Protein AF-0000000067028088 (afdb_homodimer)

Nearest PDB structures (foldseek):
  8ug4-assembly1_B  TM=7.496E-01  e=1.782E-16  Caenorhabditis elegans
  8ug5-assembly1_B  TM=8.178E-01  e=4.682E-15  Caenorhabditis elegans
  8ug6-assembly1_B  TM=8.332E-01  e=4.851E-10  Mus musculus
  6nf6-assembly1_B  TM=8.277E-01  e=3.300E-09  Gallus gallus
  6nf4-assembly1_B  TM=7.956E-01  e=8.992E-09  Danio rerio

Structure (mmCIF, N/CA/C/O backbone):
data_AF-0000000067028088-model_v1
#
loop_
_entity.id
_entity.type
_entity.pdbx_description
1 polymer '7TM_GPCR_Srx domain-containing protein'
#
loop_
_atom_site.group_PDB
_atom_site.id
_atom_site.type_symbol
_atom_site.label_atom_id
_atom_site.label_alt_id
_atom_site.label_comp_id
_atom_site.label_asym_id
_atom_site.label_entity_id
_atom_site.label_seq_id
_atom_site.pdbx_PDB_ins_code
_atom_site.Cartn_x
_atom_site.Cartn_y
_atom_site.Cartn_z
_atom_site.occupancy
_atom_site.B_iso_or_equiv
_atom_site.auth_seq_id
_atom_site.auth_comp_id
_atom_site.auth_asym_id
_atom_site.auth_atom_id
_atom_site.pdbx_PDB_model_num
ATOM 1 N N . MET A 1 1 ? 44.25 4.625 -1.145 1 33.5 1 MET A N 1
ATOM 2 C CA . MET A 1 1 ? 44.594 4.094 0.173 1 33.5 1 MET A CA 1
ATOM 3 C C . MET A 1 1 ? 44.406 5.156 1.252 1 33.5 1 MET A C 1
ATOM 5 O O . MET A 1 1 ? 44.094 4.836 2.398 1 33.5 1 MET A O 1
ATOM 9 N N . ASP A 1 2 ? 44.562 6.445 0.955 1 44.56 2 ASP A N 1
ATOM 10 C CA . ASP A 1 2 ? 44.469 7.512 1.947 1 44.56 2 ASP A CA 1
ATOM 11 C C . ASP A 1 2 ? 43 7.824 2.283 1 44.56 2 ASP A C 1
ATOM 13 O O . ASP A 1 2 ? 42.688 8.172 3.42 1 44.56 2 ASP A O 1
ATOM 17 N N . GLY A 1 3 ? 42.031 7.773 1.378 1 38.44 3 GLY A N 1
ATOM 18 C CA . GLY A 1 3 ? 40.625 8.055 1.603 1 38.44 3 GLY A CA 1
ATOM 19 C C . GLY A 1 3 ? 39.938 7.07 2.545 1 38.44 3 GLY A C 1
ATOM 20 O O . GLY A 1 3 ? 39.094 7.449 3.359 1 38.44 3 GLY A O 1
ATOM 21 N N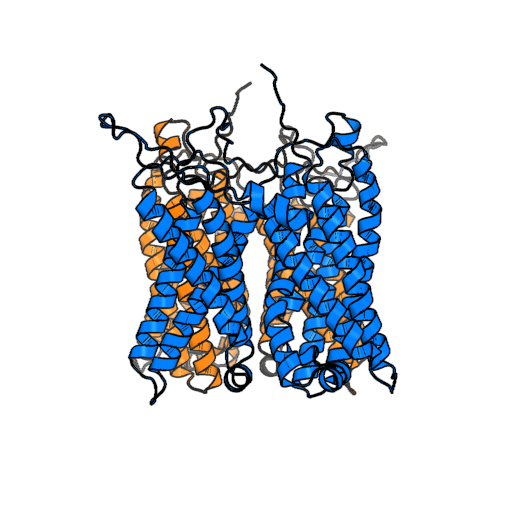 . VAL A 1 4 ? 40.312 5.781 2.477 1 43.78 4 VAL A N 1
ATOM 22 C CA . VAL A 1 4 ? 39.875 4.758 3.416 1 43.78 4 VAL A CA 1
ATOM 23 C C . VAL A 1 4 ? 40.469 5.031 4.797 1 43.78 4 VAL A C 1
ATOM 25 O O . VAL A 1 4 ? 39.781 4.863 5.812 1 43.78 4 VAL A O 1
ATOM 28 N N . ARG A 1 5 ? 41.688 5.574 4.938 1 38.5 5 ARG A N 1
ATOM 29 C CA . ARG A 1 5 ? 42.312 5.852 6.223 1 38.5 5 ARG A CA 1
ATOM 30 C C . ARG A 1 5 ? 41.594 6.988 6.949 1 38.5 5 ARG A C 1
ATOM 32 O O . ARG A 1 5 ? 41.375 6.914 8.164 1 38.5 5 ARG A O 1
ATOM 39 N N . LYS A 1 6 ? 41.188 8.055 6.227 1 44 6 LYS A N 1
ATOM 40 C CA . LYS A 1 6 ? 40.438 9.141 6.875 1 44 6 LYS A CA 1
ATOM 41 C C . LYS A 1 6 ? 39.062 8.68 7.348 1 44 6 LYS A C 1
ATOM 43 O O . LYS A 1 6 ? 38.625 9.062 8.43 1 44 6 LYS A O 1
ATOM 48 N N . LEU A 1 7 ? 38.375 7.82 6.582 1 36.5 7 LEU A N 1
ATOM 49 C CA . LEU A 1 7 ? 37.094 7.246 7.004 1 36.5 7 LEU A CA 1
ATOM 50 C C . LEU A 1 7 ? 37.281 6.367 8.234 1 36.5 7 LEU A C 1
ATOM 52 O O . LEU A 1 7 ? 36.469 6.426 9.172 1 36.5 7 LEU A O 1
ATOM 56 N N . LEU A 1 8 ? 38.438 5.648 8.32 1 38.59 8 LEU A N 1
ATOM 57 C CA . LEU A 1 8 ? 38.719 4.797 9.461 1 38.59 8 LEU A CA 1
ATOM 58 C C . LEU A 1 8 ? 39.25 5.625 10.641 1 38.59 8 LEU A C 1
ATOM 60 O O . LEU A 1 8 ? 39.031 5.258 11.797 1 38.59 8 LEU A O 1
ATOM 64 N N . ARG A 1 9 ? 40.062 6.664 10.43 1 39.31 9 ARG A N 1
ATOM 65 C CA . ARG A 1 9 ? 40.531 7.504 11.531 1 39.31 9 ARG A CA 1
ATOM 66 C C . ARG A 1 9 ? 39.344 8.18 12.227 1 39.31 9 ARG A C 1
ATOM 68 O O . ARG A 1 9 ? 39.375 8.375 13.445 1 39.31 9 ARG A O 1
ATOM 75 N N . ASN A 1 10 ? 38.406 8.711 11.469 1 36.81 10 ASN A N 1
ATOM 76 C CA . ASN A 1 10 ? 37.219 9.289 12.109 1 36.81 10 ASN A CA 1
ATOM 77 C C . ASN A 1 10 ? 36.406 8.227 12.844 1 36.81 10 ASN A C 1
ATOM 79 O O . ASN A 1 10 ? 35.469 8.547 13.555 1 36.81 10 ASN A O 1
ATOM 83 N N . PHE A 1 11 ? 36.625 6.977 12.523 1 33.94 11 PHE A N 1
ATOM 84 C CA . PHE A 1 11 ? 36.188 5.918 13.43 1 33.94 11 PHE A CA 1
ATOM 85 C C . PHE A 1 11 ? 37.062 5.863 14.672 1 33.94 11 PHE A C 1
ATOM 87 O O . PHE A 1 11 ? 37.344 4.781 15.18 1 33.94 11 PHE A O 1
ATOM 94 N N . ARG A 1 12 ? 38.031 6.816 14.883 1 30.52 12 ARG A N 1
ATOM 95 C CA . ARG A 1 12 ? 38.75 6.75 16.156 1 30.52 12 ARG A CA 1
ATOM 96 C C . ARG A 1 12 ? 37.781 6.504 17.312 1 30.52 12 ARG A C 1
ATOM 98 O O . ARG A 1 12 ? 36.781 7.211 17.438 1 30.52 12 ARG A O 1
ATOM 105 N N . LEU A 1 13 ? 37.875 5.324 17.891 1 29.86 13 LEU A N 1
ATOM 106 C CA . LEU A 1 13 ? 37.312 4.961 19.203 1 29.86 13 LEU A CA 1
ATOM 107 C C . LEU A 1 13 ? 37.5 6.094 20.203 1 29.86 13 LEU A C 1
ATOM 109 O O . LEU A 1 13 ? 38.625 6.535 20.438 1 29.86 13 LEU A O 1
ATOM 113 N N . MET A 1 14 ? 36.75 7.102 20.266 1 31 14 MET A N 1
ATOM 114 C CA . MET A 1 14 ? 36.844 8.023 21.391 1 31 14 MET A CA 1
ATOM 115 C C . MET A 1 14 ? 37.375 7.309 22.625 1 31 14 MET A C 1
ATOM 117 O O . MET A 1 14 ? 36.969 6.172 22.906 1 31 14 MET A O 1
ATOM 121 N N . PRO A 1 15 ? 38.562 7.648 23.078 1 29.95 15 PRO A N 1
ATOM 122 C CA . PRO A 1 15 ? 39.062 7.059 24.328 1 29.95 15 PRO A CA 1
ATOM 123 C C . PRO A 1 15 ? 37.938 6.902 25.359 1 29.95 15 PRO A C 1
ATOM 125 O O . PRO A 1 15 ? 37 7.711 25.406 1 29.95 15 PRO A O 1
ATOM 128 N N . LEU A 1 16 ? 37.656 5.711 25.828 1 30.2 16 LEU A N 1
ATOM 129 C CA . LEU A 1 16 ? 36.906 5.43 27.062 1 30.2 16 LEU A CA 1
ATOM 130 C C . LEU A 1 16 ? 37.375 6.344 28.188 1 30.2 16 LEU A C 1
ATOM 132 O O . LEU A 1 16 ? 38.438 6.156 28.75 1 30.2 16 LEU A O 1
ATOM 136 N N . ASN A 1 17 ? 37.406 7.641 28.062 1 30.47 17 ASN A N 1
ATOM 137 C CA . ASN A 1 17 ? 37.688 8.422 29.25 1 30.47 17 ASN A CA 1
ATOM 138 C C . ASN A 1 17 ? 37.125 7.754 30.516 1 30.47 17 ASN A C 1
ATOM 140 O O . ASN A 1 17 ? 36.031 7.195 30.484 1 30.47 17 ASN A O 1
ATOM 144 N N . SER A 1 18 ? 37.938 7.344 31.406 1 31.27 18 SER A N 1
ATOM 145 C CA . SER A 1 18 ? 37.719 6.91 32.781 1 31.27 18 SER A CA 1
ATOM 146 C C . SER A 1 18 ? 36.625 7.762 33.438 1 31.27 18 SER A C 1
ATOM 148 O O . SER A 1 18 ? 36.844 8.938 33.75 1 31.27 18 SER A O 1
ATOM 150 N N . VAL A 1 19 ? 35.406 7.633 33.062 1 31.69 19 VAL A N 1
ATOM 151 C CA . VAL A 1 19 ? 34.344 8.203 33.906 1 31.69 19 VAL A CA 1
ATOM 152 C C . VAL A 1 19 ? 34.625 7.84 35.375 1 31.69 19 VAL A C 1
ATOM 154 O O . VAL A 1 19 ? 34.656 6.66 35.719 1 31.69 19 VAL A O 1
ATOM 157 N N . THR A 1 20 ? 35.406 8.57 36.031 1 30.78 20 THR A N 1
ATOM 158 C CA . THR A 1 20 ? 35.281 8.562 37.469 1 30.78 20 THR A CA 1
ATOM 159 C C . THR A 1 20 ? 33.812 8.453 37.906 1 30.78 20 THR A C 1
ATOM 161 O O . THR A 1 20 ? 32.969 9.211 37.438 1 30.78 20 THR A O 1
ATOM 164 N N . ILE A 1 21 ? 33.406 7.246 38.344 1 34.81 21 ILE A N 1
ATOM 165 C CA . ILE A 1 21 ? 32.188 6.879 39.062 1 34.81 21 ILE A CA 1
ATOM 166 C C . ILE A 1 21 ? 31.844 7.938 40.094 1 34.81 21 ILE A C 1
ATOM 168 O O . ILE A 1 21 ? 32.344 7.879 41.219 1 34.81 21 ILE A O 1
ATOM 172 N N . GLU A 1 22 ? 32.156 9.211 39.875 1 32.31 22 GLU A N 1
ATOM 173 C CA . GLU A 1 22 ? 31.594 10.039 40.938 1 32.31 22 GLU A CA 1
ATOM 174 C C . GLU A 1 22 ? 30.125 9.688 41.188 1 32.31 22 GLU A C 1
ATOM 176 O O . GLU A 1 22 ? 29.453 9.148 40.312 1 32.31 22 GLU A O 1
ATOM 181 N N . ASP A 1 23 ? 29.531 9.938 42.469 1 35.56 23 ASP A N 1
ATOM 182 C CA . ASP A 1 23 ? 28.25 9.734 43.125 1 35.56 23 ASP A CA 1
ATOM 183 C C . ASP A 1 23 ? 27.094 10.133 42.188 1 35.56 23 ASP A C 1
ATOM 185 O O . ASP A 1 23 ? 27 11.281 41.781 1 35.56 23 ASP A O 1
ATOM 189 N N . GLU A 1 24 ? 26.844 9.281 41.25 1 37.84 24 GLU A N 1
ATOM 190 C CA . GLU A 1 24 ? 25.781 9.477 40.281 1 37.84 24 GLU A CA 1
ATOM 191 C C . GLU A 1 24 ? 24.547 10.109 40.938 1 37.84 24 GLU A C 1
ATOM 193 O O . GLU A 1 24 ? 23.984 9.555 41.875 1 37.84 24 GLU A O 1
ATOM 198 N N . PRO A 1 25 ? 24.438 11.414 41 1 38.38 25 PRO A N 1
ATOM 199 C CA . PRO A 1 25 ? 23.141 11.836 41.562 1 38.38 25 PRO A CA 1
ATOM 200 C C . PRO A 1 25 ? 21.969 11.023 41 1 38.38 25 PRO A C 1
ATOM 202 O O . PRO A 1 25 ? 22.047 10.5 39.906 1 38.38 25 PRO A O 1
ATOM 205 N N . LYS A 1 26 ? 20.969 10.547 41.875 1 42.81 26 LYS A N 1
ATOM 206 C CA . LYS A 1 26 ? 19.766 9.711 41.906 1 42.81 26 LYS A CA 1
ATOM 207 C C . LYS A 1 26 ? 18.984 9.867 40.594 1 42.81 26 LYS A C 1
ATOM 209 O O . LYS A 1 26 ? 18.516 8.883 40.031 1 42.81 26 LYS A O 1
ATOM 214 N N . ASN A 1 27 ? 18.234 10.914 40.344 1 37.78 27 ASN A N 1
ATOM 215 C CA . ASN A 1 27 ? 17.031 11.016 39.531 1 37.78 27 ASN A CA 1
ATOM 216 C C . ASN A 1 27 ? 17.359 11.141 38.062 1 37.78 27 ASN A C 1
ATOM 218 O O . ASN A 1 27 ? 16.828 12.016 37.375 1 37.78 27 ASN A O 1
ATOM 222 N N . GLN A 1 28 ? 18.562 10.883 37.531 1 42.91 28 GLN A N 1
ATOM 223 C CA . GLN A 1 28 ? 18.828 11.219 36.156 1 42.91 28 GLN A CA 1
ATOM 224 C C . GLN A 1 28 ? 18.062 10.305 35.188 1 42.91 28 GLN A C 1
ATOM 226 O O . GLN A 1 28 ? 17.984 9.094 35.438 1 42.91 28 GLN A O 1
ATOM 231 N N . SER A 1 29 ? 17.188 10.812 34.375 1 55.69 29 SER A N 1
ATOM 232 C CA . SER A 1 29 ? 16.344 10.164 33.375 1 55.69 29 SER A CA 1
ATOM 233 C C . SER A 1 29 ? 17.141 9.148 32.562 1 55.69 29 SER A C 1
ATOM 235 O O . SER A 1 29 ? 18.281 9.414 32.156 1 55.69 29 SER A O 1
ATOM 237 N N . LYS A 1 30 ? 16.984 7.879 32.781 1 62.47 30 LYS A N 1
ATOM 238 C CA . LYS A 1 30 ? 17.641 6.703 32.219 1 62.47 30 LYS A CA 1
ATOM 239 C C . LYS A 1 30 ? 17.719 6.809 30.703 1 62.47 30 LYS A C 1
ATOM 241 O O . LYS A 1 30 ? 18.656 6.293 30.078 1 62.47 30 LYS A O 1
ATOM 246 N N . ALA A 1 31 ? 16.766 7.359 30.062 1 61.09 31 ALA A N 1
ATOM 247 C CA . ALA A 1 31 ? 16.719 7.527 28.609 1 61.09 31 ALA A CA 1
ATOM 248 C C . ALA A 1 31 ? 16 8.812 28.234 1 61.09 31 ALA A C 1
ATOM 250 O O . ALA A 1 31 ? 15.109 9.266 28.953 1 61.09 31 ALA A O 1
ATOM 251 N N . THR A 1 32 ? 16.656 9.547 27.328 1 58.88 32 THR A N 1
ATOM 252 C CA . THR A 1 32 ? 15.984 10.734 26.828 1 58.88 32 THR A CA 1
ATOM 253 C C . THR A 1 32 ? 15.531 10.516 25.375 1 58.88 32 THR A C 1
ATOM 255 O O . THR A 1 32 ? 16.172 9.781 24.625 1 58.88 32 THR A O 1
ATOM 258 N N . HIS A 1 33 ? 14.328 10.844 25 1 58.19 33 HIS A N 1
ATOM 259 C CA . HIS A 1 33 ? 13.789 10.727 23.641 1 58.19 33 HIS A CA 1
ATOM 260 C C . HIS A 1 33 ? 14 12.016 22.859 1 58.19 33 HIS A C 1
ATOM 262 O O . HIS A 1 33 ? 13.156 12.398 22.047 1 58.19 33 HIS A O 1
ATOM 268 N N . ASP A 1 34 ? 15.023 12.758 23.156 1 54.25 34 ASP A N 1
ATOM 269 C CA . ASP A 1 34 ? 15.297 14.023 22.484 1 54.25 34 ASP A CA 1
ATOM 270 C C . ASP A 1 34 ? 16.547 13.93 21.609 1 54.25 34 ASP A C 1
ATOM 272 O O . ASP A 1 34 ? 17.125 14.953 21.25 1 54.25 34 ASP A O 1
ATOM 276 N N . GLY A 1 35 ? 16.875 12.805 21.359 1 53 35 GLY A N 1
ATOM 277 C CA . GLY A 1 35 ? 18.078 12.648 20.547 1 53 35 GLY A CA 1
ATOM 278 C C . GLY A 1 35 ? 17.828 12.867 19.062 1 53 35 GLY A C 1
ATOM 279 O O . GLY A 1 35 ? 16.688 13.164 18.656 1 53 35 GLY A O 1
ATOM 280 N N . PRO A 1 36 ? 18.891 13 18.312 1 54.41 36 PRO A N 1
ATOM 281 C CA . PRO A 1 36 ? 18.75 13.141 16.859 1 54.41 36 PRO A CA 1
ATOM 282 C C . PRO A 1 36 ? 17.906 12.023 16.25 1 54.41 36 PRO A C 1
ATOM 284 O O . PRO A 1 36 ? 17.906 10.898 16.75 1 54.41 36 PRO A O 1
ATOM 287 N N . SER A 1 37 ? 17.047 12.336 15.352 1 60.34 37 SER A N 1
ATOM 288 C CA . SER A 1 37 ? 16.141 11.391 14.703 1 60.34 37 SER A CA 1
ATOM 289 C C . SER A 1 37 ? 16.922 10.305 13.969 1 60.34 37 SER A C 1
ATOM 291 O O . SER A 1 37 ? 17.906 10.586 13.273 1 60.34 37 SER A O 1
ATOM 293 N N . ALA A 1 38 ? 16.734 9.039 14.289 1 59.25 38 ALA A N 1
ATOM 294 C CA . ALA A 1 38 ? 17.391 7.883 13.688 1 59.25 38 ALA A CA 1
ATOM 295 C C . ALA A 1 38 ? 16.797 7.551 12.328 1 59.25 38 ALA A C 1
ATOM 297 O O . ALA A 1 38 ? 17.281 6.66 11.625 1 59.25 38 ALA A O 1
ATOM 298 N N . GLY A 1 39 ? 15.992 8.438 11.805 1 67.5 39 GLY A N 1
ATOM 299 C CA . GLY A 1 39 ? 15.445 8.102 10.5 1 67.5 39 GLY A CA 1
ATOM 300 C C . GLY A 1 39 ? 14.211 8.906 10.141 1 67.5 39 GLY A C 1
ATOM 301 O O . GLY A 1 39 ? 13.508 9.398 11.031 1 67.5 39 GLY A O 1
ATOM 302 N N . SER A 1 40 ? 14.062 8.953 8.844 1 78.25 40 SER A N 1
ATOM 303 C CA . SER A 1 40 ? 12.906 9.688 8.352 1 78.25 40 SER A CA 1
ATOM 304 C C . SER A 1 40 ? 11.617 8.914 8.586 1 78.25 40 SER A C 1
ATOM 306 O O . SER A 1 40 ? 11.641 7.699 8.805 1 78.25 40 SER A O 1
ATOM 308 N N . LEU A 1 41 ? 10.578 9.539 8.719 1 78.69 41 LEU A N 1
ATOM 309 C CA . LEU A 1 41 ? 9.258 8.938 8.906 1 78.69 41 LEU A CA 1
ATOM 310 C C . LEU A 1 41 ? 8.969 7.918 7.805 1 78.69 41 LEU A C 1
ATOM 312 O O . LEU A 1 41 ? 8.422 6.852 8.07 1 78.69 41 LEU A O 1
ATOM 316 N N . PHE A 1 42 ? 9.398 8.234 6.598 1 83.5 42 PHE A N 1
ATOM 317 C CA . PHE A 1 42 ? 9.117 7.363 5.461 1 83.5 42 PHE A CA 1
ATOM 318 C C . PHE A 1 42 ? 9.953 6.086 5.539 1 83.5 42 PHE A C 1
ATOM 320 O O . PHE A 1 42 ? 9.5 5.02 5.117 1 83.5 42 PHE A O 1
ATOM 327 N N . LEU A 1 43 ? 11.133 6.172 6.074 1 87.06 43 LEU A N 1
ATOM 328 C CA . LEU A 1 43 ? 11.961 4.988 6.277 1 87.06 43 LEU A CA 1
ATOM 329 C C . LEU A 1 43 ? 11.344 4.066 7.324 1 87.06 43 LEU A C 1
ATOM 331 O O . LEU A 1 43 ? 11.336 2.844 7.16 1 87.06 43 LEU A O 1
ATOM 335 N N . ARG A 1 44 ? 10.797 4.617 8.289 1 86.38 44 ARG A N 1
ATOM 336 C CA . ARG A 1 44 ? 10.148 3.848 9.344 1 86.38 44 ARG A CA 1
ATOM 337 C C . ARG A 1 44 ? 8.906 3.127 8.82 1 86.38 44 ARG A C 1
ATOM 339 O O . ARG A 1 44 ? 8.633 1.991 9.203 1 86.38 44 ARG A O 1
ATOM 346 N N . PHE A 1 45 ? 8.234 3.859 7.977 1 87.5 45 PHE A N 1
ATOM 347 C CA . PHE A 1 45 ? 7.074 3.236 7.355 1 87.5 45 PHE A CA 1
ATOM 348 C C . PHE A 1 45 ? 7.488 2.031 6.516 1 87.5 45 PHE A C 1
ATOM 350 O O . PHE A 1 45 ? 6.828 0.992 6.547 1 87.5 45 PHE A O 1
ATOM 357 N N . GLY A 1 46 ? 8.555 2.207 5.789 1 91 46 GLY A N 1
ATOM 358 C CA . GLY A 1 46 ? 9.078 1.075 5.047 1 91 46 GLY A CA 1
ATOM 359 C C . GLY A 1 46 ? 9.492 -0.083 5.934 1 91 46 GLY A C 1
ATOM 360 O O . GLY A 1 46 ? 9.242 -1.244 5.605 1 91 46 GLY A O 1
ATOM 361 N N . CYS A 1 47 ? 10.023 0.265 7.035 1 91.88 47 CYS A N 1
ATOM 362 C CA . CYS A 1 47 ? 10.438 -0.752 7.992 1 91.88 47 CYS A CA 1
ATOM 363 C C . CYS A 1 47 ? 9.242 -1.553 8.492 1 91.88 47 CYS A C 1
ATOM 365 O O . CYS A 1 47 ? 9.305 -2.779 8.586 1 91.88 47 CYS A O 1
ATOM 367 N N . ILE A 1 48 ? 8.195 -0.898 8.711 1 92.56 48 ILE A N 1
ATOM 368 C CA . ILE A 1 48 ? 6.992 -1.542 9.219 1 92.56 48 ILE A CA 1
ATOM 369 C C . ILE A 1 48 ? 6.402 -2.445 8.133 1 92.56 48 ILE A C 1
ATOM 371 O O . ILE A 1 48 ? 6.023 -3.588 8.406 1 92.56 48 ILE A O 1
ATOM 375 N N . VAL A 1 49 ? 6.391 -1.968 6.926 1 93.31 49 VAL A N 1
ATOM 376 C CA . VAL A 1 49 ? 5.793 -2.729 5.836 1 93.31 49 VAL A CA 1
ATOM 377 C C . VAL A 1 49 ? 6.605 -3.998 5.582 1 93.31 49 VAL A C 1
ATOM 379 O O . VAL A 1 49 ? 6.051 -5.102 5.555 1 93.31 49 VAL A O 1
ATOM 382 N N . PHE A 1 50 ? 7.863 -3.898 5.449 1 95.38 50 PHE A N 1
ATOM 383 C CA . PHE A 1 50 ? 8.711 -5.062 5.219 1 95.38 50 PHE A CA 1
ATOM 384 C C . PHE A 1 50 ? 8.719 -5.98 6.434 1 95.38 50 PHE A C 1
ATOM 386 O O . PHE A 1 50 ? 8.734 -7.207 6.293 1 95.38 50 PHE A O 1
ATOM 393 N N . GLY A 1 51 ? 8.742 -5.402 7.602 1 95 51 GLY A N 1
ATOM 394 C CA . GLY A 1 51 ? 8.703 -6.18 8.828 1 95 51 GLY A CA 1
ATOM 395 C C . GLY A 1 51 ? 7.438 -7.008 8.969 1 95 51 GLY A C 1
ATOM 396 O O . GLY A 1 51 ? 7.492 -8.172 9.359 1 95 51 GLY A O 1
ATOM 397 N N . MET A 1 52 ? 6.344 -6.453 8.594 1 94.62 52 MET A N 1
ATOM 398 C CA . MET A 1 52 ? 5.078 -7.176 8.68 1 94.62 52 MET A CA 1
ATOM 399 C C . MET A 1 52 ? 5.062 -8.359 7.719 1 94.62 52 MET A C 1
ATOM 401 O O . MET A 1 52 ? 4.602 -9.445 8.078 1 94.62 52 MET A O 1
ATOM 405 N N . ILE A 1 53 ? 5.531 -8.109 6.535 1 93.69 53 ILE A N 1
ATOM 406 C CA . ILE A 1 53 ? 5.605 -9.203 5.574 1 93.69 53 ILE A CA 1
ATOM 407 C C . ILE A 1 53 ? 6.523 -10.297 6.105 1 93.69 53 ILE A C 1
ATOM 409 O O . ILE A 1 53 ? 6.246 -11.484 5.934 1 93.69 53 ILE A O 1
ATOM 413 N N . GLY A 1 54 ? 7.586 -9.898 6.781 1 93.88 54 GLY A N 1
ATOM 414 C CA . GLY A 1 54 ? 8.477 -10.867 7.395 1 93.88 54 GLY A CA 1
ATOM 415 C C . GLY A 1 54 ? 7.82 -11.672 8.5 1 93.88 54 GLY A C 1
ATOM 416 O O . GLY A 1 54 ? 8.016 -12.883 8.594 1 93.88 54 GLY A O 1
ATOM 417 N N . VAL A 1 55 ? 7.047 -11.016 9.32 1 95.06 55 VAL A N 1
ATOM 418 C CA . VAL A 1 55 ? 6.344 -11.711 10.391 1 95.06 55 VAL A CA 1
ATOM 419 C C . VAL A 1 55 ? 5.363 -12.719 9.797 1 95.06 55 VAL A C 1
ATOM 421 O O . VAL A 1 55 ? 5.277 -13.859 10.258 1 95.06 55 VAL A O 1
ATOM 424 N N . ILE A 1 56 ? 4.695 -12.297 8.766 1 93.06 56 ILE A N 1
ATOM 425 C CA . ILE A 1 56 ? 3.768 -13.195 8.078 1 93.06 56 ILE A CA 1
ATOM 426 C C . ILE A 1 56 ? 4.523 -14.406 7.535 1 93.06 56 ILE A C 1
ATOM 428 O O . ILE A 1 56 ? 4.047 -15.539 7.633 1 93.06 56 ILE A O 1
ATOM 432 N N . TYR A 1 57 ? 5.68 -14.164 7.012 1 91.75 57 TYR A N 1
ATOM 433 C CA . TYR A 1 57 ? 6.512 -15.227 6.469 1 91.75 57 TYR A CA 1
ATOM 434 C C . TYR A 1 57 ? 6.82 -16.281 7.531 1 91.75 57 TYR A C 1
ATOM 436 O O . TYR A 1 57 ? 6.645 -17.469 7.301 1 91.75 57 TYR A O 1
ATOM 444 N N . TYR A 1 58 ? 7.207 -15.875 8.641 1 92.88 58 TYR A N 1
ATOM 445 C CA . TYR A 1 58 ? 7.598 -16.797 9.703 1 92.88 58 TYR A CA 1
ATOM 446 C C . TYR A 1 58 ? 6.383 -17.5 10.281 1 92.88 58 TYR A C 1
ATOM 448 O O . TYR A 1 58 ? 6.422 -18.703 10.539 1 92.88 58 TYR A O 1
ATOM 456 N N . LEU A 1 59 ? 5.324 -16.797 10.453 1 91.25 59 LEU A N 1
ATOM 457 C CA . LEU A 1 59 ? 4.109 -17.406 10.977 1 91.25 59 LEU A CA 1
ATOM 458 C C . LEU A 1 59 ? 3.529 -18.406 9.984 1 91.25 59 LEU A C 1
ATOM 460 O O . LEU A 1 59 ? 3.061 -19.484 10.375 1 91.25 59 LEU A O 1
ATOM 464 N N . PHE A 1 60 ? 3.576 -18.031 8.75 1 88.31 60 PHE A N 1
ATOM 465 C CA . PHE A 1 60 ? 3.105 -18.922 7.688 1 88.31 60 PHE A CA 1
ATOM 466 C C . PHE A 1 60 ? 3.918 -20.203 7.652 1 88.31 60 PHE A C 1
ATOM 468 O O . PHE A 1 60 ? 3.355 -21.297 7.562 1 88.31 60 PHE A O 1
ATOM 475 N N . ASN A 1 61 ? 5.184 -20.094 7.77 1 87.25 61 ASN A N 1
ATOM 476 C CA . ASN A 1 61 ? 6.055 -21.266 7.766 1 87.25 61 ASN A CA 1
ATOM 477 C C . ASN A 1 61 ? 5.832 -22.141 9 1 87.25 61 ASN A C 1
ATOM 479 O O . ASN A 1 61 ? 5.953 -23.359 8.938 1 87.25 61 ASN A O 1
ATOM 483 N N . ALA A 1 62 ? 5.527 -21.562 10.086 1 89 62 ALA A N 1
ATOM 484 C CA . ALA A 1 62 ? 5.234 -22.312 11.305 1 89 62 ALA A CA 1
ATOM 485 C C . ALA A 1 62 ? 3.984 -23.172 11.133 1 89 62 ALA A C 1
ATOM 487 O O . ALA A 1 62 ? 3.979 -24.344 11.5 1 89 62 ALA A O 1
ATOM 488 N N . VAL A 1 63 ? 2.984 -22.625 10.523 1 84.75 63 VAL A N 1
ATOM 489 C CA . VAL A 1 63 ? 1.727 -23.344 10.344 1 84.75 63 VAL A CA 1
ATOM 490 C C . VAL A 1 63 ? 1.897 -24.438 9.281 1 84.75 63 VAL A C 1
ATOM 492 O O . VAL A 1 63 ? 1.354 -25.531 9.422 1 84.75 63 VAL A O 1
ATOM 495 N N . LEU A 1 64 ? 2.631 -24.109 8.219 1 82.5 64 LEU A N 1
ATOM 496 C CA . LEU A 1 64 ? 2.895 -25.109 7.188 1 82.5 64 LEU A CA 1
ATOM 497 C C . LEU A 1 64 ? 3.621 -26.312 7.77 1 82.5 64 LEU A C 1
ATOM 499 O O . LEU A 1 64 ? 3.355 -27.453 7.375 1 82.5 64 LEU A O 1
ATOM 503 N N . CYS A 1 65 ? 4.441 -25.984 8.648 1 83.06 65 CYS A N 1
ATOM 504 C CA . CYS A 1 65 ? 5.191 -27.062 9.289 1 83.06 65 CYS A CA 1
ATOM 505 C C . CYS A 1 65 ? 4.281 -27.922 10.156 1 83.06 65 CYS A C 1
ATOM 507 O O . CYS A 1 65 ? 4.434 -29.141 10.203 1 83.06 65 CYS A O 1
ATOM 509 N N . LEU A 1 66 ? 3.336 -27.375 10.75 1 80.94 66 LEU A N 1
ATOM 510 C CA . LEU A 1 66 ? 2.4 -28.125 11.586 1 80.94 66 LEU A CA 1
ATOM 511 C C . LEU A 1 66 ? 1.551 -29.062 10.742 1 80.94 66 LEU A C 1
ATOM 513 O O . LEU A 1 66 ? 1.117 -30.109 11.219 1 80.94 66 LEU A O 1
ATOM 517 N N . GLY A 1 67 ? 1.38 -28.719 9.453 1 73.94 67 GLY A N 1
ATOM 518 C CA . GLY A 1 67 ? 0.553 -29.531 8.578 1 73.94 67 GLY A CA 1
ATOM 519 C C . GLY A 1 67 ? 1.329 -30.641 7.879 1 73.94 67 GLY A C 1
ATOM 520 O O . GLY A 1 67 ? 0.736 -31.547 7.301 1 73.94 67 GLY A O 1
ATOM 521 N N . ARG A 1 68 ? 2.607 -30.484 7.973 1 74.81 68 ARG A N 1
ATOM 522 C CA . ARG A 1 68 ? 3.43 -31.5 7.309 1 74.81 68 ARG A CA 1
ATOM 523 C C . ARG A 1 68 ? 3.799 -32.625 8.266 1 74.81 68 ARG A C 1
ATOM 525 O O . ARG A 1 68 ? 3.986 -32.406 9.461 1 74.81 68 ARG A O 1
ATOM 532 N N . GLU A 1 69 ? 3.738 -33.812 7.828 1 70.69 69 GLU A N 1
ATOM 533 C CA . GLU A 1 69 ? 4.023 -35 8.625 1 70.69 69 GLU A CA 1
ATOM 534 C C . GLU A 1 69 ? 5.465 -35 9.117 1 70.69 69 GLU A C 1
ATOM 536 O O . GLU A 1 69 ? 5.738 -35.375 10.258 1 70.69 69 GLU A O 1
ATOM 541 N N . LYS A 1 70 ? 6.387 -34.562 8.242 1 73 70 LYS A N 1
ATOM 542 C CA . LYS A 1 70 ? 7.797 -34.656 8.609 1 73 70 LYS A CA 1
ATOM 543 C C . LYS A 1 70 ? 8.312 -33.344 9.195 1 73 70 LYS A C 1
ATOM 545 O O . LYS A 1 70 ? 9.523 -33.094 9.188 1 73 70 LYS A O 1
ATOM 550 N N . CYS A 1 71 ? 7.441 -32.562 9.875 1 75.88 71 CYS A N 1
ATOM 551 C CA . CYS A 1 71 ? 7.941 -31.297 10.391 1 75.88 71 CYS A CA 1
ATOM 552 C C . CYS A 1 71 ? 8.383 -31.438 11.844 1 75.88 71 CYS A C 1
ATOM 554 O O . CYS A 1 71 ? 7.668 -32.031 12.664 1 75.88 71 CYS A O 1
ATOM 556 N N . TYR A 1 72 ? 9.633 -31.078 12.125 1 83.12 72 TYR A N 1
ATOM 557 C CA . TYR A 1 72 ? 10.195 -31.078 13.477 1 83.12 72 TYR A CA 1
ATOM 558 C C . TYR A 1 72 ? 9.594 -29.953 14.312 1 83.12 72 TYR A C 1
ATOM 560 O O . TYR A 1 72 ? 9.406 -28.844 13.82 1 83.12 72 TYR A O 1
ATOM 568 N N . THR A 1 73 ? 9.289 -30.234 15.438 1 87 73 THR A N 1
ATOM 569 C CA . THR A 1 73 ? 8.75 -29.281 16.406 1 87 73 THR A CA 1
ATOM 570 C C . THR A 1 73 ? 9.703 -28.109 16.594 1 87 73 THR A C 1
ATOM 572 O O . THR A 1 73 ? 9.258 -26.969 16.766 1 87 73 THR A O 1
ATOM 575 N N . VAL A 1 74 ? 10.938 -28.391 16.453 1 90 74 VAL A N 1
ATOM 576 C CA . VAL A 1 74 ? 11.945 -27.359 16.656 1 90 74 VAL A CA 1
ATOM 577 C C . VAL A 1 74 ? 11.812 -26.297 15.562 1 90 74 VAL A C 1
ATOM 579 O O . VAL A 1 74 ? 11.969 -25.109 15.82 1 90 74 VAL A O 1
ATOM 582 N N . SER A 1 75 ? 11.453 -26.734 14.406 1 89.75 75 SER A N 1
ATOM 583 C CA . SER A 1 75 ? 11.305 -25.797 13.297 1 89.75 75 SER A CA 1
ATOM 584 C C . SER A 1 75 ? 10.109 -24.875 13.5 1 89.75 75 SER A C 1
ATOM 586 O O . SER A 1 75 ? 10.172 -23.688 13.164 1 89.75 75 SER A O 1
ATOM 588 N N . VAL A 1 76 ? 9.102 -25.422 14.117 1 91.56 76 VAL A N 1
ATOM 589 C CA . VAL A 1 76 ? 7.91 -24.625 14.406 1 91.56 76 VAL A CA 1
ATOM 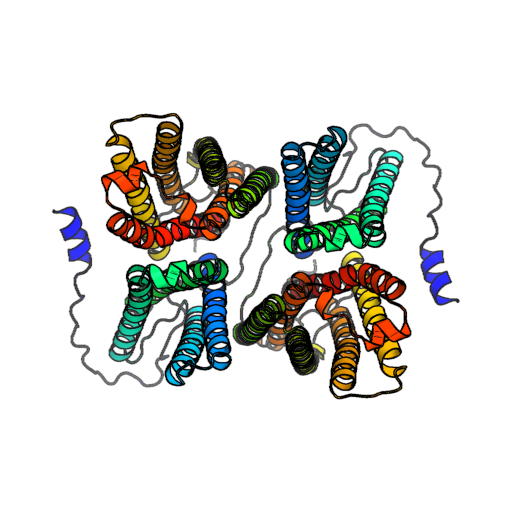590 C C . VAL A 1 76 ? 8.242 -23.562 15.461 1 91.56 76 VAL A C 1
ATOM 592 O O . VAL A 1 76 ? 7.906 -22.391 15.297 1 91.56 76 VAL A O 1
ATOM 595 N N . ILE A 1 77 ? 8.961 -23.953 16.438 1 93.25 77 ILE A N 1
ATOM 596 C CA . ILE A 1 77 ? 9.305 -23.047 17.531 1 93.25 77 ILE A CA 1
ATOM 597 C C . ILE A 1 77 ? 10.25 -21.969 17.031 1 93.25 77 ILE A C 1
ATOM 599 O O . ILE A 1 77 ? 10.109 -20.797 17.391 1 93.25 77 ILE A O 1
ATOM 603 N N . LEU A 1 78 ? 11.117 -22.359 16.203 1 92.81 78 LEU A N 1
ATOM 604 C CA . LEU A 1 78 ? 12.078 -21.391 15.68 1 92.81 78 LEU A CA 1
ATOM 605 C C . LEU A 1 78 ? 11.383 -20.359 14.812 1 92.81 78 LEU A C 1
ATOM 607 O O . LEU A 1 78 ? 11.703 -19.156 14.883 1 92.81 78 LEU A O 1
ATOM 611 N N . ASN A 1 79 ? 10.445 -20.766 14.008 1 92.94 79 ASN A N 1
ATOM 612 C CA . ASN A 1 79 ? 9.695 -19.828 13.172 1 92.94 79 ASN A CA 1
ATOM 613 C C . ASN A 1 79 ? 8.828 -18.891 14.016 1 92.94 79 ASN A C 1
ATOM 615 O O . ASN A 1 79 ? 8.742 -17.703 13.742 1 92.94 79 ASN A O 1
ATOM 619 N N . LEU A 1 80 ? 8.266 -19.438 15.039 1 93.81 80 LEU A N 1
ATOM 620 C CA . LEU A 1 80 ? 7.441 -18.625 15.922 1 93.81 80 LEU A CA 1
ATOM 621 C C . LEU A 1 80 ? 8.289 -17.594 16.672 1 93.81 80 LEU A C 1
ATOM 623 O O . LEU A 1 80 ? 7.918 -16.422 16.766 1 93.81 80 LEU A O 1
ATOM 627 N N . CYS A 1 81 ? 9.398 -18.031 17.078 1 95.12 81 CYS A N 1
ATOM 628 C CA . CYS A 1 81 ? 10.297 -17.141 17.797 1 95.12 81 CYS A CA 1
ATOM 629 C C . CYS A 1 81 ? 10.836 -16.047 16.875 1 95.12 81 CYS A C 1
ATOM 631 O O . CYS A 1 81 ? 10.945 -14.891 17.281 1 95.12 81 CYS A O 1
ATOM 633 N N . ALA A 1 82 ? 11.141 -16.453 15.711 1 94.25 82 ALA A N 1
ATOM 634 C CA . ALA A 1 82 ? 11.625 -15.477 14.742 1 94.25 82 ALA A CA 1
ATOM 635 C C . ALA A 1 82 ? 10.57 -14.422 14.453 1 94.25 82 ALA A C 1
ATOM 637 O O . ALA A 1 82 ? 10.875 -13.234 14.359 1 94.25 82 ALA A O 1
ATOM 638 N N . GLY A 1 83 ? 9.305 -14.836 14.32 1 94.62 83 GLY A N 1
ATOM 639 C CA . GLY A 1 83 ? 8.219 -13.898 14.109 1 94.62 83 GLY A CA 1
ATOM 640 C C . GLY A 1 83 ? 8.016 -12.953 15.281 1 94.62 83 GLY A C 1
ATOM 641 O O . GLY A 1 83 ? 7.859 -11.742 15.086 1 94.62 83 GLY A O 1
ATOM 642 N N . ILE A 1 84 ? 8.062 -13.469 16.469 1 94.88 84 ILE A N 1
ATOM 643 C CA . ILE A 1 84 ? 7.887 -12.672 17.672 1 94.88 84 ILE A CA 1
ATOM 644 C C . ILE A 1 84 ? 9.055 -11.695 17.812 1 94.88 84 ILE A C 1
ATOM 646 O O . ILE A 1 84 ? 8.852 -10.523 18.156 1 94.88 84 ILE A O 1
ATOM 650 N N . PHE A 1 85 ? 10.195 -12.188 17.578 1 95.12 85 PHE A N 1
ATOM 651 C CA . PHE A 1 85 ? 11.383 -11.344 17.656 1 95.12 85 PHE A CA 1
ATOM 652 C C . PHE A 1 85 ? 11.273 -10.172 16.688 1 95.12 85 PHE A C 1
ATOM 654 O O . PHE A 1 85 ? 11.523 -9.023 17.062 1 95.12 85 PHE A O 1
ATOM 661 N N . MET A 1 86 ? 10.938 -10.445 15.461 1 94.94 86 MET A N 1
ATOM 662 C CA . MET A 1 86 ? 10.836 -9.398 14.445 1 94.94 86 MET A CA 1
ATOM 663 C C . MET A 1 86 ? 9.766 -8.383 14.82 1 94.94 86 MET A C 1
ATOM 665 O O . MET A 1 86 ? 9.977 -7.172 14.688 1 94.94 86 MET A O 1
ATOM 669 N N . PHE A 1 87 ? 8.703 -8.82 15.367 1 94.69 87 PHE A N 1
ATOM 670 C CA . PHE A 1 87 ? 7.621 -7.926 15.758 1 94.69 87 PHE A CA 1
ATOM 671 C C . PHE A 1 87 ? 8.039 -7.055 16.938 1 94.69 87 PHE A C 1
ATOM 673 O O . PHE A 1 87 ? 7.77 -5.852 16.953 1 94.69 87 PHE A O 1
ATOM 680 N N . THR A 1 88 ? 8.703 -7.66 17.875 1 93.38 88 THR A N 1
ATOM 681 C CA . THR A 1 88 ? 9.141 -6.922 19.047 1 93.38 88 THR A CA 1
ATOM 682 C C . THR A 1 88 ? 10.211 -5.895 18.672 1 93.38 88 THR A C 1
ATOM 684 O O . THR A 1 88 ? 10.203 -4.773 19.188 1 93.38 88 THR A O 1
ATOM 687 N N . GLN A 1 89 ? 11.094 -6.324 17.844 1 93.25 89 GLN A N 1
ATOM 688 C CA . GLN A 1 89 ? 12.125 -5.398 17.375 1 93.25 89 GLN A CA 1
ATOM 689 C C . GLN A 1 89 ? 11.516 -4.219 16.625 1 93.25 89 GLN A C 1
ATOM 691 O O . GLN A 1 89 ? 11.93 -3.074 16.828 1 93.25 89 GLN A O 1
ATOM 696 N N . MET A 1 90 ? 10.57 -4.496 15.797 1 92.88 90 MET A N 1
ATOM 697 C CA . MET A 1 90 ? 9.875 -3.441 15.07 1 92.88 90 MET A CA 1
ATOM 698 C C . MET A 1 90 ? 9.211 -2.463 16.031 1 92.88 90 MET A C 1
ATOM 700 O O . MET A 1 90 ? 9.289 -1.247 15.836 1 92.88 90 MET A O 1
ATOM 704 N N . HIS A 1 91 ? 8.562 -3.023 17.047 1 89.94 91 HIS A N 1
ATOM 705 C CA . HIS A 1 91 ? 7.918 -2.205 18.078 1 89.94 91 HIS A CA 1
ATOM 706 C C . HIS A 1 91 ? 8.93 -1.329 18.797 1 89.94 91 HIS A C 1
ATOM 708 O O . HIS A 1 91 ? 8.688 -0.14 19.016 1 89.94 91 HIS A O 1
ATOM 714 N N . PHE A 1 92 ? 10 -1.886 19.109 1 88.12 92 PHE A N 1
ATOM 715 C CA . PHE A 1 92 ? 11.047 -1.183 19.828 1 88.12 92 PHE A CA 1
ATOM 716 C C . PHE A 1 92 ? 11.594 -0.025 19 1 88.12 92 PHE A C 1
ATOM 718 O O . PHE A 1 92 ? 11.742 1.09 19.5 1 88.12 92 PHE A O 1
ATOM 725 N N . ILE A 1 93 ? 11.875 -0.251 17.781 1 87.19 93 ILE A N 1
ATOM 726 C CA . ILE A 1 93 ? 12.469 0.762 16.922 1 87.19 93 ILE A CA 1
ATOM 727 C C . ILE A 1 93 ? 11.453 1.876 16.656 1 87.19 93 ILE A C 1
ATOM 729 O O . ILE A 1 93 ? 11.82 3.053 16.609 1 87.19 93 ILE A O 1
ATOM 733 N N . PHE A 1 94 ? 10.25 1.517 16.516 1 84.56 94 PHE A N 1
ATOM 734 C CA . PHE A 1 94 ? 9.211 2.5 16.234 1 84.56 94 PHE A CA 1
ATOM 735 C C . PHE A 1 94 ? 9 3.426 17.422 1 84.56 94 PHE A C 1
ATOM 737 O O . PHE A 1 94 ? 8.812 4.633 17.25 1 84.56 94 PHE A O 1
ATOM 744 N N . CYS A 1 95 ? 9.078 2.928 18.594 1 81.56 95 CYS A N 1
ATOM 745 C CA . CYS A 1 95 ? 8.805 3.707 19.781 1 81.56 95 CYS A CA 1
ATOM 746 C C . CYS A 1 95 ? 10.047 4.461 20.25 1 81.56 95 CYS A C 1
ATOM 748 O O . CYS A 1 95 ? 9.945 5.492 20.906 1 81.56 95 CYS A O 1
ATOM 750 N N . ASN A 1 96 ? 11.211 3.945 19.922 1 76.62 96 ASN A N 1
ATOM 751 C CA . ASN A 1 96 ? 12.438 4.508 20.469 1 76.62 96 ASN A CA 1
ATOM 752 C C . ASN A 1 96 ? 13.344 5.07 19.375 1 76.62 96 ASN A C 1
ATOM 754 O O . ASN A 1 96 ? 14.562 4.898 19.422 1 76.62 96 ASN A O 1
ATOM 758 N N . TRP A 1 97 ? 12.758 5.734 18.469 1 71.56 97 TRP A N 1
ATOM 759 C CA . TRP A 1 97 ? 13.562 6.199 17.344 1 71.56 97 TRP A CA 1
ATOM 760 C C . TRP A 1 97 ? 14.414 7.402 17.734 1 71.56 97 TRP A C 1
ATOM 762 O O . TRP A 1 97 ? 15.406 7.707 17.078 1 71.56 97 TRP A O 1
ATOM 772 N N . LYS A 1 98 ? 14.094 8.109 18.875 1 67.38 98 LYS A N 1
ATOM 773 C CA . LYS A 1 98 ? 14.875 9.242 19.359 1 67.38 98 LYS A CA 1
ATOM 774 C C . LYS A 1 98 ? 15.5 8.953 20.719 1 67.38 98 LYS A C 1
ATOM 776 O O . LYS A 1 98 ? 15.883 9.875 21.438 1 67.38 98 LYS A O 1
ATOM 781 N N . ILE A 1 99 ? 15.625 7.668 21.031 1 69.81 99 ILE A N 1
ATOM 782 C CA . ILE A 1 99 ? 16.062 7.344 22.391 1 69.81 99 ILE A CA 1
ATOM 783 C C . ILE A 1 99 ? 17.562 7.527 22.5 1 69.81 99 ILE A C 1
ATOM 785 O O . ILE A 1 99 ? 18.312 7.223 21.578 1 69.81 99 ILE A O 1
ATOM 789 N N . THR A 1 100 ? 17.906 8.305 23.406 1 69.69 100 THR A N 1
ATOM 790 C CA . THR A 1 100 ? 19.297 8.328 23.859 1 69.69 100 THR A CA 1
ATOM 791 C C . THR A 1 100 ? 19.438 7.621 25.203 1 69.69 100 THR A C 1
ATOM 793 O O . THR A 1 100 ? 18.859 8.047 26.203 1 69.69 100 THR A O 1
ATOM 796 N N . ILE A 1 101 ? 20.156 6.543 25.156 1 71.56 101 ILE A N 1
ATOM 797 C CA . ILE A 1 101 ? 20.297 5.734 26.359 1 71.56 101 ILE A CA 1
ATOM 798 C C . ILE A 1 101 ? 21.484 6.227 27.188 1 71.56 101 ILE A C 1
ATOM 800 O O . ILE A 1 101 ? 22.609 6.289 26.672 1 71.56 101 ILE A O 1
ATOM 804 N N . LEU A 1 102 ? 21.141 6.633 28.312 1 70.31 102 LEU A N 1
ATOM 805 C CA . LEU A 1 102 ? 22.188 7.156 29.203 1 70.31 102 LEU A CA 1
ATOM 806 C C . LEU A 1 102 ? 22.547 6.137 30.281 1 70.31 102 LEU A C 1
ATOM 808 O O . LEU A 1 102 ? 23.672 6.125 30.766 1 70.31 102 LEU A O 1
ATOM 812 N N . GLN A 1 103 ? 21.578 5.215 30.484 1 71.88 103 GLN A N 1
ATOM 813 C CA . GLN A 1 103 ? 21.828 4.238 31.547 1 71.88 103 GLN A CA 1
ATOM 814 C C . GLN A 1 103 ? 22.484 2.979 30.984 1 71.88 103 GLN A C 1
ATOM 816 O O . GLN A 1 103 ? 22.094 2.48 29.938 1 71.88 103 GLN A O 1
ATOM 821 N N . SER A 1 104 ? 23.422 2.445 31.688 1 80.06 104 SER A N 1
ATOM 822 C CA . SER A 1 104 ? 24.141 1.213 31.375 1 80.06 104 SER A CA 1
ATOM 823 C C . SER A 1 104 ? 24.578 1.195 29.922 1 80.06 104 SER A C 1
ATOM 825 O O . SER A 1 104 ? 24.141 0.357 29.141 1 80.06 104 SER A O 1
ATOM 827 N N . PRO A 1 105 ? 25.344 2.066 29.578 1 81.31 105 PRO A N 1
ATOM 828 C CA . PRO A 1 105 ? 25.75 2.195 28.172 1 81.31 105 PRO A CA 1
ATOM 829 C C . PRO A 1 105 ? 26.453 0.946 27.641 1 81.31 105 PRO A C 1
ATOM 831 O O . PRO A 1 105 ? 26.312 0.599 26.469 1 81.31 105 PRO A O 1
ATOM 834 N N . ILE A 1 106 ? 27.078 0.228 28.547 1 84.94 106 ILE A N 1
ATOM 835 C CA . ILE A 1 106 ? 27.844 -0.935 28.094 1 84.94 106 ILE A CA 1
ATOM 836 C C . ILE A 1 106 ? 26.875 -2.043 27.672 1 84.94 106 ILE A C 1
ATOM 838 O O . ILE A 1 106 ? 27.016 -2.619 26.594 1 84.94 106 ILE A O 1
ATOM 842 N N . ILE A 1 107 ? 25.938 -2.279 28.516 1 86.5 107 ILE A N 1
ATOM 843 C CA . ILE A 1 107 ? 24.969 -3.326 28.203 1 86.5 107 ILE A CA 1
ATOM 844 C C . ILE A 1 107 ? 24.141 -2.93 26.984 1 86.5 107 ILE A C 1
ATOM 846 O O . ILE A 1 107 ? 23.844 -3.768 26.125 1 86.5 107 ILE A O 1
ATOM 850 N N . SER A 1 108 ? 23.844 -1.727 26.953 1 88.19 108 SER A N 1
ATOM 851 C CA . SER A 1 108 ? 23.062 -1.237 25.812 1 88.19 108 SER A CA 1
ATOM 852 C C . SER A 1 108 ? 23.875 -1.31 24.516 1 88.19 108 SER A C 1
ATOM 854 O O . SER A 1 108 ? 23.344 -1.685 23.469 1 88.19 108 SER A O 1
ATOM 856 N N . ARG A 1 109 ? 25.094 -1.036 24.641 1 90.19 109 ARG A N 1
ATOM 857 C CA . ARG A 1 109 ? 25.953 -1.12 23.469 1 90.19 109 ARG A CA 1
ATOM 858 C C . ARG A 1 109 ? 26.109 -2.564 23 1 90.19 109 ARG A C 1
ATOM 860 O O . ARG A 1 109 ? 26.062 -2.844 21.797 1 90.19 109 ARG A O 1
ATOM 867 N N . PHE A 1 110 ? 26.266 -3.381 23.953 1 91.38 110 PHE A N 1
ATOM 868 C CA . PHE A 1 110 ? 26.406 -4.797 23.625 1 91.38 110 PHE A CA 1
ATOM 869 C C . PHE A 1 110 ? 25.109 -5.332 23.016 1 91.38 110 PHE A C 1
ATOM 871 O O . PHE A 1 110 ? 25.141 -6.082 22.047 1 91.38 110 PHE A O 1
ATOM 878 N N . GLY A 1 111 ? 24.109 -4.988 23.625 1 91.12 111 GLY A N 1
ATOM 879 C CA . GLY A 1 111 ? 22.828 -5.402 23.078 1 91.12 111 GLY A CA 1
ATOM 880 C C . GLY A 1 111 ? 22.578 -4.906 21.656 1 91.12 111 GLY A C 1
ATOM 881 O O . GLY A 1 111 ? 22.125 -5.66 20.797 1 91.12 111 GLY A O 1
ATOM 882 N N . MET A 1 112 ? 22.859 -3.756 21.438 1 91.56 112 MET A N 1
ATOM 883 C CA . MET A 1 112 ? 22.656 -3.176 20.109 1 91.56 112 MET A CA 1
ATOM 884 C C . MET A 1 112 ? 23.609 -3.793 19.094 1 91.56 112 MET A C 1
ATOM 886 O O . MET A 1 112 ? 23.25 -3.992 17.938 1 91.56 112 MET A O 1
ATOM 890 N N . MET A 1 113 ? 24.797 -4.094 19.5 1 93.5 113 MET A N 1
ATOM 891 C CA . MET A 1 113 ? 25.734 -4.773 18.609 1 93.5 113 MET A CA 1
ATOM 892 C C . MET A 1 113 ? 25.219 -6.156 18.219 1 93.5 113 MET A C 1
ATOM 894 O O . MET A 1 113 ? 25.344 -6.574 17.078 1 93.5 113 MET A O 1
ATOM 898 N N . HIS A 1 114 ? 24.672 -6.758 19.234 1 93.75 114 HIS A N 1
ATOM 899 C CA . HIS A 1 114 ? 24.078 -8.07 18.953 1 93.75 114 HIS A CA 1
ATOM 900 C C . HIS A 1 114 ? 22.938 -7.961 17.969 1 93.75 114 HIS A C 1
ATOM 902 O O . HIS A 1 114 ? 22.797 -8.797 17.078 1 93.75 114 HIS A O 1
ATOM 908 N N . LEU A 1 115 ? 22.141 -6.945 18.109 1 94.62 115 LEU A N 1
ATOM 909 C CA . LEU A 1 115 ? 21.016 -6.742 17.203 1 94.62 115 LEU A CA 1
ATOM 910 C C . LEU A 1 115 ? 21.5 -6.426 15.797 1 94.62 115 LEU A C 1
ATOM 912 O O . LEU A 1 115 ? 20.922 -6.906 14.82 1 94.62 115 LEU A O 1
ATOM 916 N N . ILE A 1 116 ? 22.516 -5.668 15.664 1 94.31 116 ILE A N 1
ATOM 917 C CA . ILE A 1 116 ? 23.094 -5.363 14.367 1 94.31 116 ILE A CA 1
ATOM 918 C C . ILE A 1 116 ? 23.609 -6.645 13.719 1 94.31 116 ILE A C 1
ATOM 920 O O . ILE A 1 116 ? 23.359 -6.898 12.539 1 94.31 116 ILE A O 1
ATOM 924 N N . SER A 1 117 ? 24.266 -7.426 14.531 1 94.44 117 SER A N 1
ATOM 925 C CA . SER A 1 117 ? 24.828 -8.672 14.031 1 94.44 117 SER A CA 1
ATOM 926 C C . SER A 1 117 ? 23.734 -9.648 13.602 1 94.44 117 SER A C 1
ATOM 928 O O . SER A 1 117 ? 23.859 -10.32 12.57 1 94.44 117 SER A O 1
ATOM 930 N N . THR A 1 118 ? 22.719 -9.711 14.352 1 93.75 118 THR A N 1
ATOM 931 C CA . THR A 1 118 ? 21.609 -10.602 14.023 1 93.75 118 THR A CA 1
ATOM 932 C C . THR A 1 118 ? 20.969 -10.203 12.703 1 93.75 118 THR A C 1
ATOM 934 O O . THR A 1 118 ? 20.656 -11.055 11.867 1 93.75 118 THR A O 1
ATOM 937 N N . ASN A 1 119 ? 20.734 -8.945 12.492 1 94.44 119 ASN A N 1
ATOM 938 C CA . ASN A 1 119 ? 20.156 -8.477 11.242 1 94.44 119 ASN A CA 1
ATOM 939 C C . ASN A 1 119 ? 21.094 -8.703 10.062 1 94.44 119 ASN A C 1
ATOM 941 O O . ASN A 1 119 ? 20.672 -9.094 8.977 1 94.44 119 ASN A O 1
ATOM 945 N N . PHE A 1 120 ? 22.375 -8.508 10.328 1 91.69 120 PHE A N 1
ATOM 946 C CA . PHE A 1 120 ? 23.359 -8.758 9.289 1 91.69 120 PHE A CA 1
ATOM 947 C C . PHE A 1 120 ? 23.406 -10.242 8.93 1 91.69 120 PHE A C 1
ATOM 949 O O . PHE A 1 120 ? 23.5 -10.594 7.75 1 91.69 120 PHE A O 1
ATOM 956 N N . TRP A 1 121 ? 23.281 -11.031 9.922 1 91.81 121 TRP A N 1
ATOM 957 C CA . TRP A 1 121 ? 23.297 -12.477 9.703 1 91.81 121 TRP A CA 1
ATOM 958 C C . TRP A 1 121 ? 22.078 -12.922 8.914 1 91.81 121 TRP A C 1
ATOM 960 O O . TRP A 1 121 ? 22.156 -13.859 8.117 1 91.81 121 TRP A O 1
ATOM 970 N N . THR A 1 122 ? 20.984 -12.328 9.141 1 90.12 122 THR A N 1
ATOM 971 C CA . THR A 1 122 ? 19.781 -12.656 8.398 1 90.12 122 THR A CA 1
ATOM 972 C C . THR A 1 122 ? 19.984 -12.414 6.906 1 90.12 122 THR A C 1
ATOM 974 O O . THR A 1 122 ? 19.562 -13.219 6.078 1 90.12 122 THR A O 1
ATOM 977 N N . TRP A 1 123 ? 20.641 -11.406 6.555 1 86.81 123 TRP A N 1
ATOM 978 C CA . TRP A 1 123 ? 20.969 -11.109 5.164 1 86.81 123 TRP A CA 1
ATOM 979 C C . TRP A 1 123 ? 21.938 -12.133 4.598 1 86.81 123 TRP A C 1
ATOM 981 O O . TRP A 1 123 ? 21.734 -12.656 3.502 1 86.81 123 TRP A O 1
ATOM 991 N N . MET A 1 124 ? 22.922 -12.57 5.371 1 87.88 124 MET A N 1
ATOM 992 C CA . MET A 1 124 ? 23.938 -13.516 4.93 1 87.88 124 MET A CA 1
ATOM 993 C C . MET A 1 124 ? 23.328 -14.906 4.734 1 87.88 124 MET A C 1
ATOM 995 O O . MET A 1 124 ? 23.703 -15.625 3.803 1 87.88 124 MET A O 1
ATOM 999 N N . ARG A 1 125 ? 22.484 -15.133 5.551 1 86.81 125 ARG A N 1
ATOM 1000 C CA . ARG A 1 125 ? 21.812 -16.422 5.438 1 86.81 125 ARG A CA 1
ATOM 1001 C C . ARG A 1 125 ? 21.062 -16.531 4.117 1 86.81 125 ARG A C 1
ATOM 1003 O O . ARG A 1 125 ? 21.016 -17.609 3.508 1 86.81 125 ARG A O 1
ATOM 1010 N N . TYR A 1 126 ? 20.469 -15.523 3.682 1 82.12 126 TYR A N 1
ATOM 1011 C CA . TYR A 1 126 ? 19.75 -15.508 2.412 1 82.12 126 TYR A CA 1
ATOM 1012 C C . TYR A 1 126 ? 20.703 -15.773 1.247 1 82.12 126 TYR A C 1
ATOM 1014 O O . TYR A 1 126 ? 20.359 -16.484 0.306 1 82.12 126 TYR A O 1
ATOM 1022 N N . ILE A 1 127 ? 21.875 -15.25 1.333 1 80.88 127 ILE A N 1
ATOM 1023 C CA . ILE A 1 127 ? 22.875 -15.414 0.277 1 80.88 127 ILE A CA 1
ATOM 1024 C C . ILE A 1 127 ? 23.328 -16.875 0.212 1 80.88 127 ILE A C 1
ATOM 1026 O O . ILE A 1 127 ? 23.516 -17.422 -0.875 1 80.88 127 ILE A O 1
ATOM 1030 N N . LEU A 1 128 ? 23.25 -17.516 1.372 1 82.12 128 LEU A N 1
ATOM 1031 C CA . LEU A 1 128 ? 23.891 -18.812 1.457 1 82.12 128 LEU A CA 1
ATOM 1032 C C . LEU A 1 128 ? 22.859 -19.938 1.299 1 82.12 128 LEU A C 1
ATOM 1034 O O . LEU A 1 128 ? 23.219 -21.109 1.205 1 82.12 128 LEU A O 1
ATOM 1038 N N . ILE A 1 129 ? 21.578 -19.531 1.304 1 76.88 129 ILE A N 1
ATOM 1039 C CA . ILE A 1 129 ? 20.562 -20.562 1.155 1 76.88 129 ILE A CA 1
ATOM 1040 C C . ILE A 1 129 ? 20.781 -21.328 -0.152 1 76.88 129 ILE A C 1
ATOM 1042 O O . ILE A 1 129 ? 21.094 -20.719 -1.182 1 76.88 129 ILE A O 1
ATOM 1046 N N . GLU A 1 130 ? 20.656 -22.625 -0.038 1 63.41 130 GLU A N 1
ATOM 1047 C CA . GLU A 1 130 ? 20.859 -23.484 -1.2 1 63.41 130 GLU A CA 1
ATOM 1048 C C . GLU A 1 130 ? 19.812 -23.219 -2.271 1 63.41 130 GLU A C 1
ATOM 1050 O O . GLU A 1 130 ? 18.625 -23.016 -1.959 1 63.41 130 GLU A O 1
ATOM 1055 N N . GLU A 1 131 ? 20.25 -23.141 -3.391 1 63.84 131 GLU A N 1
ATOM 1056 C CA . GLU A 1 131 ? 19.422 -22.875 -4.562 1 63.84 131 GLU A CA 1
ATOM 1057 C C . GLU A 1 131 ? 18.25 -23.844 -4.648 1 63.84 131 GLU A C 1
ATOM 1059 O O . GLU A 1 131 ? 17.156 -23.453 -5.043 1 63.84 131 GLU A O 1
ATOM 1064 N N . ALA A 1 132 ? 18.562 -25 -4.305 1 58.31 132 ALA A N 1
ATOM 1065 C CA . ALA A 1 132 ? 17.547 -26.031 -4.395 1 58.31 132 ALA A CA 1
ATOM 1066 C C . ALA A 1 132 ? 16.344 -25.703 -3.498 1 58.31 132 ALA A C 1
ATOM 1068 O O . ALA A 1 132 ? 15.203 -25.953 -3.873 1 58.31 132 ALA A O 1
ATOM 1069 N N . VAL A 1 133 ? 16.609 -25.141 -2.518 1 59.38 133 VAL A N 1
ATOM 1070 C CA . VAL A 1 133 ? 15.562 -24.797 -1.562 1 59.38 133 VAL A CA 1
ATOM 1071 C C . VAL A 1 133 ? 14.766 -23.594 -2.076 1 59.38 133 VAL A C 1
ATOM 1073 O O . VAL A 1 133 ? 13.539 -23.594 -2.02 1 59.38 133 VAL A O 1
ATOM 1076 N N . LEU A 1 134 ? 15.422 -22.766 -2.727 1 60.97 134 LEU A N 1
ATOM 1077 C CA . LEU A 1 134 ? 14.789 -21.547 -3.205 1 60.97 134 LEU A CA 1
ATOM 1078 C C . LEU A 1 134 ? 13.953 -21.812 -4.449 1 60.97 134 LEU A C 1
ATOM 1080 O O . LEU A 1 134 ? 12.891 -21.219 -4.633 1 60.97 134 LEU A O 1
ATOM 1084 N N . SER A 1 135 ? 14.508 -22.688 -5.18 1 60.62 135 SER A N 1
ATOM 1085 C CA . SER A 1 135 ? 13.82 -23.016 -6.426 1 60.62 135 SER A CA 1
ATOM 1086 C C . SER A 1 135 ? 12.5 -23.719 -6.16 1 60.62 135 SER A C 1
ATOM 1088 O O . SER A 1 135 ? 11.578 -23.641 -6.973 1 60.62 135 SER A O 1
ATOM 1090 N N . GLU A 1 136 ? 12.469 -24.375 -5.078 1 56.22 136 GLU A N 1
ATOM 1091 C CA . GLU A 1 136 ? 11.258 -25.109 -4.727 1 56.22 136 GLU A CA 1
ATOM 1092 C C . GLU A 1 136 ? 10.211 -24.172 -4.125 1 56.22 136 GLU A C 1
ATOM 1094 O O . GLU A 1 136 ? 9.023 -24.5 -4.102 1 56.22 136 GLU A O 1
ATOM 1099 N N . GLU A 1 137 ? 10.766 -23.109 -3.84 1 58.31 137 GLU A N 1
ATOM 1100 C CA . GLU A 1 137 ? 9.852 -22.203 -3.152 1 58.31 137 GLU A CA 1
ATOM 1101 C C . GLU A 1 137 ? 8.914 -21.516 -4.137 1 58.31 137 GLU A C 1
ATOM 1103 O O . GLU A 1 137 ? 9.312 -21.172 -5.254 1 58.31 137 GLU A O 1
ATOM 1108 N N . VAL A 1 138 ? 7.738 -21.422 -3.66 1 61.72 138 VAL A N 1
ATOM 1109 C CA . VAL A 1 138 ? 6.691 -20.703 -4.371 1 61.72 138 VAL A CA 1
ATOM 1110 C C . VAL A 1 138 ? 7.059 -19.219 -4.473 1 61.72 138 VAL A C 1
ATOM 1112 O O . VAL A 1 138 ? 7.801 -18.703 -3.633 1 61.72 138 VAL A O 1
ATOM 1115 N N . SER A 1 139 ? 6.75 -18.625 -5.559 1 67.56 139 SER A N 1
ATOM 1116 C CA . SER A 1 139 ? 7.016 -17.234 -5.875 1 67.56 139 SER A CA 1
ATOM 1117 C C . SER A 1 139 ? 6.711 -16.328 -4.688 1 67.56 139 SER A C 1
ATOM 1119 O O . SER A 1 139 ? 7.484 -15.414 -4.375 1 67.56 139 SER A O 1
ATOM 1121 N N . ILE A 1 140 ? 5.75 -16.703 -3.924 1 73.44 140 ILE A N 1
ATOM 1122 C CA . ILE A 1 140 ? 5.34 -15.852 -2.809 1 73.44 140 ILE A CA 1
ATOM 1123 C C . ILE A 1 140 ? 6.359 -15.961 -1.679 1 73.44 140 ILE A C 1
ATOM 1125 O O . ILE A 1 140 ? 6.645 -14.969 -0.996 1 73.44 140 ILE A O 1
ATOM 1129 N N . SER A 1 141 ? 6.945 -17.094 -1.541 1 76.56 141 SER A N 1
ATOM 1130 C CA . SER A 1 141 ? 7.953 -17.297 -0.501 1 76.56 141 SER A CA 1
ATOM 1131 C C . SER A 1 141 ? 9.211 -16.484 -0.795 1 76.56 141 SER A C 1
ATOM 1133 O O . SER A 1 141 ? 9.82 -15.914 0.116 1 76.56 141 SER A O 1
ATOM 1135 N N . LYS A 1 142 ? 9.539 -16.391 -2.033 1 79.56 142 LYS A N 1
ATOM 1136 C CA . LYS A 1 142 ? 10.695 -15.594 -2.424 1 79.56 142 LYS A CA 1
ATOM 1137 C C . LYS A 1 142 ? 10.477 -14.109 -2.131 1 79.56 142 LYS A C 1
ATOM 1139 O O . LYS A 1 142 ? 11.375 -13.43 -1.646 1 79.56 142 LYS A O 1
ATOM 1144 N N . LEU A 1 143 ? 9.336 -13.695 -2.404 1 84.19 143 LEU A N 1
ATOM 1145 C CA . LEU A 1 143 ? 8.977 -12.312 -2.145 1 84.19 143 LEU A CA 1
ATOM 1146 C C . LEU A 1 143 ? 9.016 -12.008 -0.65 1 84.19 143 LEU A C 1
ATOM 1148 O O . LEU A 1 143 ? 9.516 -10.953 -0.24 1 84.19 143 LEU A O 1
ATOM 1152 N N . MET A 1 144 ? 8.516 -12.914 0.113 1 87.12 144 MET A N 1
ATOM 1153 C CA . MET A 1 144 ? 8.492 -12.727 1.562 1 87.12 144 MET A CA 1
ATOM 1154 C C . MET A 1 144 ? 9.906 -12.766 2.133 1 87.12 144 MET A C 1
ATOM 1156 O O . MET A 1 144 ? 10.242 -12 3.035 1 87.12 144 MET A O 1
ATOM 1160 N N . HIS A 1 145 ? 10.664 -13.617 1.57 1 84.75 145 HIS A N 1
ATOM 1161 C CA . HIS A 1 145 ? 12.055 -13.695 2.002 1 84.75 145 HIS A CA 1
ATOM 1162 C C . HIS A 1 145 ? 12.805 -12.406 1.682 1 84.75 145 HIS A C 1
ATOM 1164 O O . HIS A 1 145 ? 13.586 -11.922 2.5 1 84.75 145 HIS A O 1
ATOM 1170 N N . THR A 1 146 ? 12.625 -11.891 0.544 1 88.19 146 THR A N 1
ATOM 1171 C CA . THR A 1 146 ? 13.211 -10.609 0.156 1 88.19 146 THR A CA 1
ATOM 1172 C C . THR A 1 146 ? 12.789 -9.508 1.116 1 88.19 146 THR A C 1
ATOM 1174 O O . THR A 1 146 ? 13.594 -8.641 1.476 1 88.19 146 THR A O 1
ATOM 1177 N N . SER A 1 147 ? 11.594 -9.555 1.554 1 92.44 147 SER A N 1
ATOM 1178 C CA . SER A 1 147 ? 11.094 -8.555 2.492 1 92.44 147 SER A CA 1
ATOM 1179 C C . SER A 1 147 ? 11.789 -8.664 3.842 1 92.44 147 SER A C 1
ATOM 1181 O O . SER A 1 147 ? 12.047 -7.652 4.5 1 92.44 147 SER A O 1
ATOM 1183 N N . VAL A 1 148 ? 12.07 -9.883 4.207 1 93.81 148 VAL A N 1
ATOM 1184 C CA . VAL A 1 148 ? 12.789 -10.094 5.461 1 93.81 148 VAL A CA 1
ATOM 1185 C C . VAL A 1 148 ? 14.18 -9.477 5.371 1 93.81 148 VAL A C 1
ATOM 1187 O O . VAL A 1 148 ? 14.641 -8.82 6.305 1 93.81 148 VAL A O 1
ATOM 1190 N N . VAL A 1 149 ? 14.805 -9.648 4.27 1 93.25 149 VAL A N 1
ATOM 1191 C CA . VAL A 1 149 ? 16.141 -9.109 4.07 1 93.25 149 VAL A CA 1
ATOM 1192 C C . VAL A 1 149 ? 16.094 -7.582 4.055 1 93.25 149 VAL A C 1
ATOM 1194 O O . VAL A 1 149 ? 16.906 -6.918 4.684 1 93.25 149 VAL A O 1
ATOM 1197 N N . GLU A 1 150 ? 15.148 -7.004 3.346 1 93.94 150 GLU A N 1
ATOM 1198 C CA . GLU A 1 150 ? 14.984 -5.555 3.312 1 93.94 150 GLU A CA 1
ATOM 1199 C C . GLU A 1 150 ? 14.75 -4.992 4.711 1 93.94 150 GLU A C 1
ATOM 1201 O O . GLU A 1 150 ? 15.32 -3.965 5.078 1 93.94 150 GLU A O 1
ATOM 1206 N N . TYR A 1 151 ? 13.898 -5.68 5.453 1 95.31 151 TYR A N 1
ATOM 1207 C CA . TYR A 1 151 ? 13.664 -5.289 6.836 1 95.31 151 TYR A CA 1
ATOM 1208 C C . TYR A 1 151 ? 14.961 -5.289 7.633 1 95.31 151 TYR A C 1
ATOM 1210 O O . TYR A 1 151 ? 15.25 -4.348 8.375 1 95.31 151 TYR A O 1
ATOM 1218 N N . SER A 1 152 ? 15.727 -6.328 7.465 1 94.19 152 SER A N 1
ATOM 1219 C CA . SER A 1 152 ? 16.969 -6.477 8.227 1 94.19 152 SER A CA 1
ATOM 1220 C C . SER A 1 152 ? 17.969 -5.387 7.867 1 94.19 152 SER A C 1
ATOM 1222 O O . SER A 1 152 ? 18.719 -4.914 8.727 1 94.19 152 SER A O 1
ATOM 1224 N N . ILE A 1 153 ? 17.984 -4.988 6.648 1 91.94 153 ILE A N 1
ATOM 1225 C CA . ILE A 1 153 ? 18.891 -3.928 6.215 1 91.94 153 ILE A CA 1
ATOM 1226 C C . ILE A 1 153 ? 18.484 -2.607 6.863 1 91.94 153 ILE A C 1
ATOM 1228 O O . ILE A 1 153 ? 19.312 -1.913 7.453 1 91.94 153 ILE A O 1
ATOM 1232 N N . ILE A 1 154 ? 17.219 -2.281 6.809 1 92 154 ILE A N 1
ATOM 1233 C CA . ILE A 1 154 ? 16.703 -1.029 7.359 1 92 154 ILE A CA 1
ATOM 1234 C C . ILE A 1 154 ? 16.891 -1.021 8.875 1 92 154 ILE A C 1
ATOM 1236 O O . ILE A 1 154 ? 17.422 -0.056 9.438 1 92 154 ILE A O 1
ATOM 1240 N N . CYS A 1 155 ? 16.516 -2.121 9.461 1 91.69 155 CYS A N 1
ATOM 1241 C CA . CYS A 1 155 ? 16.594 -2.211 10.914 1 91.69 155 CYS A CA 1
ATOM 1242 C C . CYS A 1 155 ? 18.031 -2.16 11.398 1 91.69 155 CYS A C 1
ATOM 1244 O O . CYS A 1 155 ? 18.344 -1.479 12.375 1 91.69 155 CYS A O 1
ATOM 1246 N N . GLY A 1 156 ? 18.906 -2.875 10.75 1 91.38 156 GLY A N 1
ATOM 1247 C CA . GLY A 1 156 ? 20.312 -2.83 11.102 1 91.38 156 GLY A CA 1
ATOM 1248 C C . GLY A 1 156 ? 20.906 -1.431 11.047 1 91.38 156 GLY A C 1
ATOM 1249 O O . GLY A 1 156 ? 21.672 -1.035 11.922 1 91.38 156 GLY A O 1
ATOM 1250 N N . ALA A 1 157 ? 20.484 -0.69 10.078 1 88.94 157 ALA A N 1
ATOM 1251 C CA . ALA A 1 157 ? 21 0.669 9.922 1 88.94 157 ALA A CA 1
ATOM 1252 C C . ALA A 1 157 ? 20.469 1.583 11.023 1 88.94 157 ALA A C 1
ATOM 1254 O O . ALA A 1 157 ? 21.203 2.406 11.57 1 88.94 157 ALA A O 1
ATOM 1255 N N . ILE A 1 158 ? 19.203 1.473 11.312 1 88.44 158 ILE A N 1
ATOM 1256 C CA . ILE A 1 158 ? 18.609 2.297 12.359 1 88.44 158 ILE A CA 1
ATOM 1257 C C . ILE A 1 158 ? 19.281 1.995 13.695 1 88.44 158 ILE A C 1
ATOM 1259 O O . ILE A 1 158 ? 19.625 2.912 14.445 1 88.44 158 ILE A O 1
ATOM 1263 N N . ILE A 1 159 ? 19.453 0.723 14.016 1 89.75 159 ILE A N 1
ATOM 1264 C CA . ILE A 1 159 ? 20.062 0.323 15.281 1 89.75 159 ILE A CA 1
ATOM 1265 C C . ILE A 1 159 ? 21.516 0.783 15.328 1 89.75 159 ILE A C 1
ATOM 1267 O O . ILE A 1 159 ? 22.016 1.166 16.391 1 89.75 159 ILE A O 1
ATOM 1271 N N . PHE A 1 160 ? 22.141 0.784 14.227 1 88.31 160 PHE A N 1
ATOM 1272 C CA . PHE A 1 160 ? 23.516 1.277 14.164 1 88.31 160 PHE A CA 1
ATOM 1273 C C . PHE A 1 160 ? 23.578 2.74 14.594 1 88.31 160 PHE A C 1
ATOM 1275 O O . PHE A 1 160 ? 24.484 3.133 15.336 1 88.31 160 PHE A O 1
ATOM 1282 N N . VAL A 1 161 ? 22.641 3.525 14.156 1 84.88 161 VAL A N 1
ATOM 1283 C CA . VAL A 1 161 ? 22.609 4.934 14.531 1 84.88 161 VAL A CA 1
ATOM 1284 C C . VAL A 1 161 ? 22.297 5.066 16.016 1 84.88 161 VAL A C 1
ATOM 1286 O O . VAL A 1 161 ? 22.891 5.895 16.719 1 84.88 161 VAL A O 1
ATOM 1289 N N . LEU A 1 162 ? 21.375 4.262 16.453 1 84.81 162 LEU A N 1
ATOM 1290 C CA . LEU A 1 162 ? 21.062 4.266 17.875 1 84.81 162 LEU A CA 1
ATOM 1291 C C . LEU A 1 162 ? 22.281 3.883 18.703 1 84.81 162 LEU A C 1
ATOM 1293 O O . LEU A 1 162 ? 22.516 4.449 19.781 1 84.81 162 LEU A O 1
ATOM 1297 N N . TRP A 1 163 ? 23 2.914 18.203 1 86.69 163 TRP A N 1
ATOM 1298 C CA . TRP A 1 163 ? 24.219 2.477 18.859 1 86.69 163 TRP A CA 1
ATOM 1299 C C . TRP A 1 163 ? 25.234 3.609 18.922 1 86.69 163 TRP A C 1
ATOM 1301 O O . TRP A 1 163 ? 25.891 3.814 19.969 1 86.69 163 TRP A O 1
ATOM 1311 N N . ARG A 1 164 ? 25.297 4.422 17.938 1 83.44 164 ARG A N 1
ATOM 1312 C CA . ARG A 1 164 ? 26.25 5.531 17.875 1 83.44 164 ARG A CA 1
ATOM 1313 C C . ARG A 1 164 ? 25.844 6.652 18.828 1 83.44 164 ARG A C 1
ATOM 1315 O O . ARG A 1 164 ? 26.688 7.379 19.328 1 83.44 164 ARG A O 1
ATOM 1322 N N . ASN A 1 165 ? 24.578 6.734 19.031 1 80.81 165 ASN A N 1
ATOM 1323 C CA . ASN A 1 165 ? 24.062 7.824 19.859 1 80.81 165 ASN A CA 1
ATOM 1324 C C . ASN A 1 165 ? 24.125 7.492 21.344 1 80.81 165 ASN A C 1
ATOM 1326 O O . ASN A 1 165 ? 23.859 8.344 22.188 1 80.81 165 ASN A O 1
ATOM 1330 N N . ILE A 1 166 ? 24.469 6.309 21.625 1 82.56 166 ILE A N 1
ATOM 1331 C CA . ILE A 1 166 ? 24.531 5.922 23.031 1 82.56 166 ILE A CA 1
ATOM 1332 C C . ILE A 1 166 ? 25.609 6.746 23.75 1 82.56 166 ILE A C 1
ATOM 1334 O O . ILE A 1 166 ? 26.734 6.855 23.266 1 82.56 166 ILE A O 1
ATOM 1338 N N . GLY A 1 167 ? 25.266 7.34 24.891 1 72.94 167 GLY A N 1
ATOM 1339 C CA . GLY A 1 167 ? 26.203 8.078 25.734 1 72.94 167 GLY A CA 1
ATOM 1340 C C . GLY A 1 167 ? 26.391 9.523 25.281 1 72.94 167 GLY A C 1
ATOM 1341 O O . GLY A 1 167 ? 27.141 10.273 25.906 1 72.94 167 GLY A O 1
ATOM 1342 N N . GLN A 1 168 ? 25.922 9.828 24.047 1 67.88 168 GLN A N 1
ATOM 1343 C CA . GLN A 1 168 ? 26.078 11.203 23.578 1 67.88 168 GLN A CA 1
ATOM 1344 C C . GLN A 1 168 ? 25.125 12.148 24.328 1 67.88 168 GLN A C 1
ATOM 1346 O O . GLN A 1 168 ? 23.938 11.844 24.484 1 67.88 168 GLN A O 1
ATOM 1351 N N . THR A 1 169 ? 25.609 12.727 25.375 1 55.81 169 THR A N 1
ATOM 1352 C CA . THR A 1 169 ? 24.875 13.734 26.141 1 55.81 169 THR A CA 1
ATOM 1353 C C . THR A 1 169 ? 24.25 14.766 25.203 1 55.81 169 THR A C 1
ATOM 1355 O O . THR A 1 169 ? 24.703 14.945 24.078 1 55.81 169 THR A O 1
ATOM 1358 N N . LYS A 1 170 ? 23.188 15.578 25.734 1 51.78 170 LYS A N 1
ATOM 1359 C CA . LYS A 1 170 ? 22.234 16.547 25.203 1 51.78 170 LYS A CA 1
ATOM 1360 C C . LYS A 1 170 ? 22.922 17.578 24.328 1 51.78 170 LYS A C 1
ATOM 1362 O O . LYS A 1 170 ? 23.734 18.375 24.812 1 51.78 170 LYS A O 1
ATOM 1367 N N . GLN A 1 171 ? 23.484 17.453 23.312 1 46.72 171 GLN A N 1
ATOM 1368 C CA . GLN A 1 171 ? 23.641 18.812 22.812 1 46.72 171 GLN A CA 1
ATOM 1369 C C . GLN A 1 171 ? 22.344 19.594 22.953 1 46.72 171 GLN A C 1
ATOM 1371 O O . GLN A 1 171 ? 21.25 19.031 22.844 1 46.72 171 GLN A O 1
ATOM 1376 N N . GLU A 1 172 ? 22.328 20.906 23.516 1 42.97 172 GLU A N 1
ATOM 1377 C CA . GLU A 1 172 ? 21.328 21.906 23.844 1 42.97 172 GLU A CA 1
ATOM 1378 C C . GLU A 1 172 ? 20.125 21.812 22.922 1 42.97 172 GLU A C 1
ATOM 1380 O O . GLU A 1 172 ? 18.984 21.984 23.359 1 42.97 172 GLU A O 1
ATOM 1385 N N . ARG A 1 173 ? 20.281 22.25 21.609 1 38.94 173 ARG A N 1
ATOM 1386 C CA . ARG A 1 173 ? 19.234 22.891 20.828 1 38.94 173 ARG A CA 1
ATOM 1387 C C . ARG A 1 173 ? 18.266 21.859 20.266 1 38.94 173 ARG A C 1
ATOM 1389 O O . ARG A 1 173 ? 18.328 21.531 19.078 1 38.94 173 ARG A O 1
ATOM 1396 N N . SER A 1 174 ? 18.156 20.797 20.906 1 44.5 174 SER A N 1
ATOM 1397 C CA . SER A 1 174 ? 17.266 19.906 20.188 1 44.5 174 SER A CA 1
ATOM 1398 C C . SER A 1 174 ? 15.867 20.5 20.062 1 44.5 174 SER A C 1
ATOM 1400 O O . SER A 1 174 ? 15.172 20.672 21.062 1 44.5 174 SER A O 1
ATOM 1402 N N . LEU A 1 175 ? 15.641 21.5 19.344 1 37 175 LEU A N 1
ATOM 1403 C CA . LEU A 1 175 ? 14.328 22.047 19 1 37 175 LEU A CA 1
ATOM 1404 C C . LEU A 1 175 ? 13.273 20.938 19.016 1 37 175 LEU A C 1
ATOM 1406 O O . LEU A 1 175 ? 13.461 19.891 18.391 1 37 175 LEU A O 1
ATOM 1410 N N . LYS A 1 176 ? 12.617 20.859 20.047 1 42.41 176 LYS A N 1
ATOM 1411 C CA . LYS A 1 176 ? 11.375 20.094 20.109 1 42.41 176 LYS A CA 1
ATOM 1412 C C . LYS A 1 176 ? 10.672 20.094 18.75 1 42.41 176 LYS A C 1
ATOM 1414 O O . LYS A 1 176 ? 10.039 21.094 18.375 1 42.41 176 LYS A O 1
ATOM 1419 N N . ARG A 1 177 ? 11.289 19.547 17.766 1 42.69 177 ARG A N 1
ATOM 1420 C CA . ARG A 1 177 ? 10.609 19.516 16.484 1 42.69 177 ARG A CA 1
ATOM 1421 C C . ARG A 1 177 ? 9.203 18.938 16.609 1 42.69 177 ARG A C 1
ATOM 1423 O O . ARG A 1 177 ? 9.031 17.828 17.109 1 42.69 177 ARG A O 1
ATOM 1430 N N . LYS A 1 178 ? 8.273 19.75 16.766 1 46.22 178 LYS A N 1
ATOM 1431 C CA . LYS A 1 178 ? 6.832 19.531 16.734 1 46.22 178 LYS A CA 1
ATOM 1432 C C . LYS A 1 178 ? 6.449 18.594 15.594 1 46.22 178 LYS A C 1
ATOM 1434 O O . LYS A 1 178 ? 6.988 18.688 14.492 1 46.22 178 LYS A O 1
ATOM 1439 N N . PHE A 1 179 ? 5.949 17.344 15.953 1 48.28 179 PHE A N 1
ATOM 1440 C CA . PHE A 1 179 ? 5.359 16.234 15.203 1 48.28 179 PHE A CA 1
ATOM 1441 C C . PHE A 1 179 ? 4.281 16.734 14.25 1 48.28 179 PHE A C 1
ATOM 1443 O O . PHE A 1 179 ? 3.24 16.094 14.094 1 48.28 179 PHE A O 1
ATOM 1450 N N . GLN A 1 180 ? 4.352 17.984 13.773 1 50.97 180 GLN A N 1
ATOM 1451 C CA . GLN A 1 180 ? 3.369 18.422 12.789 1 50.97 180 GLN A CA 1
ATOM 1452 C C . GLN A 1 180 ? 3.941 18.328 11.375 1 50.97 180 GLN A C 1
ATOM 1454 O O . GLN A 1 180 ? 5.027 18.859 11.109 1 50.97 180 GLN A O 1
ATOM 1459 N N . ILE A 1 181 ? 3.502 17.375 10.68 1 55.44 181 ILE A N 1
ATOM 1460 C CA . ILE A 1 181 ? 3.877 17.266 9.273 1 55.44 181 ILE A CA 1
ATOM 1461 C C . ILE A 1 181 ? 2.967 18.156 8.43 1 55.44 181 ILE A C 1
ATOM 1463 O O . ILE A 1 181 ? 1.741 18.031 8.492 1 55.44 181 ILE A O 1
ATOM 1467 N N . ARG A 1 182 ? 3.529 19.297 7.883 1 56.94 182 ARG A N 1
ATOM 1468 C CA . ARG A 1 182 ? 2.795 20.125 6.938 1 56.94 182 ARG A CA 1
ATOM 1469 C C . ARG A 1 182 ? 3.125 19.734 5.5 1 56.94 182 ARG A C 1
ATOM 1471 O O . ARG A 1 182 ? 4.293 19.719 5.109 1 56.94 182 ARG A O 1
ATOM 1478 N N . ILE A 1 183 ? 2.242 19.125 4.816 1 60.03 183 ILE A N 1
ATOM 1479 C CA . ILE A 1 183 ? 2.455 18.75 3.422 1 60.03 183 ILE A CA 1
ATOM 1480 C C . ILE A 1 183 ? 1.665 19.688 2.512 1 60.03 183 ILE A C 1
ATOM 1482 O O . ILE A 1 183 ? 0.473 19.922 2.729 1 60.03 183 ILE A O 1
ATOM 1486 N N . ASP A 1 184 ? 2.41 20.484 1.66 1 61.31 184 ASP A N 1
ATOM 1487 C CA . ASP A 1 184 ? 1.785 21.297 0.622 1 61.31 184 ASP A CA 1
ATOM 1488 C C . ASP A 1 184 ? 1.666 20.516 -0.687 1 61.31 184 ASP A C 1
ATOM 1490 O O . ASP A 1 184 ? 2.676 20.203 -1.318 1 61.31 184 ASP A O 1
ATOM 1494 N N . CYS A 1 185 ? 0.526 20.156 -0.981 1 64.31 185 CYS A N 1
ATOM 1495 C CA . CYS A 1 185 ? 0.307 19.375 -2.189 1 64.31 185 CYS A CA 1
ATOM 1496 C C . CYS A 1 185 ? -0.055 20.266 -3.367 1 64.31 185 CYS A C 1
ATOM 1498 O O . CYS A 1 185 ? -0.597 19.797 -4.367 1 64.31 185 CYS A O 1
ATOM 1500 N N . SER A 1 186 ? 0.391 21.578 -3.246 1 68.44 186 SER A N 1
ATOM 1501 C CA . SER A 1 186 ? 0.051 22.469 -4.344 1 68.44 186 SER A CA 1
ATOM 1502 C C . SER A 1 186 ? 0.984 22.266 -5.531 1 68.44 186 SER A C 1
ATOM 1504 O O . SER A 1 186 ? 2.162 21.953 -5.355 1 68.44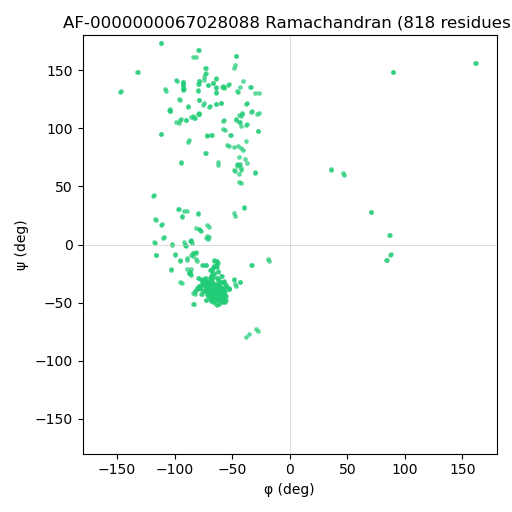 186 SER A O 1
ATOM 1506 N N . LYS A 1 187 ? 0.547 22.234 -6.836 1 76.38 187 LYS A N 1
ATOM 1507 C CA . LYS A 1 187 ? 1.287 22.234 -8.094 1 76.38 187 LYS A CA 1
ATOM 1508 C C . LYS A 1 187 ? 2.006 20.906 -8.312 1 76.38 187 LYS A C 1
ATOM 1510 O O . LYS A 1 187 ? 3.176 20.891 -8.695 1 76.38 187 LYS A O 1
ATOM 1515 N N . THR A 1 188 ? 1.53 19.922 -7.816 1 85.06 188 THR A N 1
ATOM 1516 C CA . THR A 1 188 ? 2.139 18.609 -7.965 1 85.06 188 THR A CA 1
ATOM 1517 C C . THR A 1 188 ? 1.291 17.719 -8.867 1 85.06 188 THR A C 1
ATOM 1519 O O . THR A 1 188 ? 1.659 16.578 -9.141 1 85.06 188 THR A O 1
ATOM 1522 N N . SER A 1 189 ? 0.257 18.25 -9.477 1 84.62 189 SER A N 1
ATOM 1523 C CA . SER A 1 189 ? -0.72 17.406 -10.172 1 84.62 189 SER A CA 1
ATOM 1524 C C . SER A 1 189 ? -0.129 16.797 -11.438 1 84.62 189 SER A C 1
ATOM 1526 O O . SER A 1 189 ? -0.29 15.609 -11.695 1 84.62 189 SER A O 1
ATOM 1528 N N . THR A 1 190 ? 0.636 17.578 -12.203 1 88.19 190 THR A N 1
ATOM 1529 C CA . THR A 1 190 ? 1.203 17.062 -13.453 1 88.19 190 THR A CA 1
ATOM 1530 C C . THR A 1 190 ? 2.262 16 -13.164 1 88.19 190 THR A C 1
ATOM 1532 O O . THR A 1 190 ? 2.27 14.945 -13.797 1 88.19 190 THR A O 1
ATOM 1535 N N . GLY A 1 191 ? 3.152 16.328 -12.242 1 91.44 191 GLY A N 1
ATOM 1536 C CA . GLY A 1 191 ? 4.156 15.352 -11.859 1 91.44 191 GLY A CA 1
ATOM 1537 C C . GLY A 1 191 ? 3.562 14.078 -11.305 1 91.44 191 GLY A C 1
ATOM 1538 O O . GLY A 1 191 ? 4.039 12.977 -11.609 1 91.44 191 GLY A O 1
ATOM 1539 N N . LEU A 1 192 ? 2.551 14.242 -10.57 1 91.56 192 LEU A N 1
ATOM 1540 C CA . LEU A 1 192 ? 1.902 13.086 -9.953 1 91.56 192 LEU A CA 1
ATOM 1541 C C . LEU A 1 192 ? 1.253 12.203 -11.016 1 91.56 192 LEU A C 1
ATOM 1543 O O . LEU A 1 192 ? 1.471 10.984 -11.031 1 91.56 192 LEU A O 1
ATOM 1547 N N . PHE A 1 193 ? 0.513 12.734 -11.953 1 91.94 193 PHE A N 1
ATOM 1548 C CA . PHE A 1 193 ? -0.243 11.93 -12.906 1 91.94 193 PHE A CA 1
ATOM 1549 C C . PHE A 1 193 ? 0.674 11.359 -13.984 1 91.94 193 PHE A C 1
ATOM 1551 O O . PHE A 1 193 ? 0.428 10.266 -14.5 1 91.94 193 PHE A O 1
ATOM 1558 N N . LEU A 1 194 ? 1.733 12.086 -14.297 1 93.25 194 LEU A N 1
ATOM 1559 C CA . LEU A 1 194 ? 2.736 11.477 -15.164 1 93.25 194 LEU A CA 1
ATOM 1560 C C . LEU A 1 194 ? 3.406 10.297 -14.477 1 93.25 194 LEU A C 1
ATOM 1562 O O . LEU A 1 194 ? 3.703 9.281 -15.117 1 93.25 194 LEU A O 1
ATOM 1566 N N . GLY A 1 195 ? 3.678 10.516 -13.242 1 95.44 195 GLY A N 1
ATOM 1567 C CA . GLY A 1 195 ? 4.211 9.414 -12.453 1 95.44 195 GLY A CA 1
ATOM 1568 C C . GLY A 1 195 ? 3.266 8.227 -12.375 1 95.44 195 GLY A C 1
ATOM 1569 O O . GLY A 1 195 ? 3.691 7.078 -12.5 1 95.44 195 GLY A O 1
ATOM 1570 N N . LEU A 1 196 ? 2.018 8.508 -12.188 1 94.88 196 LEU A N 1
ATOM 1571 C CA . LEU A 1 196 ? 1.02 7.445 -12.125 1 94.88 196 LEU A CA 1
ATOM 1572 C C . LEU A 1 196 ? 0.908 6.723 -13.461 1 94.88 196 LEU A C 1
ATOM 1574 O O . LEU A 1 196 ? 0.703 5.508 -13.5 1 94.88 196 LEU A O 1
ATOM 1578 N N . LEU A 1 197 ? 0.976 7.461 -14.484 1 93.44 197 LEU A N 1
ATOM 1579 C CA . LEU A 1 197 ? 0.997 6.844 -15.805 1 93.44 197 LEU A CA 1
ATOM 1580 C C . LEU A 1 197 ? 2.195 5.91 -15.945 1 93.44 197 LEU A C 1
ATOM 1582 O O . LEU A 1 197 ? 2.059 4.785 -16.438 1 93.44 197 LEU A O 1
ATOM 1586 N N . HIS A 1 198 ? 3.324 6.422 -15.531 1 95.5 198 HIS A N 1
ATOM 1587 C CA . HIS A 1 198 ? 4.543 5.621 -15.523 1 95.5 198 HIS A CA 1
ATOM 1588 C C . HIS A 1 198 ? 4.371 4.355 -14.688 1 95.5 198 HIS A C 1
ATOM 1590 O O . HIS A 1 198 ? 4.77 3.268 -15.109 1 95.5 198 HIS A O 1
ATOM 1596 N N . LEU A 1 199 ? 3.777 4.465 -13.594 1 95.81 199 LEU A N 1
ATOM 1597 C CA . LEU A 1 199 ? 3.547 3.348 -12.68 1 95.81 199 LEU A CA 1
ATOM 1598 C C . LEU A 1 199 ? 2.6 2.328 -13.305 1 95.81 199 LEU A C 1
ATOM 1600 O O . LEU A 1 199 ? 2.857 1.123 -13.25 1 95.81 199 LEU A O 1
ATOM 1604 N N . THR A 1 200 ? 1.6 2.771 -13.93 1 93.12 200 THR A N 1
ATOM 1605 C CA . THR A 1 200 ? 0.615 1.889 -14.547 1 93.12 200 THR A CA 1
ATOM 1606 C C . THR A 1 200 ? 1.233 1.113 -15.711 1 93.12 200 THR A C 1
ATOM 1608 O O . THR A 1 200 ? 1.006 -0.09 -15.852 1 93.12 200 THR A O 1
ATOM 1611 N N . MET A 1 201 ? 1.962 1.791 -16.422 1 92.56 201 MET A N 1
ATOM 1612 C CA . MET A 1 201 ? 2.625 1.131 -17.547 1 92.56 201 MET A CA 1
ATOM 1613 C C . MET A 1 201 ? 3.605 0.072 -17.047 1 92.56 201 MET A C 1
ATOM 1615 O O . MET A 1 201 ? 3.709 -1.006 -17.641 1 92.56 201 MET A O 1
ATOM 1619 N N . THR A 1 202 ? 4.246 0.408 -16.016 1 94.5 202 THR A N 1
ATOM 1620 C CA . THR A 1 202 ? 5.203 -0.521 -15.422 1 94.5 202 THR A CA 1
ATOM 1621 C C . THR A 1 202 ? 4.496 -1.765 -14.898 1 94.5 202 THR A C 1
ATOM 1623 O O . THR A 1 202 ? 4.902 -2.891 -15.188 1 94.5 202 THR A O 1
ATOM 1626 N N . LEU A 1 203 ? 3.449 -1.582 -14.203 1 92.69 203 LEU A N 1
ATOM 1627 C CA . LEU A 1 203 ? 2.732 -2.703 -13.609 1 92.69 203 LEU A CA 1
ATOM 1628 C C . LEU A 1 203 ? 2.027 -3.529 -14.68 1 92.69 203 LEU A C 1
ATOM 1630 O O . LEU A 1 203 ? 1.915 -4.75 -14.555 1 92.69 203 LEU A O 1
ATOM 1634 N N . THR A 1 204 ? 1.584 -2.877 -15.711 1 91.31 204 THR A N 1
ATOM 1635 C CA . THR A 1 204 ? 0.993 -3.607 -16.828 1 91.31 204 THR A CA 1
ATOM 1636 C C . THR A 1 204 ? 2.037 -4.48 -17.516 1 91.31 204 THR A C 1
ATOM 1638 O O . THR A 1 204 ? 1.775 -5.645 -17.828 1 91.31 204 THR A O 1
ATOM 1641 N N . SER A 1 205 ? 3.18 -3.953 -17.688 1 92.19 205 SER A N 1
ATOM 1642 C CA . SER A 1 205 ? 4.262 -4.719 -18.297 1 92.19 205 SER A CA 1
ATOM 1643 C C . SER A 1 205 ? 4.66 -5.902 -17.422 1 92.19 205 SER A C 1
ATOM 1645 O O . SER A 1 205 ? 4.953 -6.988 -17.938 1 92.19 205 SER A O 1
ATOM 1647 N N . LEU A 1 206 ? 4.66 -5.684 -16.188 1 90.62 206 LEU A N 1
ATOM 1648 C CA . LEU A 1 206 ? 4.961 -6.766 -15.25 1 90.62 206 LEU A CA 1
ATOM 1649 C C . LEU A 1 206 ? 3.92 -7.875 -15.352 1 90.62 206 LEU A C 1
ATOM 1651 O O . LEU A 1 206 ? 4.266 -9.055 -15.367 1 90.62 206 LEU A O 1
ATOM 1655 N N . ALA A 1 207 ? 2.705 -7.492 -15.445 1 86.56 207 ALA A N 1
ATOM 1656 C CA . ALA A 1 207 ? 1.62 -8.469 -15.547 1 86.56 207 ALA A CA 1
ATOM 1657 C C . ALA A 1 207 ? 1.729 -9.266 -16.844 1 86.56 207 ALA A C 1
ATOM 1659 O O . ALA A 1 207 ? 1.567 -10.484 -16.844 1 86.56 207 ALA A O 1
ATOM 1660 N N . ILE A 1 208 ? 2.023 -8.586 -17.891 1 87.12 208 ILE A N 1
ATOM 1661 C CA . ILE A 1 208 ? 2.152 -9.234 -19.188 1 87.12 208 ILE A CA 1
ATOM 1662 C C . ILE A 1 208 ? 3.352 -10.18 -19.188 1 87.12 208 ILE A C 1
ATOM 1664 O O . ILE A 1 208 ? 3.264 -11.312 -19.672 1 87.12 208 ILE A O 1
ATOM 1668 N N . SER A 1 209 ? 4.438 -9.711 -18.656 1 87.62 209 SER A N 1
ATOM 1669 C CA . SER A 1 209 ? 5.633 -10.539 -18.578 1 87.62 209 SER A CA 1
ATOM 1670 C C . SER A 1 209 ? 5.391 -11.781 -17.734 1 87.62 209 SER A C 1
ATOM 1672 O O . SER A 1 209 ? 5.855 -12.875 -18.078 1 87.62 209 SER A O 1
ATOM 1674 N N . SER A 1 210 ? 4.707 -11.641 -16.656 1 84 210 SER A N 1
ATOM 1675 C CA . SER A 1 210 ? 4.387 -12.773 -15.797 1 84 210 SER A CA 1
ATOM 1676 C C . SER A 1 210 ? 3.5 -13.789 -16.516 1 84 210 SER A C 1
ATOM 1678 O O . SER A 1 210 ? 3.639 -14.992 -16.312 1 84 210 SER A O 1
ATOM 1680 N N . LEU A 1 211 ? 2.617 -13.32 -17.297 1 81.88 211 LEU A N 1
ATOM 1681 C CA . LEU A 1 211 ? 1.757 -14.203 -18.078 1 81.88 211 LEU A CA 1
ATOM 1682 C C . LEU A 1 211 ? 2.572 -15 -19.094 1 81.88 211 LEU A C 1
ATOM 1684 O O . LEU A 1 211 ? 2.367 -16.203 -19.234 1 81.88 211 LEU A O 1
ATOM 1688 N N . TYR A 1 212 ? 3.504 -14.359 -19.703 1 84.31 212 TYR A N 1
ATOM 1689 C CA . TYR A 1 212 ? 4.355 -15.047 -20.656 1 84.31 212 TYR A CA 1
ATOM 1690 C C . TYR A 1 212 ? 5.246 -16.078 -19.969 1 84.31 212 TYR A C 1
ATOM 1692 O O . TYR A 1 212 ? 5.5 -17.156 -20.516 1 84.31 212 TYR A O 1
ATOM 1700 N N . THR A 1 213 ? 5.691 -15.797 -18.828 1 83.38 213 THR A N 1
ATOM 1701 C CA . THR A 1 213 ? 6.508 -16.75 -18.078 1 83.38 213 THR A CA 1
ATOM 1702 C C . THR A 1 213 ? 5.691 -17.969 -17.688 1 83.38 213 THR A C 1
ATOM 1704 O O . THR A 1 213 ? 6.184 -19.094 -17.781 1 83.38 213 THR A O 1
ATOM 1707 N N . THR A 1 214 ? 4.48 -17.781 -17.266 1 78.31 214 THR A N 1
ATOM 1708 C CA . THR A 1 214 ? 3.621 -18.891 -16.891 1 78.31 214 THR A CA 1
ATOM 1709 C C . THR A 1 214 ? 3.293 -19.766 -18.094 1 78.31 214 THR A C 1
ATOM 1711 O O . THR A 1 214 ? 3.078 -20.969 -17.969 1 78.31 214 THR A O 1
ATOM 1714 N N . ARG A 1 215 ? 3.355 -19.188 -19.328 1 83.12 215 ARG A N 1
ATOM 1715 C CA . ARG A 1 215 ? 3.07 -19.922 -20.547 1 83.12 215 ARG A CA 1
ATOM 1716 C C . ARG A 1 215 ? 4.336 -20.547 -21.125 1 83.12 215 ARG A C 1
ATOM 1718 O O . ARG A 1 215 ? 4.312 -21.141 -22.203 1 83.12 215 ARG A O 1
ATOM 1725 N N . GLY A 1 216 ? 5.477 -20.328 -20.469 1 83.19 216 GLY A N 1
ATOM 1726 C CA . GLY A 1 216 ? 6.73 -20.938 -20.891 1 83.19 216 GLY A CA 1
ATOM 1727 C C . GLY A 1 216 ? 7.465 -20.125 -21.938 1 83.19 216 GLY A C 1
ATOM 1728 O O . GLY A 1 216 ? 8.383 -20.625 -22.594 1 83.19 216 GLY A O 1
ATOM 1729 N N . LEU A 1 217 ? 6.988 -18.922 -22.219 1 86.94 217 LEU A N 1
ATOM 1730 C CA . LEU A 1 217 ? 7.629 -18.047 -23.203 1 86.94 217 LEU A CA 1
ATOM 1731 C C . LEU A 1 217 ? 8.594 -17.078 -22.516 1 86.94 217 LEU A C 1
ATOM 1733 O O . LEU A 1 217 ? 8.391 -15.859 -22.547 1 86.94 217 LEU A O 1
ATOM 1737 N N . ASP A 1 218 ? 9.672 -17.562 -22.016 1 82.56 218 ASP A N 1
ATOM 1738 C CA . ASP A 1 218 ? 10.609 -16.828 -21.172 1 82.56 218 ASP A CA 1
ATOM 1739 C C . ASP A 1 218 ? 11.359 -15.766 -21.984 1 82.56 218 ASP A C 1
ATOM 1741 O O . ASP A 1 218 ? 11.68 -14.695 -21.469 1 82.56 218 ASP A O 1
ATOM 1745 N N . GLU A 1 219 ? 11.664 -16.078 -23.188 1 82.94 219 GLU A N 1
ATOM 1746 C CA . GLU A 1 219 ? 12.398 -15.117 -24 1 82.94 219 GLU A CA 1
ATOM 1747 C C . GLU A 1 219 ? 11.578 -13.859 -24.25 1 82.94 219 GLU A C 1
ATOM 1749 O O . GLU A 1 219 ? 12.094 -12.742 -24.156 1 82.94 219 GLU A O 1
ATOM 1754 N N . ARG A 1 220 ? 10.312 -14.125 -24.531 1 84.69 220 ARG A N 1
ATOM 1755 C CA . ARG A 1 220 ? 9.438 -12.977 -24.75 1 84.69 220 ARG A CA 1
ATOM 1756 C C . ARG A 1 220 ? 9.25 -12.172 -23.469 1 84.69 220 ARG A C 1
ATOM 1758 O O . ARG A 1 220 ? 9.219 -10.945 -23.5 1 84.69 220 ARG A O 1
ATOM 1765 N N . ALA A 1 221 ? 9.109 -12.867 -22.344 1 87 221 ALA A N 1
ATOM 1766 C CA . ALA A 1 221 ? 8.969 -12.203 -21.062 1 87 221 ALA A CA 1
ATOM 1767 C C . ALA A 1 221 ? 10.195 -11.352 -20.734 1 87 221 ALA A C 1
ATOM 1769 O O . ALA A 1 221 ? 10.07 -10.211 -20.297 1 87 221 ALA A O 1
ATOM 1770 N N . SER A 1 222 ? 11.375 -11.922 -21.078 1 83.75 222 SER A N 1
ATOM 1771 C CA . SER A 1 222 ? 12.625 -11.211 -20.812 1 83.75 222 SER A CA 1
ATOM 1772 C C . SER A 1 222 ? 12.766 -9.977 -21.703 1 83.75 222 SER A C 1
ATOM 1774 O O . SER A 1 222 ? 13.273 -8.945 -21.25 1 83.75 222 SER A O 1
ATOM 1776 N N . ASN A 1 223 ? 12.305 -10.102 -22.906 1 87.5 223 ASN A N 1
ATOM 1777 C CA . ASN A 1 223 ? 12.359 -8.969 -23.812 1 87.5 223 ASN A CA 1
ATOM 1778 C C . ASN A 1 223 ? 11.445 -7.832 -23.359 1 87.5 223 ASN A C 1
ATOM 1780 O O . ASN A 1 223 ? 11.836 -6.664 -23.391 1 87.5 223 ASN A O 1
ATOM 1784 N N . ILE A 1 224 ? 10.281 -8.172 -22.922 1 88 224 ILE A N 1
ATOM 1785 C CA . ILE A 1 224 ? 9.336 -7.164 -22.438 1 88 224 ILE A CA 1
ATOM 1786 C C . ILE A 1 224 ? 9.914 -6.473 -21.203 1 88 224 ILE A C 1
ATOM 1788 O O . ILE A 1 224 ? 9.844 -5.25 -21.078 1 88 224 ILE A O 1
ATOM 1792 N N . PHE A 1 225 ? 10.5 -7.234 -20.406 1 87.12 225 PHE A N 1
ATOM 1793 C CA . PHE A 1 225 ? 11.094 -6.695 -19.188 1 87.12 225 PHE A CA 1
ATOM 1794 C C . PHE A 1 225 ? 12.25 -5.762 -19.516 1 87.12 225 PHE A C 1
ATOM 1796 O O . PHE A 1 225 ? 12.375 -4.688 -18.922 1 87.12 225 PHE A O 1
ATOM 1803 N N . ALA A 1 226 ? 13.07 -6.164 -20.438 1 88.69 226 ALA A N 1
ATOM 1804 C CA . ALA A 1 226 ? 14.227 -5.359 -20.812 1 88.69 226 ALA A CA 1
ATOM 1805 C C . ALA A 1 226 ? 13.789 -4.039 -21.438 1 88.69 226 ALA A C 1
ATOM 1807 O O . ALA A 1 226 ? 14.32 -2.98 -21.109 1 88.69 226 ALA A O 1
ATOM 1808 N N . VAL A 1 227 ? 12.836 -4.137 -22.297 1 91.5 227 VAL A N 1
ATOM 1809 C CA . VAL A 1 227 ? 12.352 -2.936 -22.953 1 91.5 227 VAL A CA 1
ATOM 1810 C C . VAL A 1 227 ? 11.703 -2 -21.938 1 91.5 227 VAL A C 1
ATOM 1812 O O . VAL A 1 227 ? 11.914 -0.786 -21.984 1 91.5 227 VAL A O 1
ATOM 1815 N N . THR A 1 228 ? 10.93 -2.564 -21.031 1 92.56 228 THR A N 1
ATOM 1816 C CA . THR A 1 228 ? 10.297 -1.761 -20 1 92.56 228 THR A CA 1
ATOM 1817 C C . THR A 1 228 ? 11.344 -1.048 -19.156 1 92.56 228 THR A C 1
ATOM 1819 O O . THR A 1 228 ? 11.203 0.141 -18.844 1 92.56 228 THR A O 1
ATOM 1822 N N . ASN A 1 229 ? 12.398 -1.726 -18.828 1 92 229 ASN A N 1
ATOM 1823 C CA . ASN A 1 229 ? 13.469 -1.135 -18.031 1 92 229 ASN A CA 1
ATOM 1824 C C . ASN A 1 229 ? 14.125 0.039 -18.766 1 92 229 ASN A C 1
ATOM 1826 O O . ASN A 1 229 ? 14.375 1.083 -18.156 1 92 229 ASN A O 1
ATOM 1830 N N . ILE A 1 230 ? 14.336 -0.119 -19.969 1 93.19 230 ILE A N 1
ATOM 1831 C CA . ILE A 1 230 ? 15 0.912 -20.766 1 93.19 230 ILE A CA 1
ATOM 1832 C C . ILE A 1 230 ? 14.102 2.146 -20.859 1 93.19 230 ILE A C 1
ATOM 1834 O O . ILE A 1 230 ? 14.57 3.273 -20.672 1 93.19 230 ILE A O 1
ATOM 1838 N N . VAL A 1 231 ? 12.859 1.905 -21.078 1 93.25 231 VAL A N 1
ATOM 1839 C CA . VAL A 1 231 ? 11.914 3.01 -21.203 1 93.25 231 VAL A CA 1
ATOM 1840 C C . VAL A 1 231 ? 11.789 3.732 -19.859 1 93.25 231 VAL A C 1
ATOM 1842 O O . VAL A 1 231 ? 11.758 4.965 -19.812 1 93.25 231 VAL A O 1
ATOM 1845 N N . GLN A 1 232 ? 11.688 2.982 -18.828 1 93.88 232 GLN A N 1
ATOM 1846 C CA . GLN A 1 232 ? 11.57 3.559 -17.484 1 93.88 232 GLN A CA 1
ATOM 1847 C C . GLN A 1 232 ? 12.789 4.414 -17.141 1 93.88 232 GLN A C 1
ATOM 1849 O O . GLN A 1 232 ? 12.648 5.535 -16.656 1 93.88 232 GLN A O 1
ATOM 1854 N N . ARG A 1 233 ? 13.922 3.908 -17.422 1 92.25 233 ARG A N 1
ATOM 1855 C CA . ARG A 1 233 ? 15.156 4.621 -17.109 1 92.25 233 ARG A CA 1
ATOM 1856 C C . ARG A 1 233 ? 15.352 5.824 -18.016 1 92.25 233 ARG A C 1
ATOM 1858 O O . ARG A 1 233 ? 15.812 6.879 -17.578 1 92.25 233 ARG A O 1
ATOM 1865 N N . GLY A 1 234 ? 14.945 5.621 -19.234 1 91.19 234 GLY A N 1
ATOM 1866 C CA . GLY A 1 234 ? 14.992 6.754 -20.156 1 91.19 234 GLY A CA 1
ATOM 1867 C C . GLY A 1 234 ? 14.086 7.895 -19.734 1 91.19 234 GLY A C 1
ATOM 1868 O O . GLY A 1 234 ? 14.492 9.062 -19.766 1 91.19 234 GLY A O 1
ATOM 1869 N N . SER A 1 235 ? 12.906 7.562 -19.312 1 91.81 235 SER A N 1
ATOM 1870 C CA . SER A 1 235 ? 11.961 8.586 -18.875 1 91.81 235 SER A CA 1
ATOM 1871 C C . SER A 1 235 ? 12.445 9.273 -17.594 1 91.81 235 SER A C 1
ATOM 1873 O O . SER A 1 235 ? 12.312 10.484 -17.453 1 91.81 235 SER A O 1
ATOM 1875 N N . SER A 1 236 ? 13.016 8.492 -16.703 1 91.19 236 SER A N 1
ATOM 1876 C CA . SER A 1 236 ? 13.555 9.07 -15.477 1 91.19 236 SER A CA 1
ATOM 1877 C C . SER A 1 236 ? 14.727 10 -15.766 1 91.19 236 SER A C 1
ATOM 1879 O O . SER A 1 236 ? 14.812 11.094 -15.195 1 91.19 236 SER A O 1
ATOM 1881 N N . CYS A 1 237 ? 15.547 9.656 -16.703 1 89.38 237 CYS A N 1
ATOM 1882 C CA . CYS A 1 237 ? 16.703 10.484 -17.062 1 89.38 237 CYS A CA 1
ATOM 1883 C C . CYS A 1 237 ? 16.25 11.789 -17.703 1 89.38 237 CYS A C 1
ATOM 1885 O O . CYS A 1 237 ? 16.812 12.852 -17.422 1 89.38 237 CYS A O 1
ATOM 1887 N N . SER A 1 238 ? 15.289 11.688 -18.516 1 86.44 238 SER A N 1
ATOM 1888 C CA . SER A 1 238 ? 14.781 12.883 -19.188 1 86.44 238 SER A CA 1
ATOM 1889 C C . SER A 1 238 ? 14.211 13.875 -18.188 1 86.44 238 SER A C 1
ATOM 1891 O O . SER A 1 238 ? 14.391 15.086 -18.328 1 86.44 238 SER A O 1
ATOM 1893 N N . THR A 1 239 ? 13.602 13.43 -17.172 1 86.44 239 THR A N 1
ATOM 1894 C CA . THR A 1 239 ? 12.984 14.297 -16.172 1 86.44 239 THR A CA 1
ATOM 1895 C C . THR A 1 239 ? 14.031 14.852 -15.211 1 86.44 239 THR A C 1
ATOM 1897 O O . THR A 1 239 ? 13.891 15.969 -14.711 1 86.44 239 THR A O 1
ATOM 1900 N N . GLU A 1 240 ? 15.086 14.102 -15.008 1 87 240 GLU A N 1
ATOM 1901 C CA . GLU A 1 240 ? 16.172 14.555 -14.141 1 87 240 GLU A CA 1
ATOM 1902 C C . GLU A 1 240 ? 16.828 15.82 -14.695 1 87 240 GLU A C 1
ATOM 1904 O O . GLU A 1 240 ? 17.328 16.641 -13.93 1 87 240 GLU A O 1
ATOM 1909 N N . ASN A 1 241 ? 16.719 16.062 -15.922 1 81.06 241 ASN A N 1
ATOM 1910 C CA . ASN A 1 241 ? 17.281 17.25 -16.547 1 81.06 241 ASN A CA 1
ATOM 1911 C C . ASN A 1 241 ? 16.531 18.516 -16.094 1 81.06 241 ASN A C 1
ATOM 1913 O O . ASN A 1 241 ? 17.125 19.594 -16.062 1 81.06 241 ASN A O 1
ATOM 1917 N N . GLN A 1 242 ? 15.32 18.344 -15.633 1 77.5 242 GLN A N 1
ATOM 1918 C CA . GLN A 1 242 ? 14.531 19.484 -15.188 1 77.5 242 GLN A CA 1
ATOM 1919 C C . GLN A 1 242 ? 14.898 19.891 -13.766 1 77.5 242 GLN A C 1
ATOM 1921 O O . GLN A 1 242 ? 14.508 20.953 -13.297 1 77.5 242 GLN A O 1
ATOM 1926 N N . PHE A 1 243 ? 15.75 19.078 -13.148 1 79.62 243 PHE A N 1
ATOM 1927 C CA . PHE A 1 243 ? 16.25 19.406 -11.82 1 79.62 243 PHE A CA 1
ATOM 1928 C C . PHE A 1 243 ? 17.125 20.656 -11.867 1 79.62 243 PHE A C 1
ATOM 1930 O O . PHE A 1 243 ? 17.375 21.281 -10.836 1 79.62 243 PHE A O 1
ATOM 1937 N N . SER A 1 244 ? 17.5 21.016 -13.031 1 77.56 244 SER A N 1
ATOM 1938 C CA . SER A 1 244 ? 18.328 22.203 -13.188 1 77.56 244 SER A CA 1
ATOM 1939 C C . SER A 1 244 ? 17.578 23.453 -12.695 1 77.56 244 SER A C 1
ATOM 1941 O O . SER A 1 244 ? 18.203 24.453 -12.344 1 77.56 244 SER A O 1
ATOM 1943 N N . ASP A 1 245 ? 16.266 23.297 -12.547 1 76.38 245 ASP A N 1
ATOM 1944 C CA . ASP A 1 245 ? 15.461 24.422 -12.055 1 76.38 245 ASP A CA 1
ATOM 1945 C C . ASP A 1 245 ? 15.711 24.656 -10.57 1 76.38 245 ASP A C 1
ATOM 1947 O O . ASP A 1 245 ? 15.422 25.734 -10.047 1 76.38 245 ASP A O 1
ATOM 1951 N N . MET A 1 246 ? 16.266 23.672 -9.891 1 77.19 246 MET A N 1
ATOM 1952 C CA . MET A 1 246 ? 16.5 23.797 -8.453 1 77.19 246 MET A CA 1
ATOM 1953 C C . MET A 1 246 ? 17.828 24.484 -8.172 1 77.19 246 MET A C 1
ATOM 1955 O O . MET A 1 246 ? 18.203 24.672 -7.012 1 77.19 246 MET A O 1
ATOM 1959 N N . LYS A 1 247 ? 18.531 24.922 -9.164 1 76.31 247 LYS A N 1
ATOM 1960 C CA . LYS A 1 247 ? 19.844 25.562 -9.008 1 76.31 247 LYS A CA 1
ATOM 1961 C C . LYS A 1 247 ? 19.719 26.875 -8.242 1 76.31 247 LYS A C 1
ATOM 1963 O O . LYS A 1 247 ? 20.703 27.344 -7.648 1 76.31 247 LYS A O 1
ATOM 1968 N N . TRP A 1 248 ? 18.547 27.375 -8.195 1 74.62 248 TRP A N 1
ATOM 1969 C CA . TRP A 1 248 ? 18.359 28.672 -7.562 1 74.62 248 TRP A CA 1
ATOM 1970 C C . TRP A 1 248 ? 18.031 28.516 -6.082 1 74.62 248 TRP A C 1
ATOM 1972 O O . TRP A 1 248 ? 17.906 29.516 -5.363 1 74.62 248 TRP A O 1
ATOM 1982 N N . MET A 1 249 ? 17.969 27.344 -5.656 1 80 249 MET A N 1
ATOM 1983 C CA . MET A 1 249 ? 17.656 27.109 -4.25 1 80 249 MET A CA 1
ATOM 1984 C C . MET A 1 249 ? 18.906 27.266 -3.383 1 80 249 MET A C 1
ATOM 1986 O O . MET A 1 249 ? 20.016 27.281 -3.896 1 80 249 MET A O 1
ATOM 1990 N N . ILE A 1 250 ? 18.641 27.453 -2.102 1 78.19 250 ILE A N 1
ATOM 1991 C CA . ILE A 1 250 ? 19.719 27.703 -1.156 1 78.19 250 ILE A CA 1
ATOM 1992 C C . ILE A 1 250 ? 20.172 26.375 -0.54 1 78.19 250 ILE A C 1
ATOM 1994 O O . ILE A 1 250 ? 19.359 25.516 -0.213 1 78.19 250 ILE A O 1
ATOM 1998 N N . SER A 1 251 ? 21.469 26.234 -0.537 1 77.44 251 SER A N 1
ATOM 1999 C CA . SER A 1 251 ? 22.031 25.047 0.099 1 77.44 251 SER A CA 1
ATOM 2000 C C . SER A 1 251 ? 22.188 25.25 1.604 1 77.44 251 SER A C 1
ATOM 2002 O O . SER A 1 251 ? 22.719 26.266 2.051 1 77.44 251 SER A O 1
ATOM 2004 N N . THR A 1 252 ? 21.359 24.531 2.35 1 72.25 252 THR A N 1
ATOM 2005 C CA . THR A 1 252 ? 21.516 24.594 3.799 1 72.25 252 THR A CA 1
ATOM 2006 C C . THR A 1 252 ? 22.438 23.469 4.285 1 72.25 252 THR A C 1
ATOM 2008 O O . THR A 1 252 ? 22.5 22.406 3.68 1 72.25 252 THR A O 1
ATOM 2011 N N . LYS A 1 253 ? 23.312 23.844 5.156 1 59.97 253 LYS A N 1
ATOM 2012 C CA . LYS A 1 253 ? 24.203 22.875 5.77 1 59.97 253 LYS A CA 1
ATOM 2013 C C . LYS A 1 253 ? 23.469 21.984 6.758 1 59.97 253 LYS A C 1
ATOM 2015 O O . LYS A 1 253 ? 24.078 21.219 7.492 1 59.97 253 LYS A O 1
ATOM 2020 N N . ILE A 1 254 ? 22.109 22.188 6.723 1 53.91 254 ILE A N 1
ATOM 2021 C CA . ILE A 1 254 ? 21.422 21.375 7.715 1 53.91 254 ILE A CA 1
ATOM 2022 C C . ILE A 1 254 ? 21.75 19.891 7.48 1 53.91 254 ILE A C 1
ATOM 2024 O O . ILE A 1 254 ? 21.641 19.406 6.355 1 53.91 254 ILE A O 1
ATOM 2028 N N . PHE A 1 255 ? 22.562 19.406 8.375 1 47.81 255 PHE A N 1
ATOM 2029 C CA . PHE A 1 255 ? 23.047 18.031 8.484 1 47.81 255 PHE A CA 1
ATOM 2030 C C . PHE A 1 255 ? 21.922 17.047 8.227 1 47.81 255 PHE A C 1
ATOM 2032 O O . PHE A 1 255 ? 21.031 16.875 9.062 1 47.81 255 PHE A O 1
ATOM 2039 N N . GLN A 1 256 ? 21.328 16.922 7.074 1 52.25 256 GLN A N 1
ATOM 2040 C CA . GLN A 1 256 ? 20.5 15.742 6.816 1 52.25 256 GLN A CA 1
ATOM 2041 C C . GLN A 1 256 ? 21.078 14.508 7.523 1 52.25 256 GLN A C 1
ATOM 2043 O O . GLN A 1 256 ? 22.297 14.367 7.648 1 52.25 256 GLN A O 1
ATOM 2048 N N . GLU A 1 257 ? 20.203 13.742 8.156 1 60.53 257 GLU A N 1
ATOM 2049 C CA . GLU A 1 257 ? 20.516 12.555 8.953 1 60.53 257 GLU A CA 1
ATOM 2050 C C . GLU A 1 257 ? 21.484 11.641 8.211 1 60.53 257 GLU A C 1
ATOM 2052 O O . GLU A 1 257 ? 21.234 11.258 7.062 1 60.53 257 GLU A O 1
ATOM 2057 N N . SER A 1 258 ? 22.688 11.523 8.555 1 73.94 258 SER A N 1
ATOM 2058 C CA . SER A 1 258 ? 23.797 10.664 8.172 1 73.94 258 SER A CA 1
ATOM 2059 C C . SER A 1 258 ? 23.312 9.266 7.793 1 73.94 258 SER A C 1
ATOM 2061 O O . SER A 1 258 ? 23.812 8.664 6.84 1 73.94 258 SER A O 1
ATOM 2063 N N . LEU A 1 259 ? 22.125 9 8.219 1 82.44 259 LEU A N 1
ATOM 2064 C CA . LEU A 1 259 ? 21.672 7.637 7.992 1 82.44 259 LEU A CA 1
ATOM 2065 C C . LEU A 1 259 ? 21.125 7.477 6.574 1 82.44 259 LEU A C 1
ATOM 2067 O O . LEU A 1 259 ? 21.453 6.504 5.891 1 82.44 259 LEU A O 1
ATOM 2071 N N . ASP A 1 260 ? 20.391 8.484 6.09 1 86.31 260 ASP A N 1
ATOM 2072 C CA . ASP A 1 260 ? 19.797 8.406 4.762 1 86.31 260 ASP A CA 1
ATOM 2073 C C . ASP A 1 260 ? 20.859 8.414 3.672 1 86.31 260 ASP A C 1
ATOM 2075 O O . ASP A 1 260 ? 20.75 7.703 2.672 1 86.31 260 ASP A O 1
ATOM 2079 N N . SER A 1 261 ? 21.906 9.18 3.92 1 86.12 261 SER A N 1
ATOM 2080 C CA . SER A 1 261 ? 22.984 9.234 2.943 1 86.12 261 SER A CA 1
ATOM 2081 C C . SER A 1 261 ? 23.766 7.918 2.902 1 86.12 261 SER A C 1
ATOM 2083 O O . SER A 1 261 ? 24.156 7.453 1.83 1 86.12 261 SER A O 1
ATOM 2085 N N . ILE A 1 262 ? 23.922 7.336 3.98 1 85.81 262 ILE A N 1
ATOM 2086 C CA . ILE A 1 262 ? 24.625 6.066 4.07 1 85.81 262 ILE A CA 1
ATOM 2087 C C . ILE A 1 262 ? 23.812 4.973 3.385 1 85.81 262 ILE A C 1
ATOM 2089 O O . ILE A 1 262 ? 24.359 4.195 2.592 1 85.81 262 ILE A O 1
ATOM 2093 N N . LEU A 1 263 ? 22.578 4.969 3.721 1 90.69 263 LEU A N 1
ATOM 2094 C CA . LEU A 1 263 ? 21.719 3.943 3.148 1 90.69 263 LEU A CA 1
ATOM 2095 C C . LEU A 1 263 ? 21.609 4.109 1.637 1 90.69 263 LEU A C 1
ATOM 2097 O O . LEU A 1 263 ? 21.594 3.123 0.898 1 90.69 263 LEU A O 1
ATOM 2101 N N . LEU A 1 264 ? 21.531 5.355 1.213 1 92.31 264 LEU A N 1
ATOM 2102 C CA . LEU A 1 264 ? 21.484 5.621 -0.221 1 92.31 264 LEU A CA 1
ATOM 2103 C C . LEU A 1 264 ? 22.766 5.164 -0.902 1 92.31 264 LEU A C 1
ATOM 2105 O O . LEU A 1 264 ? 22.734 4.555 -1.974 1 92.31 264 LEU A O 1
ATOM 2109 N N . SER A 1 265 ? 23.906 5.422 -0.277 1 92.81 265 SER A N 1
ATOM 2110 C CA . SER A 1 265 ? 25.188 5.031 -0.832 1 92.81 265 SER A CA 1
ATOM 2111 C C . SER A 1 265 ? 25.328 3.512 -0.902 1 92.81 265 SER A C 1
ATOM 2113 O O . SER A 1 265 ? 25.828 2.973 -1.885 1 92.81 265 SER A O 1
ATOM 2115 N N . LEU A 1 266 ? 24.859 2.871 0.12 1 90.88 266 LEU A N 1
ATOM 2116 C CA . LEU A 1 266 ? 24.906 1.413 0.14 1 90.88 266 LEU A CA 1
ATOM 2117 C C . LEU A 1 266 ? 24.094 0.83 -1.016 1 90.88 266 LEU A C 1
ATOM 2119 O O . LEU A 1 266 ? 24.562 -0.071 -1.714 1 90.88 266 LEU A O 1
ATOM 2123 N N . GLY A 1 267 ? 22.906 1.328 -1.208 1 94.38 267 GLY A N 1
ATOM 2124 C CA . GLY A 1 267 ? 22.094 0.895 -2.332 1 94.38 267 GLY A CA 1
ATOM 2125 C C . GLY A 1 267 ? 22.719 1.219 -3.678 1 94.38 267 GLY A C 1
ATOM 2126 O O . GLY A 1 267 ? 22.656 0.407 -4.605 1 94.38 267 GLY A O 1
ATOM 2127 N N . LEU A 1 268 ? 23.281 2.373 -3.76 1 95.62 268 LEU A N 1
ATOM 2128 C CA . LEU A 1 268 ? 23.906 2.824 -4.996 1 95.62 268 LEU A CA 1
ATOM 2129 C C . LEU A 1 268 ? 25.078 1.921 -5.375 1 95.62 268 LEU A C 1
ATOM 2131 O O . LEU A 1 268 ? 25.203 1.511 -6.531 1 95.62 268 LEU A O 1
ATOM 2135 N N . ILE A 1 269 ? 25.844 1.563 -4.441 1 94 269 ILE A N 1
ATOM 2136 C CA . ILE A 1 269 ? 27.016 0.709 -4.676 1 94 269 ILE A CA 1
ATOM 2137 C C . ILE A 1 269 ? 26.547 -0.666 -5.152 1 94 269 ILE A C 1
ATOM 2139 O O . ILE A 1 269 ? 27.094 -1.207 -6.121 1 94 269 ILE A O 1
ATOM 2143 N N . GLY A 1 270 ? 25.562 -1.18 -4.5 1 93.31 270 GLY A N 1
ATOM 2144 C CA . GLY A 1 270 ? 25.031 -2.471 -4.914 1 93.31 270 GLY A CA 1
ATOM 2145 C C . GLY A 1 270 ? 24.516 -2.473 -6.34 1 93.31 270 GLY A C 1
ATOM 2146 O O . GLY A 1 270 ? 24.812 -3.387 -7.113 1 93.31 270 GLY A O 1
ATOM 2147 N N . GLN A 1 271 ? 23.797 -1.468 -6.672 1 94.56 271 GLN A N 1
ATOM 2148 C CA . GLN A 1 271 ? 23.25 -1.356 -8.016 1 94.56 271 GLN A CA 1
ATOM 2149 C C . GLN A 1 271 ? 24.359 -1.197 -9.055 1 94.56 271 GLN A C 1
ATOM 2151 O O . GLN A 1 271 ? 24.297 -1.811 -10.125 1 94.56 271 GLN A O 1
ATOM 2156 N N . MET A 1 272 ? 25.328 -0.446 -8.727 1 95.25 272 MET A N 1
ATOM 2157 C CA . MET A 1 272 ? 26.406 -0.198 -9.672 1 95.25 272 MET A CA 1
ATOM 2158 C C . MET A 1 272 ? 27.219 -1.469 -9.922 1 95.25 272 MET A C 1
ATOM 2160 O O . MET A 1 272 ? 27.562 -1.769 -11.07 1 95.25 272 MET A O 1
ATOM 2164 N N . ILE A 1 273 ? 27.422 -2.205 -8.906 1 94.56 273 ILE A N 1
ATOM 2165 C CA . ILE A 1 273 ? 28.156 -3.461 -9.047 1 94.56 273 ILE A CA 1
ATOM 2166 C C . ILE A 1 273 ? 27.359 -4.43 -9.914 1 94.56 273 ILE A C 1
ATOM 2168 O O . ILE A 1 273 ? 27.922 -5.078 -10.805 1 94.56 273 ILE A O 1
ATOM 2172 N N . PHE A 1 274 ? 26.109 -4.477 -9.711 1 93.38 274 PHE A N 1
ATOM 2173 C CA . PHE A 1 274 ? 25.266 -5.395 -10.461 1 93.38 274 PHE A CA 1
ATOM 2174 C C . PHE A 1 274 ? 25.25 -5.035 -11.938 1 93.38 274 PHE A C 1
ATOM 2176 O O . PHE A 1 274 ? 25.406 -5.906 -12.797 1 93.38 274 PHE A O 1
ATOM 2183 N N . PHE A 1 275 ? 25.109 -3.793 -12.242 1 94 275 PHE A N 1
ATOM 2184 C CA . PHE A 1 275 ? 25.062 -3.371 -13.641 1 94 275 PHE A CA 1
ATOM 2185 C C . PHE A 1 275 ? 26.422 -3.561 -14.305 1 94 275 PHE A C 1
ATOM 2187 O O . PHE A 1 275 ? 26.5 -3.975 -15.461 1 94 275 PHE A O 1
ATOM 2194 N N . MET A 1 276 ? 27.469 -3.34 -13.57 1 94.81 276 MET A N 1
ATOM 2195 C CA . MET A 1 276 ? 28.812 -3.527 -14.117 1 94.81 276 MET A CA 1
ATOM 2196 C C . MET A 1 276 ? 29.078 -5.004 -14.383 1 94.81 276 MET A C 1
ATOM 2198 O O . MET A 1 276 ? 29.641 -5.355 -15.43 1 94.81 276 MET A O 1
ATOM 2202 N N . ALA A 1 277 ? 28.703 -5.805 -13.461 1 93.44 277 ALA A N 1
ATOM 2203 C CA . ALA A 1 277 ? 28.875 -7.242 -13.656 1 93.44 277 ALA A CA 1
ATOM 2204 C C . ALA A 1 277 ? 28.094 -7.734 -14.867 1 93.44 277 ALA A C 1
ATOM 2206 O O . ALA A 1 277 ? 28.562 -8.602 -15.602 1 93.44 277 ALA A O 1
ATOM 2207 N N . GLY A 1 278 ? 26.922 -7.215 -15.039 1 91.44 278 GLY A N 1
ATOM 2208 C CA . GLY A 1 278 ? 26.125 -7.57 -16.203 1 91.44 278 GLY A CA 1
ATOM 2209 C C . GLY A 1 278 ? 26.766 -7.133 -17.516 1 91.44 278 GLY A C 1
ATOM 2210 O O . GLY A 1 278 ? 26.812 -7.898 -18.484 1 91.44 278 GLY A O 1
ATOM 2211 N N . ILE A 1 279 ? 27.312 -5.961 -17.5 1 93.5 279 ILE A N 1
ATOM 2212 C CA . ILE A 1 279 ? 27.953 -5.418 -18.703 1 93.5 279 ILE A CA 1
ATOM 2213 C C . ILE A 1 279 ? 29.188 -6.254 -19.047 1 93.5 279 ILE A C 1
ATOM 2215 O O . ILE A 1 279 ? 29.359 -6.656 -20.188 1 93.5 279 ILE A O 1
ATOM 2219 N N . VAL A 1 280 ? 29.969 -6.598 -18.047 1 93.38 280 VAL A N 1
ATOM 2220 C CA . VAL A 1 280 ? 31.188 -7.371 -18.25 1 93.38 280 VAL A CA 1
ATOM 2221 C C . VAL A 1 280 ? 30.828 -8.773 -18.75 1 93.38 280 VAL A C 1
ATOM 2223 O O . VAL A 1 280 ? 31.453 -9.281 -19.688 1 93.38 280 VAL A O 1
ATOM 2226 N N . GLY A 1 281 ? 29.828 -9.359 -18.188 1 91.38 281 GLY A N 1
ATOM 2227 C CA . GLY A 1 281 ? 29.422 -10.695 -18.594 1 91.38 281 GLY A CA 1
ATOM 2228 C C . GLY A 1 281 ? 28.922 -10.75 -20.016 1 91.38 281 GLY A C 1
ATOM 2229 O O . GLY A 1 281 ? 29.25 -11.688 -20.75 1 91.38 281 GLY A O 1
ATOM 2230 N N . ILE A 1 282 ? 28.188 -9.766 -20.453 1 90.25 282 ILE A N 1
ATOM 2231 C CA . ILE A 1 282 ? 27.625 -9.742 -21.797 1 90.25 282 ILE A CA 1
ATOM 2232 C C . ILE A 1 282 ? 28.703 -9.344 -22.797 1 90.25 282 ILE A C 1
ATOM 2234 O O . ILE A 1 282 ? 28.75 -9.875 -23.922 1 90.25 282 ILE A O 1
ATOM 2238 N N . ALA A 1 283 ? 29.578 -8.422 -22.422 1 90.25 283 ALA A N 1
ATOM 2239 C CA . ALA A 1 283 ? 30.625 -7.938 -23.312 1 90.25 283 ALA A CA 1
ATOM 2240 C C . ALA A 1 283 ? 31.641 -9.039 -23.609 1 90.25 283 ALA A C 1
ATOM 2242 O O . ALA A 1 283 ? 32.312 -9.008 -24.641 1 90.25 283 ALA A O 1
ATOM 2243 N N . ALA A 1 284 ? 31.672 -10.023 -22.766 1 89.44 284 ALA A N 1
ATOM 2244 C CA . ALA A 1 284 ? 32.656 -11.094 -22.922 1 89.44 284 ALA A CA 1
ATOM 2245 C C . ALA A 1 284 ? 32.156 -12.148 -23.906 1 89.44 284 ALA A C 1
ATOM 2247 O O . ALA A 1 284 ? 32.906 -13.031 -24.328 1 89.44 284 ALA A O 1
ATOM 2248 N N . THR A 1 285 ? 30.922 -12.023 -24.25 1 83.62 285 THR A N 1
ATOM 2249 C CA . THR A 1 285 ? 30.391 -13.023 -25.156 1 83.62 285 THR A CA 1
ATOM 2250 C C . THR A 1 285 ? 30.906 -12.789 -26.578 1 83.62 285 THR A C 1
ATOM 2252 O O . THR A 1 285 ? 31.078 -11.641 -27 1 83.62 285 THR A O 1
ATOM 2255 N N . ASN A 1 286 ? 31.188 -13.828 -27.25 1 78.12 286 ASN A N 1
ATOM 2256 C CA . ASN A 1 286 ? 31.703 -13.773 -28.609 1 78.12 286 ASN A CA 1
ATOM 2257 C C . ASN A 1 286 ? 30.594 -13.688 -29.656 1 78.12 286 ASN A C 1
ATOM 2259 O O . ASN A 1 286 ? 30.812 -13.227 -30.766 1 78.12 286 ASN A O 1
ATOM 2263 N N . LYS A 1 287 ? 29.359 -14.094 -29.328 1 81.38 287 LYS A N 1
ATOM 2264 C CA . LYS A 1 287 ? 28.25 -14.102 -30.297 1 81.38 287 LYS A CA 1
ATOM 2265 C C . LYS A 1 287 ? 27.203 -13.062 -29.922 1 81.38 287 LYS A C 1
ATOM 2267 O O . LYS A 1 287 ? 26.328 -13.312 -29.078 1 81.38 287 LYS A O 1
ATOM 2272 N N . TRP A 1 288 ? 27.328 -11.859 -30.547 1 83.31 288 TRP A N 1
ATOM 2273 C CA . TRP A 1 288 ? 26.375 -10.781 -30.297 1 83.31 288 TRP A CA 1
ATOM 2274 C C . TRP A 1 288 ? 25.094 -11.016 -31.078 1 83.31 288 TRP A C 1
ATOM 2276 O O . TRP A 1 288 ? 25.109 -11.234 -32.281 1 83.31 288 TRP A O 1
ATOM 2286 N N . ASN A 1 289 ? 24.047 -11.258 -30.359 1 84.38 289 ASN A N 1
ATOM 2287 C CA . ASN A 1 289 ? 22.719 -11.352 -30.953 1 84.38 289 ASN A CA 1
ATOM 2288 C C . ASN A 1 289 ? 21.828 -10.188 -30.516 1 84.38 289 ASN A C 1
ATOM 2290 O O . ASN A 1 289 ? 22.297 -9.289 -29.812 1 84.38 289 ASN A O 1
ATOM 2294 N N . SER A 1 290 ? 20.703 -10.062 -31.031 1 85.25 290 SER A N 1
ATOM 2295 C CA . SER A 1 290 ? 19.781 -8.969 -30.719 1 85.25 290 SER A CA 1
ATOM 2296 C C . SER A 1 290 ? 19.453 -8.922 -29.234 1 85.25 290 SER A C 1
ATOM 2298 O O . SER A 1 290 ? 19.328 -7.84 -28.656 1 85.25 290 SER A O 1
ATOM 2300 N N . ILE A 1 291 ? 19.422 -10.031 -28.625 1 84.12 291 ILE A N 1
ATOM 2301 C CA . ILE A 1 291 ? 19.078 -10.102 -27.219 1 84.12 291 ILE A CA 1
ATOM 2302 C C . ILE A 1 291 ? 20.266 -9.617 -26.375 1 84.12 291 ILE A C 1
ATOM 2304 O O . ILE A 1 291 ? 20.078 -8.898 -25.391 1 84.12 291 ILE A O 1
ATOM 2308 N N . SER A 1 292 ? 21.453 -10 -26.781 1 86.94 292 SER A N 1
ATOM 2309 C CA . SER A 1 292 ? 22.641 -9.555 -26.062 1 86.94 292 SER A CA 1
ATOM 2310 C C . SER A 1 292 ? 22.781 -8.039 -26.109 1 86.94 292 SER A C 1
ATOM 2312 O O . SER A 1 292 ? 23.156 -7.418 -25.109 1 86.94 292 SER A O 1
ATOM 2314 N N . LEU A 1 293 ? 22.422 -7.5 -27.234 1 89.44 293 LEU A N 1
ATOM 2315 C CA . LEU A 1 293 ? 22.5 -6.051 -27.375 1 89.44 293 LEU A CA 1
ATOM 2316 C C . LEU A 1 293 ? 21.453 -5.363 -26.5 1 89.44 293 LEU A C 1
ATOM 2318 O O . LEU A 1 293 ? 21.734 -4.332 -25.891 1 89.44 293 LEU A O 1
ATOM 2322 N N . LEU A 1 294 ? 20.312 -5.902 -26.5 1 90.5 294 LEU A N 1
ATOM 2323 C CA . LEU A 1 294 ? 19.234 -5.359 -25.688 1 90.5 294 LEU A CA 1
ATOM 2324 C C . LEU A 1 294 ? 19.609 -5.387 -24.203 1 90.5 294 LEU A C 1
ATOM 2326 O O . LEU A 1 294 ? 19.391 -4.406 -23.484 1 90.5 294 LEU A O 1
ATOM 2330 N N . LEU A 1 295 ? 20.203 -6.445 -23.828 1 89.06 295 LEU A N 1
ATOM 2331 C CA . LEU A 1 295 ? 20.594 -6.594 -22.438 1 89.06 295 LEU A CA 1
ATOM 2332 C C . LEU A 1 295 ? 21.734 -5.652 -22.094 1 89.06 295 LEU A C 1
ATOM 2334 O O . LEU A 1 295 ? 21.797 -5.121 -20.984 1 89.06 295 LEU A O 1
ATOM 2338 N N . LEU A 1 296 ? 22.609 -5.512 -23.047 1 91 296 LEU A N 1
ATOM 2339 C CA . LEU A 1 296 ? 23.703 -4.566 -22.844 1 91 296 LEU A CA 1
ATOM 2340 C C . LEU A 1 296 ? 23.156 -3.15 -22.656 1 91 296 LEU A C 1
ATOM 2342 O O . LEU A 1 296 ? 23.625 -2.42 -21.781 1 91 296 LEU A O 1
ATOM 2346 N N . PHE A 1 297 ? 22.234 -2.781 -23.438 1 92.25 297 PHE A N 1
ATOM 2347 C CA . PHE A 1 297 ? 21.609 -1.467 -23.312 1 92.25 297 PHE A CA 1
ATOM 2348 C C . PHE A 1 297 ? 20.891 -1.334 -21.969 1 92.25 297 PHE A C 1
ATOM 2350 O O . PHE A 1 297 ? 20.922 -0.273 -21.344 1 92.25 297 PHE A O 1
ATOM 2357 N N . LYS A 1 298 ? 20.234 -2.377 -21.578 1 91.94 298 LYS A N 1
ATOM 2358 C CA . LYS A 1 298 ? 19.531 -2.387 -20.297 1 91.94 298 LYS A CA 1
ATOM 2359 C C . LYS A 1 298 ? 20.484 -2.121 -19.141 1 91.94 298 LYS A C 1
ATOM 2361 O O . LYS A 1 298 ? 20.219 -1.265 -18.297 1 91.94 298 LYS A O 1
ATOM 2366 N N . HIS A 1 299 ? 21.609 -2.803 -19.109 1 93.06 299 HIS A N 1
ATOM 2367 C CA . HIS A 1 299 ? 22.562 -2.635 -18.031 1 93.06 299 HIS A CA 1
ATOM 2368 C C . HIS A 1 299 ? 23.266 -1.279 -18.109 1 93.06 299 HIS A C 1
ATOM 2370 O O . HIS A 1 299 ? 23.5 -0.638 -17.078 1 93.06 299 HIS A O 1
ATOM 2376 N N . SER A 1 300 ? 23.578 -0.8 -19.328 1 94 300 SER A N 1
ATOM 2377 C CA . SER A 1 300 ? 24.25 0.476 -19.5 1 94 300 SER A CA 1
ATOM 2378 C C . SER A 1 300 ? 23.359 1.645 -19.094 1 94 300 SER A C 1
ATOM 2380 O O . SER A 1 300 ? 23.797 2.557 -18.391 1 94 300 SER A O 1
ATOM 2382 N N . THR A 1 301 ? 22.156 1.62 -19.531 1 93.62 301 THR A N 1
ATOM 2383 C CA . THR A 1 301 ? 21.219 2.684 -19.156 1 93.62 301 THR A CA 1
ATOM 2384 C C . THR A 1 301 ? 20.953 2.67 -17.656 1 93.62 301 THR A C 1
ATOM 2386 O O . THR A 1 301 ? 20.766 3.723 -17.047 1 93.62 301 THR A O 1
ATOM 2389 N N . GLY A 1 302 ? 20.938 1.474 -17.109 1 94.12 302 GLY A N 1
ATOM 2390 C CA . GLY A 1 302 ? 20.766 1.364 -15.664 1 94.12 302 GLY A CA 1
ATOM 2391 C C . GLY A 1 302 ? 21.906 2 -14.883 1 94.12 302 GLY A C 1
ATOM 2392 O O . GLY A 1 302 ? 21.672 2.729 -13.922 1 94.12 302 GLY A O 1
ATOM 2393 N N . LEU A 1 303 ? 23.047 1.778 -15.352 1 94.69 303 LEU A N 1
ATOM 2394 C CA . LEU A 1 303 ? 24.234 2.316 -14.711 1 94.69 303 LEU A CA 1
ATOM 2395 C C . LEU A 1 303 ? 24.234 3.842 -14.742 1 94.69 303 LEU A C 1
ATOM 2397 O O . LEU A 1 303 ? 24.484 4.492 -13.727 1 94.69 303 LEU A O 1
ATOM 2401 N N . VAL A 1 304 ? 23.875 4.379 -15.812 1 93.94 304 VAL A N 1
ATOM 2402 C CA . VAL A 1 304 ? 23.875 5.828 -15.984 1 93.94 304 VAL A CA 1
ATOM 2403 C C . VAL A 1 304 ? 22.75 6.438 -15.148 1 93.94 304 VAL A C 1
ATOM 2405 O O . VAL A 1 304 ? 22.953 7.426 -14.445 1 93.94 304 VAL A O 1
ATOM 2408 N N . GLN A 1 305 ? 21.609 5.824 -15.195 1 94.75 305 GLN A N 1
ATOM 2409 C CA . GLN A 1 305 ? 20.438 6.363 -14.508 1 94.75 305 GLN A CA 1
ATOM 2410 C C . GLN A 1 305 ? 20.625 6.336 -12.992 1 94.75 305 GLN A C 1
ATOM 2412 O O . GLN A 1 305 ? 20.266 7.289 -12.297 1 94.75 305 GLN A O 1
ATOM 2417 N N . VAL A 1 306 ? 21.141 5.273 -12.469 1 94.5 306 VAL A N 1
ATOM 2418 C CA . VAL A 1 306 ? 21.344 5.156 -11.031 1 94.5 306 VAL A CA 1
ATOM 2419 C C . VAL A 1 306 ? 22.391 6.164 -10.562 1 94.5 306 VAL A C 1
ATOM 2421 O O . VAL A 1 306 ? 22.25 6.781 -9.508 1 94.5 306 VAL A O 1
ATOM 2424 N N . GLY A 1 307 ? 23.422 6.359 -11.367 1 92.81 307 GLY A N 1
ATOM 2425 C CA . GLY A 1 307 ? 24.453 7.34 -11.039 1 92.81 307 GLY A CA 1
ATOM 2426 C C . GLY A 1 307 ? 23.938 8.766 -11.039 1 92.81 307 GLY A C 1
ATOM 2427 O O . GLY A 1 307 ? 24.172 9.523 -10.102 1 92.81 307 GLY A O 1
ATOM 2428 N N . THR A 1 308 ? 23.219 9.094 -12.031 1 92.5 308 THR A N 1
ATOM 2429 C CA . THR A 1 308 ? 22.719 10.453 -12.156 1 92.5 308 THR A CA 1
ATOM 2430 C C . THR A 1 308 ? 21.656 10.734 -11.094 1 92.5 308 THR A C 1
ATOM 2432 O O . THR A 1 308 ? 21.703 11.766 -10.422 1 92.5 308 THR A O 1
ATOM 2435 N N . GLN A 1 309 ? 20.766 9.805 -10.906 1 93.81 309 GLN A N 1
ATOM 2436 C CA . GLN A 1 309 ? 19.719 10.008 -9.914 1 93.81 309 GLN A CA 1
ATOM 2437 C C . GLN A 1 309 ? 20.297 10.039 -8.508 1 93.81 309 GLN A C 1
ATOM 2439 O O . GLN A 1 309 ? 19.875 10.844 -7.672 1 93.81 309 GLN A O 1
ATOM 2444 N N . GLY A 1 310 ? 21.219 9.117 -8.266 1 93.12 310 GLY A N 1
ATOM 2445 C CA . GLY A 1 310 ? 21.875 9.141 -6.965 1 93.12 310 GLY A CA 1
ATOM 2446 C C . GLY A 1 310 ? 22.516 10.469 -6.645 1 93.12 310 GLY A C 1
ATOM 2447 O O . GLY A 1 310 ? 22.359 11 -5.543 1 93.12 310 GLY A O 1
ATOM 2448 N N . SER A 1 311 ? 23.188 11.039 -7.555 1 90.56 311 SER A N 1
ATOM 2449 C CA . SER A 1 311 ? 23.844 12.328 -7.367 1 90.56 311 SER A CA 1
ATOM 2450 C C . SER A 1 311 ? 22.828 13.445 -7.172 1 90.56 311 SER A C 1
ATOM 2452 O O . SER A 1 311 ? 23.016 14.32 -6.324 1 90.56 311 SER A O 1
ATOM 2454 N N . LEU A 1 312 ? 21.812 13.398 -7.891 1 90.62 312 LEU A N 1
ATOM 2455 C CA . LEU A 1 312 ? 20.766 14.414 -7.785 1 90.62 312 LEU A CA 1
ATOM 2456 C C . LEU A 1 312 ? 20.094 14.367 -6.414 1 90.62 312 LEU A C 1
ATOM 2458 O O . LEU A 1 312 ? 19.828 15.406 -5.812 1 90.62 312 LEU A O 1
ATOM 2462 N N . ILE A 1 313 ? 19.812 13.172 -5.965 1 92 313 ILE A N 1
ATOM 2463 C CA . ILE A 1 313 ? 19.188 13.023 -4.656 1 92 313 ILE A CA 1
ATOM 2464 C C . ILE A 1 313 ? 20.125 13.547 -3.572 1 92 313 ILE A C 1
ATOM 2466 O O . ILE A 1 313 ? 19.703 14.242 -2.652 1 92 313 ILE A O 1
ATOM 2470 N N . PHE A 1 314 ? 21.406 13.289 -3.742 1 89.12 314 PHE A N 1
ATOM 2471 C CA . PHE A 1 314 ? 22.406 13.758 -2.777 1 89.12 314 PHE A CA 1
ATOM 2472 C C . PHE A 1 314 ? 22.438 15.281 -2.732 1 89.12 314 PHE A C 1
ATOM 2474 O O . PHE A 1 314 ? 22.516 15.875 -1.653 1 89.12 314 PHE A O 1
ATOM 2481 N N . ILE A 1 315 ? 22.312 15.875 -3.832 1 86.81 315 ILE A N 1
ATOM 2482 C CA . ILE A 1 315 ? 22.375 17.328 -3.926 1 86.81 315 ILE A CA 1
ATOM 2483 C C . ILE A 1 315 ? 21.047 17.938 -3.443 1 86.81 315 ILE A C 1
ATOM 2485 O O . ILE A 1 315 ? 21.047 18.891 -2.668 1 86.81 315 ILE A O 1
ATOM 2489 N N . ALA A 1 316 ? 20 17.344 -3.838 1 87.94 316 ALA A N 1
ATOM 2490 C CA . ALA A 1 316 ? 18.672 17.891 -3.553 1 87.94 316 ALA A CA 1
ATOM 2491 C C . ALA A 1 316 ? 18.359 17.828 -2.061 1 87.94 316 ALA A C 1
ATOM 2493 O O . ALA A 1 316 ? 17.594 18.641 -1.542 1 87.94 316 ALA A O 1
ATOM 2494 N N . CYS A 1 317 ? 18.922 16.906 -1.388 1 85.44 317 CYS A N 1
ATOM 2495 C CA . CYS A 1 317 ? 18.703 16.766 0.045 1 85.44 317 CYS A CA 1
ATOM 2496 C C . CYS A 1 317 ? 19.234 17.969 0.812 1 85.44 317 CYS A C 1
ATOM 2498 O O . CYS A 1 317 ? 18.781 18.25 1.921 1 85.44 317 CYS A O 1
ATOM 2500 N N . LYS A 1 318 ? 20.094 18.734 0.217 1 84.44 318 LYS A N 1
ATOM 2501 C CA . LYS A 1 318 ? 20.719 19.875 0.885 1 84.44 318 LYS A CA 1
ATOM 2502 C C . LYS A 1 318 ? 20.078 21.188 0.446 1 84.44 318 LYS A C 1
ATOM 2504 O O . LYS A 1 318 ? 20.453 22.266 0.929 1 84.44 318 LYS A O 1
ATOM 2509 N N . LEU A 1 319 ? 19.109 21.062 -0.415 1 85.19 319 LEU A N 1
ATOM 2510 C CA . LEU A 1 319 ? 18.547 22.281 -0.987 1 85.19 319 LEU A CA 1
ATOM 2511 C C . LEU A 1 319 ? 17.25 22.672 -0.268 1 85.19 319 LEU A C 1
ATOM 2513 O O . LEU A 1 319 ? 16.484 21.797 0.148 1 85.19 319 LEU A O 1
ATOM 2517 N N . ARG A 1 320 ? 17.078 23.938 -0.077 1 86.44 320 ARG A N 1
ATOM 2518 C CA . ARG A 1 320 ? 15.859 24.516 0.469 1 86.44 320 ARG A CA 1
ATOM 2519 C C . ARG A 1 320 ? 15.398 25.719 -0.361 1 86.44 320 ARG A C 1
ATOM 2521 O O . ARG A 1 320 ? 16.219 26.391 -0.987 1 86.44 320 ARG A O 1
ATOM 2528 N N . ILE A 1 321 ? 14.086 25.859 -0.363 1 84.88 321 ILE A N 1
ATOM 2529 C CA . ILE A 1 321 ? 13.523 26.953 -1.143 1 84.88 321 ILE A CA 1
ATOM 2530 C C . ILE A 1 321 ? 13.922 28.281 -0.522 1 84.88 321 ILE A C 1
ATOM 2532 O O . ILE A 1 321 ? 13.992 28.406 0.702 1 84.88 321 ILE A O 1
ATOM 2536 N N . ASN A 1 322 ? 14.25 29.203 -1.422 1 77.56 322 ASN A N 1
ATOM 2537 C CA . ASN A 1 322 ? 14.586 30.562 -0.991 1 77.56 322 ASN A CA 1
ATOM 2538 C C . ASN A 1 322 ? 13.344 31.328 -0.544 1 77.56 322 ASN A C 1
ATOM 2540 O O . ASN A 1 322 ? 12.234 31.047 -1.002 1 77.56 322 ASN A O 1
ATOM 2544 N N . ASP A 1 323 ? 13.516 32.156 0.355 1 76.25 323 ASP A N 1
ATOM 2545 C CA . ASP A 1 323 ? 12.406 32.906 0.904 1 76.25 323 ASP A CA 1
ATOM 2546 C C . ASP A 1 323 ? 11.906 33.969 -0.106 1 76.25 323 ASP A C 1
ATOM 2548 O O . ASP A 1 323 ? 11.086 34.812 0.228 1 76.25 323 ASP A O 1
ATOM 2552 N N . GLU A 1 324 ? 12.242 33.844 -1.271 1 79.12 324 GLU A N 1
ATOM 2553 C CA . GLU A 1 324 ? 11.742 34.75 -2.293 1 79.12 324 GLU A CA 1
ATOM 2554 C C . GLU A 1 324 ? 10.336 34.375 -2.736 1 79.12 324 GLU A C 1
ATOM 2556 O O . GLU A 1 324 ? 10.055 33.188 -2.979 1 79.12 324 GLU A O 1
ATOM 2561 N N . PRO A 1 325 ? 9.484 35.312 -2.789 1 78.31 325 PRO A N 1
ATOM 2562 C CA . PRO A 1 325 ? 8.094 35.062 -3.143 1 78.31 325 PRO A CA 1
ATOM 2563 C C . PRO A 1 325 ? 7.945 34.344 -4.477 1 78.31 325 PRO A C 1
ATOM 2565 O O . PRO A 1 325 ? 7.055 33.5 -4.633 1 78.31 325 PRO A O 1
ATOM 2568 N N . GLN A 1 326 ? 8.859 34.719 -5.406 1 76.94 326 GLN A N 1
ATOM 2569 C CA . GLN A 1 326 ? 8.766 34.062 -6.703 1 76.94 326 GLN A CA 1
ATOM 2570 C C . GLN A 1 326 ? 9.086 32.562 -6.59 1 76.94 326 GLN A C 1
ATOM 2572 O O . GLN A 1 326 ? 8.414 31.734 -7.199 1 76.94 326 GLN A O 1
ATOM 2577 N N . SER A 1 327 ? 10.055 32.312 -5.82 1 77 327 SER A N 1
ATOM 2578 C CA . SER A 1 327 ? 10.461 30.906 -5.625 1 77 327 SER A CA 1
ATOM 2579 C C . SER A 1 327 ? 9.391 30.125 -4.871 1 77 327 SER A C 1
ATOM 2581 O O . SER A 1 327 ? 9.148 28.953 -5.168 1 77 327 SER A O 1
ATOM 2583 N N . LYS A 1 328 ? 8.719 30.797 -4.047 1 76.94 328 LYS A N 1
ATOM 2584 C CA . LYS A 1 328 ? 7.66 30.156 -3.268 1 76.94 328 LYS A CA 1
ATOM 2585 C C . LYS A 1 328 ? 6.441 29.859 -4.137 1 76.94 328 LYS A C 1
ATOM 2587 O O . LYS A 1 328 ? 5.773 28.844 -3.939 1 76.94 328 LYS A O 1
ATOM 2592 N N . ARG A 1 329 ? 6.309 30.703 -5.062 1 77.94 329 ARG A N 1
ATOM 2593 C CA . ARG A 1 329 ? 5.16 30.531 -5.941 1 77.94 329 ARG A CA 1
ATOM 2594 C C . ARG A 1 329 ? 5.438 29.453 -6.996 1 77.94 329 ARG A C 1
ATOM 2596 O O . ARG A 1 329 ? 4.574 28.625 -7.289 1 77.94 329 ARG A O 1
ATOM 2603 N N . GLU A 1 330 ? 6.629 29.422 -7.484 1 79.12 330 GLU A N 1
ATOM 2604 C CA . GLU A 1 330 ? 6.938 28.516 -8.586 1 79.12 330 GLU A CA 1
ATOM 2605 C C . GLU A 1 330 ? 7.324 27.141 -8.078 1 79.12 330 GLU A C 1
ATOM 2607 O O . GLU A 1 330 ? 7.078 26.125 -8.742 1 79.12 330 GLU A O 1
ATOM 2612 N N . GLN A 1 331 ? 7.797 27.062 -6.844 1 85 331 GLN A N 1
ATOM 2613 C CA . GLN A 1 331 ? 8.289 25.812 -6.27 1 85 331 GLN A CA 1
ATOM 2614 C C . GLN A 1 331 ? 9 24.969 -7.328 1 85 331 GLN A C 1
ATOM 2616 O O . GLN A 1 331 ? 8.523 23.875 -7.684 1 85 331 GLN A O 1
ATOM 2621 N N . PRO A 1 332 ? 10.086 25.453 -7.836 1 82.81 332 PRO A N 1
ATOM 2622 C CA . PRO A 1 332 ? 10.789 24.781 -8.93 1 82.81 332 PRO A CA 1
ATOM 2623 C C . PRO A 1 332 ? 11.188 23.344 -8.586 1 82.81 332 PRO A C 1
ATOM 2625 O O . PRO A 1 332 ? 11.68 23.094 -7.48 1 82.81 332 PRO A O 1
ATOM 2628 N N . GLY A 1 333 ? 10.977 22.422 -9.469 1 88.06 333 GLY A N 1
ATOM 2629 C CA . GLY A 1 333 ? 11.445 21.047 -9.344 1 88.06 333 GLY A CA 1
ATOM 2630 C C . GLY A 1 333 ? 10.469 20.156 -8.594 1 88.06 333 GLY A C 1
ATOM 2631 O O . GLY A 1 333 ? 10.664 18.953 -8.508 1 88.06 333 GLY A O 1
ATOM 2632 N N . LYS A 1 334 ? 9.484 20.781 -8.055 1 88.69 334 LYS A N 1
ATOM 2633 C CA . LYS A 1 334 ? 8.539 20 -7.254 1 88.69 334 LYS A CA 1
ATOM 2634 C C . LYS A 1 334 ? 7.82 18.969 -8.109 1 88.69 334 LYS A C 1
ATOM 2636 O O . LYS A 1 334 ? 7.617 17.828 -7.676 1 88.69 334 LYS A O 1
ATOM 2641 N N . GLN A 1 335 ? 7.445 19.297 -9.352 1 89.94 335 GLN A N 1
ATOM 2642 C CA . GLN A 1 335 ? 6.812 18.375 -10.281 1 89.94 335 GLN A CA 1
ATOM 2643 C C . GLN A 1 335 ? 7.762 17.234 -10.664 1 89.94 335 GLN A C 1
ATOM 2645 O O . GLN A 1 335 ? 7.348 16.078 -10.766 1 89.94 335 GLN A O 1
ATOM 2650 N N . THR A 1 336 ? 8.992 17.625 -10.82 1 90.88 336 THR A N 1
ATOM 2651 C CA . THR A 1 336 ? 10 16.641 -11.195 1 90.88 336 THR A CA 1
ATOM 2652 C C . THR A 1 336 ? 10.234 15.641 -10.055 1 90.88 336 THR A C 1
ATOM 2654 O O . THR A 1 336 ? 10.297 14.43 -10.281 1 90.88 336 THR A O 1
ATOM 2657 N N . ILE A 1 337 ? 10.273 16.141 -8.883 1 92.56 337 ILE A N 1
ATOM 2658 C CA . ILE A 1 337 ? 10.484 15.305 -7.707 1 92.56 337 ILE A CA 1
ATOM 2659 C C . ILE A 1 337 ? 9.289 14.383 -7.512 1 92.56 337 ILE A C 1
ATOM 2661 O O . ILE A 1 337 ? 9.445 13.203 -7.191 1 92.56 337 ILE A O 1
ATOM 2665 N N . THR A 1 338 ? 8.141 14.93 -7.75 1 92.81 338 THR A N 1
ATOM 2666 C CA . THR A 1 338 ? 6.93 14.133 -7.605 1 92.81 338 THR A CA 1
ATOM 2667 C C . THR A 1 338 ? 6.902 13 -8.633 1 92.81 338 THR A C 1
ATOM 2669 O O . THR A 1 338 ? 6.578 11.859 -8.297 1 92.81 338 THR A O 1
ATOM 2672 N N . PHE A 1 339 ? 7.238 13.32 -9.797 1 94.62 339 PHE A N 1
ATOM 2673 C CA . PHE A 1 339 ? 7.289 12.297 -10.836 1 94.62 339 PHE A CA 1
ATOM 2674 C C . PHE A 1 339 ? 8.305 11.219 -10.484 1 94.62 339 PHE A C 1
ATOM 2676 O O . PHE A 1 339 ? 7.996 10.023 -10.562 1 94.62 339 PHE A O 1
ATOM 2683 N N . LEU A 1 340 ? 9.5 11.641 -10.156 1 95.19 340 LEU A N 1
ATOM 2684 C CA . LEU A 1 340 ? 10.57 10.695 -9.859 1 95.19 340 LEU A CA 1
ATOM 2685 C C . LEU A 1 340 ? 10.203 9.828 -8.656 1 95.19 340 LEU A C 1
ATOM 2687 O O . LEU A 1 340 ? 10.578 8.656 -8.594 1 95.19 340 LEU A O 1
ATOM 2691 N N . LEU A 1 341 ? 9.531 10.406 -7.711 1 95.56 341 LEU A N 1
ATOM 2692 C CA . LEU A 1 341 ? 9.078 9.656 -6.543 1 95.56 341 LEU A CA 1
ATOM 2693 C C . LEU A 1 341 ? 8.172 8.5 -6.957 1 95.56 341 LEU A C 1
ATOM 2695 O O . LEU A 1 341 ? 8.438 7.348 -6.598 1 95.56 341 LEU A O 1
ATOM 2699 N N . VAL A 1 342 ? 7.195 8.742 -7.797 1 95.88 342 VAL A N 1
ATOM 2700 C CA . VAL A 1 342 ? 6.246 7.719 -8.219 1 95.88 342 VAL A CA 1
ATOM 2701 C C . VAL A 1 342 ? 6.93 6.746 -9.18 1 95.88 342 VAL A C 1
ATOM 2703 O O . VAL A 1 342 ? 6.688 5.539 -9.125 1 95.88 342 VAL A O 1
ATOM 2706 N N . ALA A 1 343 ? 7.77 7.309 -9.969 1 96 343 ALA A N 1
ATOM 2707 C CA . ALA A 1 343 ? 8.5 6.461 -10.906 1 96 343 ALA A CA 1
ATOM 2708 C C . ALA A 1 343 ? 9.391 5.465 -10.172 1 96 343 ALA A C 1
ATOM 2710 O O . ALA A 1 343 ? 9.438 4.285 -10.531 1 96 343 ALA A O 1
ATOM 2711 N N . ASN A 1 344 ? 10.07 5.926 -9.141 1 96.44 344 ASN A N 1
ATOM 2712 C CA . ASN A 1 344 ? 10.914 5.027 -8.359 1 96.44 344 ASN A CA 1
ATOM 2713 C C . ASN A 1 344 ? 10.094 3.975 -7.625 1 96.44 344 ASN A C 1
ATOM 2715 O O . ASN A 1 344 ? 10.523 2.828 -7.488 1 96.44 344 ASN A O 1
ATOM 2719 N N . ILE A 1 345 ? 8.961 4.301 -7.188 1 95.81 345 ILE A N 1
ATOM 2720 C CA 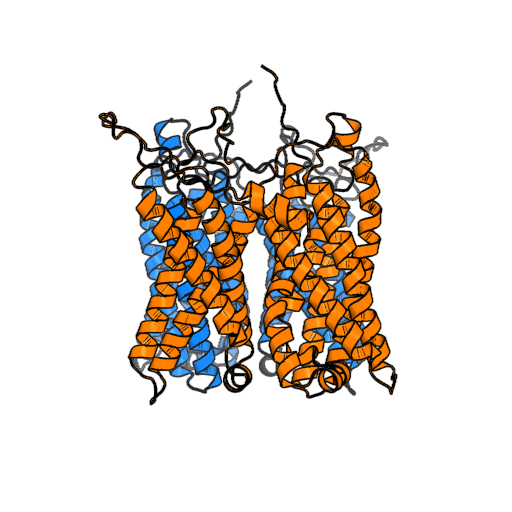. ILE A 1 345 ? 8.062 3.322 -6.582 1 95.81 345 ILE A CA 1
ATOM 2721 C C . ILE A 1 345 ? 7.691 2.256 -7.609 1 95.81 345 ILE A C 1
ATOM 2723 O O . ILE A 1 345 ? 7.645 1.065 -7.289 1 95.81 345 ILE A O 1
ATOM 2727 N N . GLY A 1 346 ? 7.426 2.719 -8.836 1 95.25 346 GLY A N 1
ATOM 2728 C CA . GLY A 1 346 ? 7.129 1.775 -9.898 1 95.25 346 GLY A CA 1
ATOM 2729 C C . GLY A 1 346 ? 8.266 0.814 -10.18 1 95.25 346 GLY A C 1
ATOM 2730 O O . GLY A 1 346 ? 8.055 -0.394 -10.297 1 95.25 346 GLY A O 1
ATOM 2731 N N . ILE A 1 347 ? 9.445 1.312 -10.281 1 94.81 347 ILE A N 1
ATOM 2732 C CA . ILE A 1 347 ? 10.609 0.478 -10.547 1 94.81 347 ILE A CA 1
ATOM 2733 C C . ILE A 1 347 ? 10.859 -0.452 -9.359 1 94.81 347 ILE A C 1
ATOM 2735 O O . ILE A 1 347 ? 11.219 -1.619 -9.539 1 94.81 347 ILE A O 1
ATOM 2739 N N . PHE A 1 348 ? 10.688 0.08 -8.18 1 94.75 348 PHE A N 1
ATOM 2740 C CA . PHE A 1 348 ? 10.812 -0.718 -6.969 1 94.75 348 PHE A CA 1
ATOM 2741 C C . PHE A 1 348 ? 9.859 -1.902 -7 1 94.75 348 PHE A C 1
ATOM 2743 O O . PHE A 1 348 ? 10.258 -3.041 -6.75 1 94.75 348 PHE A O 1
ATOM 2750 N N . LEU A 1 349 ? 8.602 -1.672 -7.312 1 93 349 LEU A N 1
ATOM 2751 C CA . LEU A 1 349 ? 7.602 -2.732 -7.352 1 93 349 LEU A CA 1
ATOM 2752 C C . LEU A 1 349 ? 7.934 -3.756 -8.438 1 93 349 LEU A C 1
ATOM 2754 O O . LEU A 1 349 ? 7.75 -4.957 -8.234 1 93 349 LEU A O 1
ATOM 2758 N N . MET A 1 350 ? 8.367 -3.281 -9.5 1 91.75 350 MET A N 1
ATOM 2759 C CA . MET A 1 350 ? 8.75 -4.184 -10.578 1 91.75 350 MET A CA 1
ATOM 2760 C C . MET A 1 350 ? 9.891 -5.098 -10.148 1 91.75 350 MET A C 1
ATOM 2762 O O . MET A 1 350 ? 9.844 -6.309 -10.383 1 91.75 350 MET A O 1
ATOM 2766 N N . ASN A 1 351 ? 10.898 -4.5 -9.477 1 89.94 351 ASN A N 1
ATOM 2767 C CA . ASN A 1 351 ? 12.023 -5.297 -8.992 1 89.94 351 ASN A CA 1
ATOM 2768 C C . ASN A 1 351 ? 11.609 -6.23 -7.859 1 89.94 351 ASN A C 1
ATOM 2770 O O . ASN A 1 351 ? 12.141 -7.332 -7.734 1 89.94 351 ASN A O 1
ATOM 2774 N N . PHE A 1 352 ? 10.672 -5.801 -7.113 1 90.31 352 PHE A N 1
ATOM 2775 C CA . PHE A 1 352 ? 10.219 -6.551 -5.949 1 90.31 352 PHE A CA 1
ATOM 2776 C C . PHE A 1 352 ? 9.414 -7.777 -6.375 1 90.31 352 PHE A C 1
ATOM 2778 O O . PHE A 1 352 ? 9.547 -8.852 -5.781 1 90.31 352 PHE A O 1
ATOM 2785 N N . PHE A 1 353 ? 8.617 -7.699 -7.461 1 86.5 353 PHE A N 1
ATOM 2786 C CA . PHE A 1 353 ? 7.738 -8.781 -7.887 1 86.5 353 PHE A CA 1
ATOM 2787 C C . PHE A 1 353 ? 8.406 -9.633 -8.953 1 86.5 353 PHE A C 1
ATOM 2789 O O . PHE A 1 353 ? 7.914 -10.711 -9.297 1 86.5 353 PHE A O 1
ATOM 2796 N N . GLU A 1 354 ? 9.453 -9.039 -9.406 1 76.69 354 GLU A N 1
ATOM 2797 C CA . GLU A 1 354 ? 10.117 -9.766 -10.484 1 76.69 354 GLU A CA 1
ATOM 2798 C C . GLU A 1 354 ? 10.664 -11.102 -9.992 1 76.69 354 GLU A C 1
ATOM 2800 O O . GLU A 1 354 ? 11.227 -11.18 -8.898 1 76.69 354 GLU A O 1
ATOM 2805 N N . ASP A 1 355 ? 10.156 -12.125 -10.656 1 59.38 355 ASP A N 1
ATOM 2806 C CA . ASP A 1 355 ? 10.703 -13.453 -10.367 1 59.38 355 ASP A CA 1
ATOM 2807 C C . ASP A 1 355 ? 12.141 -13.57 -10.867 1 59.38 355 ASP A C 1
ATOM 2809 O O . ASP A 1 355 ? 12.461 -13.102 -11.961 1 59.38 355 ASP A O 1
ATOM 2813 N N . GLY A 1 356 ? 13.188 -13.336 -10.062 1 54.41 356 GLY A N 1
ATOM 2814 C CA . GLY A 1 356 ? 14.625 -13.391 -10.297 1 54.41 356 GLY A CA 1
ATOM 2815 C C . GLY A 1 356 ? 14.992 -14.18 -11.539 1 54.41 356 GLY A C 1
ATOM 2816 O O . GLY A 1 356 ? 16.156 -14.18 -11.961 1 54.41 356 GLY A O 1
ATOM 2817 N N . SER A 1 357 ? 14.102 -14.914 -12.078 1 52.16 357 SER A N 1
ATOM 2818 C CA . SER A 1 357 ? 14.539 -15.773 -13.172 1 52.16 357 SER A CA 1
ATOM 2819 C C . SER A 1 357 ? 14.75 -14.977 -14.453 1 52.16 357 SER A C 1
ATOM 2821 O O . SER A 1 357 ? 15.539 -15.383 -15.32 1 52.16 357 SER A O 1
ATOM 2823 N N . ALA A 1 358 ? 14.008 -13.961 -14.602 1 48.44 358 ALA A N 1
ATOM 2824 C CA . ALA A 1 358 ? 14.047 -13.242 -15.875 1 48.44 358 ALA A CA 1
ATOM 2825 C C . ALA A 1 358 ? 15.422 -12.625 -16.109 1 48.44 358 ALA A C 1
ATOM 2827 O O . ALA A 1 358 ? 15.734 -12.211 -17.234 1 48.44 358 ALA A O 1
ATOM 2828 N N . GLY A 1 359 ? 16.25 -12.555 -15.078 1 52.31 359 GLY A N 1
ATOM 2829 C CA . GLY A 1 359 ? 17.531 -11.898 -15.281 1 52.31 359 GLY A CA 1
ATOM 2830 C C . GLY A 1 359 ? 18.594 -12.828 -15.82 1 52.31 359 GLY A C 1
ATOM 2831 O O . GLY A 1 359 ? 19.766 -12.445 -15.93 1 52.31 359 GLY A O 1
ATOM 2832 N N . PHE A 1 360 ? 18.156 -14 -16.047 1 58.44 360 PHE A N 1
ATOM 2833 C CA . PHE A 1 360 ? 19.234 -14.922 -16.375 1 58.44 360 PHE A CA 1
ATOM 2834 C C . PHE A 1 360 ? 19.531 -14.891 -17.875 1 58.44 360 PHE A C 1
ATOM 2836 O O . PHE A 1 360 ? 18.719 -15.352 -18.672 1 58.44 360 PHE A O 1
ATOM 2843 N N . SER A 1 361 ? 20.453 -13.961 -18.078 1 70.88 361 SER A N 1
ATOM 2844 C CA . SER A 1 361 ? 20.969 -13.977 -19.438 1 70.88 361 SER A CA 1
ATOM 2845 C C . SER A 1 361 ? 21.938 -15.141 -19.656 1 70.88 361 SER A C 1
ATOM 2847 O O . SER A 1 361 ? 22.844 -15.359 -18.844 1 70.88 361 SER A O 1
ATOM 2849 N N . LYS A 1 362 ? 21.578 -15.945 -20.562 1 76.88 362 LYS A N 1
ATOM 2850 C CA . LYS A 1 362 ? 22.422 -17.078 -20.906 1 76.88 362 LYS A CA 1
ATOM 2851 C C . LYS A 1 362 ? 23.875 -16.641 -21.109 1 76.88 362 LYS A C 1
ATOM 2853 O O . LYS A 1 362 ? 24.812 -17.344 -20.719 1 76.88 362 LYS A O 1
ATOM 2858 N N . ASP A 1 363 ? 24.047 -15.453 -21.531 1 81.19 363 ASP A N 1
ATOM 2859 C CA . ASP A 1 363 ? 25.391 -14.945 -21.812 1 81.19 363 ASP A CA 1
ATOM 2860 C C . ASP A 1 363 ? 26.156 -14.68 -20.531 1 81.19 363 ASP A C 1
ATOM 2862 O O . ASP A 1 363 ? 27.344 -15.016 -20.422 1 81.19 363 ASP A O 1
ATOM 2866 N N . VAL A 1 364 ? 25.469 -14.172 -19.562 1 85.25 364 VAL A N 1
ATOM 2867 C CA . VAL A 1 364 ? 26.109 -13.836 -18.312 1 85.25 364 VAL A CA 1
ATOM 2868 C C . VAL A 1 364 ? 26.453 -15.117 -17.531 1 85.25 364 VAL A C 1
ATOM 2870 O O . VAL A 1 364 ? 27.531 -15.234 -16.953 1 85.25 364 VAL A O 1
ATOM 2873 N N . ILE A 1 365 ? 25.625 -16.016 -17.656 1 85.75 365 ILE A N 1
ATOM 2874 C CA . ILE A 1 365 ? 25.828 -17.297 -16.969 1 85.75 365 ILE A CA 1
ATOM 2875 C C . ILE A 1 365 ? 27 -18.031 -17.609 1 85.75 365 ILE A C 1
ATOM 2877 O O . ILE A 1 365 ? 27.766 -18.703 -16.922 1 85.75 365 ILE A O 1
ATOM 2881 N N . SER A 1 366 ? 27.031 -17.938 -18.938 1 85.81 366 SER A N 1
ATOM 2882 C CA . SER A 1 366 ? 28.125 -18.609 -19.641 1 85.81 366 SER A CA 1
ATOM 2883 C C . SER A 1 366 ? 29.469 -18.016 -19.266 1 85.81 366 SER A C 1
ATOM 2885 O O . SER A 1 366 ? 30.484 -18.734 -19.219 1 85.81 366 SER A O 1
ATOM 2887 N N . PHE A 1 367 ? 29.5 -16.797 -18.922 1 87.69 367 PHE A N 1
ATOM 2888 C CA . PHE A 1 367 ? 30.75 -16.125 -18.578 1 87.69 367 PHE A CA 1
ATOM 2889 C C . PHE A 1 367 ? 31.125 -16.391 -17.125 1 87.69 367 PHE A C 1
ATOM 2891 O O . PHE A 1 367 ? 32.25 -16.828 -16.828 1 87.69 367 PHE A O 1
ATOM 2898 N N . TYR A 1 368 ? 30.266 -16.188 -16.188 1 89.88 368 TYR A N 1
ATOM 2899 C CA . TYR A 1 368 ? 30.547 -16.266 -14.758 1 89.88 368 TYR A CA 1
ATOM 2900 C C . TYR A 1 368 ? 30.375 -17.703 -14.25 1 89.88 368 TYR A C 1
ATOM 2902 O O . TYR A 1 368 ? 30.938 -18.078 -13.227 1 89.88 368 TYR A O 1
ATOM 2910 N N . GLY A 1 369 ? 29.625 -18.5 -14.867 1 88.94 369 GLY A N 1
ATOM 2911 C CA . GLY A 1 369 ? 29.141 -19.766 -14.32 1 88.94 369 GLY A CA 1
ATOM 2912 C C . GLY A 1 369 ? 27.828 -19.625 -13.57 1 88.94 369 GLY A C 1
ATOM 2913 O O . GLY A 1 369 ? 27.562 -18.594 -12.961 1 88.94 369 GLY A O 1
ATOM 2914 N N . LYS A 1 370 ? 27.062 -20.594 -13.594 1 84.5 370 LYS A N 1
ATOM 2915 C CA . LYS A 1 370 ? 25.734 -20.562 -13.008 1 84.5 370 LYS A CA 1
ATOM 2916 C C . LYS A 1 370 ? 25.797 -20.312 -11.508 1 84.5 370 LYS A C 1
ATOM 2918 O O . LYS A 1 370 ? 25.094 -19.438 -10.984 1 84.5 370 LYS A O 1
ATOM 2923 N N . THR A 1 371 ? 26.641 -21.016 -10.828 1 84.44 371 THR A N 1
ATOM 2924 C CA . THR A 1 371 ? 26.719 -20.922 -9.375 1 84.44 371 THR A CA 1
ATOM 2925 C C . THR A 1 371 ? 27.203 -19.547 -8.945 1 84.44 371 THR A C 1
ATOM 2927 O O . THR A 1 371 ? 26.609 -18.922 -8.062 1 84.44 371 THR A O 1
ATOM 2930 N N . ASN A 1 372 ? 28.234 -19.062 -9.625 1 87.5 372 ASN A N 1
ATOM 2931 C CA . ASN A 1 372 ? 28.781 -17.766 -9.281 1 87.5 372 ASN A CA 1
ATOM 2932 C C . ASN A 1 372 ? 27.797 -16.641 -9.57 1 87.5 372 ASN A C 1
ATOM 2934 O O . ASN A 1 372 ? 27.688 -15.68 -8.805 1 87.5 372 ASN A O 1
ATOM 2938 N N . TRP A 1 373 ? 27.125 -16.766 -10.586 1 86.94 373 TRP A N 1
ATOM 2939 C CA . TRP A 1 373 ? 26.156 -15.742 -10.953 1 86.94 373 TRP A CA 1
ATOM 2940 C C . TRP A 1 373 ? 25 -15.703 -9.953 1 86.94 373 TRP A C 1
ATOM 2942 O O . TRP A 1 373 ? 24.516 -14.633 -9.578 1 86.94 373 TRP A O 1
ATOM 2952 N N . ILE A 1 374 ? 24.578 -16.859 -9.516 1 83.94 374 ILE A N 1
ATOM 2953 C CA . ILE A 1 374 ? 23.5 -16.938 -8.539 1 83.94 374 ILE A CA 1
ATOM 2954 C C . ILE A 1 374 ? 23.922 -16.25 -7.238 1 83.94 374 ILE A C 1
ATOM 2956 O O . ILE A 1 374 ? 23.141 -15.516 -6.633 1 83.94 374 ILE A O 1
ATOM 2960 N N . TYR A 1 375 ? 25.156 -16.5 -6.887 1 85.5 375 TYR A N 1
ATOM 2961 C CA . TYR A 1 375 ? 25.656 -15.867 -5.672 1 85.5 375 TYR A CA 1
ATOM 2962 C C . TYR A 1 375 ? 25.734 -14.352 -5.836 1 85.5 375 TYR A C 1
ATOM 2964 O O . TYR A 1 375 ? 25.438 -13.609 -4.902 1 85.5 375 TYR A O 1
ATOM 2972 N N . LEU A 1 376 ? 26.141 -13.945 -6.996 1 86.94 376 LEU A N 1
ATOM 2973 C CA . LEU A 1 376 ? 26.219 -12.516 -7.27 1 86.94 376 LEU A CA 1
ATOM 2974 C C . LEU A 1 376 ? 24.844 -11.883 -7.238 1 86.94 376 LEU A C 1
ATOM 2976 O O . LEU A 1 376 ? 24.641 -10.836 -6.617 1 86.94 376 LEU A O 1
ATOM 2980 N N . VAL A 1 377 ? 23.938 -12.508 -7.848 1 85.56 377 VAL A N 1
ATOM 2981 C CA . VAL A 1 377 ? 22.578 -11.992 -7.902 1 85.56 377 VAL A CA 1
ATOM 2982 C C . VAL A 1 377 ? 21.969 -11.961 -6.496 1 85.56 377 VAL A C 1
ATOM 2984 O O . VAL A 1 377 ? 21.406 -10.945 -6.082 1 85.56 377 VAL A O 1
ATOM 2987 N N . ARG A 1 378 ? 22.156 -12.938 -5.734 1 85.25 378 ARG A N 1
ATOM 2988 C CA . ARG A 1 378 ? 21.578 -13.016 -4.398 1 85.25 378 ARG A CA 1
ATOM 2989 C C . ARG A 1 378 ? 22.219 -12.008 -3.459 1 85.25 378 ARG A C 1
ATOM 2991 O O . ARG A 1 378 ? 21.562 -11.508 -2.533 1 85.25 378 ARG A O 1
ATOM 2998 N N . SER A 1 379 ? 23.438 -11.711 -3.756 1 86.62 379 SER A N 1
ATOM 2999 C CA . SER A 1 379 ? 24.156 -10.758 -2.92 1 86.62 379 SER A CA 1
ATOM 3000 C C . SER A 1 379 ? 23.688 -9.328 -3.172 1 86.62 379 SER A C 1
ATOM 3002 O O . SER A 1 379 ? 23.562 -8.539 -2.238 1 86.62 379 SER A O 1
ATOM 3004 N N . PHE A 1 380 ? 23.328 -9.047 -4.406 1 89.5 380 PHE A N 1
ATOM 3005 C CA . PHE A 1 380 ? 23.125 -7.641 -4.727 1 89.5 380 PHE A CA 1
ATOM 3006 C C . PHE A 1 380 ? 21.672 -7.367 -5.098 1 89.5 380 PHE A C 1
ATOM 3008 O O . PHE A 1 380 ? 21.25 -6.211 -5.121 1 89.5 380 PHE A O 1
ATOM 3015 N N . GLU A 1 381 ? 20.922 -8.344 -5.254 1 88.06 381 GLU A N 1
ATOM 3016 C CA . GLU A 1 381 ? 19.5 -8.164 -5.59 1 88.06 381 GLU A CA 1
ATOM 3017 C C . GLU A 1 381 ? 18.766 -7.414 -4.484 1 88.06 381 GLU A C 1
ATOM 3019 O O . GLU A 1 381 ? 18.031 -6.465 -4.758 1 88.06 381 GLU A O 1
ATOM 3024 N N . PRO A 1 382 ? 18.953 -7.734 -3.238 1 89.25 382 PRO A N 1
ATOM 3025 C CA . PRO A 1 382 ? 18.281 -6.973 -2.186 1 89.25 382 PRO A CA 1
ATOM 3026 C C . PRO A 1 382 ? 18.688 -5.5 -2.164 1 89.25 382 PRO A C 1
ATOM 3028 O O . PRO A 1 382 ? 17.859 -4.637 -1.826 1 89.25 382 PRO A O 1
ATOM 3031 N N . LEU A 1 383 ? 19.875 -5.246 -2.547 1 91.81 383 LEU A N 1
ATOM 3032 C CA . LEU A 1 383 ? 20.344 -3.865 -2.561 1 91.81 383 LEU A CA 1
ATOM 3033 C C . LEU A 1 383 ? 19.734 -3.092 -3.727 1 91.81 383 LEU A C 1
ATOM 3035 O O . LEU A 1 383 ? 19.5 -1.887 -3.621 1 91.81 383 LEU A O 1
ATOM 3039 N N . ILE A 1 384 ? 19.531 -3.828 -4.777 1 92.81 384 ILE A N 1
ATOM 3040 C CA . ILE A 1 384 ? 18.891 -3.217 -5.93 1 92.81 384 ILE A CA 1
ATOM 3041 C C . ILE A 1 384 ? 17.469 -2.797 -5.559 1 92.81 384 ILE A C 1
ATOM 3043 O O . ILE A 1 384 ? 17.062 -1.663 -5.816 1 92.81 384 ILE A O 1
ATOM 3047 N N . ILE A 1 385 ? 16.781 -3.684 -4.93 1 93.19 385 ILE A N 1
ATOM 3048 C CA . ILE A 1 385 ? 15.414 -3.42 -4.477 1 93.19 385 ILE A CA 1
ATOM 3049 C C . ILE A 1 385 ? 15.422 -2.309 -3.43 1 93.19 385 ILE A C 1
ATOM 3051 O O . ILE A 1 385 ? 14.617 -1.377 -3.494 1 93.19 385 ILE A O 1
ATOM 3055 N N . PHE A 1 386 ? 16.359 -2.396 -2.619 1 94 386 PHE A N 1
ATOM 3056 C CA . PHE A 1 386 ? 16.453 -1.434 -1.528 1 94 386 PHE A CA 1
ATOM 3057 C C . PHE A 1 386 ? 16.75 -0.037 -2.064 1 94 386 PHE A C 1
ATOM 3059 O O . PHE A 1 386 ? 16.203 0.952 -1.558 1 94 386 PHE A O 1
ATOM 3066 N N . TYR A 1 387 ? 17.609 0.086 -3.01 1 95.25 387 TYR A N 1
ATOM 3067 C CA . TYR A 1 387 ? 17.969 1.383 -3.57 1 95.25 387 TYR A CA 1
ATOM 3068 C C . TYR A 1 387 ? 16.75 2.123 -4.082 1 95.25 387 TYR A C 1
ATOM 3070 O O . TYR A 1 387 ? 16.562 3.312 -3.805 1 95.25 387 TYR A O 1
ATOM 3078 N N . ARG A 1 388 ? 15.977 1.477 -4.789 1 95.19 388 ARG A N 1
ATOM 3079 C CA . ARG A 1 388 ? 14.805 2.117 -5.375 1 95.19 388 ARG A CA 1
ATOM 3080 C C . ARG A 1 388 ? 13.781 2.477 -4.297 1 95.19 388 ARG A C 1
ATOM 3082 O O . ARG A 1 388 ? 13.156 3.537 -4.355 1 95.19 388 ARG A O 1
ATOM 3089 N N . PHE A 1 389 ? 13.656 1.641 -3.34 1 95.38 389 PHE A N 1
ATOM 3090 C CA . PHE A 1 389 ? 12.797 1.963 -2.207 1 95.38 389 PHE A CA 1
ATOM 3091 C C . PHE A 1 389 ? 13.32 3.188 -1.465 1 95.38 389 PHE A C 1
ATOM 3093 O O . PHE A 1 389 ? 12.57 4.137 -1.221 1 95.38 389 PHE A O 1
ATOM 3100 N N . HIS A 1 390 ? 14.523 3.096 -1.149 1 94.38 390 HIS A N 1
ATOM 3101 C CA . HIS A 1 390 ? 15.102 4.156 -0.33 1 94.38 390 HIS A CA 1
ATOM 3102 C C . HIS A 1 390 ? 15.203 5.461 -1.112 1 94.38 390 HIS A C 1
ATOM 3104 O O . HIS A 1 390 ? 15.086 6.547 -0.54 1 94.38 390 HIS A O 1
ATOM 3110 N N . SER A 1 391 ? 15.492 5.367 -2.41 1 95.06 391 SER A N 1
ATOM 3111 C CA . SER A 1 391 ? 15.438 6.562 -3.24 1 95.06 391 SER A CA 1
ATOM 3112 C C . SER A 1 391 ? 14.062 7.223 -3.178 1 95.06 391 SER A C 1
ATOM 3114 O O . SER A 1 391 ? 13.961 8.453 -3.125 1 95.06 391 SER A O 1
ATOM 3116 N N . SER A 1 392 ? 13.039 6.43 -3.201 1 95.31 392 SER A N 1
ATOM 3117 C CA . SER A 1 392 ? 11.695 6.973 -3.064 1 95.31 392 SER A CA 1
ATOM 3118 C C . SER A 1 392 ? 11.5 7.645 -1.71 1 95.31 392 SER A C 1
ATOM 3120 O O . SER A 1 392 ? 10.844 8.68 -1.613 1 95.31 392 SER A O 1
ATOM 3122 N N . VAL A 1 393 ? 12.055 7.039 -0.687 1 94.12 393 VAL A N 1
ATOM 3123 C CA . VAL A 1 393 ? 11.984 7.602 0.657 1 94.12 393 VAL A CA 1
ATOM 3124 C C . VAL A 1 393 ? 12.688 8.961 0.687 1 94.12 393 VAL A C 1
ATOM 3126 O O . VAL A 1 393 ? 12.141 9.93 1.213 1 94.12 393 VAL A O 1
ATOM 3129 N N . CYS A 1 394 ? 13.82 9.016 0.103 1 93.38 394 CYS A N 1
ATOM 3130 C CA . CYS A 1 394 ? 14.594 10.258 0.076 1 93.38 394 CYS A CA 1
ATOM 3131 C C . CYS A 1 394 ? 13.875 11.328 -0.735 1 93.38 394 CYS A C 1
ATOM 3133 O O . CYS A 1 394 ? 13.836 12.492 -0.338 1 93.38 394 CYS A O 1
ATOM 3135 N N . LEU A 1 395 ? 13.352 10.945 -1.812 1 93.44 395 LEU A N 1
ATOM 3136 C CA . LEU A 1 395 ? 12.617 11.898 -2.645 1 93.44 395 LEU A CA 1
ATOM 3137 C C . LEU A 1 395 ? 11.391 12.43 -1.914 1 93.44 395 LEU A C 1
ATOM 3139 O O . LEU A 1 395 ? 11.047 13.602 -2.039 1 93.44 395 LEU A O 1
ATOM 3143 N N . ALA A 1 396 ? 10.758 11.562 -1.169 1 92.25 396 ALA A N 1
ATOM 3144 C CA . ALA A 1 396 ? 9.617 12 -0.366 1 92.25 396 ALA A CA 1
ATOM 3145 C C . ALA A 1 396 ? 10.047 13 0.7 1 92.25 396 ALA A C 1
ATOM 3147 O O . ALA A 1 396 ? 9.336 13.969 0.974 1 92.25 396 ALA A O 1
ATOM 3148 N N . GLU A 1 397 ? 11.141 12.703 1.275 1 89.25 397 GLU A N 1
ATOM 3149 C CA . GLU A 1 397 ? 11.664 13.625 2.283 1 89.25 397 GLU A CA 1
ATOM 3150 C C . GLU A 1 397 ? 12.016 14.977 1.668 1 89.25 397 GLU A C 1
ATOM 3152 O O . GLU A 1 397 ? 11.766 16.016 2.271 1 89.25 397 GLU A O 1
ATOM 3157 N N . ILE A 1 398 ? 12.609 14.961 0.526 1 88.81 398 ILE A N 1
ATOM 3158 C CA . ILE A 1 398 ? 12.938 16.188 -0.185 1 88.81 398 ILE A CA 1
ATOM 3159 C C . ILE A 1 398 ? 11.656 16.953 -0.516 1 88.81 398 ILE A C 1
ATOM 3161 O O . ILE A 1 398 ? 11.586 18.172 -0.349 1 88.81 398 ILE A O 1
ATOM 3165 N N . TRP A 1 399 ? 10.711 16.219 -1.004 1 88.5 399 TRP A N 1
ATOM 3166 C CA . TRP A 1 399 ? 9.414 16.797 -1.361 1 88.5 399 TRP A CA 1
ATOM 3167 C C . TRP A 1 399 ? 8.789 17.516 -0.171 1 88.5 399 TRP A C 1
ATOM 3169 O O . TRP A 1 399 ? 8.18 18.578 -0.329 1 88.5 399 TRP A O 1
ATOM 3179 N N . LYS A 1 400 ? 8.992 17.047 0.996 1 84.38 400 LYS A N 1
ATOM 3180 C CA . LYS A 1 400 ? 8.422 17.594 2.223 1 84.38 400 LYS A CA 1
ATOM 3181 C C . LYS A 1 400 ? 9.266 18.75 2.74 1 84.38 400 LYS A C 1
ATOM 3183 O O . LYS A 1 400 ? 8.727 19.797 3.123 1 84.38 400 LYS A O 1
ATOM 3188 N N . SER A 1 401 ? 10.539 18.625 2.707 1 82.88 401 SER A N 1
ATOM 3189 C CA . SER A 1 401 ? 11.414 19.531 3.438 1 82.88 401 SER A CA 1
ATOM 3190 C C . SER A 1 401 ? 11.906 20.656 2.545 1 82.88 401 SER A C 1
ATOM 3192 O O . SER A 1 401 ? 12.148 21.766 3.021 1 82.88 401 SER A O 1
ATOM 3194 N N . ALA A 1 402 ? 12.07 20.406 1.368 1 82.75 402 ALA A N 1
ATOM 3195 C CA . ALA A 1 402 ? 12.688 21.391 0.484 1 82.75 402 ALA A CA 1
ATOM 3196 C C . ALA A 1 402 ? 11.766 22.594 0.284 1 82.75 402 ALA A C 1
ATOM 3198 O O . ALA A 1 402 ? 12.242 23.703 0.041 1 82.75 402 ALA A O 1
ATOM 3199 N N . TYR A 1 403 ? 10.531 22.438 0.493 1 82.38 403 TYR A N 1
ATOM 3200 C CA . TYR A 1 403 ? 9.602 23.516 0.17 1 82.38 403 TYR A CA 1
ATOM 3201 C C . TYR A 1 403 ? 8.891 24.016 1.421 1 82.38 403 TYR A C 1
ATOM 3203 O O . TYR A 1 403 ? 7.934 24.781 1.332 1 82.38 403 TYR A O 1
ATOM 3211 N N . SER A 1 404 ? 9.242 23.453 2.572 1 75.5 404 SER A N 1
ATOM 3212 C CA . SER A 1 404 ? 8.703 23.922 3.84 1 75.5 404 SER A CA 1
ATOM 3213 C C . SER A 1 404 ? 9.43 25.188 4.309 1 75.5 404 SER A C 1
ATOM 3215 O O . SER A 1 404 ? 10.656 25.25 4.273 1 75.5 404 SER A O 1
ATOM 3217 N N . ILE A 1 405 ? 8.68 26.406 4.328 1 61.41 405 ILE A N 1
ATOM 3218 C CA . ILE A 1 405 ? 9.242 27.672 4.785 1 61.41 405 ILE A CA 1
ATOM 3219 C C . ILE A 1 405 ? 9.375 27.656 6.309 1 61.41 405 ILE A C 1
ATOM 3221 O O . ILE A 1 405 ? 8.367 27.562 7.023 1 61.41 405 ILE A O 1
ATOM 3225 N N . LYS A 1 406 ? 10.305 27.062 6.898 1 53.38 406 LYS A N 1
ATOM 3226 C CA . LYS A 1 406 ? 10.516 27.344 8.312 1 53.38 406 LYS A CA 1
ATOM 3227 C C . LYS A 1 406 ? 10.727 28.844 8.547 1 53.38 406 LYS A C 1
ATOM 3229 O O . LYS A 1 406 ? 11.602 29.453 7.93 1 53.38 406 LYS A O 1
ATOM 3234 N N . THR A 1 407 ? 9.68 29.562 8.953 1 42.91 407 THR A N 1
ATOM 3235 C CA . THR A 1 407 ? 9.906 30.891 9.5 1 42.91 407 THR A CA 1
ATOM 3236 C C . THR A 1 407 ? 11.062 30.875 10.492 1 42.91 407 THR A C 1
ATOM 3238 O O . THR A 1 407 ? 10.961 30.281 11.562 1 42.91 407 THR A O 1
ATOM 3241 N N . ASN A 1 408 ? 12.172 30.688 10.195 1 38.06 408 ASN A N 1
ATOM 3242 C CA . ASN A 1 408 ? 13.242 31.062 11.109 1 38.06 408 ASN A CA 1
ATOM 3243 C C . ASN A 1 408 ? 13 32.438 11.727 1 38.06 408 ASN A C 1
ATOM 3245 O O . ASN A 1 408 ? 13.164 33.469 11.055 1 38.06 408 ASN A O 1
ATOM 3249 N N . ILE A 1 409 ? 12.023 32.656 12.602 1 34.03 409 ILE A N 1
ATOM 3250 C CA . ILE A 1 409 ? 12.148 33.844 13.469 1 34.03 409 ILE A CA 1
ATOM 3251 C C . ILE A 1 409 ? 13.492 33.781 14.195 1 34.03 409 ILE A C 1
ATOM 3253 O O . ILE A 1 409 ? 13.758 32.875 14.977 1 34.03 409 ILE A O 1
ATOM 3257 N N . SER A 1 410 ? 14.578 34.25 13.633 1 30.83 410 SER A N 1
ATOM 3258 C CA . SER A 1 410 ? 15.664 34.688 14.5 1 30.83 410 SER A CA 1
ATOM 3259 C C . SER A 1 410 ? 15.133 35.219 15.828 1 30.83 410 SER A C 1
ATOM 3261 O O . SER A 1 410 ? 14.141 35.938 15.867 1 30.83 410 SER A O 1
ATOM 3263 N N . PRO A 1 411 ? 15.766 34.688 16.984 1 30.77 411 PRO A N 1
ATOM 3264 C CA . PRO A 1 411 ? 15.523 35.656 18.078 1 30.77 411 PRO A CA 1
ATOM 3265 C C . PRO A 1 411 ? 16 37.062 17.734 1 30.77 411 PRO A C 1
ATOM 3267 O O . PRO A 1 411 ? 16.938 37.219 16.938 1 30.77 411 PRO A O 1
ATOM 3270 N N . MET B 1 1 ? -43.625 5.129 5.152 1 33.62 1 MET B N 1
ATOM 3271 C CA . MET B 1 1 ? -43.969 5.812 3.91 1 33.62 1 MET B CA 1
ATOM 3272 C C . MET B 1 1 ? -43.688 7.312 4.023 1 33.62 1 MET B C 1
ATOM 3274 O O . MET B 1 1 ? -43.344 7.961 3.035 1 33.62 1 MET B O 1
ATOM 3278 N N . ASP B 1 2 ? -43.781 7.902 5.223 1 44.75 2 ASP B N 1
ATOM 3279 C CA . ASP B 1 2 ? -43.594 9.344 5.402 1 44.75 2 ASP B CA 1
ATOM 3280 C C . ASP B 1 2 ? -42.125 9.711 5.395 1 44.75 2 ASP B C 1
ATOM 3282 O O . ASP B 1 2 ? -41.75 10.789 4.918 1 44.75 2 ASP B O 1
ATOM 3286 N N . GLY B 1 3 ? -41.156 8.922 5.922 1 39 3 GLY B N 1
ATOM 3287 C CA . GLY B 1 3 ? -39.719 9.188 5.969 1 39 3 GLY B CA 1
ATOM 3288 C C . GLY B 1 3 ? -39.094 9.242 4.594 1 39 3 GLY B C 1
ATOM 3289 O O . GLY B 1 3 ? -38.219 10.078 4.344 1 39 3 GLY B O 1
ATOM 3290 N N . VAL B 1 4 ? -39.531 8.375 3.662 1 43.75 4 VAL B N 1
ATOM 3291 C CA . VAL B 1 4 ? -39.094 8.406 2.266 1 43.75 4 VAL B CA 1
ATOM 3292 C C . VAL B 1 4 ? -39.625 9.672 1.597 1 43.75 4 VAL B C 1
ATOM 3294 O O . VAL B 1 4 ? -38.938 10.297 0.798 1 43.75 4 VAL B O 1
ATOM 3297 N N . ARG B 1 5 ? -40.812 10.203 1.958 1 38.84 5 ARG B N 1
ATOM 3298 C CA . ARG B 1 5 ? -41.375 11.398 1.358 1 38.84 5 ARG B CA 1
ATOM 3299 C C . ARG B 1 5 ? -40.594 12.648 1.73 1 38.84 5 ARG B C 1
ATOM 3301 O O . ARG B 1 5 ? -40.344 13.516 0.887 1 38.84 5 ARG B O 1
ATOM 3308 N N . LYS B 1 6 ? -40.156 12.758 2.992 1 44.03 6 LYS B N 1
ATOM 3309 C CA . LYS B 1 6 ? -39.344 13.914 3.393 1 44.03 6 LYS B CA 1
ATOM 3310 C C . LYS B 1 6 ? -38 13.898 2.709 1 44.03 6 LYS B C 1
ATOM 3312 O O . LYS B 1 6 ? -37.5 14.945 2.289 1 44.03 6 LYS B O 1
ATOM 3317 N N . LEU B 1 7 ? -37.375 12.703 2.537 1 36.78 7 LEU B N 1
ATOM 3318 C CA . LEU B 1 7 ? -36.125 12.578 1.812 1 36.78 7 LEU B CA 1
ATOM 3319 C C . LEU B 1 7 ? -36.312 12.969 0.347 1 36.78 7 LEU B C 1
ATOM 3321 O O . LEU B 1 7 ? -35.469 13.672 -0.219 1 36.78 7 LEU B O 1
ATOM 3325 N N . LEU B 1 8 ? -37.469 12.625 -0.241 1 38.47 8 LEU B N 1
ATOM 3326 C CA . LEU B 1 8 ? -37.781 12.961 -1.628 1 38.47 8 LEU B CA 1
ATOM 3327 C C . LEU B 1 8 ? -38.219 14.422 -1.752 1 38.47 8 LEU B C 1
ATOM 3329 O O . LEU B 1 8 ? -38 15.047 -2.797 1 38.47 8 LEU B O 1
ATOM 3333 N N . ARG B 1 9 ? -38.969 14.977 -0.801 1 39.09 9 ARG B N 1
ATOM 3334 C CA . ARG B 1 9 ? -39.344 16.391 -0.873 1 39.09 9 ARG B CA 1
ATOM 3335 C C . ARG B 1 9 ? -38.125 17.281 -0.839 1 39.09 9 ARG B C 1
ATOM 3337 O O . ARG B 1 9 ? -38.094 18.328 -1.486 1 39.09 9 ARG B O 1
ATOM 3344 N N . ASN B 1 10 ? -37.156 17 0.032 1 36.84 10 ASN B N 1
ATOM 3345 C CA . ASN B 1 10 ? -35.938 17.797 0.029 1 36.84 10 ASN B CA 1
ATOM 3346 C C . ASN B 1 10 ? -35.188 17.625 -1.276 1 36.84 10 ASN B C 1
ATOM 3348 O O . ASN B 1 10 ? -34.188 18.312 -1.506 1 36.84 10 ASN B O 1
ATOM 3352 N N . PHE B 1 11 ? -35.469 16.594 -2.02 1 34.31 11 PHE B N 1
ATOM 3353 C CA . PHE B 1 11 ? -35.062 16.562 -3.416 1 34.31 11 PHE B CA 1
ATOM 3354 C C . PHE B 1 11 ? -35.875 17.531 -4.254 1 34.31 11 PHE B C 1
ATOM 3356 O O . PHE B 1 11 ? -36.281 17.203 -5.375 1 34.31 11 PHE B O 1
ATOM 3363 N N . ARG B 1 12 ? -36.781 18.375 -3.65 1 30.52 12 ARG B N 1
ATOM 3364 C CA . ARG B 1 12 ? -37.438 19.344 -4.516 1 30.52 12 ARG B CA 1
ATOM 3365 C C . ARG B 1 12 ? -36.469 19.984 -5.496 1 30.52 12 ARG B C 1
ATOM 3367 O O . ARG B 1 12 ? -35.406 20.484 -5.09 1 30.52 12 ARG B O 1
ATOM 3374 N N . LEU B 1 13 ? -36.625 19.656 -6.762 1 29.94 13 LEU B N 1
ATOM 3375 C CA . LEU B 1 13 ? -36.031 20.344 -7.914 1 29.94 13 LEU B CA 1
ATOM 3376 C C . LEU B 1 13 ? -36.125 21.859 -7.738 1 29.94 13 LEU B C 1
ATOM 3378 O O . LEU B 1 13 ? -37.219 22.406 -7.531 1 29.94 13 LEU B O 1
ATOM 3382 N N . MET B 1 14 ? -35.281 22.516 -7.059 1 30.84 14 MET B N 1
ATOM 3383 C CA . MET B 1 14 ? -35.281 23.969 -7.094 1 30.84 14 MET B CA 1
ATOM 3384 C C . MET B 1 14 ? -35.812 24.484 -8.438 1 30.84 14 MET B C 1
ATOM 3386 O O . MET B 1 14 ? -35.469 23.922 -9.484 1 30.84 14 MET B O 1
ATOM 3390 N N . PRO B 1 15 ? -36.969 25.109 -8.445 1 29.62 15 PRO B N 1
ATOM 3391 C CA . PRO B 1 15 ? -37.469 25.719 -9.695 1 29.62 15 PRO B CA 1
ATOM 3392 C C . PRO B 1 15 ? -36.344 26.328 -10.523 1 29.62 15 PRO B C 1
ATOM 3394 O O . PRO B 1 15 ? -35.344 26.812 -9.969 1 29.62 15 PRO B O 1
ATOM 3397 N N . LEU B 1 16 ? -36.125 25.922 -11.758 1 30.5 16 LEU B N 1
ATOM 3398 C CA . LEU B 1 16 ? -35.375 26.625 -12.797 1 30.5 16 LEU B CA 1
ATOM 3399 C C . LEU B 1 16 ? -35.719 28.109 -12.805 1 30.5 16 LEU B C 1
ATOM 3401 O O . LEU B 1 16 ? -36.812 28.484 -13.273 1 30.5 16 LEU B O 1
ATOM 3405 N N . ASN B 1 17 ? -35.656 28.844 -11.734 1 30.42 17 ASN B N 1
ATOM 3406 C CA . ASN B 1 17 ? -35.844 30.266 -11.906 1 30.42 17 ASN B CA 1
ATOM 3407 C C . ASN B 1 17 ? -35.281 30.766 -13.242 1 30.42 17 ASN B C 1
ATOM 3409 O O . ASN B 1 17 ? -34.25 30.312 -13.68 1 30.42 17 ASN B O 1
ATOM 3413 N N . SER B 1 18 ? -36.094 31.219 -14.117 1 31.39 18 SER B N 1
ATOM 3414 C CA . SER B 1 18 ? -35.812 31.984 -15.336 1 31.39 18 SER B CA 1
ATOM 3415 C C . SER B 1 18 ? -34.688 33 -15.125 1 31.39 18 SER B C 1
ATOM 3417 O O . SER B 1 18 ? -34.875 33.969 -14.406 1 31.39 18 SER B O 1
ATOM 3419 N N . VAL B 1 19 ? -33.469 32.562 -15.031 1 31.84 19 VAL B N 1
ATOM 3420 C CA . VAL B 1 19 ? -32.375 33.531 -15.133 1 31.84 19 VAL B CA 1
ATOM 3421 C C . VAL B 1 19 ? -32.594 34.438 -16.344 1 31.84 19 VAL B C 1
ATOM 3423 O O . VAL B 1 19 ? -32.688 33.969 -17.484 1 31.84 19 VAL B O 1
ATOM 3426 N N . THR B 1 20 ? -33.344 35.438 -16.188 1 31.14 20 THR B N 1
ATOM 3427 C CA . THR B 1 20 ? -33.188 36.531 -17.125 1 31.14 20 THR B CA 1
ATOM 3428 C C . THR B 1 20 ? -31.719 36.75 -17.484 1 31.14 20 THR B C 1
ATOM 3430 O O . THR B 1 20 ? -30.859 36.844 -16.609 1 31.14 20 THR B O 1
ATOM 3433 N N . ILE B 1 21 ? -31.328 36.281 -18.703 1 35 21 ILE B N 1
ATOM 3434 C CA . ILE B 1 21 ? -30.094 36.531 -19.438 1 35 21 ILE B CA 1
ATOM 3435 C C . ILE B 1 21 ? -29.688 38 -19.281 1 35 21 ILE B C 1
ATOM 3437 O O . ILE B 1 21 ? -30.141 38.875 -20.047 1 35 21 ILE B O 1
ATOM 3441 N N . GLU B 1 22 ? -29.969 38.656 -18.156 1 32.44 22 GLU B N 1
ATOM 3442 C CA . GLU B 1 22 ? -29.344 39.969 -18.203 1 32.44 22 GLU B CA 1
ATOM 3443 C C . GLU B 1 22 ? -27.875 39.875 -18.625 1 32.44 22 GLU B C 1
ATOM 3445 O O . GLU B 1 22 ? -27.25 38.812 -18.453 1 32.44 22 GLU B O 1
ATOM 3450 N N . ASP B 1 23 ? -27.25 40.938 -19.297 1 35.88 23 ASP B N 1
ATOM 3451 C CA . ASP B 1 23 ? -25.938 41.25 -19.875 1 35.88 23 ASP B CA 1
ATOM 3452 C C . ASP B 1 23 ? -24.812 40.812 -18.938 1 35.88 23 ASP B C 1
ATOM 3454 O O . ASP B 1 23 ? -24.656 41.375 -17.859 1 35.88 23 ASP B O 1
ATOM 3458 N N . GLU B 1 24 ? -24.797 39.531 -18.688 1 37.94 24 GLU B N 1
ATOM 3459 C CA . GLU B 1 24 ? -23.828 39 -17.734 1 37.94 24 GLU B CA 1
ATOM 3460 C C . GLU B 1 24 ? -22.453 39.625 -17.906 1 37.94 24 GLU B C 1
ATOM 3462 O O . GLU B 1 24 ? -21.922 39.656 -19.016 1 37.94 24 GLU B O 1
ATOM 3467 N N . PRO B 1 25 ? -22.078 40.562 -17.062 1 38.19 25 PRO B N 1
ATOM 3468 C CA . PRO B 1 25 ? -20.734 41.125 -17.219 1 38.19 25 PRO B CA 1
ATOM 3469 C C . PRO B 1 25 ? -19.688 40.062 -17.547 1 38.19 25 PRO B C 1
ATOM 3471 O O . PRO B 1 25 ? -19.859 38.906 -17.203 1 38.19 25 PRO B O 1
ATOM 3474 N N . LYS B 1 26 ? -18.656 40.312 -18.469 1 42.47 26 LYS B N 1
ATOM 3475 C CA . LYS B 1 26 ? -17.547 39.719 -19.188 1 42.47 26 LYS B CA 1
ATOM 3476 C C . LYS B 1 26 ? -16.797 38.719 -18.312 1 42.47 26 LYS B C 1
ATOM 3478 O O . LYS B 1 26 ? -16.469 37.625 -18.75 1 42.47 26 LYS B O 1
ATOM 3483 N N . ASN B 1 27 ? -15.93 39.125 -17.406 1 37.31 27 ASN B N 1
ATOM 3484 C CA . ASN B 1 27 ? -14.734 38.469 -16.875 1 37.31 27 ASN B CA 1
ATOM 3485 C C . ASN B 1 27 ? -15.094 37.406 -15.82 1 37.31 27 ASN B C 1
ATOM 3487 O O . ASN B 1 27 ? -14.461 37.375 -14.766 1 37.31 27 ASN B O 1
ATOM 3491 N N . GLN B 1 28 ? -16.328 36.969 -15.648 1 42.41 28 GLN B N 1
ATOM 3492 C CA . GLN B 1 28 ? -16.609 36.156 -14.484 1 42.41 28 GLN B CA 1
ATOM 3493 C C . GLN B 1 28 ? -15.945 34.781 -14.594 1 42.41 28 GLN B C 1
ATOM 3495 O O . GLN B 1 28 ? -15.961 34.156 -15.664 1 42.41 28 GLN B O 1
ATOM 3500 N N . SER B 1 29 ? -15.078 34.438 -13.719 1 56 29 SER B N 1
ATOM 3501 C CA . SER B 1 29 ? -14.328 33.188 -13.586 1 56 29 SER B CA 1
ATOM 3502 C C . SER B 1 29 ? -15.211 31.984 -13.82 1 56 29 SER B C 1
ATOM 3504 O O . SER B 1 29 ? -16.344 31.922 -13.32 1 56 29 SER B O 1
ATOM 3506 N N . LYS B 1 30 ? -15.109 31.312 -14.945 1 61.72 30 LYS B N 1
ATOM 3507 C CA . LYS B 1 30 ? -15.867 30.172 -15.453 1 61.72 30 LYS B CA 1
ATOM 3508 C C . LYS B 1 30 ? -16 29.078 -14.391 1 61.72 30 LYS B C 1
ATOM 3510 O O . LYS B 1 30 ? -17 28.344 -14.367 1 61.72 30 LYS B O 1
ATOM 3515 N N . ALA B 1 31 ? -15.055 28.906 -13.594 1 61.28 31 ALA B N 1
ATOM 3516 C CA . ALA B 1 31 ? -15.039 27.906 -12.539 1 61.28 31 ALA B CA 1
ATOM 3517 C C . ALA B 1 31 ? -14.25 28.391 -11.328 1 61.28 31 ALA B C 1
ATOM 3519 O O . ALA B 1 31 ? -13.312 29.188 -11.469 1 61.28 31 ALA B O 1
ATOM 3520 N N . THR B 1 32 ? -14.898 28.219 -10.164 1 59.38 32 THR B N 1
ATOM 3521 C CA . THR B 1 32 ? -14.164 28.547 -8.945 1 59.38 32 THR B CA 1
ATOM 3522 C C . THR B 1 32 ? -13.766 27.281 -8.195 1 59.38 32 THR B C 1
ATOM 3524 O O . THR B 1 32 ? -14.477 26.266 -8.25 1 59.38 32 THR B O 1
ATOM 3527 N N . HIS B 1 33 ? -12.57 27.109 -7.762 1 58.19 33 HIS B N 1
ATOM 3528 C CA . HIS B 1 33 ? -12.078 25.984 -6.992 1 58.19 33 HIS B CA 1
ATOM 3529 C C . HIS B 1 33 ? -12.242 26.219 -5.492 1 58.19 33 HIS B C 1
ATOM 3531 O O . HIS B 1 33 ? -11.398 25.797 -4.699 1 58.19 33 HIS B O 1
ATOM 3537 N N . ASP B 1 34 ? -13.219 26.969 -5.109 1 54.34 34 ASP B N 1
ATOM 3538 C CA . ASP B 1 34 ? -13.438 27.297 -3.703 1 54.34 34 ASP B CA 1
ATOM 3539 C C . ASP B 1 34 ? -14.711 26.641 -3.18 1 54.34 34 ASP B C 1
ATOM 3541 O O . ASP B 1 34 ? -15.25 27.047 -2.148 1 54.34 34 ASP B O 1
ATOM 3545 N N . GLY B 1 35 ? -15.117 25.75 -3.861 1 52.62 35 GLY B N 1
ATOM 3546 C CA . GLY B 1 35 ? -16.344 25.094 -3.428 1 52.62 35 GLY B CA 1
ATOM 3547 C C . GLY B 1 35 ? -16.125 24.094 -2.312 1 52.62 35 GLY B C 1
ATOM 3548 O O . GLY B 1 35 ? -15 23.906 -1.852 1 52.62 35 GLY B O 1
ATOM 3549 N N . PRO B 1 36 ? -17.234 23.672 -1.707 1 54.44 36 PRO B N 1
ATOM 3550 C CA . PRO B 1 36 ? -17.125 22.656 -0.67 1 54.44 36 PRO B CA 1
ATOM 3551 C C . PRO B 1 36 ? -16.375 21.406 -1.146 1 54.44 36 PRO B C 1
ATOM 3553 O O . PRO B 1 36 ? -16.422 21.062 -2.33 1 54.44 36 PRO B O 1
ATOM 3556 N N . SER B 1 37 ? -15.516 20.875 -0.354 1 59.97 37 SER B N 1
ATOM 3557 C CA . SER B 1 37 ? -14.688 19.719 -0.683 1 59.97 37 SER B CA 1
ATOM 3558 C C . SER B 1 37 ? -15.547 18.5 -1.022 1 59.97 37 SER B C 1
ATOM 3560 O O . SER B 1 37 ? -16.531 18.219 -0.332 1 59.97 37 SER B O 1
ATOM 3562 N N . ALA B 1 38 ? -15.414 17.922 -2.211 1 58.56 38 ALA B N 1
ATOM 3563 C CA . ALA B 1 38 ? -16.172 16.766 -2.688 1 58.56 38 ALA B CA 1
ATOM 3564 C C . ALA B 1 38 ? -15.625 15.469 -2.076 1 58.56 38 ALA B C 1
ATOM 3566 O O . ALA B 1 38 ? -16.188 14.391 -2.295 1 58.56 38 ALA B O 1
ATOM 3567 N N . GLY B 1 39 ? -14.797 15.578 -1.079 1 67.19 39 GLY B N 1
ATOM 3568 C CA . GLY B 1 39 ? -14.305 14.336 -0.509 1 67.19 39 GLY B CA 1
ATOM 3569 C C . GLY B 1 39 ? -13.031 14.516 0.296 1 67.19 39 GLY B C 1
ATOM 3570 O O . GLY B 1 39 ? -12.281 15.469 0.082 1 67.19 39 GLY B O 1
ATOM 3571 N N . SER B 1 40 ? -12.914 13.547 1.166 1 78 40 SER B N 1
ATOM 3572 C CA . SER B 1 40 ? -11.727 13.57 2.012 1 78 40 SER B CA 1
ATOM 3573 C C . SER B 1 40 ? -10.484 13.18 1.228 1 78 40 SER B C 1
ATOM 3575 O O . SER B 1 40 ? -10.578 12.555 0.167 1 78 40 SER B O 1
ATOM 3577 N N . LEU B 1 41 ? -9.406 13.617 1.584 1 78.19 41 LEU B N 1
ATOM 3578 C CA . LEU B 1 41 ? -8.125 13.281 0.97 1 78.19 41 LEU B CA 1
ATOM 3579 C C . LEU B 1 41 ? -7.926 11.773 0.899 1 78.19 41 LEU B C 1
ATOM 3581 O O . LEU B 1 41 ? -7.434 11.25 -0.104 1 78.19 41 LEU B O 1
ATOM 3585 N N . PHE B 1 42 ? -8.375 11.086 1.931 1 83.19 42 PHE B N 1
ATOM 3586 C CA . PHE B 1 42 ? -8.18 9.641 1.998 1 83.19 42 PHE B CA 1
ATOM 3587 C C . PHE B 1 42 ? -9.078 8.93 0.996 1 83.19 42 PHE B C 1
ATOM 3589 O O . PHE B 1 42 ? -8.695 7.895 0.439 1 83.19 42 PHE B O 1
ATOM 3596 N N . LEU B 1 43 ? -10.234 9.469 0.738 1 87.19 43 LEU B N 1
ATOM 3597 C CA . LEU B 1 43 ? -11.125 8.906 -0.271 1 87.19 43 LEU B CA 1
ATOM 3598 C C . LEU B 1 43 ? -10.539 9.078 -1.669 1 87.19 43 LEU B C 1
ATOM 3600 O O . LEU B 1 43 ? -10.609 8.164 -2.492 1 87.19 43 LEU B O 1
ATOM 3604 N N . ARG B 1 44 ? -9.922 10.141 -1.891 1 86.31 44 ARG B N 1
ATOM 3605 C CA . ARG B 1 44 ? -9.297 10.406 -3.18 1 86.31 44 ARG B CA 1
ATOM 3606 C C . ARG B 1 44 ? -8.117 9.469 -3.424 1 86.31 44 ARG B C 1
ATOM 3608 O O . ARG B 1 44 ? -7.906 9.016 -4.551 1 86.31 44 ARG B O 1
ATOM 3615 N N . PHE B 1 45 ? -7.43 9.25 -2.338 1 87.31 45 PHE B N 1
ATOM 3616 C CA . PHE B 1 45 ? -6.324 8.297 -2.447 1 87.31 45 PHE B CA 1
ATOM 3617 C C . PHE B 1 45 ? -6.836 6.914 -2.811 1 87.31 45 PHE B C 1
ATOM 3619 O O . PHE B 1 45 ? -6.238 6.223 -3.639 1 87.31 45 PHE B O 1
ATOM 3626 N N . GLY B 1 46 ? -7.91 6.539 -2.178 1 90.94 46 GLY B N 1
ATOM 3627 C CA . GLY B 1 46 ? -8.531 5.273 -2.541 1 90.94 46 GLY B CA 1
ATOM 3628 C C . GLY B 1 46 ? -8.984 5.227 -3.986 1 90.94 46 GLY B C 1
ATOM 3629 O O . GLY B 1 46 ? -8.82 4.211 -4.664 1 90.94 46 GLY B O 1
ATOM 3630 N N . CYS B 1 47 ? -9.461 6.324 -4.418 1 91.88 47 CYS B N 1
ATOM 3631 C CA . CYS B 1 47 ? -9.906 6.422 -5.801 1 91.88 47 CYS B CA 1
ATOM 3632 C C . CYS B 1 47 ? -8.75 6.211 -6.766 1 91.88 47 CYS B C 1
ATOM 3634 O O . CYS B 1 47 ? -8.891 5.492 -7.762 1 91.88 47 CYS B O 1
ATOM 3636 N N . ILE B 1 48 ? -7.66 6.742 -6.445 1 92.56 48 ILE B N 1
ATOM 3637 C CA . ILE B 1 48 ? -6.477 6.633 -7.297 1 92.56 48 ILE B CA 1
ATOM 3638 C C . ILE B 1 48 ? -5.98 5.191 -7.301 1 92.56 48 ILE B C 1
ATOM 3640 O O . ILE B 1 48 ? -5.664 4.641 -8.359 1 92.56 48 ILE B O 1
ATOM 3644 N N . VAL B 1 49 ? -5.984 4.574 -6.148 1 93.31 49 VAL B N 1
ATOM 3645 C CA . VAL B 1 49 ? -5.469 3.215 -6.039 1 93.31 49 VAL B CA 1
ATOM 3646 C C . VAL B 1 49 ? -6.363 2.256 -6.82 1 93.31 49 VAL B C 1
ATOM 3648 O O . VAL B 1 49 ? -5.883 1.489 -7.656 1 93.31 49 VAL B O 1
ATOM 3651 N N . PHE B 1 50 ? -7.621 2.307 -6.637 1 95.38 50 PHE B N 1
ATOM 3652 C CA . PHE B 1 50 ? -8.547 1.434 -7.352 1 95.38 50 PHE B CA 1
ATOM 3653 C C . PHE B 1 50 ? -8.57 1.769 -8.836 1 95.38 50 PHE B C 1
ATOM 3655 O O . PHE B 1 50 ? -8.672 0.873 -9.68 1 95.38 50 PHE B O 1
ATOM 3662 N N . GLY B 1 51 ? -8.523 3.029 -9.141 1 95 51 GLY B N 1
ATOM 3663 C CA . GLY B 1 51 ? -8.492 3.459 -10.531 1 95 51 GLY B CA 1
ATOM 3664 C C . GLY B 1 51 ? -7.285 2.951 -11.289 1 95 51 GLY B C 1
ATOM 3665 O O . GLY B 1 51 ? -7.402 2.502 -12.43 1 95 51 GLY B O 1
ATOM 3666 N N . MET B 1 52 ? -6.168 2.961 -10.648 1 94.62 52 MET B N 1
ATOM 3667 C CA . MET B 1 52 ? -4.945 2.482 -11.297 1 94.62 52 MET B CA 1
ATOM 3668 C C . MET B 1 52 ? -5.031 0.986 -11.578 1 94.62 52 MET B C 1
ATOM 3670 O O . MET B 1 52 ? -4.637 0.529 -12.648 1 94.62 52 MET B O 1
ATOM 3674 N N . ILE B 1 53 ? -5.527 0.273 -10.602 1 93.75 53 ILE B N 1
ATOM 3675 C CA . ILE B 1 53 ? -5.699 -1.161 -10.812 1 93.75 53 ILE B CA 1
ATOM 3676 C C . ILE B 1 53 ? -6.668 -1.403 -11.969 1 93.75 53 ILE B C 1
ATOM 3678 O O . ILE B 1 53 ? -6.473 -2.318 -12.773 1 93.75 53 ILE B O 1
ATOM 3682 N N . GLY B 1 54 ? -7.68 -0.577 -12.07 1 93.94 54 GLY B N 1
ATOM 3683 C CA . GLY B 1 54 ? -8.617 -0.673 -13.18 1 93.94 54 GLY B CA 1
ATOM 3684 C C . GLY B 1 54 ? -7.984 -0.391 -14.531 1 93.94 54 GLY B C 1
ATOM 3685 O O . GLY B 1 54 ? -8.25 -1.091 -15.508 1 93.94 54 GLY B O 1
ATOM 3686 N N . VAL B 1 55 ? -7.148 0.612 -14.57 1 95.25 55 VAL B N 1
ATOM 3687 C CA . VAL B 1 55 ? -6.461 0.936 -15.82 1 95.25 55 VAL B CA 1
ATOM 3688 C C . VAL B 1 55 ? -5.562 -0.228 -16.234 1 95.25 55 VAL B C 1
ATOM 3690 O O . VAL B 1 55 ? -5.535 -0.614 -17.406 1 95.25 55 VAL B O 1
ATOM 3693 N N . ILE B 1 56 ? -4.898 -0.776 -15.266 1 93.19 56 ILE B N 1
ATOM 3694 C CA . ILE B 1 56 ? -4.047 -1.932 -15.531 1 93.19 56 ILE B CA 1
ATOM 3695 C C . ILE B 1 56 ? -4.895 -3.078 -16.078 1 93.19 56 ILE B C 1
ATOM 3697 O O . ILE B 1 56 ? -4.484 -3.766 -17.016 1 93.19 56 ILE B O 1
ATOM 3701 N N . TYR B 1 57 ? -6.051 -3.258 -15.531 1 91.81 57 TYR B N 1
ATOM 3702 C CA . TYR B 1 57 ? -6.965 -4.305 -15.969 1 91.81 57 TYR B CA 1
ATOM 3703 C C . TYR B 1 57 ? -7.301 -4.156 -17.453 1 91.81 57 TYR B C 1
ATOM 3705 O O . TYR B 1 57 ? -7.207 -5.117 -18.219 1 91.81 57 TYR B O 1
ATOM 3713 N N . TYR B 1 58 ? -7.629 -3.031 -17.844 1 92.94 58 TYR B N 1
ATOM 3714 C CA . TYR B 1 58 ? -8.047 -2.791 -19.219 1 92.94 58 TYR B CA 1
ATOM 3715 C C . TYR B 1 58 ? -6.859 -2.881 -20.172 1 92.94 58 TYR B C 1
ATOM 3717 O O . TYR B 1 58 ? -6.969 -3.463 -21.25 1 92.94 58 TYR B O 1
ATOM 3725 N N . LEU B 1 59 ? -5.762 -2.361 -19.766 1 91.31 59 LEU B N 1
ATOM 3726 C CA . LEU B 1 59 ? -4.574 -2.432 -20.609 1 91.31 59 LEU B CA 1
ATOM 3727 C C . LEU B 1 59 ? -4.086 -3.869 -20.75 1 91.31 59 LEU B C 1
ATOM 3729 O O . LEU B 1 59 ? -3.67 -4.293 -21.828 1 91.31 59 LEU B O 1
ATOM 3733 N N . PHE B 1 60 ? -4.156 -4.562 -19.656 1 88.31 60 PHE B N 1
ATOM 3734 C CA . PHE B 1 60 ? -3.773 -5.969 -19.656 1 88.31 60 PHE B CA 1
ATOM 3735 C C . PHE B 1 60 ? -4.668 -6.777 -20.594 1 88.31 60 PHE B C 1
ATOM 3737 O O . PHE B 1 60 ? -4.176 -7.586 -21.375 1 88.31 60 PHE B O 1
ATOM 3744 N N . ASN B 1 61 ? -5.895 -6.543 -20.547 1 87.06 61 ASN B N 1
ATOM 3745 C CA . ASN B 1 61 ? -6.836 -7.242 -21.406 1 87.06 61 ASN B CA 1
ATOM 3746 C C . ASN B 1 61 ? -6.637 -6.871 -22.875 1 87.06 61 ASN B C 1
ATOM 3748 O O . ASN B 1 61 ? -6.832 -7.703 -23.766 1 87.06 61 ASN B O 1
ATOM 3752 N N . ALA B 1 62 ? -6.27 -5.695 -23.156 1 88.94 62 ALA B N 1
ATOM 3753 C CA . ALA B 1 62 ? -5.992 -5.266 -24.531 1 88.94 62 ALA B CA 1
ATOM 3754 C C . ALA B 1 62 ? -4.805 -6.027 -25.109 1 88.94 62 ALA B C 1
ATOM 3756 O O . ALA B 1 62 ? -4.863 -6.504 -26.25 1 88.94 62 ALA B O 1
ATOM 3757 N N . VAL B 1 63 ? -3.795 -6.203 -24.328 1 84.69 63 VAL B N 1
ATOM 3758 C CA . VAL B 1 63 ? -2.592 -6.883 -24.797 1 84.69 63 VAL B CA 1
ATOM 3759 C C . VAL B 1 63 ? -2.861 -8.375 -24.953 1 84.69 63 VAL B C 1
ATOM 3761 O O . VAL B 1 63 ? -2.387 -9.016 -25.891 1 84.69 63 VAL B O 1
ATOM 3764 N N . LEU B 1 64 ? -3.605 -8.93 -24 1 82.44 64 LEU B N 1
ATOM 3765 C CA . LEU B 1 64 ? -3.959 -10.344 -24.078 1 82.44 64 LEU B CA 1
ATOM 3766 C C . LEU B 1 64 ? -4.746 -10.625 -25.359 1 82.44 64 LEU B C 1
ATOM 3768 O O . LEU B 1 64 ? -4.566 -11.68 -25.984 1 82.44 64 LEU B O 1
ATOM 3772 N N . CYS B 1 65 ? -5.523 -9.703 -25.641 1 83 65 CYS B N 1
ATOM 3773 C CA . CYS B 1 65 ? -6.324 -9.867 -26.844 1 83 65 CYS B CA 1
ATOM 3774 C C . CYS B 1 65 ? -5.453 -9.812 -28.094 1 83 65 CYS B C 1
ATOM 3776 O O . CYS B 1 65 ? -5.684 -10.555 -29.047 1 83 65 CYS B O 1
ATOM 3778 N N . LEU B 1 66 ? -4.441 -9.062 -28.094 1 81.44 66 LEU B N 1
ATOM 3779 C CA . LEU B 1 66 ? -3.533 -8.969 -29.234 1 81.44 66 LEU B CA 1
ATOM 3780 C C . LEU B 1 66 ? -2.775 -10.281 -29.438 1 81.44 66 LEU B C 1
ATOM 3782 O O . LEU B 1 66 ? -2.408 -10.617 -30.562 1 81.44 66 LEU B O 1
ATOM 3786 N N . GLY B 1 67 ? -2.619 -11.047 -28.344 1 74.12 67 GLY B N 1
ATOM 3787 C CA . GLY B 1 67 ? -1.878 -12.289 -28.438 1 74.12 67 GLY B CA 1
ATOM 3788 C C . GLY B 1 67 ? -2.748 -13.477 -28.797 1 74.12 67 GLY B C 1
ATOM 3789 O O . GLY B 1 67 ? -2.238 -14.547 -29.141 1 74.12 67 GLY B O 1
ATOM 3790 N N . ARG B 1 68 ? -4.016 -13.227 -28.719 1 75.06 68 ARG B N 1
ATOM 3791 C CA . ARG B 1 68 ? -4.926 -14.328 -29.031 1 75.06 68 ARG B CA 1
ATOM 3792 C C . ARG B 1 68 ? -5.336 -14.305 -30.5 1 75.06 68 ARG B C 1
ATOM 3794 O O . ARG B 1 68 ? -5.477 -13.227 -31.094 1 75.06 68 ARG B O 1
ATOM 3801 N N . GLU B 1 69 ? -5.375 -15.383 -31.094 1 71.06 69 GLU B N 1
ATOM 3802 C CA . GLU B 1 69 ? -5.715 -15.516 -32.5 1 71.06 69 GLU B CA 1
ATOM 3803 C C . GLU B 1 69 ? -7.145 -15.055 -32.781 1 71.06 69 GLU B C 1
ATOM 3805 O O . GLU B 1 69 ? -7.406 -14.398 -33.781 1 71.06 69 GLU B O 1
ATOM 3810 N N . LYS B 1 70 ? -8.016 -15.375 -31.812 1 72.62 70 LYS B N 1
ATOM 3811 C CA . LYS B 1 70 ? -9.422 -15.078 -32.062 1 72.62 70 LYS B CA 1
ATOM 3812 C C . LYS B 1 70 ? -9.836 -13.75 -31.438 1 72.62 70 LYS B C 1
ATOM 3814 O O . LYS B 1 70 ? -11.023 -13.516 -31.203 1 72.62 70 LYS B O 1
ATOM 3819 N N . CYS B 1 71 ? -8.906 -12.82 -31.344 1 75.75 71 CYS B N 1
ATOM 3820 C CA . CYS B 1 71 ? -9.305 -11.57 -30.703 1 75.75 71 CYS B CA 1
ATOM 3821 C C . CYS B 1 71 ? -9.711 -10.531 -31.734 1 75.75 71 CYS B C 1
ATOM 3823 O O . CYS B 1 71 ? -9.016 -10.344 -32.75 1 75.75 71 CYS B O 1
ATOM 3825 N N . TYR B 1 72 ? -10.922 -9.992 -31.594 1 83 72 TYR B N 1
ATOM 3826 C CA . TYR B 1 72 ? -11.438 -8.93 -32.438 1 83 72 TYR B CA 1
ATOM 3827 C C . TYR B 1 72 ? -10.742 -7.602 -32.156 1 83 72 TYR B C 1
ATOM 3829 O O . TYR B 1 72 ? -10.5 -7.27 -31 1 83 72 TYR B O 1
ATOM 3837 N N . THR B 1 73 ? -10.438 -6.953 -33.125 1 87.06 73 THR B N 1
ATOM 3838 C CA . THR B 1 73 ? -9.82 -5.637 -33.031 1 87.06 73 THR B CA 1
ATOM 3839 C C . THR B 1 73 ? -10.68 -4.676 -32.219 1 87.06 73 THR B C 1
ATOM 3841 O O . THR B 1 73 ? -10.164 -3.836 -31.5 1 87.06 73 THR B O 1
ATOM 3844 N N . VAL B 1 74 ? -11.938 -4.902 -32.344 1 89.94 74 VAL B N 1
ATOM 3845 C CA . VAL B 1 74 ? -12.867 -4.023 -31.625 1 89.94 74 VAL B CA 1
ATOM 3846 C C . VAL B 1 74 ? -12.695 -4.188 -30.125 1 89.94 74 VAL B C 1
ATOM 3848 O O . VAL B 1 74 ? -12.773 -3.209 -29.375 1 89.94 74 VAL B O 1
ATOM 3851 N N . SER B 1 75 ? -12.406 -5.355 -29.719 1 89.69 75 SER B N 1
ATOM 3852 C CA . SER B 1 75 ? -12.227 -5.621 -28.297 1 89.69 75 SER B CA 1
ATOM 3853 C C . SER B 1 75 ? -10.969 -4.941 -27.766 1 89.69 75 SER B C 1
ATOM 3855 O O . SER B 1 75 ? -10.961 -4.426 -26.641 1 89.69 75 SER B O 1
ATOM 3857 N N . VAL B 1 76 ? -9.969 -4.867 -28.594 1 91.69 76 VAL B N 1
ATOM 3858 C CA . VAL B 1 76 ? -8.727 -4.211 -28.219 1 91.69 76 VAL B CA 1
ATOM 3859 C C . VAL B 1 76 ? -8.953 -2.705 -28.078 1 91.69 76 VAL B C 1
ATOM 3861 O O . VAL B 1 76 ? -8.555 -2.096 -27.078 1 91.69 76 VAL B O 1
ATOM 3864 N N . ILE B 1 77 ? -9.68 -2.164 -28.984 1 93.25 77 ILE B N 1
ATOM 3865 C CA . ILE B 1 77 ? -9.938 -0.729 -29 1 93.25 77 ILE B CA 1
ATOM 3866 C C . ILE B 1 77 ? -10.82 -0.355 -27.812 1 93.25 77 ILE B C 1
ATOM 3868 O O . ILE B 1 77 ? -10.602 0.667 -27.156 1 93.25 77 ILE B O 1
ATOM 3872 N N . LEU B 1 78 ? -11.734 -1.188 -27.547 1 92.81 78 LEU B N 1
ATOM 3873 C CA . LEU B 1 78 ? -12.648 -0.914 -26.438 1 92.81 78 LEU B CA 1
ATOM 3874 C C . LEU B 1 78 ? -11.914 -0.949 -25.109 1 92.81 78 LEU B C 1
ATOM 3876 O O . LEU B 1 78 ? -12.148 -0.104 -24.25 1 92.81 78 LEU B O 1
ATOM 3880 N N . ASN B 1 79 ? -11.023 -1.863 -24.938 1 92.94 79 ASN B N 1
ATOM 3881 C CA . ASN B 1 79 ? -10.242 -1.947 -23.719 1 92.94 79 ASN B CA 1
ATOM 3882 C C . ASN B 1 79 ? -9.289 -0.762 -23.578 1 92.94 79 ASN B C 1
ATOM 3884 O O . ASN B 1 79 ? -9.141 -0.205 -22.484 1 92.94 79 ASN B O 1
ATOM 3888 N N . LEU B 1 80 ? -8.734 -0.37 -24.656 1 93.81 80 LEU B N 1
ATOM 3889 C CA . LEU B 1 80 ? -7.832 0.778 -24.641 1 93.81 80 LEU B CA 1
ATOM 3890 C C . LEU B 1 80 ? -8.594 2.059 -24.312 1 93.81 80 LEU B C 1
ATOM 3892 O O . LEU B 1 80 ? -8.141 2.859 -23.484 1 93.81 80 LEU B O 1
ATOM 3896 N N . CYS B 1 81 ? -9.711 2.152 -24.859 1 95.19 81 CYS B N 1
ATOM 3897 C CA . CYS B 1 81 ? -10.531 3.334 -24.625 1 95.19 81 CYS B CA 1
ATOM 3898 C C . CYS B 1 81 ? -11.023 3.371 -23.172 1 95.19 81 CYS B C 1
ATOM 3900 O O . CYS B 1 81 ? -11.047 4.43 -22.547 1 95.19 81 CYS B O 1
ATOM 3902 N N . ALA B 1 82 ? -11.383 2.246 -22.719 1 94.31 82 ALA B N 1
ATOM 3903 C CA . ALA B 1 82 ? -11.836 2.164 -21.344 1 94.31 82 ALA B CA 1
ATOM 3904 C C . ALA B 1 82 ? -10.719 2.557 -20.375 1 94.31 82 ALA B C 1
ATOM 3906 O O . ALA B 1 82 ? -10.953 3.271 -19.406 1 94.31 82 ALA B O 1
ATOM 3907 N N . GLY B 1 83 ? -9.5 2.111 -20.656 1 94.75 83 GLY B N 1
ATOM 3908 C CA . GLY B 1 83 ? -8.359 2.49 -19.844 1 94.75 83 GLY B CA 1
ATOM 3909 C C . GLY B 1 83 ? -8.062 3.979 -19.875 1 94.75 83 GLY B C 1
ATOM 3910 O O . GLY B 1 83 ? -7.84 4.598 -18.844 1 94.75 83 GLY B O 1
ATOM 3911 N N . ILE B 1 84 ? -8.109 4.543 -21.031 1 94.94 84 ILE B N 1
ATOM 3912 C CA . ILE B 1 84 ? -7.855 5.969 -21.219 1 94.94 84 ILE B CA 1
ATOM 3913 C C . ILE B 1 84 ? -8.953 6.781 -20.516 1 94.94 84 ILE B C 1
ATOM 3915 O O . ILE B 1 84 ? -8.672 7.777 -19.859 1 94.94 84 ILE B O 1
ATOM 3919 N N . PHE B 1 85 ? -10.125 6.363 -20.719 1 95.19 85 PHE B N 1
ATOM 3920 C CA . PHE B 1 85 ? -11.25 7.035 -20.094 1 95.19 85 PHE B CA 1
ATOM 3921 C C . PHE B 1 85 ? -11.102 7.047 -18.578 1 95.19 85 PHE B C 1
ATOM 3923 O O . PHE B 1 85 ? -11.258 8.086 -17.938 1 95.19 85 PHE B O 1
ATOM 3930 N N . MET B 1 86 ? -10.812 5.918 -18 1 95 86 MET B N 1
ATOM 3931 C CA . MET B 1 86 ? -10.68 5.809 -16.547 1 95 86 MET B CA 1
ATOM 3932 C C . MET B 1 86 ? -9.531 6.684 -16.047 1 95 86 MET B C 1
ATOM 3934 O O . MET B 1 86 ? -9.672 7.375 -15.031 1 95 86 MET B O 1
ATOM 3938 N N . PHE B 1 87 ? -8.492 6.746 -16.766 1 94.75 87 PHE B N 1
ATOM 3939 C CA . PHE B 1 87 ? -7.348 7.555 -16.375 1 94.75 87 PHE B CA 1
ATOM 3940 C C . PHE B 1 87 ? -7.68 9.039 -16.453 1 94.75 87 PHE B C 1
ATOM 3942 O O . PHE B 1 87 ? -7.332 9.812 -15.555 1 94.75 87 PHE B O 1
ATOM 3949 N N . THR B 1 88 ? -8.344 9.398 -17.484 1 93.38 88 THR B N 1
ATOM 3950 C CA . THR B 1 88 ? -8.711 10.797 -17.672 1 93.38 88 THR B CA 1
ATOM 3951 C C . THR B 1 88 ? -9.719 11.242 -16.625 1 93.38 88 THR B C 1
ATOM 3953 O O . THR B 1 88 ? -9.625 12.352 -16.094 1 93.38 88 THR B O 1
ATOM 3956 N N . GLN B 1 89 ? -10.648 10.391 -16.375 1 93.25 89 GLN B N 1
ATOM 3957 C CA . GLN B 1 89 ? -11.633 10.703 -15.344 1 93.25 89 GLN B CA 1
ATOM 3958 C C . GLN B 1 89 ? -10.969 10.852 -13.977 1 93.25 89 GLN B C 1
ATOM 3960 O O . GLN B 1 89 ? -11.305 11.766 -13.211 1 93.25 89 GLN B O 1
ATOM 3965 N N . MET B 1 90 ? -10.07 9.977 -13.688 1 92.88 90 MET B N 1
ATOM 3966 C CA . MET B 1 90 ? -9.328 10.062 -12.43 1 92.88 90 MET B CA 1
ATOM 3967 C C . MET B 1 90 ? -8.57 11.383 -12.328 1 92.88 90 MET B C 1
ATOM 3969 O O . MET B 1 90 ? -8.578 12.023 -11.273 1 92.88 90 MET B O 1
ATOM 3973 N N . HIS B 1 91 ? -7.938 11.758 -13.438 1 90 91 HIS B N 1
ATOM 3974 C CA . HIS B 1 91 ? -7.207 13.023 -13.492 1 90 91 HIS B CA 1
ATOM 3975 C C . HIS B 1 91 ? -8.141 14.211 -13.266 1 90 91 HIS B C 1
ATOM 3977 O O . HIS B 1 91 ? -7.816 15.125 -12.508 1 90 91 HIS B O 1
ATOM 3983 N N . PHE B 1 92 ? -9.234 14.156 -13.852 1 88.06 92 PHE B N 1
ATOM 3984 C CA . PHE B 1 92 ? -10.219 15.227 -13.75 1 88.06 92 PHE B CA 1
ATOM 3985 C C . PHE B 1 92 ? -10.711 15.375 -12.312 1 88.06 92 PHE B C 1
ATOM 3987 O O . PHE B 1 92 ? -10.773 16.484 -11.789 1 88.06 92 PHE B O 1
ATOM 3994 N N . ILE B 1 93 ? -11.039 14.312 -11.695 1 87.06 93 ILE B N 1
ATOM 3995 C CA . ILE B 1 93 ? -11.586 14.344 -10.344 1 87.06 93 ILE B CA 1
ATOM 3996 C C . ILE B 1 93 ? -10.508 14.805 -9.359 1 87.06 93 ILE B C 1
ATOM 3998 O O . ILE B 1 93 ? -10.797 15.547 -8.414 1 87.06 93 ILE B O 1
ATOM 4002 N N . PHE B 1 94 ? -9.336 14.383 -9.578 1 84.56 94 PHE B N 1
ATOM 4003 C CA . PHE B 1 94 ? -8.242 14.734 -8.68 1 84.56 94 PHE B CA 1
ATOM 4004 C C . PHE B 1 94 ? -7.941 16.219 -8.75 1 84.56 94 PHE B C 1
ATOM 4006 O O . PHE B 1 94 ? -7.688 16.859 -7.727 1 84.56 94 PHE B O 1
ATOM 4013 N N . CYS B 1 95 ? -8.031 16.797 -9.883 1 81.62 95 CYS B N 1
ATOM 4014 C CA . CYS B 1 95 ? -7.672 18.203 -10.07 1 81.62 95 CYS B CA 1
ATOM 4015 C C . CYS B 1 95 ? -8.852 19.109 -9.75 1 81.62 95 CYS B C 1
ATOM 4017 O O . CYS B 1 95 ? -8.664 20.281 -9.406 1 81.62 95 CYS B O 1
ATOM 4019 N N . ASN B 1 96 ? -10.039 18.594 -9.875 1 76.5 96 ASN B N 1
ATOM 4020 C CA . ASN B 1 96 ? -11.211 19.453 -9.766 1 76.5 96 ASN B CA 1
ATOM 4021 C C . ASN B 1 96 ? -12.109 19.047 -8.609 1 76.5 96 ASN B C 1
ATOM 4023 O O . ASN B 1 96 ? -13.336 19.047 -8.734 1 76.5 96 ASN B O 1
ATOM 4027 N N . TRP B 1 97 ? -11.516 18.734 -7.52 1 71.75 97 TRP B N 1
ATOM 4028 C CA . TRP B 1 97 ? -12.32 18.234 -6.41 1 71.75 97 TRP B CA 1
ATOM 4029 C C . TRP B 1 97 ? -13.078 19.359 -5.727 1 71.75 97 TRP B C 1
ATOM 4031 O O . TRP B 1 97 ? -14.078 19.109 -5.039 1 71.75 97 TRP B O 1
ATOM 4041 N N . LYS B 1 98 ? -12.688 20.656 -5.934 1 67.31 98 LYS B N 1
ATOM 4042 C CA . LYS B 1 98 ? -13.391 21.797 -5.348 1 67.31 98 LYS B CA 1
ATOM 4043 C C . LYS B 1 98 ? -13.984 22.688 -6.43 1 67.31 98 LYS B C 1
ATOM 4045 O O . LYS B 1 98 ? -14.281 23.859 -6.18 1 67.31 98 LYS B O 1
ATOM 4050 N N . ILE B 1 99 ? -14.18 22.125 -7.605 1 69.75 99 ILE B N 1
ATOM 4051 C CA . ILE B 1 99 ? -14.594 22.984 -8.711 1 69.75 99 ILE B CA 1
ATOM 4052 C C . ILE B 1 99 ? -16.078 23.281 -8.602 1 69.75 99 ILE B C 1
ATOM 4054 O O . ILE B 1 99 ? -16.875 22.422 -8.211 1 69.75 99 ILE B O 1
ATOM 4058 N N . THR B 1 100 ? -16.359 24.484 -8.578 1 69.81 100 THR B N 1
ATOM 4059 C CA . THR B 1 100 ? -17.719 24.938 -8.82 1 69.81 100 THR B CA 1
ATOM 4060 C C . THR B 1 100 ? -17.859 25.516 -10.219 1 69.81 100 THR B C 1
ATOM 4062 O O . THR B 1 100 ? -17.219 26.516 -10.547 1 69.81 100 THR B O 1
ATOM 4065 N N . ILE B 1 101 ? -18.656 24.828 -10.992 1 71.62 101 ILE B N 1
ATOM 4066 C CA . ILE B 1 101 ? -18.812 25.25 -12.383 1 71.62 101 ILE B CA 1
ATOM 4067 C C . ILE B 1 101 ? -19.938 26.266 -12.5 1 71.62 101 ILE B C 1
ATOM 4069 O O . ILE B 1 101 ? -21.078 25.984 -12.102 1 71.62 101 ILE B O 1
ATOM 4073 N N . LEU B 1 102 ? -19.531 27.375 -12.938 1 70.38 102 LEU B N 1
ATOM 4074 C CA . LEU B 1 102 ? -20.5 28.453 -13.078 1 70.38 102 LEU B CA 1
ATOM 4075 C C . LEU B 1 102 ? -20.891 28.641 -14.539 1 70.38 102 LEU B C 1
ATOM 4077 O O . LEU B 1 102 ? -22 29.078 -14.836 1 70.38 102 LEU B O 1
ATOM 4081 N N . GLN B 1 103 ? -19.984 28.156 -15.406 1 71.94 103 GLN B N 1
ATOM 4082 C CA . GLN B 1 103 ? -20.25 28.359 -16.828 1 71.94 103 GLN B CA 1
ATOM 4083 C C . GLN B 1 103 ? -21 27.156 -17.406 1 71.94 103 GLN B C 1
ATOM 4085 O O . GLN B 1 103 ? -20.672 26.016 -17.125 1 71.94 103 GLN B O 1
ATOM 4090 N N . SER B 1 104 ? -21.953 27.406 -18.25 1 80 104 SER B N 1
ATOM 4091 C CA . SER B 1 104 ? -22.75 26.406 -18.969 1 80 104 SER B CA 1
ATOM 4092 C C . SER B 1 104 ? -23.25 25.312 -18.031 1 80 104 SER B C 1
ATOM 4094 O O . SER B 1 104 ? -22.875 24.156 -18.188 1 80 104 SER B O 1
ATOM 4096 N N . PRO B 1 105 ? -23.953 25.656 -17.125 1 81.69 105 PRO B N 1
ATOM 4097 C CA . PRO B 1 105 ? -24.406 24.703 -16.109 1 81.69 105 PRO B CA 1
ATOM 4098 C C . PRO B 1 105 ? -25.203 23.547 -16.719 1 81.69 105 PRO B C 1
ATOM 4100 O O . PRO B 1 105 ? -25.125 22.406 -16.234 1 81.69 105 PRO B O 1
ATOM 4103 N N . ILE B 1 106 ? -25.828 23.797 -17.828 1 85 106 ILE B N 1
ATOM 4104 C CA . ILE B 1 106 ? -26.672 22.75 -18.406 1 85 106 ILE B CA 1
ATOM 4105 C C . ILE B 1 106 ? -25.781 21.656 -19 1 85 106 ILE B C 1
ATOM 4107 O O . ILE B 1 106 ? -26 20.469 -18.734 1 85 106 ILE B O 1
ATOM 4111 N N . ILE B 1 107 ? -24.828 22.078 -19.75 1 86.44 107 ILE B N 1
ATOM 4112 C CA . ILE B 1 107 ? -23.938 21.109 -20.375 1 86.44 107 ILE B CA 1
ATOM 4113 C C . ILE B 1 107 ? -23.141 20.375 -19.297 1 86.44 107 ILE B C 1
ATOM 4115 O O . ILE B 1 107 ? -22.906 19.172 -19.391 1 86.44 107 ILE B O 1
ATOM 4119 N N . SER B 1 108 ? -22.766 21.125 -18.375 1 88.25 108 SER B N 1
ATOM 4120 C CA . SER B 1 108 ? -22 20.516 -17.281 1 88.25 108 SER B CA 1
ATOM 4121 C C . SER B 1 108 ? -22.859 19.531 -16.484 1 88.25 108 SER B C 1
ATOM 4123 O O . SER B 1 108 ? -22.391 18.469 -16.109 1 88.25 108 SER B O 1
ATOM 4125 N N . ARG B 1 109 ? -24.047 19.891 -16.328 1 90.25 109 ARG B N 1
ATOM 4126 C CA . ARG B 1 109 ? -24.953 19 -15.609 1 90.25 109 ARG B CA 1
ATOM 4127 C C . ARG B 1 109 ? -25.203 17.719 -16.406 1 90.25 109 ARG B C 1
ATOM 4129 O O . ARG B 1 109 ? -25.219 16.625 -15.852 1 90.25 109 ARG B O 1
ATOM 4136 N N . PHE B 1 110 ? -25.391 17.922 -17.641 1 91.31 110 PHE B N 1
ATOM 4137 C CA . PHE B 1 110 ? -25.609 16.781 -18.516 1 91.31 110 PHE B CA 1
ATOM 4138 C C . PHE B 1 110 ? -24.375 15.883 -18.562 1 91.31 110 PHE B C 1
ATOM 4140 O O . PHE B 1 110 ? -24.484 14.656 -18.484 1 91.31 110 PHE B O 1
ATOM 4147 N N . GLY B 1 111 ? -23.328 16.5 -18.719 1 91.19 111 GLY B N 1
ATOM 4148 C CA . GLY B 1 111 ? -22.094 15.734 -18.719 1 91.19 111 GLY B CA 1
ATOM 4149 C C . GLY B 1 111 ? -21.859 14.969 -17.438 1 91.19 111 GLY B C 1
ATOM 4150 O O . GLY B 1 111 ? -21.484 13.789 -17.469 1 91.19 111 GLY B O 1
ATOM 4151 N N . MET B 1 112 ? -22.094 15.547 -16.391 1 91.56 112 MET B N 1
ATOM 4152 C CA . MET B 1 112 ? -21.891 14.898 -15.102 1 91.56 112 MET B CA 1
ATOM 4153 C C . MET B 1 112 ? -22.922 13.781 -14.891 1 91.56 112 MET B C 1
ATOM 4155 O O . MET B 1 112 ? -22.609 12.742 -14.312 1 91.56 112 MET B O 1
ATOM 4159 N N . MET B 1 113 ? -24.094 13.977 -15.352 1 93.44 113 MET B N 1
ATOM 4160 C CA . MET B 1 113 ? -25.094 12.922 -15.273 1 93.44 113 MET B CA 1
ATOM 4161 C C . MET B 1 113 ? -24.672 11.711 -16.094 1 93.44 113 MET B C 1
ATOM 4163 O O . MET B 1 113 ? -24.875 10.57 -15.664 1 93.44 113 MET B O 1
ATOM 4167 N N . HIS B 1 114 ? -24.141 12.047 -17.219 1 93.75 114 HIS B N 1
ATOM 4168 C CA . HIS B 1 114 ? -23.656 10.961 -18.062 1 93.75 114 HIS B CA 1
ATOM 4169 C C . HIS B 1 114 ? -22.531 10.203 -17.375 1 93.75 114 HIS B C 1
ATOM 4171 O O . HIS B 1 114 ? -22.469 8.977 -17.453 1 93.75 114 HIS B O 1
ATOM 4177 N N . LEU B 1 115 ? -21.672 10.914 -16.719 1 94.56 115 LEU B N 1
ATOM 4178 C CA . LEU B 1 115 ? -20.562 10.281 -16 1 94.56 115 LEU B CA 1
ATOM 4179 C C . LEU B 1 115 ? -21.078 9.438 -14.844 1 94.56 115 LEU B C 1
ATOM 4181 O O . LEU B 1 115 ? -20.578 8.344 -14.594 1 94.56 115 LEU B O 1
ATOM 4185 N N . ILE B 1 116 ? -22.047 9.898 -14.148 1 94.31 116 ILE B N 1
ATOM 4186 C CA . ILE B 1 116 ? -22.656 9.141 -13.062 1 94.31 116 ILE B CA 1
ATOM 4187 C C . ILE B 1 116 ? -23.266 7.855 -13.609 1 94.31 116 ILE B C 1
ATOM 4189 O O . ILE B 1 116 ? -23.062 6.773 -13.047 1 94.31 116 ILE B O 1
ATOM 4193 N N . SER B 1 117 ? -23.938 8.008 -14.711 1 94.44 117 SER B N 1
ATOM 4194 C CA . SER B 1 117 ? -24.594 6.855 -15.32 1 94.44 117 SER B CA 1
ATOM 4195 C C . SER B 1 117 ? -23.578 5.832 -15.82 1 94.44 117 SER B C 1
ATOM 4197 O O . SER B 1 117 ? -23.781 4.629 -15.664 1 94.44 117 SER B O 1
ATOM 4199 N N . THR B 1 118 ? -22.547 6.305 -16.391 1 93.75 118 THR B N 1
ATOM 4200 C CA . THR B 1 118 ? -21.5 5.41 -16.891 1 93.75 118 THR B CA 1
ATOM 4201 C C . THR B 1 118 ? -20.875 4.621 -15.742 1 93.75 118 THR B C 1
ATOM 4203 O O . THR B 1 118 ? -20.656 3.414 -15.867 1 93.75 118 THR B O 1
ATOM 4206 N N . ASN B 1 119 ? -20.594 5.25 -14.648 1 94.44 119 ASN B N 1
ATOM 4207 C CA . ASN B 1 119 ? -20.016 4.559 -13.5 1 94.44 119 ASN B CA 1
ATOM 4208 C C . ASN B 1 119 ? -21 3.578 -12.883 1 94.44 119 ASN B C 1
ATOM 4210 O O . ASN B 1 119 ? -20.625 2.471 -12.492 1 94.44 119 ASN B O 1
ATOM 4214 N N . PHE B 1 120 ? -22.25 3.986 -12.867 1 91.69 120 PHE B N 1
ATOM 4215 C CA . PHE B 1 120 ? -23.281 3.092 -12.367 1 91.69 120 PHE B CA 1
ATOM 4216 C C . PHE B 1 120 ? -23.422 1.869 -13.266 1 91.69 120 PHE B C 1
ATOM 4218 O O . PHE B 1 120 ? -23.578 0.749 -12.773 1 91.69 120 PHE B O 1
ATOM 4225 N N . TRP B 1 121 ? -23.328 2.104 -14.508 1 91.81 121 TRP B N 1
ATOM 4226 C CA . TRP B 1 121 ? -23.438 1.013 -15.477 1 91.81 121 TRP B CA 1
ATOM 4227 C C . TRP B 1 121 ? -22.266 0.049 -15.344 1 91.81 121 TRP B C 1
ATOM 4229 O O . TRP B 1 121 ? -22.422 -1.159 -15.531 1 91.81 121 TRP B O 1
ATOM 4239 N N . THR B 1 122 ? -21.141 0.542 -15.07 1 90.12 122 THR B N 1
ATOM 4240 C CA . THR B 1 122 ? -19.969 -0.311 -14.883 1 90.12 122 THR B CA 1
ATOM 4241 C C . THR B 1 122 ? -20.188 -1.277 -13.719 1 90.12 122 THR B C 1
ATOM 4243 O O . THR B 1 122 ? -19.844 -2.455 -13.812 1 90.12 122 THR B O 1
ATOM 4246 N N . TRP B 1 123 ? -20.812 -0.848 -12.703 1 86.75 123 TRP B N 1
ATOM 4247 C CA . TRP B 1 123 ? -21.141 -1.697 -11.57 1 86.75 123 TRP B CA 1
ATOM 4248 C C . TRP B 1 123 ? -22.203 -2.732 -11.953 1 86.75 123 TRP B C 1
ATOM 4250 O O . TRP B 1 123 ? -22.047 -3.918 -11.648 1 86.75 123 TRP B O 1
ATOM 4260 N N . MET B 1 124 ? -23.188 -2.363 -12.75 1 87.75 124 MET B N 1
ATOM 4261 C CA . MET B 1 124 ? -24.266 -3.252 -13.156 1 87.75 124 MET B CA 1
ATOM 4262 C C . MET B 1 124 ? -23.766 -4.336 -14.102 1 87.75 124 MET B C 1
ATOM 4264 O O . MET B 1 124 ? -24.203 -5.48 -14.039 1 87.75 124 MET B O 1
ATOM 4268 N N . ARG B 1 125 ? -22.891 -3.92 -14.836 1 86.81 125 ARG B N 1
ATOM 4269 C CA . ARG B 1 125 ? -22.312 -4.879 -15.773 1 86.81 125 ARG B CA 1
ATOM 4270 C C . ARG B 1 125 ? -21.594 -6.004 -15.031 1 86.81 125 ARG B C 1
ATOM 4272 O O . ARG B 1 125 ? -21.641 -7.16 -15.453 1 86.81 125 ARG B O 1
ATOM 4279 N N . TYR B 1 126 ? -20.969 -5.73 -13.992 1 81.94 126 TYR B N 1
ATOM 4280 C CA . TYR B 1 126 ? -20.281 -6.73 -13.18 1 81.94 126 TYR B CA 1
ATOM 4281 C C . TYR B 1 126 ? -21.281 -7.734 -12.602 1 81.94 126 TYR B C 1
ATOM 4283 O O . TYR B 1 126 ? -21 -8.93 -12.555 1 81.94 126 TYR B O 1
ATOM 4291 N N . ILE B 1 127 ? -22.422 -7.258 -12.227 1 80.69 127 ILE B N 1
ATOM 4292 C CA . ILE B 1 127 ? -23.453 -8.102 -11.641 1 80.69 127 ILE B CA 1
ATOM 4293 C C . ILE B 1 127 ? -24 -9.062 -12.695 1 80.69 127 ILE B C 1
ATOM 4295 O O . ILE B 1 127 ? -24.25 -10.234 -12.406 1 80.69 127 ILE B O 1
ATOM 4299 N N . LEU B 1 128 ? -23.938 -8.594 -13.938 1 81.69 128 LEU B N 1
ATOM 4300 C CA . LEU B 1 128 ? -24.641 -9.336 -14.977 1 81.69 128 LEU B CA 1
ATOM 4301 C C . LEU B 1 128 ? -23.688 -10.227 -15.766 1 81.69 128 LEU B C 1
ATOM 4303 O O . LEU B 1 128 ? -24.125 -11.031 -16.594 1 81.69 128 LEU B O 1
ATOM 4307 N N . ILE B 1 129 ? -22.391 -10.055 -15.492 1 76.88 129 ILE B N 1
ATOM 4308 C CA . ILE B 1 129 ? -21.438 -10.891 -16.219 1 76.88 129 ILE B CA 1
ATOM 4309 C C . ILE B 1 129 ? -21.734 -12.359 -15.961 1 76.88 129 ILE B C 1
ATOM 4311 O O . ILE B 1 129 ? -22.047 -12.75 -14.828 1 76.88 129 ILE B O 1
ATOM 4315 N N . GLU B 1 130 ? -21.703 -13.109 -17.031 1 63.5 130 GLU B N 1
ATOM 4316 C CA . GLU B 1 130 ? -21.984 -14.531 -16.938 1 63.5 130 GLU B CA 1
ATOM 4317 C C . GLU B 1 130 ? -20.953 -15.258 -16.094 1 63.5 130 GLU B C 1
ATOM 4319 O O . GLU B 1 130 ? -19.766 -14.961 -16.172 1 63.5 130 GLU B O 1
ATOM 4324 N N . GLU B 1 131 ? -21.406 -16.047 -15.297 1 63.28 131 GLU B N 1
ATOM 4325 C CA . GLU B 1 131 ? -20.609 -16.828 -14.359 1 63.28 131 GLU B CA 1
ATOM 4326 C C . GLU B 1 131 ? -19.5 -17.594 -15.086 1 63.28 131 GLU B C 1
ATOM 4328 O O . GLU B 1 131 ? -18.391 -17.719 -14.562 1 63.28 131 GLU B O 1
ATOM 4333 N N . ALA B 1 132 ? -19.875 -18.031 -16.188 1 57.59 132 ALA B N 1
ATOM 4334 C CA . ALA B 1 132 ? -18.922 -18.828 -16.953 1 57.59 132 ALA B CA 1
ATOM 4335 C C . ALA B 1 132 ? -17.672 -18.016 -17.297 1 57.59 132 ALA B C 1
ATOM 4337 O O . ALA B 1 132 ? -16.562 -18.531 -17.266 1 57.59 132 ALA B O 1
ATOM 4338 N N . VAL B 1 133 ? -17.859 -16.875 -17.469 1 58.62 133 VAL B N 1
ATOM 4339 C CA . VAL B 1 133 ? -16.766 -15.992 -17.844 1 58.62 133 VAL B CA 1
ATOM 4340 C C . VAL B 1 133 ? -15.914 -15.688 -16.609 1 58.62 133 VAL B C 1
ATOM 4342 O O . VAL B 1 133 ? -14.68 -15.719 -16.672 1 58.62 133 VAL B O 1
ATOM 4345 N N . LEU B 1 134 ? -16.531 -15.594 -15.555 1 60.5 134 LEU B N 1
ATOM 4346 C CA . LEU B 1 134 ? -15.844 -15.227 -14.328 1 60.5 134 LEU B CA 1
ATOM 4347 C C . LEU B 1 134 ? -15.078 -16.406 -13.75 1 60.5 134 LEU B C 1
ATOM 4349 O O . LEU B 1 134 ? -13.992 -16.25 -13.195 1 60.5 134 LEU B O 1
ATOM 4353 N N . SER B 1 135 ? -15.727 -17.469 -13.922 1 60.25 135 SER B N 1
ATOM 4354 C CA . SER B 1 135 ? -15.109 -18.688 -13.391 1 60.25 135 SER B CA 1
ATOM 4355 C C . SER B 1 135 ? -13.828 -19.031 -14.141 1 60.25 135 SER B C 1
ATOM 4357 O O . SER B 1 135 ? -12.93 -19.672 -13.586 1 60.25 135 SER B O 1
ATOM 4359 N N . GLU B 1 136 ? -13.789 -18.625 -15.336 1 55.81 136 GLU B N 1
ATOM 4360 C CA . GLU B 1 136 ? -12.609 -18.906 -16.141 1 55.81 136 GLU B CA 1
ATOM 4361 C C . GLU B 1 136 ? -11.484 -17.906 -15.844 1 55.81 136 GLU B C 1
ATOM 4363 O O . GLU B 1 136 ? -10.32 -18.172 -16.141 1 55.81 136 GLU B O 1
ATOM 4368 N N . GLU B 1 137 ? -11.969 -16.969 -15.188 1 58.03 137 GLU B N 1
ATOM 4369 C CA . GLU B 1 137 ? -10.977 -15.922 -14.969 1 58.03 137 GLU B CA 1
ATOM 4370 C C . GLU B 1 137 ? -10.023 -16.297 -13.836 1 58.03 137 GLU B C 1
ATOM 4372 O O . GLU B 1 137 ? -10.438 -16.906 -12.844 1 58.03 137 GLU B O 1
ATOM 4377 N N . VAL B 1 138 ? -8.836 -15.938 -14.109 1 61.34 138 VAL B N 1
ATOM 4378 C CA . VAL B 1 138 ? -7.766 -16.078 -13.125 1 61.34 138 VAL B CA 1
ATOM 4379 C C . VAL B 1 138 ? -8.055 -15.18 -11.922 1 61.34 138 VAL B C 1
ATOM 4381 O O . VAL B 1 138 ? -8.742 -14.164 -12.047 1 61.34 138 VAL B O 1
ATOM 4384 N N . SER B 1 139 ? -7.734 -15.641 -10.781 1 67.19 139 SER B N 1
ATOM 4385 C CA . SER B 1 139 ? -7.926 -14.961 -9.5 1 67.19 139 SER B CA 1
ATOM 4386 C C . SER B 1 139 ? -7.535 -13.492 -9.586 1 67.19 139 SER B C 1
ATOM 4388 O O . SER B 1 139 ? -8.25 -12.625 -9.078 1 67.19 139 SER B O 1
ATOM 4390 N N . ILE B 1 140 ? -6.574 -13.211 -10.391 1 73.31 140 ILE B N 1
ATOM 4391 C CA . ILE B 1 140 ? -6.086 -11.844 -10.484 1 73.31 140 ILE B CA 1
ATOM 4392 C C . ILE B 1 140 ? -7.078 -10.992 -11.266 1 73.31 140 ILE B C 1
ATOM 4394 O O . ILE B 1 140 ? -7.281 -9.812 -10.945 1 73.31 140 ILE B O 1
ATOM 4398 N N . SER B 1 141 ? -7.73 -11.602 -12.203 1 76.44 141 SER B N 1
ATOM 4399 C CA . SER B 1 141 ? -8.719 -10.867 -12.992 1 76.44 141 SER B CA 1
ATOM 4400 C C . SER B 1 141 ? -9.93 -10.5 -12.156 1 76.44 141 SER B C 1
ATOM 4402 O O . SER B 1 141 ? -10.484 -9.398 -12.297 1 76.44 141 SER B O 1
ATOM 4404 N N . LYS B 1 142 ? -10.281 -11.359 -11.273 1 79.5 142 LYS B N 1
ATOM 4405 C CA . LYS B 1 142 ? -11.406 -11.07 -10.383 1 79.5 142 LYS B CA 1
ATOM 4406 C C . LYS B 1 142 ? -11.086 -9.906 -9.445 1 79.5 142 LYS B C 1
ATOM 4408 O O . LYS B 1 142 ? -11.93 -9.039 -9.219 1 79.5 142 LYS B O 1
ATOM 4413 N N . LEU B 1 143 ? -9.938 -9.922 -8.992 1 84.19 143 LEU B N 1
ATOM 4414 C CA . LEU B 1 143 ? -9.477 -8.852 -8.109 1 84.19 143 LEU B CA 1
ATOM 4415 C C . LEU B 1 143 ? -9.461 -7.516 -8.844 1 84.19 143 LEU B C 1
ATOM 4417 O O . LEU B 1 143 ? -9.875 -6.492 -8.297 1 84.19 143 LEU B O 1
ATOM 4421 N N . MET B 1 144 ? -9 -7.539 -10.039 1 87.19 144 MET B N 1
ATOM 4422 C CA . MET B 1 144 ? -8.93 -6.32 -10.844 1 87.19 144 MET B CA 1
ATOM 4423 C C . MET B 1 144 ? -10.32 -5.82 -11.203 1 87.19 144 MET B C 1
ATOM 4425 O O . MET B 1 144 ? -10.578 -4.613 -11.188 1 87.19 144 MET B O 1
ATOM 4429 N N . HIS B 1 145 ? -11.148 -6.754 -11.453 1 85.06 145 HIS B N 1
ATOM 4430 C CA . HIS B 1 145 ? -12.531 -6.387 -11.758 1 85.06 145 HIS B CA 1
ATOM 4431 C C . HIS B 1 145 ? -13.203 -5.75 -10.547 1 85.06 145 HIS B C 1
ATOM 4433 O O . HIS B 1 145 ? -13.93 -4.762 -10.688 1 85.06 145 HIS B O 1
ATOM 4439 N N . THR B 1 146 ? -13.031 -6.293 -9.422 1 88.19 146 THR B N 1
ATOM 4440 C CA . THR B 1 146 ? -13.555 -5.727 -8.188 1 88.19 146 THR B CA 1
ATOM 4441 C C . THR B 1 146 ? -13.031 -4.309 -7.973 1 88.19 146 THR B C 1
ATOM 4443 O O . THR B 1 146 ? -13.766 -3.43 -7.52 1 88.19 146 THR B O 1
ATOM 4446 N N . SER B 1 147 ? -11.82 -4.086 -8.32 1 92.5 147 SER B N 1
ATOM 4447 C CA . SER B 1 147 ? -11.227 -2.76 -8.172 1 92.5 147 SER B CA 1
ATOM 4448 C C . SER B 1 147 ? -11.883 -1.753 -9.109 1 92.5 147 SER B C 1
ATOM 4450 O O . SER B 1 147 ? -12.055 -0.584 -8.758 1 92.5 147 SER B O 1
ATOM 4452 N N . VAL B 1 148 ? -12.234 -2.248 -10.273 1 93.88 148 VAL B N 1
ATOM 4453 C CA . VAL B 1 148 ? -12.922 -1.381 -11.227 1 93.88 148 VAL B CA 1
ATOM 4454 C C . VAL B 1 148 ? -14.273 -0.964 -10.656 1 93.88 148 VAL B C 1
ATOM 4456 O O . VAL B 1 148 ? -14.664 0.204 -10.742 1 93.88 148 VAL B O 1
ATOM 4459 N N . VAL B 1 149 ? -14.938 -1.875 -10.055 1 93.19 149 VAL B N 1
ATOM 4460 C CA . VAL B 1 149 ? -16.25 -1.592 -9.477 1 93.19 149 VAL B CA 1
ATOM 4461 C C . VAL B 1 149 ? -16.094 -0.625 -8.305 1 93.19 149 VAL B C 1
ATOM 4463 O O . VAL B 1 149 ? -16.859 0.333 -8.18 1 93.19 149 VAL B O 1
ATOM 4466 N N . GLU B 1 150 ? -15.148 -0.854 -7.434 1 93.94 150 GLU B N 1
ATOM 4467 C CA . GLU B 1 150 ? -14.891 0.044 -6.312 1 93.94 150 GLU B CA 1
ATOM 4468 C C . GLU B 1 150 ? -14.578 1.457 -6.793 1 93.94 150 GLU B C 1
ATOM 4470 O O . GLU B 1 150 ? -15.078 2.436 -6.234 1 93.94 150 GLU B O 1
ATOM 4475 N N . TYR B 1 151 ? -13.742 1.528 -7.82 1 95.25 151 TYR B N 1
ATOM 4476 C CA . TYR B 1 151 ? -13.445 2.822 -8.422 1 95.25 151 TYR B CA 1
ATOM 4477 C C . TYR B 1 151 ? -14.719 3.51 -8.906 1 95.25 151 TYR B C 1
ATOM 4479 O O . TYR B 1 151 ? -14.914 4.703 -8.656 1 95.25 151 TYR B O 1
ATOM 4487 N N . SER B 1 152 ? -15.555 2.76 -9.562 1 94.31 152 SER B N 1
ATOM 4488 C CA . SER B 1 152 ? -16.781 3.326 -10.133 1 94.31 152 SER B CA 1
ATOM 4489 C C . SER B 1 152 ? -17.719 3.818 -9.039 1 94.31 152 SER B C 1
ATOM 4491 O O . SER B 1 152 ? -18.406 4.824 -9.211 1 94.31 152 SER B O 1
ATOM 4493 N N . ILE B 1 153 ? -17.75 3.145 -7.949 1 91.88 153 ILE B N 1
ATOM 4494 C CA . ILE B 1 153 ? -18.594 3.555 -6.836 1 91.88 153 ILE B CA 1
ATOM 4495 C C . ILE B 1 153 ? -18.094 4.875 -6.258 1 91.88 153 ILE B C 1
ATOM 4497 O O . ILE B 1 153 ? -18.859 5.82 -6.086 1 91.88 153 ILE B O 1
ATOM 4501 N N . ILE B 1 154 ? -16.812 4.965 -6.008 1 91.94 154 ILE B N 1
ATOM 4502 C CA . ILE B 1 154 ? -16.219 6.16 -5.426 1 91.94 154 ILE B CA 1
ATOM 4503 C C . ILE B 1 154 ? -16.359 7.336 -6.391 1 91.94 154 ILE B C 1
ATOM 4505 O O . ILE B 1 154 ? -16.812 8.414 -6.004 1 91.94 154 ILE B O 1
ATOM 4509 N N . CYS B 1 155 ? -16.016 7.051 -7.617 1 91.75 155 CYS B N 1
ATOM 4510 C CA . CYS B 1 155 ? -16.047 8.109 -8.625 1 91.75 155 CYS B CA 1
ATOM 4511 C C . CYS B 1 155 ? -17.484 8.594 -8.852 1 91.75 155 CYS B C 1
ATOM 4513 O O . CYS B 1 155 ? -17.719 9.805 -8.953 1 91.75 155 CYS B O 1
ATOM 4515 N N . GLY B 1 156 ? -18.422 7.699 -8.953 1 91.38 156 GLY B N 1
ATOM 4516 C CA . GLY B 1 156 ? -19.812 8.086 -9.102 1 91.38 156 GLY B CA 1
ATOM 4517 C C . GLY B 1 156 ? -20.297 8.984 -7.984 1 91.38 156 GLY B C 1
ATOM 4518 O O . GLY B 1 156 ? -21.016 9.961 -8.234 1 91.38 156 GLY B O 1
ATOM 4519 N N . ALA B 1 157 ? -19.891 8.688 -6.801 1 89.06 157 ALA B N 1
ATOM 4520 C CA . ALA B 1 157 ? -20.312 9.484 -5.652 1 89.06 157 ALA B CA 1
ATOM 4521 C C . ALA B 1 157 ? -19.688 10.875 -5.68 1 89.06 157 ALA B C 1
ATOM 4523 O O . ALA B 1 157 ? -20.344 11.867 -5.383 1 89.06 157 ALA B O 1
ATOM 4524 N N . ILE B 1 158 ? -18.422 10.945 -5.984 1 88.5 158 ILE B N 1
ATOM 4525 C CA . ILE B 1 158 ? -17.734 12.227 -6.051 1 88.5 158 ILE B CA 1
ATOM 4526 C C . ILE B 1 158 ? -18.391 13.102 -7.129 1 88.5 158 ILE B C 1
ATOM 4528 O O . ILE B 1 158 ? -18.656 14.281 -6.902 1 88.5 158 ILE B O 1
ATOM 4532 N N . ILE B 1 159 ? -18.641 12.531 -8.297 1 89.81 159 ILE B N 1
ATOM 4533 C CA . ILE B 1 159 ? -19.219 13.281 -9.406 1 89.81 159 ILE B CA 1
ATOM 4534 C C . ILE B 1 159 ? -20.641 13.711 -9.047 1 89.81 159 ILE B C 1
ATOM 4536 O O . ILE B 1 159 ? -21.094 14.797 -9.422 1 89.81 159 ILE B O 1
ATOM 4540 N N . PHE B 1 160 ? -21.312 12.914 -8.312 1 88.38 160 PHE B N 1
ATOM 4541 C CA . PHE B 1 160 ? -22.641 13.273 -7.859 1 88.38 160 PHE B CA 1
ATOM 4542 C C . PHE B 1 160 ? -22.609 14.539 -7.016 1 88.38 160 PHE B C 1
ATOM 4544 O O . PHE B 1 160 ? -23.453 15.422 -7.168 1 88.38 160 PHE B O 1
ATOM 4551 N N . VAL B 1 161 ? -21.641 14.648 -6.152 1 85 161 VAL B N 1
ATOM 4552 C CA . VAL B 1 161 ? -21.5 15.836 -5.316 1 85 161 VAL B CA 1
ATOM 4553 C C . VAL B 1 161 ? -21.141 17.047 -6.188 1 85 161 VAL B C 1
ATOM 4555 O O . VAL B 1 161 ? -21.656 18.141 -5.984 1 85 161 VAL B O 1
ATOM 4558 N N . LEU B 1 162 ? -20.25 16.797 -7.105 1 84.88 162 LEU B N 1
ATOM 4559 C CA . LEU B 1 162 ? -19.891 17.875 -8.031 1 84.88 162 LEU B CA 1
ATOM 4560 C C . LEU B 1 162 ? -21.109 18.328 -8.82 1 84.88 162 LEU B C 1
ATOM 4562 O O . LEU B 1 162 ? -21.266 19.531 -9.078 1 84.88 162 LEU B O 1
ATOM 4566 N N . TRP B 1 163 ? -21.906 17.359 -9.227 1 86.75 163 TRP B N 1
ATOM 4567 C CA . TRP B 1 163 ? -23.141 17.672 -9.953 1 86.75 163 TRP B CA 1
ATOM 4568 C C . TRP B 1 163 ? -24.078 18.516 -9.102 1 86.75 163 TRP B C 1
ATOM 4570 O O . TRP B 1 163 ? -24.672 19.484 -9.594 1 86.75 163 TRP B O 1
ATOM 4580 N N . ARG B 1 164 ? -24.109 18.281 -7.84 1 83.5 164 ARG B N 1
ATOM 4581 C CA . ARG B 1 164 ? -24.984 19.016 -6.918 1 83.5 164 ARG B CA 1
ATOM 4582 C C . ARG B 1 164 ? -24.484 20.438 -6.691 1 83.5 164 ARG B C 1
ATOM 4584 O O . ARG B 1 164 ? -25.266 21.344 -6.441 1 83.5 164 ARG B O 1
ATOM 4591 N N . ASN B 1 165 ? -23.219 20.562 -6.805 1 81.06 165 ASN B N 1
ATOM 4592 C CA . ASN B 1 165 ? -22.594 21.859 -6.516 1 81.06 165 ASN B CA 1
ATOM 4593 C C . ASN B 1 165 ? -22.641 22.781 -7.727 1 81.06 165 ASN B C 1
ATOM 4595 O O . ASN B 1 165 ? -22.297 23.969 -7.625 1 81.06 165 ASN B O 1
ATOM 4599 N N . ILE B 1 166 ? -23.062 22.266 -8.805 1 82.56 166 ILE B N 1
ATOM 4600 C CA . ILE B 1 166 ? -23.109 23.094 -10 1 82.56 166 ILE B CA 1
ATOM 4601 C C . ILE B 1 166 ? -24.109 24.234 -9.797 1 82.56 166 ILE B C 1
ATOM 4603 O O . ILE B 1 166 ? -25.25 24 -9.375 1 82.56 166 ILE B O 1
ATOM 4607 N N . GLY B 1 167 ? -23.719 25.469 -10.094 1 73.12 167 GLY B N 1
ATOM 4608 C CA . GLY B 1 167 ? -24.562 26.641 -10.039 1 73.12 167 GLY B CA 1
ATOM 4609 C C . GLY B 1 167 ? -24.672 27.234 -8.648 1 73.12 167 GLY B C 1
ATOM 4610 O O . GLY B 1 167 ? -25.375 28.219 -8.438 1 73.12 167 GLY B O 1
ATOM 4611 N N . GLN B 1 168 ? -24.219 26.453 -7.617 1 68.44 168 GLN B N 1
ATOM 4612 C CA . GLN B 1 168 ? -24.297 27 -6.266 1 68.44 168 GLN B CA 1
ATOM 4613 C C . GLN B 1 168 ? -23.281 28.109 -6.051 1 68.44 168 GLN B C 1
ATOM 4615 O O . GLN B 1 168 ? -22.125 27.984 -6.438 1 68.44 168 GLN B O 1
ATOM 4620 N N . THR B 1 169 ? -23.719 29.312 -6.262 1 55.88 169 THR B N 1
ATOM 4621 C CA . THR B 1 169 ? -22.891 30.5 -5.992 1 55.88 169 THR B CA 1
ATOM 4622 C C . THR B 1 169 ? -22.234 30.391 -4.625 1 55.88 169 THR B C 1
ATOM 4624 O O . THR B 1 169 ? -22.703 29.672 -3.748 1 55.88 169 THR B O 1
ATOM 4627 N N . LYS B 1 170 ? -21.109 31.25 -4.367 1 51.91 170 LYS B N 1
ATOM 4628 C CA . LYS B 1 170 ? -20.109 31.406 -3.316 1 51.91 170 LYS B CA 1
ATOM 4629 C C . LYS B 1 170 ? -20.766 31.422 -1.937 1 51.91 170 LYS B C 1
ATOM 4631 O O . LYS B 1 170 ? -21.516 32.344 -1.613 1 51.91 170 LYS B O 1
ATOM 4636 N N . GLN B 1 171 ? -21.375 30.578 -1.388 1 46.75 171 GLN B N 1
ATOM 4637 C CA . GLN B 1 171 ? -21.469 31.078 -0.016 1 46.75 171 GLN B CA 1
ATOM 4638 C C . GLN B 1 171 ? -20.109 31.609 0.458 1 46.75 171 GLN B C 1
ATOM 4640 O O . GLN B 1 171 ? -19.062 31.094 0.066 1 46.75 171 GLN B O 1
ATOM 4645 N N . GLU B 1 172 ? -20 32.906 1.087 1 43.16 172 GLU B N 1
ATOM 4646 C CA . GLU B 1 172 ? -18.922 33.719 1.605 1 43.16 172 GLU B CA 1
ATOM 4647 C C . GLU B 1 172 ? -17.75 32.875 2.078 1 43.16 172 GLU B C 1
ATOM 4649 O O . GLU B 1 172 ? -16.594 33.25 1.878 1 43.16 172 GLU B O 1
ATOM 4654 N N . ARG B 1 173 ? -17.906 32.188 3.297 1 38.94 173 ARG B N 1
ATOM 4655 C CA . ARG B 1 173 ? -16.844 31.953 4.266 1 38.94 173 ARG B CA 1
ATOM 4656 C C . ARG B 1 173 ? -15.977 30.781 3.84 1 38.94 173 ARG B C 1
ATOM 4658 O O . ARG B 1 173 ? -16.125 29.672 4.367 1 38.94 173 ARG B O 1
ATOM 4665 N N . SER B 1 174 ? -15.938 30.547 2.605 1 44.34 174 SER B N 1
ATOM 4666 C CA . SER B 1 174 ? -15.133 29.344 2.4 1 44.34 174 SER B CA 1
ATOM 4667 C C . SER B 1 174 ? -13.695 29.547 2.879 1 44.34 174 SER B C 1
ATOM 4669 O O . SER B 1 174 ? -12.969 30.375 2.328 1 44.34 174 SER B O 1
ATOM 4671 N N . LEU B 1 175 ? -13.414 29.625 4.086 1 36.97 175 LEU B N 1
ATOM 4672 C CA . LEU B 1 175 ? -12.086 29.625 4.676 1 36.97 175 LEU B CA 1
ATOM 4673 C C . LEU B 1 175 ? -11.102 28.859 3.791 1 36.97 175 LEU B C 1
ATOM 4675 O O . LEU B 1 175 ? -11.367 27.734 3.391 1 36.97 175 LEU B O 1
ATOM 4679 N N . LYS B 1 176 ? -10.438 29.562 3.057 1 42.06 176 LYS B N 1
ATOM 4680 C CA . LYS B 1 176 ? -9.25 29.047 2.395 1 42.06 176 LYS B CA 1
ATOM 4681 C C . LYS B 1 176 ? -8.578 27.953 3.238 1 42.06 176 LYS B C 1
ATOM 4683 O O . LYS B 1 176 ? -7.902 28.266 4.223 1 42.06 176 LYS B O 1
ATOM 4688 N N . ARG B 1 177 ? -9.266 26.891 3.475 1 42.31 177 ARG B N 1
ATOM 4689 C CA . ARG B 1 177 ? -8.625 25.844 4.266 1 42.31 177 ARG B CA 1
ATOM 4690 C C . ARG B 1 177 ? -7.254 25.484 3.699 1 42.31 177 ARG B C 1
ATOM 4692 O O . ARG B 1 177 ? -7.133 25.141 2.525 1 42.31 177 ARG B O 1
ATOM 4699 N N . LYS B 1 178 ? -6.262 26.078 4.191 1 46.19 178 LYS B N 1
ATOM 4700 C CA . LYS B 1 178 ? -4.836 25.828 4.004 1 46.19 178 LYS B CA 1
ATOM 4701 C C . LYS B 1 178 ? -4.543 24.328 4 1 46.19 178 LYS B C 1
ATOM 4703 O O . LYS B 1 178 ? -5.098 23.578 4.809 1 46.19 178 LYS B O 1
ATOM 4708 N N . PHE B 1 179 ? -4.121 23.781 2.789 1 48.31 179 PHE B N 1
ATOM 4709 C CA . PHE B 1 179 ? -3.615 22.469 2.412 1 48.31 179 PHE B CA 1
ATOM 4710 C C . PHE B 1 179 ? -2.535 22 3.381 1 48.31 179 PHE B C 1
ATOM 4712 O O . PHE B 1 179 ? -1.553 21.391 2.973 1 48.31 179 PHE B O 1
ATOM 4719 N N . GLN B 1 180 ? -2.529 22.5 4.621 1 50.62 180 GLN B N 1
ATOM 4720 C CA . GLN B 1 180 ? -1.553 21.969 5.57 1 50.62 180 GLN B CA 1
ATOM 4721 C C . GLN B 1 180 ? -2.17 20.875 6.445 1 50.62 180 GLN B C 1
ATOM 4723 O O . GLN B 1 180 ? -3.221 21.094 7.055 1 50.62 180 GLN B O 1
ATOM 4728 N N . ILE B 1 181 ? -1.826 19.703 6.148 1 55.34 181 ILE B N 1
ATOM 4729 C CA . ILE B 1 181 ? -2.248 18.578 6.988 1 55.34 181 ILE B CA 1
ATOM 4730 C C . ILE B 1 181 ? -1.306 18.453 8.188 1 55.34 181 ILE B C 1
ATOM 4732 O O . ILE B 1 181 ? -0.088 18.359 8.016 1 55.34 181 ILE B O 1
ATOM 4736 N N . ARG B 1 182 ? -1.798 18.797 9.406 1 56.72 182 ARG B N 1
ATOM 4737 C CA . ARG B 1 182 ? -1.038 18.547 10.633 1 56.72 182 ARG B CA 1
ATOM 4738 C C . ARG B 1 182 ? -1.441 17.234 11.281 1 56.72 182 ARG B C 1
ATOM 4740 O O . ARG B 1 182 ? -2.619 17.016 11.57 1 56.72 182 ARG B O 1
ATOM 4747 N N . ILE B 1 183 ? -0.636 16.266 11.219 1 59.56 183 ILE B N 1
ATOM 4748 C CA . ILE B 1 183 ? -0.917 14.977 11.844 1 59.56 183 ILE B CA 1
ATOM 4749 C C . ILE B 1 183 ? -0.089 14.836 13.117 1 59.56 183 ILE B C 1
ATOM 4751 O O . ILE B 1 183 ? 1.121 15.07 13.109 1 59.56 183 ILE B O 1
ATOM 4755 N N . ASP B 1 184 ? -0.795 14.742 14.305 1 61.34 184 ASP B N 1
ATOM 4756 C CA . ASP B 1 184 ? -0.144 14.438 15.57 1 61.34 184 ASP B CA 1
ATOM 4757 C C . ASP B 1 184 ? -0.109 12.93 15.82 1 61.34 184 ASP B C 1
ATOM 4759 O O . ASP B 1 184 ? -1.153 12.297 16 1 61.34 184 ASP B O 1
ATOM 4763 N N . CYS B 1 185 ? 0.998 12.406 15.695 1 64.06 185 CYS B N 1
ATOM 4764 C CA . CYS B 1 185 ? 1.134 10.969 15.867 1 64.06 185 CYS B CA 1
ATOM 4765 C C . CYS B 1 185 ? 1.517 10.617 17.297 1 64.06 185 CYS B C 1
ATOM 4767 O O . CYS B 1 185 ? 2.006 9.523 17.562 1 64.06 185 CYS B O 1
ATOM 4769 N N . SER B 1 186 ? 1.143 11.586 18.234 1 68.12 186 SER B N 1
ATOM 4770 C CA . SER B 1 186 ? 1.5 11.297 19.625 1 68.12 186 SER B CA 1
ATOM 4771 C C . SER B 1 186 ? 0.519 10.32 20.25 1 68.12 186 SER B C 1
ATOM 4773 O O . SER B 1 186 ? -0.669 10.32 19.922 1 68.12 186 SER B O 1
ATOM 4775 N N . LYS B 1 187 ? 0.9 9.266 21.062 1 76.06 187 LYS B N 1
ATOM 4776 C CA . LYS B 1 187 ? 0.123 8.344 21.891 1 76.06 187 LYS B CA 1
ATOM 4777 C C . LYS B 1 187 ? -0.675 7.371 21.031 1 76.06 187 LYS B C 1
ATOM 4779 O O . LYS B 1 187 ? -1.856 7.133 21.281 1 76.06 187 LYS B O 1
ATOM 4784 N N . THR B 1 188 ? -0.229 7.102 19.953 1 84.94 188 THR B N 1
ATOM 4785 C CA . THR B 1 188 ? -0.917 6.18 19.047 1 84.94 188 THR B CA 1
ATOM 4786 C C . THR B 1 188 ? -0.145 4.867 18.922 1 84.94 188 THR B C 1
ATOM 4788 O O . THR B 1 188 ? -0.584 3.947 18.234 1 84.94 188 THR B O 1
ATOM 4791 N N . SER B 1 189 ? 0.899 4.695 19.688 1 84.44 189 SER B N 1
ATOM 4792 C CA . SER B 1 189 ? 1.805 3.574 19.469 1 84.44 189 SER B CA 1
ATOM 4793 C C . SER B 1 189 ? 1.147 2.252 19.844 1 84.44 189 SER B C 1
ATOM 4795 O O . SER B 1 189 ? 1.231 1.275 19.094 1 84.44 189 SER B O 1
ATOM 4797 N N . THR B 1 190 ? 0.419 2.197 20.938 1 88.06 190 THR B N 1
ATOM 4798 C CA . THR B 1 190 ? -0.212 0.955 21.375 1 88.06 190 THR B CA 1
ATOM 4799 C C . THR B 1 190 ? -1.327 0.553 20.406 1 88.06 190 THR B C 1
ATOM 4801 O O . THR B 1 190 ? -1.421 -0.609 20.016 1 88.06 190 THR B O 1
ATOM 4804 N N . GLY B 1 191 ? -2.172 1.525 20.094 1 91.25 191 GLY B N 1
ATOM 4805 C CA . GLY B 1 191 ? -3.225 1.248 19.141 1 91.25 191 GLY B CA 1
ATOM 4806 C C . GLY B 1 191 ? -2.691 0.813 17.781 1 91.25 191 GLY B C 1
ATOM 4807 O O . GLY B 1 191 ? -3.244 -0.094 17.156 1 91.25 191 GLY B O 1
ATOM 4808 N N . LEU B 1 192 ? -1.658 1.42 17.391 1 91.56 192 LEU B N 1
ATOM 4809 C CA . LEU B 1 192 ? -1.065 1.108 16.094 1 91.56 192 LEU B CA 1
ATOM 4810 C C . LEU B 1 192 ? -0.498 -0.307 16.094 1 91.56 192 LEU B C 1
ATOM 4812 O O . LEU B 1 192 ? -0.788 -1.088 15.18 1 91.56 192 LEU B O 1
ATOM 4816 N N . PHE B 1 193 ? 0.256 -0.727 17.078 1 91.81 193 PHE B N 1
ATOM 4817 C CA . PHE B 1 193 ? 0.934 -2.018 17.062 1 91.81 193 PHE B CA 1
ATOM 4818 C C . PHE B 1 193 ? -0.046 -3.148 17.344 1 91.81 193 PHE B C 1
ATOM 4820 O O . PHE B 1 193 ? 0.117 -4.262 16.844 1 91.81 193 PHE B O 1
ATOM 4827 N N . LEU B 1 194 ? -1.063 -2.867 18.141 1 93.06 194 LEU B N 1
ATOM 4828 C CA . LEU B 1 194 ? -2.127 -3.859 18.266 1 93.06 194 LEU B CA 1
ATOM 4829 C C . LEU B 1 194 ? -2.85 -4.051 16.938 1 93.06 194 LEU B C 1
ATOM 4831 O O . LEU B 1 194 ? -3.229 -5.172 16.594 1 93.06 194 LEU B O 1
ATOM 4835 N N . GLY B 1 195 ? -3.08 -2.951 16.328 1 95.38 195 GLY B N 1
ATOM 4836 C CA . GLY B 1 195 ? -3.658 -3.031 14.992 1 95.38 195 GLY B CA 1
ATOM 4837 C C . GLY B 1 195 ? -2.785 -3.787 14.008 1 95.38 195 GLY B C 1
ATOM 4838 O O . GLY B 1 195 ? -3.283 -4.598 13.219 1 95.38 195 GLY B O 1
ATOM 4839 N N . LEU B 1 196 ? -1.518 -3.539 14.062 1 94.75 196 LEU B N 1
ATOM 4840 C CA . LEU B 1 196 ? -0.584 -4.234 13.18 1 94.75 196 LEU B CA 1
ATOM 4841 C C . LEU B 1 196 ? -0.557 -5.73 13.492 1 94.75 196 LEU B C 1
ATOM 4843 O O . LEU B 1 196 ? -0.428 -6.555 12.586 1 94.75 196 LEU B O 1
ATOM 4847 N N . LEU B 1 197 ? -0.614 -6.031 14.711 1 93.5 197 LEU B N 1
ATOM 4848 C CA . LEU B 1 197 ? -0.711 -7.434 15.094 1 93.5 197 LEU B CA 1
ATOM 4849 C C . LEU B 1 197 ? -1.969 -8.07 14.508 1 93.5 197 LEU B C 1
ATOM 4851 O O . LEU B 1 197 ? -1.914 -9.172 13.953 1 93.5 197 LEU B O 1
ATOM 4855 N N . HIS B 1 198 ? -3.053 -7.348 14.664 1 95.44 198 HIS B N 1
ATOM 4856 C CA . HIS B 1 198 ? -4.316 -7.781 14.078 1 95.44 198 HIS B CA 1
ATOM 4857 C C . HIS B 1 198 ? -4.191 -7.969 12.57 1 95.44 198 HIS B C 1
ATOM 4859 O O . HIS B 1 198 ? -4.668 -8.969 12.023 1 95.44 198 HIS B O 1
ATOM 4865 N N . LEU B 1 199 ? -3.564 -7.102 11.922 1 95.75 199 LEU B N 1
ATOM 4866 C CA . LEU B 1 199 ? -3.375 -7.141 10.477 1 95.75 199 LEU B CA 1
ATOM 4867 C C . LEU B 1 199 ? -2.512 -8.328 10.078 1 95.75 199 LEU B C 1
ATOM 4869 O O . LEU B 1 199 ? -2.844 -9.055 9.133 1 95.75 199 LEU B O 1
ATOM 4873 N N . THR B 1 200 ? -1.5 -8.586 10.789 1 93.06 200 THR B N 1
ATOM 4874 C CA . THR B 1 200 ? -0.589 -9.68 10.484 1 93.06 200 THR B CA 1
ATOM 4875 C C . THR B 1 200 ? -1.286 -11.031 10.664 1 93.06 200 THR B C 1
ATOM 4877 O O . THR B 1 200 ? -1.136 -11.922 9.828 1 93.06 200 THR B O 1
ATOM 4880 N N . MET B 1 201 ? -1.996 -11.102 11.664 1 92.56 201 MET B N 1
ATOM 4881 C CA . MET B 1 201 ? -2.73 -12.336 11.898 1 92.56 201 MET B CA 1
ATOM 4882 C C . MET B 1 201 ? -3.76 -12.578 10.805 1 92.56 201 MET B C 1
ATOM 4884 O O . MET B 1 201 ? -3.949 -13.719 10.367 1 92.56 201 MET B O 1
ATOM 4888 N N . THR B 1 202 ? -4.352 -11.531 10.406 1 94.56 202 THR B N 1
ATOM 4889 C CA . THR B 1 202 ? -5.348 -11.625 9.344 1 94.56 202 THR B CA 1
ATOM 4890 C C . THR B 1 202 ? -4.703 -12.062 8.031 1 94.56 202 THR B C 1
ATOM 4892 O O . THR B 1 202 ? -5.191 -12.992 7.379 1 94.56 202 THR B O 1
ATOM 4895 N N . LEU B 1 203 ? -3.637 -11.484 7.695 1 92.56 203 LEU B N 1
ATOM 4896 C CA . LEU B 1 203 ? -2.973 -11.797 6.434 1 92.56 203 LEU B CA 1
ATOM 4897 C C . LEU B 1 203 ? -2.354 -13.188 6.473 1 92.56 203 LEU B C 1
ATOM 4899 O O . LEU B 1 203 ? -2.316 -13.883 5.457 1 92.56 203 LEU B O 1
ATOM 4903 N N . THR B 1 204 ? -1.895 -13.586 7.625 1 91.31 204 THR B N 1
ATOM 4904 C CA . THR B 1 204 ? -1.384 -14.938 7.773 1 91.31 204 THR B CA 1
ATOM 4905 C C . THR B 1 204 ? -2.5 -15.961 7.582 1 91.31 204 THR B C 1
ATOM 4907 O O . THR B 1 204 ? -2.322 -16.969 6.879 1 91.31 204 THR B O 1
ATOM 4910 N N . SER B 1 205 ? -3.615 -15.688 8.133 1 92.25 205 SER B N 1
ATOM 4911 C CA . SER B 1 205 ? -4.758 -16.578 7.973 1 92.25 205 SER B CA 1
ATOM 4912 C C . SER B 1 205 ? -5.207 -16.656 6.52 1 92.25 205 SER B C 1
ATOM 4914 O O . SER B 1 205 ? -5.582 -17.719 6.027 1 92.25 205 SER B O 1
ATOM 4916 N N . LEU B 1 206 ? -5.152 -15.562 5.875 1 90.56 206 LEU B N 1
ATOM 4917 C CA . LEU B 1 206 ? -5.496 -15.523 4.457 1 90.56 206 LEU B CA 1
ATOM 4918 C C . LEU B 1 206 ? -4.527 -16.375 3.645 1 90.56 206 LEU B C 1
ATOM 4920 O O . LEU B 1 206 ? -4.949 -17.125 2.76 1 90.56 206 LEU B O 1
ATOM 4924 N N . ALA B 1 207 ? -3.299 -16.281 3.957 1 86.5 207 ALA B N 1
ATOM 4925 C CA . ALA B 1 207 ? -2.283 -17.062 3.254 1 86.5 207 ALA B CA 1
ATOM 4926 C C . ALA B 1 207 ? -2.48 -18.562 3.486 1 86.5 207 ALA B C 1
ATOM 4928 O O . ALA B 1 207 ? -2.395 -19.359 2.549 1 86.5 207 ALA B O 1
ATOM 4929 N N . ILE B 1 208 ? -2.762 -18.906 4.691 1 87.12 208 ILE B N 1
ATOM 4930 C CA . ILE B 1 208 ? -2.971 -20.297 5.043 1 87.12 208 ILE B CA 1
ATOM 4931 C C . ILE B 1 208 ? -4.227 -20.828 4.348 1 87.12 208 ILE B C 1
ATOM 4933 O O . ILE B 1 208 ? -4.227 -21.938 3.799 1 87.12 208 ILE B O 1
ATOM 4937 N N . SER B 1 209 ? -5.262 -20.047 4.406 1 87.62 209 SER B N 1
ATOM 4938 C CA . SER B 1 209 ? -6.504 -20.453 3.758 1 87.62 209 SER B CA 1
ATOM 4939 C C . SER B 1 209 ? -6.316 -20.625 2.254 1 87.62 209 SER B C 1
ATOM 4941 O O . SER B 1 209 ? -6.855 -21.547 1.655 1 87.62 209 SER B O 1
ATOM 4943 N N . SER B 1 210 ? -5.594 -19.75 1.639 1 83.88 210 SER B N 1
ATOM 4944 C CA . SER B 1 210 ? -5.32 -19.844 0.209 1 83.88 210 SER B CA 1
ATOM 4945 C C . SER B 1 210 ? -4.52 -21.109 -0.12 1 83.88 210 SER B C 1
ATOM 4947 O O . SER B 1 210 ? -4.727 -21.719 -1.166 1 83.88 210 SER B O 1
ATOM 4949 N N . LEU B 1 211 ? -3.627 -21.453 0.711 1 81.81 211 LEU B N 1
ATOM 4950 C CA . LEU B 1 211 ? -2.848 -22.672 0.521 1 81.81 211 LEU B CA 1
ATOM 4951 C C . LEU B 1 211 ? -3.744 -23.906 0.583 1 81.81 211 LEU B C 1
ATOM 4953 O O . LEU B 1 211 ? -3.617 -24.812 -0.244 1 81.81 211 LEU B O 1
ATOM 4957 N N . TYR B 1 212 ? -4.648 -23.891 1.495 1 84.12 212 TYR B N 1
ATOM 4958 C CA . TYR B 1 212 ? -5.566 -25.016 1.62 1 84.12 212 TYR B CA 1
ATOM 4959 C C . TYR B 1 212 ? -6.5 -25.094 0.417 1 84.12 212 TYR B C 1
ATOM 4961 O O . TYR B 1 212 ? -6.84 -26.188 -0.042 1 84.12 212 TYR B O 1
ATOM 4969 N N . THR B 1 213 ? -6.895 -24.031 -0.109 1 83.25 213 THR B N 1
ATOM 4970 C CA . THR B 1 213 ? -7.742 -24.016 -1.296 1 83.25 213 THR B CA 1
ATOM 4971 C C . THR B 1 213 ? -6.996 -24.562 -2.506 1 83.25 213 THR B C 1
ATOM 4973 O O . THR B 1 213 ? -7.559 -25.312 -3.299 1 83.25 213 THR B O 1
ATOM 4976 N N . THR B 1 214 ? -5.762 -24.203 -2.674 1 78.06 214 THR B N 1
ATOM 4977 C CA . THR B 1 214 ? -4.961 -24.672 -3.793 1 78.06 214 THR B CA 1
ATOM 4978 C C . THR B 1 214 ? -4.727 -26.172 -3.688 1 78.06 214 THR B C 1
ATOM 4980 O O . THR B 1 214 ? -4.586 -26.859 -4.703 1 78.06 214 THR B O 1
ATOM 4983 N N . ARG B 1 215 ? -4.789 -26.719 -2.441 1 82.88 215 ARG B N 1
ATOM 4984 C CA . ARG B 1 215 ? -4.586 -28.141 -2.215 1 82.88 215 ARG B CA 1
ATOM 4985 C C . ARG B 1 215 ? -5.906 -28.906 -2.293 1 82.88 215 ARG B C 1
ATOM 4987 O O . ARG B 1 215 ? -5.949 -30.109 -2.047 1 82.88 215 ARG B O 1
ATOM 4994 N N . GLY B 1 216 ? -7.008 -28.219 -2.516 1 82.88 216 GLY B N 1
ATOM 4995 C CA . GLY B 1 216 ? -8.312 -28.844 -2.674 1 82.88 216 GLY B CA 1
ATOM 4996 C C . GLY B 1 216 ? -9.023 -29.078 -1.356 1 82.88 216 GLY B C 1
ATOM 4997 O O . GLY B 1 216 ? -9.984 -29.844 -1.298 1 82.88 216 GLY B O 1
ATOM 4998 N N . LEU B 1 217 ? -8.477 -28.547 -0.269 1 86.88 217 LEU B N 1
ATOM 4999 C CA . LEU B 1 217 ? -9.086 -28.688 1.048 1 86.88 217 LEU B CA 1
ATOM 5000 C C . LEU B 1 217 ? -9.969 -27.484 1.368 1 86.88 217 LEU B C 1
ATOM 5002 O O . LEU B 1 217 ? -9.695 -26.734 2.314 1 86.88 217 LEU B O 1
ATOM 5006 N N . ASP B 1 218 ? -11.078 -27.359 0.723 1 82.31 218 ASP B N 1
ATOM 5007 C CA . ASP B 1 218 ? -11.938 -26.172 0.769 1 82.31 218 ASP B CA 1
ATOM 5008 C C . ASP B 1 218 ? -12.641 -26.062 2.117 1 82.31 218 ASP B C 1
ATOM 5010 O O . ASP B 1 218 ? -12.883 -24.953 2.609 1 82.31 218 ASP B O 1
ATOM 5014 N N . GLU B 1 219 ? -13 -27.156 2.658 1 82.69 219 GLU B N 1
ATOM 5015 C CA . GLU B 1 219 ? -13.695 -27.125 3.941 1 82.69 219 GLU B CA 1
ATOM 5016 C C . GLU B 1 219 ? -12.797 -26.547 5.039 1 82.69 219 GLU B C 1
ATOM 5018 O O . GLU B 1 219 ? -13.242 -25.734 5.848 1 82.69 219 GLU B O 1
ATOM 5023 N N . ARG B 1 220 ? -11.57 -27.016 4.98 1 84.62 220 ARG B N 1
ATOM 5024 C CA . ARG B 1 220 ? -10.625 -26.5 5.969 1 84.62 220 ARG B CA 1
ATOM 5025 C C . ARG B 1 220 ? -10.352 -25.016 5.754 1 84.62 220 ARG B C 1
ATOM 5027 O O . ARG B 1 220 ? -10.242 -24.25 6.715 1 84.62 220 ARG B O 1
ATOM 5034 N N . ALA B 1 221 ? -10.227 -24.609 4.5 1 86.94 221 ALA B N 1
ATOM 5035 C CA . ALA B 1 221 ? -10.008 -23.203 4.16 1 86.94 221 ALA B CA 1
ATOM 5036 C C . ALA B 1 221 ? -11.164 -22.344 4.648 1 86.94 221 ALA B C 1
ATOM 5038 O O . ALA B 1 221 ? -10.953 -21.281 5.23 1 86.94 221 ALA B O 1
ATOM 5039 N N . SER B 1 222 ? -12.391 -22.891 4.473 1 83.62 222 SER B N 1
ATOM 5040 C CA . SER B 1 222 ? -13.578 -22.141 4.879 1 83.62 222 SER B CA 1
ATOM 5041 C C . SER B 1 222 ? -13.664 -22.031 6.395 1 83.62 222 SER B C 1
ATOM 5043 O O . SER B 1 222 ? -14.094 -21 6.918 1 83.62 222 SER B O 1
ATOM 5045 N N . ASN B 1 223 ? -13.242 -23.047 7.07 1 87.5 223 ASN B N 1
ATOM 5046 C CA . ASN B 1 223 ? -13.258 -23.016 8.523 1 87.5 223 ASN B CA 1
ATOM 5047 C C . ASN B 1 223 ? -12.258 -22 9.07 1 87.5 223 ASN B C 1
ATOM 5049 O O . ASN B 1 223 ? -12.578 -21.25 10 1 87.5 223 ASN B O 1
ATOM 5053 N N . ILE B 1 224 ? -11.109 -21.969 8.5 1 87.88 224 ILE B N 1
ATOM 5054 C CA . ILE B 1 224 ? -10.094 -21.016 8.93 1 87.88 224 ILE B CA 1
ATOM 5055 C C . ILE B 1 224 ? -10.586 -19.578 8.68 1 87.88 224 ILE B C 1
ATOM 5057 O O . ILE B 1 224 ? -10.43 -18.703 9.531 1 87.88 224 ILE B O 1
ATOM 5061 N N . PHE B 1 225 ? -11.195 -19.422 7.594 1 87.06 225 PHE B N 1
ATOM 5062 C CA . PHE B 1 225 ? -11.719 -18.109 7.238 1 87.06 225 PHE B CA 1
ATOM 5063 C C . PHE B 1 225 ? -12.82 -17.688 8.195 1 87.06 225 PHE B C 1
ATOM 5065 O O . PHE B 1 225 ? -12.859 -16.531 8.641 1 87.06 225 PHE B O 1
ATOM 5072 N N . ALA B 1 226 ? -13.68 -18.594 8.508 1 88.62 226 ALA B N 1
ATOM 5073 C CA . ALA B 1 226 ? -14.797 -18.297 9.406 1 88.62 226 ALA B CA 1
ATOM 5074 C C . ALA B 1 226 ? -14.297 -17.953 10.805 1 88.62 226 ALA B C 1
ATOM 5076 O O . ALA B 1 226 ? -14.75 -16.984 11.414 1 88.62 226 ALA B O 1
ATOM 5077 N N . VAL B 1 227 ? -13.383 -18.734 11.25 1 91.5 227 VAL B N 1
ATOM 5078 C CA . VAL B 1 227 ? -12.844 -18.5 12.586 1 91.5 227 VAL B CA 1
ATOM 5079 C C . VAL B 1 227 ? -12.109 -17.156 12.625 1 91.5 227 VAL B C 1
ATOM 5081 O O . VAL B 1 227 ? -12.242 -16.391 13.586 1 91.5 227 VAL B O 1
ATOM 5084 N N . THR B 1 228 ? -11.352 -16.875 11.578 1 92.56 228 THR B N 1
ATOM 5085 C CA . THR B 1 228 ? -10.633 -15.609 11.508 1 92.56 228 THR B CA 1
ATOM 5086 C C . THR B 1 228 ? -11.609 -14.438 11.531 1 92.56 228 THR B C 1
ATOM 5088 O O . THR B 1 228 ? -11.391 -13.453 12.25 1 92.56 228 THR B O 1
ATOM 5091 N N . ASN B 1 229 ? -12.695 -14.562 10.844 1 92 229 ASN B N 1
ATOM 5092 C CA . ASN B 1 229 ? -13.703 -13.508 10.812 1 92 229 ASN B CA 1
ATOM 5093 C C . ASN B 1 229 ? -14.305 -13.266 12.195 1 92 229 ASN B C 1
ATOM 5095 O O . ASN B 1 229 ? -14.477 -12.117 12.609 1 92 229 ASN B O 1
ATOM 5099 N N . ILE B 1 230 ? -14.562 -14.289 12.867 1 93.19 230 ILE B N 1
ATOM 5100 C CA . ILE B 1 230 ? -15.18 -14.188 14.188 1 93.19 230 ILE B CA 1
ATOM 5101 C C . ILE B 1 230 ? -14.211 -13.523 15.164 1 93.19 230 ILE B C 1
ATOM 5103 O O . ILE B 1 230 ? -14.602 -12.633 15.922 1 93.19 230 ILE B O 1
ATOM 5107 N N . VAL B 1 231 ? -12.992 -13.914 15.094 1 93.31 231 VAL B N 1
ATOM 5108 C CA . VAL B 1 231 ? -11.984 -13.359 15.984 1 93.31 231 VAL B CA 1
ATOM 5109 C C . VAL B 1 231 ? -11.773 -11.883 15.664 1 93.31 231 VAL B C 1
ATOM 5111 O O . VAL B 1 231 ? -11.672 -11.055 16.578 1 93.31 231 VAL B O 1
ATOM 5114 N N . GLN B 1 232 ? -11.688 -11.578 14.422 1 93.88 232 GLN B N 1
ATOM 5115 C CA . GLN B 1 232 ? -11.5 -10.195 13.992 1 93.88 232 GLN B CA 1
ATOM 5116 C C . GLN B 1 232 ? -12.648 -9.312 14.469 1 93.88 232 GLN B C 1
ATOM 5118 O O . GLN B 1 232 ? -12.43 -8.227 15.008 1 93.88 232 GLN B O 1
ATOM 5123 N N . ARG B 1 233 ? -13.828 -9.773 14.289 1 92.12 233 ARG B N 1
ATOM 5124 C CA . ARG B 1 233 ? -15.008 -8.992 14.656 1 92.12 233 ARG B CA 1
ATOM 5125 C C . ARG B 1 233 ? -15.156 -8.906 16.172 1 92.12 233 ARG B C 1
ATOM 5127 O O . ARG B 1 233 ? -15.547 -7.867 16.703 1 92.12 233 ARG B O 1
ATOM 5134 N N . GLY B 1 234 ? -14.797 -9.992 16.797 1 91.12 234 GLY B N 1
ATOM 5135 C CA . GLY B 1 234 ? -14.797 -9.961 18.25 1 91.12 234 GLY B CA 1
ATOM 5136 C C . GLY B 1 234 ? -13.812 -8.961 18.828 1 91.12 234 GLY B C 1
ATOM 5137 O O . GLY B 1 234 ? -14.141 -8.211 19.734 1 91.12 234 GLY B O 1
ATOM 5138 N N . SER B 1 235 ? -12.656 -8.93 18.266 1 91.69 235 SER B N 1
ATOM 5139 C CA . SER B 1 235 ? -11.633 -7.996 18.734 1 91.69 235 SER B CA 1
ATOM 5140 C C . SER B 1 235 ? -12.039 -6.551 18.453 1 91.69 235 SER B C 1
ATOM 5142 O O . SER B 1 235 ? -11.828 -5.668 19.281 1 91.69 235 SER B O 1
ATOM 5144 N N . SER B 1 236 ? -12.625 -6.332 17.297 1 91.06 236 SER B N 1
ATOM 5145 C CA . SER B 1 236 ? -13.086 -4.992 16.953 1 91.06 236 SER B CA 1
ATOM 5146 C C . SER B 1 236 ? -14.203 -4.539 17.875 1 91.06 236 SER B C 1
ATOM 5148 O O . SER B 1 236 ? -14.211 -3.396 18.344 1 91.06 236 SER B O 1
ATOM 5150 N N . CYS B 1 237 ? -15.078 -5.422 18.234 1 89.25 237 CYS B N 1
ATOM 5151 C CA . CYS B 1 237 ? -16.188 -5.094 19.125 1 89.25 237 CYS B CA 1
ATOM 5152 C C . CYS B 1 237 ? -15.688 -4.773 20.531 1 89.25 237 CYS B C 1
ATOM 5154 O O . CYS B 1 237 ? -16.172 -3.838 21.172 1 89.25 237 CYS B O 1
ATOM 5156 N N . SER B 1 238 ? -14.75 -5.512 20.953 1 86.31 238 SER B N 1
ATOM 5157 C CA . SER B 1 238 ? -14.195 -5.293 22.281 1 86.31 238 SER B CA 1
ATOM 5158 C C . SER B 1 238 ? -13.531 -3.922 22.391 1 86.31 238 SER B C 1
ATOM 5160 O O . SER B 1 238 ? -13.656 -3.242 23.406 1 86.31 238 SER B O 1
ATOM 5162 N N . THR B 1 239 ? -12.922 -3.475 21.375 1 86.25 239 THR B N 1
ATOM 5163 C CA . THR B 1 239 ? -12.219 -2.195 21.375 1 86.25 239 THR B CA 1
ATOM 5164 C C . THR B 1 239 ? -13.203 -1.04 21.203 1 86.25 239 THR B C 1
ATOM 5166 O O . THR B 1 239 ? -12.977 0.055 21.719 1 86.25 239 THR B O 1
ATOM 5169 N N . GLU B 1 240 ? -14.297 -1.301 20.531 1 86.81 240 GLU B N 1
ATOM 5170 C CA . GLU B 1 240 ? -15.328 -0.283 20.344 1 86.81 240 GLU B CA 1
ATOM 5171 C C . GLU B 1 240 ? -15.914 0.154 21.688 1 86.81 240 GLU B C 1
ATOM 5173 O O . GLU B 1 240 ? -16.359 1.298 21.828 1 86.81 240 GLU B O 1
ATOM 5178 N N . ASN B 1 241 ? -15.836 -0.63 22.656 1 80.75 241 ASN B N 1
ATOM 5179 C CA . ASN B 1 241 ? -16.344 -0.296 23.984 1 80.75 241 ASN B CA 1
ATOM 5180 C C . ASN B 1 241 ? -15.516 0.81 24.641 1 80.75 241 ASN B C 1
ATOM 5182 O O . ASN B 1 241 ? -16.031 1.581 25.453 1 80.75 241 ASN B O 1
ATOM 5186 N N . GLN B 1 242 ? -14.289 0.958 24.172 1 77.19 242 GLN B N 1
ATOM 5187 C CA . GLN B 1 242 ? -13.414 1.985 24.719 1 77.19 242 GLN B CA 1
ATOM 5188 C C . GLN B 1 242 ? -13.719 3.352 24.109 1 77.19 242 GLN B C 1
ATOM 5190 O O . GLN B 1 242 ? -13.25 4.375 24.609 1 77.19 242 GLN B O 1
ATOM 5195 N N . PHE B 1 243 ? -14.594 3.332 23.109 1 79.19 243 PHE B N 1
ATOM 5196 C CA . PHE B 1 243 ? -15.031 4.586 22.516 1 79.19 243 PHE B CA 1
ATOM 5197 C C . PHE B 1 243 ? -15.836 5.414 23.5 1 79.19 243 PHE B C 1
ATOM 5199 O O . PHE B 1 243 ? -16.016 6.617 23.328 1 79.19 243 PHE B O 1
ATOM 5206 N N . SER B 1 244 ? -16.219 4.789 24.562 1 77.5 244 SER B N 1
ATOM 5207 C CA . SER B 1 244 ? -16.984 5.492 25.594 1 77.5 244 SER B CA 1
ATOM 5208 C C . SER B 1 244 ? -16.156 6.625 26.203 1 77.5 244 SER B C 1
ATOM 5210 O O . SER B 1 244 ? -16.719 7.574 26.75 1 77.5 244 SER B O 1
ATOM 5212 N N . ASP B 1 245 ? -14.852 6.57 25.953 1 76.38 245 ASP B N 1
ATOM 5213 C CA . ASP B 1 245 ? -13.977 7.621 26.469 1 76.38 245 ASP B CA 1
ATOM 5214 C C . ASP B 1 245 ? -14.164 8.922 25.703 1 76.38 245 ASP B C 1
ATOM 5216 O O . ASP B 1 245 ? -13.805 9.992 26.188 1 76.38 245 ASP B O 1
ATOM 5220 N N . MET B 1 246 ? -14.766 8.836 24.531 1 77 246 MET B N 1
ATOM 5221 C CA . MET B 1 246 ? -14.945 10.031 23.703 1 77 246 MET B CA 1
ATOM 5222 C C . MET B 1 246 ? -16.219 10.773 24.094 1 77 246 MET B C 1
ATOM 5224 O O . MET B 1 246 ? -16.547 11.797 23.5 1 77 246 MET B O 1
ATOM 5228 N N . LYS B 1 247 ? -16.922 10.328 25.094 1 76.06 247 LYS B N 1
ATOM 5229 C CA . LYS B 1 247 ? -18.172 10.938 25.531 1 76.06 247 LYS B CA 1
ATOM 5230 C C . LYS B 1 247 ? -17.953 12.359 26.031 1 76.06 247 LYS B C 1
ATOM 5232 O O . LYS B 1 247 ? -18.875 13.172 26.031 1 76.06 247 LYS B O 1
ATOM 5237 N N . TRP B 1 248 ? -16.734 12.633 26.344 1 74.56 248 TRP B N 1
ATOM 5238 C CA . TRP B 1 248 ? -16.453 13.938 26.922 1 74.56 248 TRP B CA 1
ATOM 5239 C C . TRP B 1 248 ? -16.078 14.953 25.844 1 74.56 248 TRP B C 1
ATOM 5241 O O . TRP B 1 248 ? -15.875 16.125 26.125 1 74.56 248 TRP B O 1
ATOM 5251 N N . MET B 1 249 ? -16.109 14.516 24.656 1 79.88 249 MET B N 1
ATOM 5252 C CA . MET B 1 249 ? -15.766 15.43 23.562 1 79.88 249 MET B CA 1
ATOM 5253 C C . MET B 1 249 ? -16.984 16.25 23.156 1 79.88 249 MET B C 1
ATOM 5255 O O . MET B 1 249 ? -18.109 15.938 23.531 1 79.88 249 MET B O 1
ATOM 5259 N N . ILE B 1 250 ? -16.672 17.344 22.469 1 78.25 250 ILE B N 1
ATOM 5260 C CA . ILE B 1 250 ? -17.719 18.281 22.078 1 78.25 250 ILE B CA 1
ATOM 5261 C C . ILE B 1 250 ? -18.234 17.938 20.688 1 78.25 250 ILE B C 1
ATOM 5263 O O . ILE B 1 250 ? -17.453 17.594 19.797 1 78.25 250 ILE B O 1
ATOM 5267 N N . SER B 1 251 ? -19.531 17.938 20.609 1 77.38 251 SER B N 1
ATOM 5268 C CA . SER B 1 251 ? -20.141 17.688 19.297 1 77.38 251 SER B CA 1
ATOM 5269 C C . SER B 1 251 ? -20.25 18.969 18.484 1 77.38 251 SER B C 1
ATOM 5271 O O . SER B 1 251 ? -20.688 20 19 1 77.38 251 SER B O 1
ATOM 5273 N N . THR B 1 252 ? -19.438 19.031 17.438 1 72 252 THR B N 1
ATOM 5274 C CA . THR B 1 252 ? -19.547 20.188 16.562 1 72 252 THR B CA 1
ATOM 5275 C C . THR B 1 252 ? -20.516 19.906 15.414 1 72 252 THR B C 1
ATOM 5277 O O . THR B 1 252 ? -20.656 18.766 14.984 1 72 252 THR B O 1
ATOM 5280 N N . LYS B 1 253 ? -21.375 20.859 15.18 1 59.91 253 LYS B N 1
ATOM 5281 C CA . LYS B 1 253 ? -22.312 20.766 14.07 1 59.91 253 LYS B CA 1
ATOM 5282 C C . LYS B 1 253 ? -21.594 20.906 12.727 1 59.91 253 LYS B C 1
ATOM 5284 O O . LYS B 1 253 ? -22.25 21.016 11.68 1 59.91 253 LYS B O 1
ATOM 5289 N N . ILE B 1 254 ? -20.219 20.938 12.852 1 53.81 254 ILE B N 1
ATOM 5290 C CA . ILE B 1 254 ? -19.578 21.141 11.562 1 53.81 254 ILE B CA 1
ATOM 5291 C C . ILE B 1 254 ? -20 20.031 10.602 1 53.81 254 ILE B C 1
ATOM 5293 O O . ILE B 1 254 ? -19.922 18.844 10.938 1 53.81 254 ILE B O 1
ATOM 5297 N N . PHE B 1 255 ? -20.844 20.438 9.688 1 47.69 255 PHE B N 1
ATOM 5298 C CA . PHE B 1 255 ? -21.406 19.656 8.594 1 47.69 255 PHE B CA 1
ATOM 5299 C C . PHE B 1 255 ? -20.344 18.781 7.941 1 47.69 255 PHE B C 1
ATOM 5301 O O . PHE B 1 255 ? -19.469 19.281 7.234 1 47.69 255 PHE B O 1
ATOM 5308 N N . GLN B 1 256 ? -19.734 17.812 8.562 1 51.91 256 GLN B N 1
ATOM 5309 C CA . GLN B 1 256 ? -18.969 16.828 7.797 1 51.91 256 GLN B CA 1
ATOM 5310 C C . GLN B 1 256 ? -19.625 16.562 6.445 1 51.91 256 GLN B C 1
ATOM 5312 O O . GLN B 1 256 ? -20.844 16.594 6.32 1 51.91 256 GLN B O 1
ATOM 5317 N N . GLU B 1 257 ? -18.812 16.516 5.395 1 60.12 257 GLU B N 1
ATOM 5318 C CA . GLU B 1 257 ? -19.188 16.359 3.994 1 60.12 257 GLU B CA 1
ATOM 5319 C C . GLU B 1 257 ? -20.203 15.242 3.814 1 60.12 257 GLU B C 1
ATOM 5321 O O . GLU B 1 257 ? -19.984 14.117 4.27 1 60.12 257 GLU B O 1
ATOM 5326 N N . SER B 1 258 ? -21.406 15.477 3.547 1 74.19 258 SER B N 1
ATOM 5327 C CA . SER B 1 258 ? -22.578 14.68 3.172 1 74.19 258 SER B CA 1
ATOM 5328 C C . SER B 1 258 ? -22.172 13.469 2.334 1 74.19 258 SER B C 1
ATOM 5330 O O . SER B 1 258 ? -22.734 12.383 2.502 1 74.19 258 SER B O 1
ATOM 5332 N N . LEU B 1 259 ? -21 13.562 1.828 1 82.5 259 LEU B N 1
ATOM 5333 C CA . LEU B 1 259 ? -20.625 12.484 0.918 1 82.5 259 LEU B CA 1
ATOM 5334 C C . LEU B 1 259 ? -20.125 11.266 1.692 1 82.5 259 LEU B C 1
ATOM 5336 O O . LEU B 1 259 ? -20.531 10.141 1.4 1 82.5 259 LEU B O 1
ATOM 5340 N N . ASP B 1 260 ? -19.344 11.508 2.764 1 86.31 260 ASP B N 1
ATOM 5341 C CA . ASP B 1 260 ? -18.797 10.406 3.543 1 86.31 260 ASP B CA 1
ATOM 5342 C C . ASP B 1 260 ? -19.891 9.641 4.281 1 86.31 260 ASP B C 1
ATOM 5344 O O . ASP B 1 260 ? -19.844 8.414 4.379 1 86.31 260 ASP B O 1
ATOM 5348 N N . SER B 1 261 ? -20.875 10.383 4.738 1 86.19 261 SER B N 1
ATOM 5349 C CA . SER B 1 261 ? -21.969 9.742 5.441 1 86.19 261 SER B CA 1
ATOM 5350 C C . SER B 1 261 ? -22.828 8.914 4.488 1 86.19 261 SER B C 1
ATOM 5352 O O . SER B 1 261 ? -23.281 7.82 4.836 1 86.19 261 SER B O 1
ATOM 5354 N N . ILE B 1 262 ? -22.984 9.375 3.352 1 85.94 262 ILE B N 1
ATOM 5355 C CA . ILE B 1 262 ? -23.781 8.672 2.344 1 85.94 262 ILE B CA 1
ATOM 5356 C C . ILE B 1 262 ? -23.047 7.395 1.923 1 85.94 262 ILE B C 1
ATOM 5358 O O . ILE B 1 262 ? -23.656 6.324 1.856 1 85.94 262 ILE B O 1
ATOM 5362 N N . LEU B 1 263 ? -21.797 7.578 1.662 1 90.69 263 LEU B N 1
ATOM 5363 C CA . LEU B 1 263 ? -21.016 6.426 1.224 1 90.69 263 LEU B CA 1
ATOM 5364 C C . LEU B 1 263 ? -20.938 5.375 2.324 1 90.69 263 LEU B C 1
ATOM 5366 O O . LEU B 1 263 ? -21.016 4.176 2.047 1 90.69 263 LEU B O 1
ATOM 5370 N N . LEU B 1 264 ? -20.812 5.844 3.551 1 92.5 264 LEU B N 1
ATOM 5371 C CA . LEU B 1 264 ? -20.781 4.918 4.68 1 92.5 264 LEU B CA 1
ATOM 5372 C C . LEU B 1 264 ? -22.109 4.184 4.809 1 92.5 264 LEU B C 1
ATOM 5374 O O . LEU B 1 264 ? -22.141 2.971 5.039 1 92.5 264 LEU B O 1
ATOM 5378 N N . SER B 1 265 ? -23.203 4.898 4.629 1 92.88 265 SER B N 1
ATOM 5379 C CA . SER B 1 265 ? -24.531 4.301 4.723 1 92.88 265 SER B CA 1
ATOM 5380 C C . SER B 1 265 ? -24.766 3.277 3.617 1 92.88 265 SER B C 1
ATOM 5382 O O . SER B 1 265 ? -25.328 2.209 3.857 1 92.88 265 SER B O 1
ATOM 5384 N N . LEU B 1 266 ? -24.312 3.615 2.459 1 90.81 266 LEU B N 1
ATOM 5385 C CA . LEU B 1 266 ? -24.438 2.693 1.336 1 90.81 266 LEU B CA 1
ATOM 5386 C C . LEU B 1 266 ? -23.703 1.389 1.616 1 90.81 266 LEU B C 1
ATOM 5388 O O . LEU B 1 266 ? -24.25 0.304 1.396 1 90.81 266 LEU B O 1
ATOM 5392 N N . GLY B 1 267 ? -22.5 1.493 2.092 1 94.44 267 GLY B N 1
ATOM 5393 C CA . GLY B 1 267 ? -21.734 0.306 2.461 1 94.44 267 GLY B CA 1
ATOM 5394 C C . GLY B 1 267 ? -22.375 -0.473 3.598 1 94.44 267 GLY B C 1
ATOM 5395 O O . GLY B 1 267 ? -22.391 -1.706 3.578 1 94.44 267 GLY B O 1
ATOM 5396 N N . LEU B 1 268 ? -22.875 0.245 4.547 1 95.62 268 LEU B N 1
ATOM 5397 C CA . LEU B 1 268 ? -23.5 -0.371 5.707 1 95.62 268 LEU B CA 1
ATOM 5398 C C . LEU B 1 268 ? -24.734 -1.17 5.301 1 95.62 268 LEU B C 1
ATOM 5400 O O . LEU B 1 268 ? -24.906 -2.307 5.742 1 95.62 268 LEU B O 1
ATOM 5404 N N . ILE B 1 269 ? -25.5 -0.648 4.445 1 94 269 ILE B N 1
ATOM 5405 C CA . ILE B 1 269 ? -26.719 -1.308 3.98 1 94 269 ILE B CA 1
ATOM 5406 C C . ILE B 1 269 ? -26.359 -2.586 3.229 1 94 269 ILE B C 1
ATOM 5408 O O . ILE B 1 269 ? -26.953 -3.639 3.457 1 94 269 ILE B O 1
ATOM 5412 N N . GLY B 1 270 ? -25.391 -2.473 2.381 1 93.38 270 GLY B N 1
ATOM 5413 C CA . GLY B 1 270 ? -24.953 -3.652 1.651 1 93.38 270 GLY B CA 1
ATOM 5414 C C . GLY B 1 270 ? -24.469 -4.77 2.559 1 93.38 270 GLY B C 1
ATOM 5415 O O . GLY B 1 270 ? -24.844 -5.93 2.369 1 93.38 270 GLY B O 1
ATOM 5416 N N . GLN B 1 271 ? -23.703 -4.426 3.523 1 94.56 271 GLN B N 1
ATOM 5417 C CA . GLN B 1 271 ? -23.188 -5.414 4.465 1 94.56 271 GLN B CA 1
ATOM 5418 C C . GLN B 1 271 ? -24.312 -6.035 5.289 1 94.56 271 GLN B C 1
ATOM 5420 O O . GLN B 1 271 ? -24.328 -7.25 5.508 1 94.56 271 GLN B O 1
ATOM 5425 N N . MET B 1 272 ? -25.234 -5.234 5.668 1 95.25 272 MET B N 1
ATOM 5426 C CA . MET B 1 272 ? -26.328 -5.727 6.5 1 95.25 272 MET B CA 1
ATOM 5427 C C . MET B 1 272 ? -27.219 -6.688 5.715 1 95.25 272 MET B C 1
ATOM 5429 O O . MET B 1 272 ? -27.609 -7.73 6.234 1 95.25 272 MET B O 1
ATOM 5433 N N . ILE B 1 273 ? -27.438 -6.371 4.492 1 94.5 273 ILE B N 1
ATOM 5434 C CA . ILE B 1 273 ? -28.25 -7.238 3.645 1 94.5 273 ILE B CA 1
ATOM 5435 C C . ILE B 1 273 ? -27.531 -8.578 3.449 1 94.5 273 ILE B C 1
ATOM 5437 O O . ILE B 1 273 ? -28.156 -9.641 3.543 1 94.5 273 ILE B O 1
ATOM 5441 N N . PHE B 1 274 ? -26.297 -8.547 3.252 1 93.12 274 PHE B N 1
ATOM 5442 C CA . PHE B 1 274 ? -25.516 -9.758 3.016 1 93.12 274 PHE B CA 1
ATOM 5443 C C . PHE B 1 274 ? -25.531 -10.656 4.246 1 93.12 274 PHE B C 1
ATOM 5445 O O . PHE B 1 274 ? -25.766 -11.859 4.141 1 93.12 274 PHE B O 1
ATOM 5452 N N . PHE B 1 275 ? -25.312 -10.086 5.383 1 93.94 275 PHE B N 1
ATOM 5453 C CA . PHE B 1 275 ? -25.281 -10.875 6.605 1 93.94 275 PHE B CA 1
ATOM 5454 C C . PHE B 1 275 ? -26.672 -11.422 6.93 1 93.94 275 PHE B C 1
ATOM 5456 O O . PHE B 1 275 ? -26.812 -12.57 7.363 1 93.94 275 PHE B O 1
ATOM 5463 N N . MET B 1 276 ? -27.672 -10.656 6.652 1 94.88 276 MET B N 1
ATOM 5464 C CA . MET B 1 276 ? -29.031 -11.109 6.906 1 94.88 276 MET B CA 1
ATOM 5465 C C . MET B 1 276 ? -29.406 -12.25 5.961 1 94.88 276 MET B C 1
ATOM 5467 O O . MET B 1 276 ? -30.016 -13.242 6.383 1 94.88 276 MET B O 1
ATOM 5471 N N . ALA B 1 277 ? -29.062 -12.094 4.727 1 93.38 277 ALA B N 1
ATOM 5472 C CA . ALA B 1 277 ? -29.328 -13.156 3.762 1 93.38 277 ALA B CA 1
ATOM 5473 C C . ALA B 1 277 ? -28.609 -14.438 4.148 1 93.38 277 ALA B C 1
ATOM 5475 O O . ALA B 1 277 ? -29.156 -15.539 3.979 1 93.38 277 ALA B O 1
ATOM 5476 N N . GLY B 1 278 ? -27.406 -14.312 4.641 1 91.38 278 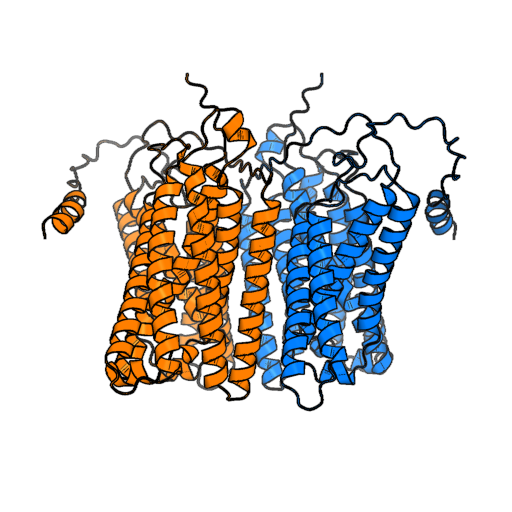GLY B N 1
ATOM 5477 C CA . GLY B 1 278 ? -26.688 -15.477 5.105 1 91.38 278 GLY B CA 1
ATOM 5478 C C . GLY B 1 278 ? -27.328 -16.156 6.301 1 91.38 278 GLY B C 1
ATOM 5479 O O . GLY B 1 278 ? -27.438 -17.375 6.344 1 91.38 278 GLY B O 1
ATOM 5480 N N . ILE B 1 279 ? -27.781 -15.352 7.199 1 93.5 279 ILE B N 1
ATOM 5481 C CA . ILE B 1 279 ? -28.422 -15.867 8.406 1 93.5 279 ILE B CA 1
ATOM 5482 C C . ILE B 1 279 ? -29.719 -16.594 8.023 1 93.5 279 ILE B C 1
ATOM 5484 O O . ILE B 1 279 ? -29.953 -17.719 8.469 1 93.5 279 ILE B O 1
ATOM 5488 N N . VAL B 1 280 ? -30.484 -16.016 7.141 1 93.38 280 VAL B N 1
ATOM 5489 C CA . VAL B 1 280 ? -31.766 -16.594 6.727 1 93.38 280 VAL B CA 1
ATOM 5490 C C . VAL B 1 280 ? -31.5 -17.906 5.969 1 93.38 280 VAL B C 1
ATOM 5492 O O . VAL B 1 280 ? -32.188 -18.906 6.207 1 93.38 280 VAL B O 1
ATOM 5495 N N . GLY B 1 281 ? -30.547 -17.906 5.117 1 91.44 281 GLY B N 1
ATOM 5496 C CA . GLY B 1 281 ? -30.234 -19.094 4.352 1 91.44 281 GLY B CA 1
ATOM 5497 C C . GLY B 1 281 ? -29.781 -20.266 5.215 1 91.44 281 GLY B C 1
ATOM 5498 O O . GLY B 1 281 ? -30.172 -21.406 4.984 1 91.44 281 GLY B O 1
ATOM 5499 N N . ILE B 1 282 ? -28.984 -20.016 6.23 1 90.38 282 ILE B N 1
ATOM 5500 C CA . ILE B 1 282 ? -28.469 -21.047 7.102 1 90.38 282 ILE B CA 1
ATOM 5501 C C . ILE B 1 282 ? -29.547 -21.5 8.086 1 90.38 282 ILE B C 1
ATOM 5503 O O . ILE B 1 282 ? -29.641 -22.688 8.406 1 90.38 282 ILE B O 1
ATOM 5507 N N . ALA B 1 283 ? -30.328 -20.547 8.562 1 90.38 283 ALA B N 1
ATOM 5508 C CA . ALA B 1 283 ? -31.375 -20.844 9.539 1 90.38 283 ALA B CA 1
ATOM 5509 C C . ALA B 1 283 ? -32.469 -21.719 8.93 1 90.38 283 ALA B C 1
ATOM 5511 O O . ALA B 1 283 ? -33.156 -22.438 9.648 1 90.38 283 ALA B O 1
ATOM 5512 N N . ALA B 1 284 ? -32.531 -21.734 7.629 1 89.5 284 ALA B N 1
ATOM 5513 C CA . ALA B 1 284 ? -33.594 -22.484 6.953 1 89.5 284 ALA B CA 1
ATOM 5514 C C . ALA B 1 284 ? -33.188 -23.953 6.773 1 89.5 284 ALA B C 1
ATOM 5516 O O . ALA B 1 284 ? -34 -24.781 6.387 1 89.5 284 ALA B O 1
ATOM 5517 N N . THR B 1 285 ? -31.969 -24.203 7.059 1 84.12 285 THR B N 1
ATOM 5518 C CA . THR B 1 285 ? -31.516 -25.578 6.859 1 84.12 285 THR B CA 1
ATOM 5519 C C . THR B 1 285 ? -32.062 -26.484 7.957 1 84.12 285 THR B C 1
ATOM 5521 O O . THR B 1 285 ? -32.188 -26.078 9.109 1 84.12 285 THR B O 1
ATOM 5524 N N . ASN B 1 286 ? -32.375 -27.672 7.594 1 78.62 286 ASN B N 1
ATOM 5525 C CA . ASN B 1 286 ? -32.938 -28.656 8.516 1 78.62 286 ASN B CA 1
ATOM 5526 C C . ASN B 1 286 ? -31.844 -29.453 9.211 1 78.62 286 ASN B C 1
ATOM 5528 O O . ASN B 1 286 ? -32.062 -30.031 10.273 1 78.62 286 ASN B O 1
ATOM 5532 N N . LYS B 1 287 ? -30.609 -29.516 8.648 1 82.25 287 LYS B N 1
ATOM 5533 C CA . LYS B 1 287 ? -29.531 -30.312 9.219 1 82.25 287 LYS B CA 1
ATOM 5534 C C . LYS B 1 287 ? -28.422 -29.438 9.773 1 82.25 287 LYS B C 1
ATOM 5536 O O . LYS B 1 287 ? -27.547 -28.984 9.023 1 82.25 287 LYS B O 1
ATOM 5541 N N . TRP B 1 288 ? -28.5 -29.172 11.102 1 84 288 TRP B N 1
ATOM 5542 C CA . TRP B 1 288 ? -27.5 -28.344 11.766 1 84 288 TRP B CA 1
ATOM 5543 C C . TRP B 1 288 ? -26.234 -29.156 12.047 1 84 288 TRP B C 1
ATOM 5545 O O . TRP B 1 288 ? -26.297 -30.234 12.641 1 84 288 TRP B O 1
ATOM 5555 N N . ASN B 1 289 ? -25.203 -28.812 11.375 1 84.88 289 ASN B N 1
ATOM 5556 C CA . ASN B 1 289 ? -23.891 -29.391 11.633 1 84.88 289 ASN B CA 1
ATOM 5557 C C . ASN B 1 289 ? -22.938 -28.359 12.211 1 84.88 289 ASN B C 1
ATOM 5559 O O . ASN B 1 289 ? -23.312 -27.203 12.453 1 84.88 289 ASN B O 1
ATOM 5563 N N . SER B 1 290 ? -21.797 -28.734 12.609 1 85.56 290 SER B N 1
ATOM 5564 C CA . SER B 1 290 ? -20.812 -27.844 13.219 1 85.56 290 SER B CA 1
ATOM 5565 C C . SER B 1 290 ? -20.453 -26.703 12.281 1 85.56 290 SER B C 1
ATOM 5567 O O . SER B 1 290 ? -20.25 -25.562 12.727 1 85.56 290 SER B O 1
ATOM 5569 N N . ILE B 1 291 ? -20.469 -26.953 11.031 1 84.25 291 ILE B N 1
ATOM 5570 C CA . ILE B 1 291 ? -20.109 -25.938 10.055 1 84.25 291 ILE B CA 1
ATOM 5571 C C . ILE B 1 291 ? -21.234 -24.906 9.922 1 84.25 291 ILE B C 1
ATOM 5573 O O . ILE B 1 291 ? -20.969 -23.703 9.82 1 84.25 291 ILE B O 1
ATOM 5577 N N . SER B 1 292 ? -22.453 -25.406 9.938 1 87.12 292 SER B N 1
ATOM 5578 C CA . SER B 1 292 ? -23.609 -24.5 9.852 1 87.12 292 SER B CA 1
ATOM 5579 C C . SER B 1 292 ? -23.641 -23.547 11.039 1 87.12 292 SER B C 1
ATOM 5581 O O . SER B 1 292 ? -23.953 -22.359 10.875 1 87.12 292 SER B O 1
ATOM 5583 N N . LEU B 1 293 ? -23.281 -24.078 12.156 1 89.56 293 LEU B N 1
ATOM 5584 C CA . LEU B 1 293 ? -23.281 -23.234 13.359 1 89.56 293 LEU B CA 1
ATOM 5585 C C . LEU B 1 293 ? -22.172 -22.203 13.289 1 89.56 293 LEU B C 1
ATOM 5587 O O . LEU B 1 293 ? -22.359 -21.047 13.68 1 89.56 293 LEU B O 1
ATOM 5591 N N . LEU B 1 294 ? -21.047 -22.609 12.844 1 90.69 294 LEU B N 1
ATOM 5592 C CA . LEU B 1 294 ? -19.922 -21.703 12.688 1 90.69 294 LEU B CA 1
ATOM 5593 C C . LEU B 1 294 ? -20.25 -20.578 11.727 1 90.69 294 LEU B C 1
ATOM 5595 O O . LEU B 1 294 ? -19.969 -19.406 12 1 90.69 294 LEU B O 1
ATOM 5599 N N . LEU B 1 295 ? -20.906 -20.938 10.703 1 89.19 295 LEU B N 1
ATOM 5600 C CA . LEU B 1 295 ? -21.266 -19.938 9.695 1 89.19 295 LEU B CA 1
ATOM 5601 C C . LEU B 1 295 ? -22.344 -19 10.227 1 89.19 295 LEU B C 1
ATOM 5603 O O . LEU B 1 295 ? -22.344 -17.812 9.914 1 89.19 295 LEU B O 1
ATOM 5607 N N . LEU B 1 296 ? -23.234 -19.594 10.984 1 91.12 296 LEU B N 1
ATOM 5608 C CA . LEU B 1 296 ? -24.25 -18.75 11.602 1 91.12 296 LEU B CA 1
ATOM 5609 C C . LEU B 1 296 ? -23.625 -17.734 12.547 1 91.12 296 LEU B C 1
ATOM 5611 O O . LEU B 1 296 ? -24.016 -16.562 12.547 1 91.12 296 LEU B O 1
ATOM 5615 N N . PHE B 1 297 ? -22.703 -18.141 13.297 1 92.31 297 PHE B N 1
ATOM 5616 C CA . PHE B 1 297 ? -22 -17.234 14.203 1 92.31 297 PHE B CA 1
ATOM 5617 C C . PHE B 1 297 ? -21.234 -16.172 13.414 1 92.31 297 PHE B C 1
ATOM 5619 O O . PHE B 1 297 ? -21.188 -15.008 13.82 1 92.31 297 PHE B O 1
ATOM 5626 N N . LYS B 1 298 ? -20.625 -16.594 12.344 1 92 298 LYS B N 1
ATOM 5627 C CA . LYS B 1 298 ? -19.891 -15.664 11.492 1 92 298 LYS B CA 1
ATOM 5628 C C . LYS B 1 298 ? -20.781 -14.555 10.969 1 92 298 LYS B C 1
ATOM 5630 O O . LYS B 1 298 ? -20.438 -13.375 11.078 1 92 298 LYS B O 1
ATOM 5635 N N . HIS B 1 299 ? -21.969 -14.898 10.469 1 93.06 299 HIS B N 1
ATOM 5636 C CA . HIS B 1 299 ? -22.875 -13.906 9.93 1 93.06 299 HIS B CA 1
ATOM 5637 C C . HIS B 1 299 ? -23.484 -13.055 11.031 1 93.06 299 HIS B C 1
ATOM 5639 O O . HIS B 1 299 ? -23.656 -11.844 10.867 1 93.06 299 HIS B O 1
ATOM 5645 N N . SER B 1 300 ? -23.797 -13.664 12.203 1 93.94 300 SER B N 1
ATOM 5646 C CA . SER B 1 300 ? -24.406 -12.93 13.312 1 93.94 300 SER B CA 1
ATOM 5647 C C . SER B 1 300 ? -23.438 -11.93 13.914 1 93.94 300 SER B C 1
ATOM 5649 O O . SER B 1 300 ? -23.797 -10.773 14.164 1 93.94 300 SER B O 1
ATOM 5651 N N . THR B 1 301 ? -22.234 -12.336 14.133 1 93.69 301 THR B N 1
ATOM 5652 C CA . THR B 1 301 ? -21.219 -11.43 14.68 1 93.69 301 THR B CA 1
ATOM 5653 C C . THR B 1 301 ? -20.906 -10.312 13.695 1 93.69 301 THR B C 1
ATOM 5655 O O . THR B 1 301 ? -20.641 -9.18 14.094 1 93.69 301 THR B O 1
ATOM 5658 N N . GLY B 1 302 ? -20.969 -10.656 12.422 1 94.12 302 GLY B N 1
ATOM 5659 C CA . GLY B 1 302 ? -20.766 -9.641 11.406 1 94.12 302 GLY B CA 1
ATOM 5660 C C . GLY B 1 302 ? -21.844 -8.562 11.422 1 94.12 302 GLY B C 1
ATOM 5661 O O . GLY B 1 302 ? -21.531 -7.375 11.344 1 94.12 302 GLY B O 1
ATOM 5662 N N . LEU B 1 303 ? -23.016 -9 11.594 1 94.69 303 LEU B N 1
ATOM 5663 C CA . LEU B 1 303 ? -24.141 -8.086 11.625 1 94.69 303 LEU B CA 1
ATOM 5664 C C . LEU B 1 303 ? -24.047 -7.133 12.812 1 94.69 303 LEU B C 1
ATOM 5666 O O . LEU B 1 303 ? -24.219 -5.922 12.656 1 94.69 303 LEU B O 1
ATOM 5670 N N . VAL B 1 304 ? -23.672 -7.625 13.906 1 94 304 VAL B N 1
ATOM 5671 C CA . VAL B 1 304 ? -23.578 -6.828 15.117 1 94 304 VAL B CA 1
ATOM 5672 C C . VAL B 1 304 ? -22.391 -5.867 15.008 1 94 304 VAL B C 1
ATOM 5674 O O . VAL B 1 304 ? -22.516 -4.68 15.312 1 94 304 VAL B O 1
ATOM 5677 N N . GLN B 1 305 ? -21.297 -6.367 14.523 1 94.81 305 GLN B N 1
ATOM 5678 C CA . GLN B 1 305 ? -20.078 -5.57 14.453 1 94.81 305 GLN B CA 1
ATOM 5679 C C . GLN B 1 305 ? -20.234 -4.418 13.461 1 94.81 305 GLN B C 1
ATOM 5681 O O . GLN B 1 305 ? -19.797 -3.297 13.734 1 94.81 305 GLN B O 1
ATOM 5686 N N . VAL B 1 306 ? -20.812 -4.668 12.336 1 94.5 306 VAL B N 1
ATOM 5687 C CA . VAL B 1 306 ? -20.984 -3.635 11.32 1 94.5 306 VAL B CA 1
ATOM 5688 C C . VAL B 1 306 ? -21.953 -2.572 11.82 1 94.5 306 VAL B C 1
ATOM 5690 O O . VAL B 1 306 ? -21.75 -1.376 11.602 1 94.5 306 VAL B O 1
ATOM 5693 N N . GLY B 1 307 ? -23 -3 12.523 1 92.81 307 GLY B N 1
ATOM 5694 C CA . GLY B 1 307 ? -23.953 -2.059 13.086 1 92.81 307 GLY B CA 1
ATOM 5695 C C . GLY B 1 307 ? -23.344 -1.174 14.164 1 92.81 307 GLY B C 1
ATOM 5696 O O . GLY B 1 307 ? -23.531 0.046 14.141 1 92.81 307 GLY B O 1
ATOM 5697 N N . THR B 1 308 ? -22.641 -1.759 15.031 1 92.5 308 THR B N 1
ATOM 5698 C CA . THR B 1 308 ? -22.047 -1.013 16.141 1 92.5 308 THR B CA 1
ATOM 5699 C C . THR B 1 308 ? -20.953 -0.086 15.633 1 92.5 308 THR B C 1
ATOM 5701 O O . THR B 1 308 ? -20.906 1.096 15.984 1 92.5 308 THR B O 1
ATOM 5704 N N . GLN B 1 309 ? -20.109 -0.59 14.773 1 93.75 309 GLN B N 1
ATOM 5705 C CA . GLN B 1 309 ? -19.031 0.236 14.258 1 93.75 309 GLN B CA 1
ATOM 5706 C C . GLN B 1 309 ? -19.562 1.367 13.383 1 93.75 309 GLN B C 1
ATOM 5708 O O . GLN B 1 309 ? -19.062 2.494 13.453 1 93.75 309 GLN B O 1
ATOM 5713 N N . GLY B 1 310 ? -20.531 1.011 12.555 1 93.12 310 GLY B N 1
ATOM 5714 C CA . GLY B 1 310 ? -21.141 2.055 11.75 1 93.12 310 GLY B CA 1
ATOM 5715 C C . GLY B 1 310 ? -21.703 3.197 12.57 1 93.12 310 GLY B C 1
ATOM 5716 O O . GLY B 1 310 ? -21.484 4.367 12.258 1 93.12 310 GLY B O 1
ATOM 5717 N N . SER B 1 311 ? -22.359 2.904 13.617 1 90.56 311 SER B N 1
ATOM 5718 C CA . SER B 1 311 ? -22.938 3.916 14.5 1 90.56 311 SER B CA 1
ATOM 5719 C C . SER B 1 311 ? -21.844 4.727 15.195 1 90.56 311 SER B C 1
ATOM 5721 O O . SER B 1 311 ? -21.953 5.949 15.32 1 90.56 311 SER B O 1
ATOM 5723 N N . LEU B 1 312 ? -20.844 4.086 15.594 1 90.62 312 LEU B N 1
ATOM 5724 C CA . LEU B 1 312 ? -19.734 4.762 16.266 1 90.62 312 LEU B CA 1
ATOM 5725 C C . LEU B 1 312 ? -19.047 5.738 15.328 1 90.62 312 LEU B C 1
ATOM 5727 O O . LEU B 1 312 ? -18.688 6.852 15.727 1 90.62 312 LEU B O 1
ATOM 5731 N N . ILE B 1 313 ? -18.812 5.301 14.117 1 92 313 ILE B N 1
ATOM 5732 C CA . ILE B 1 313 ? -18.172 6.164 13.141 1 92 313 ILE B CA 1
ATOM 5733 C C . ILE B 1 313 ? -19.047 7.383 12.867 1 92 313 ILE B C 1
ATOM 5735 O O . ILE B 1 313 ? -18.547 8.508 12.789 1 92 313 ILE B O 1
ATOM 5739 N N . PHE B 1 314 ? -20.344 7.156 12.82 1 89.06 314 PHE B N 1
ATOM 5740 C CA . PHE B 1 314 ? -21.281 8.25 12.578 1 89.06 314 PHE B CA 1
ATOM 5741 C C . PHE B 1 314 ? -21.219 9.266 13.719 1 89.06 314 PHE B C 1
ATOM 5743 O O . PHE B 1 314 ? -21.234 10.477 13.477 1 89.06 314 PHE B O 1
ATOM 5750 N N . ILE B 1 315 ? -21.094 8.797 14.883 1 86.69 315 ILE B N 1
ATOM 5751 C CA . ILE B 1 315 ? -21.062 9.664 16.047 1 86.69 315 ILE B CA 1
ATOM 5752 C C . ILE B 1 315 ? -19.703 10.344 16.156 1 86.69 315 ILE B C 1
ATOM 5754 O O . ILE B 1 315 ? -19.625 11.555 16.391 1 86.69 315 ILE B O 1
ATOM 5758 N N . ALA B 1 316 ? -18.688 9.609 15.93 1 87.81 316 ALA B N 1
ATOM 5759 C CA . ALA B 1 316 ? -17.328 10.102 16.125 1 87.81 316 ALA B CA 1
ATOM 5760 C C . ALA B 1 316 ? -16.984 11.172 15.102 1 87.81 316 ALA B C 1
ATOM 5762 O O . ALA B 1 316 ? -16.141 12.039 15.352 1 87.81 316 ALA B O 1
ATOM 5763 N N . CYS B 1 317 ? -17.594 11.133 13.977 1 85.19 317 CYS B N 1
ATOM 5764 C CA . CYS B 1 317 ? -17.328 12.109 12.93 1 85.19 317 CYS B CA 1
ATOM 5765 C C . CYS B 1 317 ? -17.766 13.5 13.367 1 85.19 317 CYS B C 1
ATOM 5767 O O . CYS B 1 317 ? -17.266 14.5 12.844 1 85.19 317 CYS B O 1
ATOM 5769 N N . LYS B 1 318 ? -18.594 13.594 14.359 1 84.38 318 LYS B N 1
ATOM 5770 C CA . LYS B 1 318 ? -19.125 14.875 14.812 1 84.38 318 LYS B CA 1
ATOM 5771 C C . LYS B 1 318 ? -18.422 15.352 16.078 1 84.38 318 LYS B C 1
ATOM 5773 O O . LYS B 1 318 ? -18.703 16.438 16.594 1 84.38 318 LYS B O 1
ATOM 5778 N N . LEU B 1 319 ? -17.5 14.555 16.531 1 85 319 LEU B N 1
ATOM 5779 C CA . LEU B 1 319 ? -16.859 14.867 17.812 1 85 319 LEU B CA 1
ATOM 5780 C C . LEU B 1 319 ? -15.531 15.578 17.594 1 85 319 LEU B C 1
ATOM 5782 O O . LEU B 1 319 ? -14.812 15.281 16.641 1 85 319 LEU B O 1
ATOM 5786 N N . ARG B 1 320 ? -15.289 16.547 18.438 1 86.25 320 ARG B N 1
ATOM 5787 C CA . ARG B 1 320 ? -14.016 17.25 18.484 1 86.25 320 ARG B CA 1
ATOM 5788 C C . ARG B 1 320 ? -13.5 17.359 19.922 1 86.25 320 ARG B C 1
ATOM 5790 O O . ARG B 1 320 ? -14.289 17.375 20.875 1 86.25 320 ARG B O 1
ATOM 5797 N N . ILE B 1 321 ? -12.188 17.359 19.984 1 84.56 321 ILE B N 1
ATOM 5798 C CA . ILE B 1 321 ? -11.57 17.438 21.312 1 84.56 321 ILE B CA 1
ATOM 5799 C C . ILE B 1 321 ? -11.875 18.797 21.938 1 84.56 321 ILE B C 1
ATOM 5801 O O . ILE B 1 321 ? -11.898 19.812 21.25 1 84.56 321 ILE B O 1
ATOM 5805 N N . ASN B 1 322 ? -12.164 18.719 23.234 1 77.25 322 ASN B N 1
ATOM 5806 C CA . ASN B 1 322 ? -12.406 19.938 24 1 77.25 322 ASN B CA 1
ATOM 5807 C C . ASN B 1 322 ? -11.109 20.703 24.266 1 77.25 322 ASN B C 1
ATOM 5809 O O . ASN B 1 322 ? -10.031 20.109 24.312 1 77.25 322 ASN B O 1
ATOM 5813 N N . ASP B 1 323 ? -11.195 21.922 24.297 1 76 323 ASP B N 1
ATOM 5814 C CA . ASP B 1 323 ? -10.031 22.766 24.5 1 76 323 ASP B CA 1
ATOM 5815 C C . ASP B 1 323 ? -9.5 22.641 25.938 1 76 323 ASP B C 1
ATOM 5817 O O . ASP B 1 323 ? -8.625 23.391 26.344 1 76 323 ASP B O 1
ATOM 5821 N N . GLU B 1 324 ? -9.891 21.688 26.625 1 78.94 324 GLU B N 1
ATOM 5822 C CA . GLU B 1 324 ? -9.359 21.469 27.969 1 78.94 324 GLU B CA 1
ATOM 5823 C C . GLU B 1 324 ? -7.996 20.797 27.922 1 78.94 324 GLU B C 1
ATOM 5825 O O . GLU B 1 324 ? -7.793 19.828 27.172 1 78.94 324 GLU B O 1
ATOM 5830 N N . PRO B 1 325 ? -7.09 21.312 28.656 1 78.06 325 PRO B N 1
ATOM 5831 C CA . PRO B 1 325 ? -5.723 20.781 28.641 1 78.06 325 PRO B CA 1
ATOM 5832 C C . PRO B 1 325 ? -5.66 19.297 28.953 1 78.06 325 PRO B C 1
ATOM 5834 O O . PRO B 1 325 ? -4.824 18.578 28.391 1 78.06 325 PRO B O 1
ATOM 5837 N N . GLN B 1 326 ? -6.566 18.875 29.859 1 76.81 326 GLN B N 1
ATOM 5838 C CA . GLN B 1 326 ? -6.555 17.453 30.203 1 76.81 326 GLN B CA 1
ATOM 5839 C C . GLN B 1 326 ? -6.961 16.609 29 1 76.81 326 GLN B C 1
ATOM 5841 O O . GLN B 1 326 ? -6.359 15.562 28.734 1 76.81 326 GLN B O 1
ATOM 5846 N N . SER B 1 327 ? -7.922 17.094 28.328 1 76.81 327 SER B N 1
ATOM 5847 C CA . SER B 1 327 ? -8.406 16.375 27.156 1 76.81 327 SER B CA 1
ATOM 5848 C C . SER B 1 327 ? -7.367 16.375 26.031 1 76.81 327 SER B C 1
ATOM 5850 O O . SER B 1 327 ? -7.211 15.383 25.328 1 76.81 327 SER B O 1
ATOM 5852 N N . LYS B 1 328 ? -6.629 17.391 26 1 76.88 328 LYS B N 1
ATOM 5853 C CA . LYS B 1 328 ? -5.594 17.516 24.984 1 76.88 328 LYS B CA 1
ATOM 5854 C C . LYS B 1 328 ? -4.422 16.594 25.281 1 76.88 328 LYS B C 1
ATOM 5856 O O . LYS B 1 328 ? -3.809 16.047 24.359 1 76.88 328 LYS B O 1
ATOM 5861 N N . ARG B 1 329 ? -4.262 16.422 26.516 1 77.75 329 ARG B N 1
ATOM 5862 C CA . ARG B 1 329 ? -3.15 15.57 26.906 1 77.75 329 ARG B CA 1
ATOM 5863 C C . ARG B 1 329 ? -3.521 14.094 26.781 1 77.75 329 ARG B C 1
ATOM 5865 O O . ARG B 1 329 ? -2.719 13.289 26.312 1 77.75 329 ARG B O 1
ATOM 5872 N N . GLU B 1 330 ? -4.723 13.773 27.109 1 78.94 330 GLU B N 1
ATOM 5873 C CA . GLU B 1 330 ? -5.113 12.367 27.141 1 78.94 330 GLU B CA 1
ATOM 5874 C C . GLU B 1 330 ? -5.574 11.891 25.766 1 78.94 330 GLU B C 1
ATOM 5876 O O . GLU B 1 330 ? -5.414 10.719 25.422 1 78.94 330 GLU B O 1
ATOM 5881 N N . GLN B 1 331 ? -6.016 12.812 24.922 1 84.75 331 GLN B N 1
ATOM 5882 C CA . GLN B 1 331 ? -6.566 12.477 23.625 1 84.75 331 GLN B CA 1
ATOM 5883 C C . GLN B 1 331 ? -7.359 11.172 23.672 1 84.75 331 GLN B C 1
ATOM 5885 O O . GLN B 1 331 ? -6.961 10.172 23.078 1 84.75 331 GLN B O 1
ATOM 5890 N N . PRO B 1 332 ? -8.43 11.156 24.406 1 83 332 PRO B N 1
ATOM 5891 C CA . PRO B 1 332 ? -9.203 9.93 24.625 1 83 332 PRO B CA 1
ATOM 5892 C C . PRO B 1 332 ? -9.68 9.297 23.312 1 83 332 PRO B C 1
ATOM 5894 O O . PRO B 1 332 ? -10.148 10 22.422 1 83 332 PRO B O 1
ATOM 5897 N N . GLY B 1 333 ? -9.547 8.023 23.188 1 87.94 333 GLY B N 1
ATOM 5898 C CA . GLY B 1 333 ? -10.086 7.262 22.078 1 87.94 333 GLY B CA 1
ATOM 5899 C C . GLY B 1 333 ? -9.141 7.203 20.891 1 87.94 333 GLY B C 1
ATOM 5900 O O . GLY B 1 333 ? -9.406 6.5 19.906 1 87.94 333 GLY B O 1
ATOM 5901 N N . LYS B 1 334 ? -8.109 7.969 20.969 1 88.69 334 LYS B N 1
ATOM 5902 C CA . LYS B 1 334 ? -7.199 8.023 19.828 1 88.69 334 LYS B CA 1
ATOM 5903 C C . LYS B 1 334 ? -6.566 6.66 19.562 1 88.69 334 LYS B C 1
ATOM 5905 O O . LYS B 1 334 ? -6.422 6.25 18.406 1 88.69 334 LYS B O 1
ATOM 5910 N N . GLN B 1 335 ? -6.199 5.898 20.625 1 89.81 335 GLN B N 1
ATOM 5911 C CA . GLN B 1 335 ? -5.648 4.551 20.484 1 89.81 335 GLN B CA 1
ATOM 5912 C C . GLN B 1 335 ? -6.676 3.59 19.906 1 89.81 335 GLN B C 1
ATOM 5914 O O . GLN B 1 335 ? -6.336 2.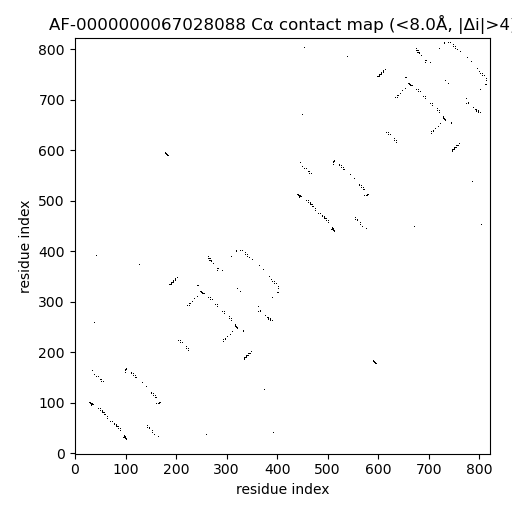746 19.062 1 89.81 335 GLN B O 1
ATOM 5919 N N . THR B 1 336 ? -7.887 3.779 20.328 1 90.69 336 THR B N 1
ATOM 5920 C CA . THR B 1 336 ? -8.969 2.926 19.844 1 90.69 336 THR B CA 1
ATOM 5921 C C . THR B 1 336 ? -9.227 3.17 18.359 1 90.69 336 THR B C 1
ATOM 5923 O O . THR B 1 336 ? -9.375 2.223 17.578 1 90.69 336 THR B O 1
ATOM 5926 N N . ILE B 1 337 ? -9.203 4.395 17.984 1 92.44 337 ILE B N 1
ATOM 5927 C CA . ILE B 1 337 ? -9.438 4.758 16.594 1 92.44 337 ILE B CA 1
ATOM 5928 C C . ILE B 1 337 ? -8.289 4.246 15.727 1 92.44 337 ILE B C 1
ATOM 5930 O O . ILE B 1 337 ? -8.516 3.736 14.625 1 92.44 337 ILE B O 1
ATOM 5934 N N . THR B 1 338 ? -7.109 4.352 16.281 1 92.56 338 THR B N 1
ATOM 5935 C CA . THR B 1 338 ? -5.941 3.875 15.539 1 92.56 338 THR B CA 1
ATOM 5936 C C . THR B 1 338 ? -6.008 2.363 15.344 1 92.56 338 THR B C 1
ATOM 5938 O O . THR B 1 338 ? -5.738 1.861 14.25 1 92.56 338 THR B O 1
ATOM 5941 N N . PHE B 1 339 ? -6.363 1.675 16.344 1 94.75 339 PHE B N 1
ATOM 5942 C CA . PHE B 1 339 ? -6.504 0.227 16.234 1 94.75 339 PHE B CA 1
ATOM 5943 C C . PHE B 1 339 ? -7.566 -0.136 15.211 1 94.75 339 PHE B C 1
ATOM 5945 O O . PHE B 1 339 ? -7.336 -0.984 14.344 1 94.75 339 PHE B O 1
ATOM 5952 N N . LEU B 1 340 ? -8.727 0.474 15.344 1 95.31 340 LEU B N 1
ATOM 5953 C CA . LEU B 1 340 ? -9.844 0.162 14.461 1 95.31 340 LEU B CA 1
ATOM 5954 C C . LEU B 1 340 ? -9.508 0.504 13.016 1 95.31 340 LEU B C 1
ATOM 5956 O O . LEU B 1 340 ? -9.953 -0.176 12.086 1 95.31 340 LEU B O 1
ATOM 5960 N N . LEU B 1 341 ? -8.781 1.561 12.828 1 95.5 341 LEU B N 1
ATOM 5961 C CA . LEU B 1 341 ? -8.344 1.942 11.492 1 95.5 341 LEU B CA 1
ATOM 5962 C C . LEU B 1 341 ? -7.527 0.826 10.852 1 95.5 341 LEU B C 1
ATOM 5964 O O . LEU B 1 341 ? -7.848 0.373 9.75 1 95.5 341 LEU B O 1
ATOM 5968 N N . VAL B 1 342 ? -6.559 0.28 11.555 1 95.81 342 VAL B N 1
ATOM 5969 C CA . VAL B 1 342 ? -5.688 -0.762 11.016 1 95.81 342 VAL B CA 1
ATOM 5970 C C . VAL B 1 342 ? -6.457 -2.076 10.914 1 95.81 342 VAL B C 1
ATOM 5972 O O . VAL B 1 342 ? -6.285 -2.828 9.953 1 95.81 342 VAL B O 1
ATOM 5975 N N . ALA B 1 343 ? -7.277 -2.271 11.883 1 96 343 ALA B N 1
ATOM 5976 C CA . ALA B 1 343 ? -8.086 -3.486 11.867 1 96 343 ALA B CA 1
ATOM 5977 C C . ALA B 1 343 ? -9.016 -3.51 10.648 1 96 343 ALA B C 1
ATOM 5979 O O . ALA B 1 343 ? -9.148 -4.543 9.984 1 96 343 ALA B O 1
ATOM 5980 N N . ASN B 1 344 ? -9.641 -2.389 10.352 1 96.44 344 ASN B N 1
ATOM 5981 C CA . ASN B 1 344 ? -10.516 -2.322 9.195 1 96.44 344 ASN B CA 1
ATOM 5982 C C . ASN B 1 344 ? -9.742 -2.488 7.891 1 96.44 344 ASN B C 1
ATOM 5984 O O . ASN B 1 344 ? -10.242 -3.094 6.941 1 96.44 344 ASN B O 1
ATOM 5988 N N . ILE B 1 345 ? -8.578 -2.002 7.82 1 95.81 345 ILE B N 1
ATOM 5989 C CA . ILE B 1 345 ? -7.727 -2.225 6.656 1 95.81 345 ILE B CA 1
ATOM 5990 C C . ILE B 1 345 ? -7.449 -3.717 6.496 1 95.81 345 ILE B C 1
ATOM 5992 O O . ILE B 1 345 ? -7.465 -4.242 5.383 1 95.81 345 ILE B O 1
ATOM 5996 N N . GLY B 1 346 ? -7.191 -4.363 7.625 1 95.19 346 GLY B N 1
ATOM 5997 C CA . GLY B 1 346 ? -6.98 -5.801 7.586 1 95.19 346 GLY B CA 1
ATOM 5998 C C . GLY B 1 346 ? -8.18 -6.57 7.07 1 95.19 346 GLY B C 1
ATOM 5999 O O . GLY B 1 346 ? -8.047 -7.449 6.219 1 95.19 346 GLY B O 1
ATOM 6000 N N . ILE B 1 347 ? -9.328 -6.262 7.555 1 94.81 347 ILE B N 1
ATOM 6001 C CA . ILE B 1 347 ? -10.547 -6.926 7.121 1 94.81 347 ILE B CA 1
ATOM 6002 C C . ILE B 1 347 ? -10.82 -6.605 5.652 1 94.81 347 ILE B C 1
ATOM 6004 O O . ILE B 1 347 ? -11.25 -7.473 4.891 1 94.81 347 ILE B O 1
ATOM 6008 N N . PHE B 1 348 ? -10.586 -5.363 5.297 1 94.75 348 PHE B N 1
ATOM 6009 C CA . PHE B 1 348 ? -10.727 -4.941 3.908 1 94.75 348 PHE B CA 1
ATOM 6010 C C . PHE B 1 348 ? -9.844 -5.789 2.996 1 94.75 348 PHE B C 1
ATOM 6012 O O . PHE B 1 348 ? -10.312 -6.305 1.978 1 94.75 348 PHE B O 1
ATOM 6019 N N . LEU B 1 349 ? -8.578 -5.957 3.33 1 92.88 349 LEU B N 1
ATOM 6020 C CA . LEU B 1 349 ? -7.648 -6.73 2.518 1 92.88 349 LEU B CA 1
ATOM 6021 C C . LEU B 1 349 ? -8.07 -8.195 2.447 1 92.88 349 LEU B C 1
ATOM 6023 O O . LEU B 1 349 ? -7.957 -8.828 1.396 1 92.88 349 LEU B O 1
ATOM 6027 N N . MET B 1 350 ? -8.516 -8.68 3.514 1 91.81 350 MET B N 1
ATOM 6028 C CA . MET B 1 350 ? -8.977 -10.062 3.535 1 91.81 350 MET B CA 1
ATOM 6029 C C . MET B 1 350 ? -10.164 -10.25 2.596 1 91.81 350 MET B C 1
ATOM 6031 O O . MET B 1 350 ? -10.203 -11.211 1.823 1 91.81 350 MET B O 1
ATOM 6035 N N . ASN B 1 351 ? -11.117 -9.281 2.641 1 89.81 351 ASN B N 1
ATOM 6036 C CA . ASN B 1 351 ? -12.273 -9.359 1.757 1 89.81 351 ASN B CA 1
ATOM 6037 C C . ASN B 1 351 ? -11.883 -9.117 0.3 1 89.81 351 ASN B C 1
ATOM 6039 O O . ASN B 1 351 ? -12.484 -9.695 -0.609 1 89.81 351 ASN B O 1
ATOM 6043 N N . PHE B 1 352 ? -10.898 -8.336 0.094 1 90.25 352 PHE B N 1
ATOM 6044 C CA . PHE B 1 352 ? -10.461 -7.961 -1.243 1 90.25 352 PHE B CA 1
ATOM 6045 C C . PHE B 1 352 ? -9.75 -9.125 -1.925 1 90.25 352 PHE B C 1
ATOM 6047 O O . PHE B 1 352 ? -9.93 -9.352 -3.123 1 90.25 352 PHE B O 1
ATOM 6054 N N . PHE B 1 353 ? -8.977 -9.945 -1.179 1 86.19 353 PHE B N 1
ATOM 6055 C CA . PHE B 1 353 ? -8.18 -11.023 -1.752 1 86.19 353 PHE B CA 1
ATOM 6056 C C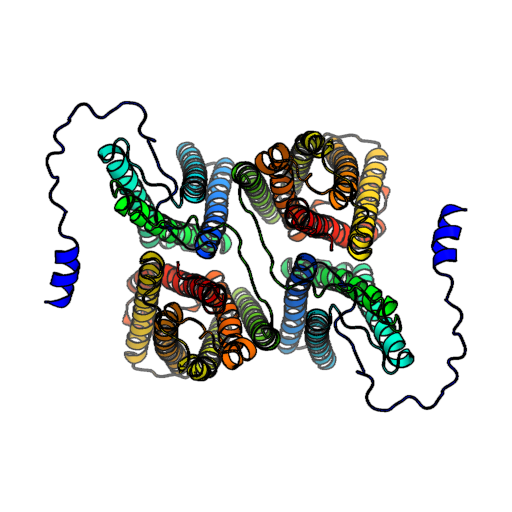 . PHE B 1 353 ? -8.93 -12.352 -1.69 1 86.19 353 PHE B C 1
ATOM 6058 O O . PHE B 1 353 ? -8.516 -13.336 -2.307 1 86.19 353 PHE B O 1
ATOM 6065 N N . GLU B 1 354 ? -9.945 -12.25 -0.898 1 76.31 354 GLU B N 1
ATOM 6066 C CA . GLU B 1 354 ? -10.68 -13.5 -0.742 1 76.31 354 GLU B CA 1
ATOM 6067 C C . GLU B 1 354 ? -11.297 -13.945 -2.064 1 76.31 354 GLU B C 1
ATOM 6069 O O . GLU B 1 354 ? -11.828 -13.125 -2.816 1 76.31 354 GLU B O 1
ATOM 6074 N N . ASP B 1 355 ? -10.859 -15.141 -2.436 1 59.19 355 ASP B N 1
ATOM 6075 C CA . ASP B 1 355 ? -11.484 -15.742 -3.613 1 59.19 355 ASP B CA 1
ATOM 6076 C C . ASP B 1 355 ? -12.938 -16.109 -3.342 1 59.19 355 ASP B C 1
ATOM 6078 O O . ASP B 1 355 ? -13.266 -16.609 -2.268 1 59.19 355 ASP B O 1
ATOM 6082 N N . GLY B 1 356 ? -13.953 -15.25 -3.67 1 54.12 356 GLY B N 1
ATOM 6083 C CA . GLY B 1 356 ? -15.391 -15.367 -3.518 1 54.12 356 GLY B CA 1
ATOM 6084 C C . GLY B 1 356 ? -15.859 -16.797 -3.32 1 54.12 356 GLY B C 1
ATOM 6085 O O . GLY B 1 356 ? -17.031 -17.047 -3.035 1 54.12 356 GLY B O 1
ATOM 6086 N N . SER B 1 357 ? -15.016 -17.734 -3.547 1 52.12 357 SER B N 1
ATOM 6087 C CA . SER B 1 357 ? -15.562 -19.078 -3.492 1 52.12 357 SER B CA 1
ATOM 6088 C C . SER B 1 357 ? -15.805 -19.531 -2.053 1 52.12 357 SER B C 1
ATOM 6090 O O . SER B 1 357 ? -16.641 -20.391 -1.797 1 52.12 357 SER B O 1
ATOM 6092 N N . ALA B 1 358 ? -15.016 -19.031 -1.168 1 48.72 358 ALA B N 1
ATOM 6093 C CA . ALA B 1 358 ? -15.086 -19.516 0.206 1 48.72 358 ALA B CA 1
ATOM 6094 C C . ALA B 1 358 ? -16.453 -19.219 0.826 1 48.72 358 ALA B C 1
ATOM 6096 O O . ALA B 1 358 ? -16.797 -19.75 1.879 1 48.72 358 ALA B O 1
ATOM 6097 N N . GLY B 1 359 ? -17.219 -18.359 0.192 1 52.19 359 GLY B N 1
ATOM 6098 C CA . GLY B 1 359 ? -18.484 -18 0.825 1 52.19 359 GLY B CA 1
ATOM 6099 C C . GLY B 1 359 ? -19.609 -18.984 0.511 1 52.19 359 GLY B C 1
ATOM 6100 O O . GLY B 1 359 ? -20.766 -18.75 0.873 1 52.19 359 GLY B O 1
ATOM 6101 N N . PHE B 1 360 ? -19.219 -19.938 -0.221 1 58.69 360 PHE B N 1
ATOM 6102 C CA . PHE B 1 360 ? -20.359 -20.734 -0.664 1 58.69 360 PHE B CA 1
ATOM 6103 C C . PHE B 1 360 ? -20.672 -21.828 0.349 1 58.69 360 PHE B C 1
ATOM 6105 O O . PHE B 1 360 ? -19.922 -22.797 0.48 1 58.69 360 PHE B O 1
ATOM 6112 N N . SER B 1 361 ? -21.5 -21.312 1.243 1 71.38 361 SER B N 1
ATOM 6113 C CA . SER B 1 361 ? -22.031 -22.344 2.135 1 71.38 361 SER B CA 1
ATOM 6114 C C . SER B 1 361 ? -23.078 -23.203 1.426 1 71.38 361 SER B C 1
ATOM 6116 O O . SER B 1 361 ? -23.969 -22.672 0.756 1 71.38 361 SER B O 1
ATOM 6118 N N . LYS B 1 362 ? -22.797 -24.422 1.399 1 77.19 362 LYS B N 1
ATOM 6119 C CA . LYS B 1 362 ? -23.719 -25.391 0.792 1 77.19 362 LYS B CA 1
ATOM 6120 C C . LYS B 1 362 ? -25.141 -25.172 1.299 1 77.19 362 LYS B C 1
ATOM 6122 O O . LYS B 1 362 ? -26.094 -25.266 0.531 1 77.19 362 LYS B O 1
ATOM 6127 N N . ASP B 1 363 ? -25.25 -24.719 2.482 1 81.38 363 ASP B N 1
ATOM 6128 C CA . ASP B 1 363 ? -26.562 -24.516 3.09 1 81.38 363 ASP B CA 1
ATOM 6129 C C . ASP B 1 363 ? -27.281 -23.312 2.479 1 81.38 363 ASP B C 1
ATOM 6131 O O . ASP B 1 363 ? -28.469 -23.391 2.191 1 81.38 363 ASP B O 1
ATOM 6135 N N . VAL B 1 364 ? -26.547 -22.312 2.223 1 85.31 364 VAL B N 1
ATOM 6136 C CA . VAL B 1 364 ? -27.125 -21.094 1.679 1 85.31 364 VAL B CA 1
ATOM 6137 C C . VAL B 1 364 ? -27.516 -21.312 0.219 1 85.31 364 VAL B C 1
ATOM 6139 O O . VAL B 1 364 ? -28.594 -20.875 -0.216 1 85.31 364 VAL B O 1
ATOM 6142 N N . ILE B 1 365 ? -26.734 -22.031 -0.434 1 85.88 365 ILE B N 1
ATOM 6143 C CA . ILE B 1 365 ? -27 -22.328 -1.84 1 85.88 365 ILE B CA 1
ATOM 6144 C C . ILE B 1 365 ? -28.234 -23.219 -1.959 1 85.88 365 ILE B C 1
ATOM 6146 O O . ILE B 1 365 ? -29.031 -23.078 -2.895 1 85.88 365 ILE B O 1
ATOM 6150 N N . SER B 1 366 ? -28.312 -24.172 -1.024 1 85.94 366 SER B N 1
ATOM 6151 C CA . SER B 1 366 ? -29.453 -25.062 -1.048 1 85.94 366 SER B CA 1
ATOM 6152 C C . SER B 1 366 ? -30.75 -24.312 -0.806 1 85.94 366 SER B C 1
ATOM 6154 O O . SER B 1 366 ? -31.797 -24.672 -1.35 1 85.94 366 SER B O 1
ATOM 6156 N N . PHE B 1 367 ? -30.688 -23.266 -0.095 1 87.94 367 PHE B N 1
ATOM 6157 C CA . PHE B 1 367 ? -31.891 -22.5 0.234 1 87.94 367 PHE B CA 1
ATOM 6158 C C . PHE B 1 367 ? -32.25 -21.531 -0.895 1 87.94 367 PHE B C 1
ATOM 6160 O O . PHE B 1 367 ? -33.375 -21.531 -1.38 1 87.94 367 PHE B O 1
ATOM 6167 N N . TYR B 1 368 ? -31.359 -20.734 -1.368 1 89.94 368 TYR B N 1
ATOM 6168 C CA . TYR B 1 368 ? -31.609 -19.688 -2.35 1 89.94 368 TYR B CA 1
ATOM 6169 C C . TYR B 1 368 ? -31.5 -20.234 -3.77 1 89.94 368 TYR B C 1
ATOM 6171 O O . TYR B 1 368 ? -32.062 -19.656 -4.707 1 89.94 368 TYR B O 1
ATOM 6179 N N . GLY B 1 369 ? -30.812 -21.25 -4.012 1 88.94 369 GLY B N 1
ATOM 6180 C CA . GLY B 1 369 ? -30.391 -21.688 -5.34 1 88.94 369 GLY B CA 1
ATOM 6181 C C . GLY B 1 369 ? -29.062 -21.109 -5.758 1 88.94 369 GLY B C 1
ATOM 6182 O O . GLY B 1 369 ? -28.703 -19.984 -5.367 1 88.94 369 GLY B O 1
ATOM 6183 N N . LYS B 1 370 ? -28.344 -21.812 -6.5 1 84.44 370 LYS B N 1
ATOM 6184 C CA . LYS B 1 370 ? -27 -21.422 -6.898 1 84.44 370 LYS B CA 1
ATOM 6185 C C . LYS B 1 370 ? -27 -20.109 -7.68 1 84.44 370 LYS B C 1
ATOM 6187 O O . LYS B 1 370 ? -26.25 -19.203 -7.367 1 84.44 370 LYS B O 1
ATOM 6192 N N . THR B 1 371 ? -27.859 -20 -8.633 1 84.38 371 THR B N 1
ATOM 6193 C CA . THR B 1 371 ? -27.891 -18.828 -9.5 1 84.38 371 THR B CA 1
ATOM 6194 C C . THR B 1 371 ? -28.281 -17.578 -8.719 1 84.38 371 THR B C 1
ATOM 6196 O O . THR B 1 371 ? -27.641 -16.547 -8.828 1 84.38 371 THR B O 1
ATOM 6199 N N . ASN B 1 372 ? -29.312 -17.719 -7.887 1 87.38 372 ASN B N 1
ATOM 6200 C CA . ASN B 1 372 ? -29.766 -16.578 -7.102 1 87.38 372 ASN B CA 1
ATOM 6201 C C . ASN B 1 372 ? -28.719 -16.141 -6.086 1 87.38 372 ASN B C 1
ATOM 6203 O O . ASN B 1 372 ? -28.531 -14.938 -5.852 1 87.38 372 ASN B O 1
ATOM 6207 N N . TRP B 1 373 ? -28.094 -17.031 -5.531 1 86.69 373 TRP B N 1
ATOM 6208 C CA . TRP B 1 373 ? -27.062 -16.703 -4.543 1 86.69 373 TRP B CA 1
ATOM 6209 C C . TRP B 1 373 ? -25.891 -16 -5.199 1 86.69 373 TRP B C 1
ATOM 6211 O O . TRP B 1 373 ? -25.328 -15.055 -4.633 1 86.69 373 TRP B O 1
ATOM 6221 N N . ILE B 1 374 ? -25.516 -16.438 -6.383 1 83.69 374 ILE B N 1
ATOM 6222 C CA . ILE B 1 374 ? -24.422 -15.805 -7.105 1 83.69 374 ILE B CA 1
ATOM 6223 C C . ILE B 1 374 ? -24.766 -14.352 -7.418 1 83.69 374 ILE B C 1
ATOM 6225 O O . ILE B 1 374 ? -23.922 -13.461 -7.266 1 83.69 374 ILE B O 1
ATOM 6229 N N . TYR B 1 375 ? -26 -14.156 -7.789 1 85.19 375 TYR B N 1
ATOM 6230 C CA . TYR B 1 375 ? -26.438 -12.797 -8.078 1 85.19 375 TYR B CA 1
ATOM 6231 C C . TYR B 1 375 ? -26.422 -11.938 -6.816 1 85.19 375 TYR B C 1
ATOM 6233 O O . TYR B 1 375 ? -26.047 -10.766 -6.859 1 85.19 375 TYR B O 1
ATOM 6241 N N . LEU B 1 376 ? -26.828 -12.539 -5.742 1 86.69 376 LEU B N 1
ATOM 6242 C CA . LEU B 1 376 ? -26.828 -11.828 -4.469 1 86.69 376 LEU B CA 1
ATOM 6243 C C . LEU B 1 376 ? -25.406 -11.477 -4.043 1 86.69 376 LEU B C 1
ATOM 6245 O O . LEU B 1 376 ? -25.125 -10.336 -3.652 1 86.69 376 LEU B O 1
ATOM 6249 N N . VAL B 1 377 ? -24.562 -12.398 -4.156 1 85.44 377 VAL B N 1
ATOM 6250 C CA . VAL B 1 377 ? -23.172 -12.195 -3.766 1 85.44 377 VAL B CA 1
ATOM 6251 C C . VAL B 1 377 ? -22.531 -11.133 -4.664 1 85.44 377 VAL B C 1
ATOM 6253 O O . VAL B 1 377 ? -21.891 -10.203 -4.176 1 85.44 377 VAL B O 1
ATOM 6256 N N . ARG B 1 378 ? -22.734 -11.172 -5.902 1 84.94 378 ARG B N 1
ATOM 6257 C CA . ARG B 1 378 ? -22.125 -10.234 -6.848 1 84.94 378 ARG B CA 1
ATOM 6258 C C . ARG B 1 378 ? -22.688 -8.828 -6.66 1 84.94 378 ARG B C 1
ATOM 6260 O O . ARG B 1 378 ? -21.984 -7.844 -6.902 1 84.94 378 ARG B O 1
ATOM 6267 N N . SER B 1 379 ? -23.891 -8.789 -6.199 1 86.31 379 SER B N 1
ATOM 6268 C CA . SER B 1 379 ? -24.531 -7.496 -5.992 1 86.31 379 SER B CA 1
ATOM 6269 C C . SER B 1 379 ? -23.984 -6.801 -4.75 1 86.31 379 SER B C 1
ATOM 6271 O O . SER B 1 379 ? -23.797 -5.582 -4.746 1 86.31 379 SER B O 1
ATOM 6273 N N . PHE B 1 380 ? -23.641 -7.594 -3.756 1 89.31 380 PHE B N 1
ATOM 6274 C CA . PHE B 1 380 ? -23.359 -6.941 -2.479 1 89.31 380 PHE B CA 1
ATOM 6275 C C . PHE B 1 380 ? -21.906 -7.137 -2.072 1 89.31 380 PHE B C 1
ATOM 6277 O O . PHE B 1 380 ? -21.406 -6.441 -1.189 1 89.31 380 PHE B O 1
ATOM 6284 N N . GLU B 1 381 ? -21.219 -7.93 -2.744 1 87.88 381 GLU B N 1
ATOM 6285 C CA . GLU B 1 381 ? -19.812 -8.156 -2.436 1 87.88 381 GLU B CA 1
ATOM 6286 C C . GLU B 1 381 ? -18.984 -6.875 -2.6 1 87.88 381 GLU B C 1
ATOM 6288 O O . GLU B 1 381 ? -18.203 -6.516 -1.72 1 87.88 381 GLU B O 1
ATOM 6293 N N . PRO B 1 382 ? -19.172 -6.121 -3.633 1 89.12 382 PRO B N 1
ATOM 6294 C CA . PRO B 1 382 ? -18.422 -4.867 -3.754 1 89.12 382 PRO B CA 1
ATOM 6295 C C . PRO B 1 382 ? -18.734 -3.881 -2.631 1 89.12 382 PRO B C 1
ATOM 6297 O O . PRO B 1 382 ? -17.859 -3.115 -2.215 1 89.12 382 PRO B O 1
ATOM 6300 N N . LEU B 1 383 ? -19.906 -3.939 -2.162 1 91.81 383 LEU B N 1
ATOM 6301 C CA . LEU B 1 383 ? -20.297 -3.033 -1.086 1 91.81 383 LEU B CA 1
ATOM 6302 C C . LEU B 1 383 ? -19.672 -3.465 0.237 1 91.81 383 LEU B C 1
ATOM 6304 O O . LEU B 1 383 ? -19.359 -2.623 1.083 1 91.81 383 LEU B O 1
ATOM 6308 N N . ILE B 1 384 ? -19.547 -4.742 0.353 1 92.75 384 ILE B N 1
ATOM 6309 C CA . ILE B 1 384 ? -18.891 -5.27 1.546 1 92.75 384 ILE B CA 1
ATOM 6310 C C . ILE B 1 384 ? -17.438 -4.805 1.584 1 92.75 384 ILE B C 1
ATOM 6312 O O . ILE B 1 384 ? -16.969 -4.301 2.605 1 92.75 384 ILE B O 1
ATOM 6316 N N . ILE B 1 385 ? -16.781 -4.941 0.482 1 93.06 385 ILE B N 1
ATOM 6317 C CA . ILE B 1 385 ? -15.398 -4.508 0.351 1 93.06 385 ILE B CA 1
ATOM 6318 C C . ILE B 1 385 ? -15.32 -2.992 0.523 1 93.06 385 ILE B C 1
ATOM 6320 O O . ILE B 1 385 ? -14.461 -2.49 1.253 1 93.06 385 ILE B O 1
ATOM 6324 N N . PHE B 1 386 ? -16.234 -2.379 -0.041 1 93.94 386 PHE B N 1
ATOM 6325 C CA . PHE B 1 386 ? -16.234 -0.921 -0.009 1 93.94 386 PHE B CA 1
ATOM 6326 C C . PHE B 1 386 ? -16.453 -0.412 1.411 1 93.94 386 PHE B C 1
ATOM 6328 O O . PHE B 1 386 ? -15.844 0.575 1.823 1 93.94 386 PHE B O 1
ATOM 6335 N N . TYR B 1 387 ? -17.344 -0.999 2.137 1 95.25 387 TYR B N 1
ATOM 6336 C CA . TYR B 1 387 ? -17.641 -0.565 3.498 1 95.25 387 TYR B CA 1
ATOM 6337 C C . TYR B 1 387 ? -16.375 -0.555 4.355 1 95.25 387 TYR B C 1
ATOM 6339 O O . TYR B 1 387 ? -16.109 0.412 5.074 1 95.25 387 TYR B O 1
ATOM 6347 N N . ARG B 1 388 ? -15.664 -1.567 4.301 1 95.19 388 ARG B N 1
ATOM 6348 C CA . ARG B 1 388 ? -14.469 -1.672 5.133 1 95.19 388 ARG B CA 1
ATOM 6349 C C . ARG B 1 388 ? -13.398 -0.684 4.684 1 95.19 388 ARG B C 1
ATOM 6351 O O . ARG B 1 388 ? -12.711 -0.087 5.512 1 95.19 388 ARG B O 1
ATOM 6358 N N . PHE B 1 389 ? -13.312 -0.491 3.418 1 95.44 389 PHE B N 1
ATOM 6359 C CA . PHE B 1 389 ? -12.398 0.531 2.906 1 95.44 389 PHE B CA 1
ATOM 6360 C C . PHE B 1 389 ? -12.828 1.916 3.381 1 95.44 389 PHE B C 1
ATOM 6362 O O . PHE B 1 389 ? -12.016 2.668 3.924 1 95.44 389 PHE B O 1
ATOM 6369 N N . HIS B 1 390 ? -14.023 2.162 3.156 1 94.38 390 HIS B N 1
ATOM 6370 C CA . HIS B 1 390 ? -14.508 3.506 3.453 1 94.38 390 HIS B CA 1
ATOM 6371 C C . HIS B 1 390 ? -14.555 3.756 4.957 1 94.38 390 HIS B C 1
ATOM 6373 O O . HIS B 1 390 ? -14.344 4.883 5.41 1 94.38 390 HIS B O 1
ATOM 6379 N N . SER B 1 391 ? -14.883 2.717 5.73 1 95 391 SER B N 1
ATOM 6380 C CA . SER B 1 391 ? -14.789 2.855 7.18 1 95 391 SER B CA 1
ATOM 6381 C C . SER B 1 391 ? -13.375 3.242 7.605 1 95 391 SER B C 1
ATOM 6383 O O . SER B 1 391 ? -13.195 4.062 8.508 1 95 391 SER B O 1
ATOM 6385 N N . SER B 1 392 ? -12.406 2.656 6.98 1 95.38 392 SER B N 1
ATOM 6386 C CA . SER B 1 392 ? -11.023 3.027 7.27 1 95.38 392 SER B CA 1
ATOM 6387 C C . SER B 1 392 ? -10.75 4.48 6.902 1 95.38 392 SER B C 1
ATOM 6389 O O . SER B 1 392 ? -10.031 5.184 7.613 1 95.38 392 SER B O 1
ATOM 6391 N N . VAL B 1 393 ? -11.312 4.902 5.789 1 94.19 393 VAL B N 1
ATOM 6392 C CA . VAL B 1 393 ? -11.164 6.285 5.352 1 94.19 393 VAL B CA 1
ATOM 6393 C C . VAL B 1 393 ? -11.781 7.223 6.391 1 94.19 393 VAL B C 1
ATOM 6395 O O . VAL B 1 393 ? -11.164 8.219 6.777 1 94.19 393 VAL B O 1
ATOM 6398 N N . CYS B 1 394 ? -12.93 6.887 6.844 1 93.38 394 CYS B N 1
ATOM 6399 C CA . CYS B 1 394 ? -13.625 7.707 7.828 1 93.38 394 CYS B CA 1
ATOM 6400 C C . CYS B 1 394 ? -12.867 7.734 9.148 1 93.38 394 CYS B C 1
ATOM 6402 O O . CYS B 1 394 ? -12.75 8.789 9.781 1 93.38 394 CYS B O 1
ATOM 6404 N N . LEU B 1 395 ? -12.398 6.633 9.555 1 93.38 395 LEU B N 1
ATOM 6405 C CA . LEU B 1 395 ? -11.633 6.562 10.789 1 93.38 395 LEU B CA 1
ATOM 6406 C C . LEU B 1 395 ? -10.352 7.391 10.688 1 93.38 395 LEU B C 1
ATOM 6408 O O . LEU B 1 395 ? -9.945 8.031 11.656 1 93.38 395 LEU B O 1
ATOM 6412 N N . ALA B 1 396 ? -9.758 7.367 9.523 1 92.25 396 ALA B N 1
ATOM 6413 C CA . ALA B 1 396 ? -8.57 8.195 9.305 1 92.25 396 ALA B CA 1
ATOM 6414 C C . ALA B 1 396 ? -8.914 9.68 9.391 1 92.25 396 ALA B C 1
ATOM 6416 O O . ALA B 1 396 ? -8.141 10.469 9.938 1 92.25 396 ALA B O 1
ATOM 6417 N N . GLU B 1 397 ? -10.008 9.984 8.828 1 89.25 397 GLU B N 1
ATOM 6418 C CA . GLU B 1 397 ? -10.445 11.375 8.891 1 89.25 397 GLU B CA 1
ATOM 6419 C C . GLU B 1 397 ? -10.734 11.797 10.328 1 89.25 397 GLU B C 1
ATOM 6421 O O . GLU B 1 397 ? -10.406 12.914 10.727 1 89.25 397 GLU B O 1
ATOM 6426 N N . ILE B 1 398 ? -11.359 10.953 11.086 1 88.81 398 ILE B N 1
ATOM 6427 C CA . ILE B 1 398 ? -11.625 11.219 12.492 1 88.81 398 ILE B CA 1
ATOM 6428 C C . ILE B 1 398 ? -10.312 11.383 13.25 1 88.81 398 ILE B C 1
ATOM 6430 O O . ILE B 1 398 ? -10.164 12.297 14.07 1 88.81 398 ILE B O 1
ATOM 6434 N N . TRP B 1 399 ? -9.43 10.484 12.984 1 88.5 399 TRP B N 1
ATOM 6435 C CA . TRP B 1 399 ? -8.109 10.5 13.617 1 88.5 399 TRP B CA 1
ATOM 6436 C C . TRP B 1 399 ? -7.414 11.836 13.383 1 88.5 399 TRP B C 1
ATOM 6438 O O . TRP B 1 399 ? -6.75 12.367 14.273 1 88.5 399 TRP B O 1
ATOM 6448 N N . LYS B 1 400 ? -7.609 12.43 12.258 1 84.38 400 LYS B N 1
ATOM 6449 C CA . LYS B 1 400 ? -6.977 13.688 11.875 1 84.38 400 LYS B CA 1
ATOM 6450 C C . LYS B 1 400 ? -7.73 14.883 12.453 1 84.38 400 LYS B C 1
ATOM 6452 O O . LYS B 1 400 ? -7.121 15.812 12.984 1 84.38 400 LYS B O 1
ATOM 6457 N N . SER B 1 401 ? -9.008 14.844 12.398 1 82.88 401 SER B N 1
ATOM 6458 C CA . SER B 1 401 ? -9.812 16.031 12.648 1 82.88 401 SER B CA 1
ATOM 6459 C C . SER B 1 401 ? -10.25 16.125 14.102 1 82.88 401 SER B C 1
ATOM 6461 O O . SER B 1 401 ? -10.398 17.219 14.656 1 82.88 401 SER B O 1
ATOM 6463 N N . ALA B 1 402 ? -10.469 15.07 14.672 1 82.69 402 ALA B N 1
ATOM 6464 C CA . ALA B 1 402 ? -11.039 15.07 16.016 1 82.69 402 ALA B CA 1
ATOM 6465 C C . ALA B 1 402 ? -10.055 15.633 17.031 1 82.69 402 ALA B C 1
ATOM 6467 O O . ALA B 1 402 ? -10.461 16.188 18.047 1 82.69 402 ALA B O 1
ATOM 6468 N N . TYR B 1 403 ? -8.82 15.602 16.719 1 82.25 403 TYR B N 1
ATOM 6469 C CA . TYR B 1 403 ? -7.828 15.992 17.719 1 82.25 403 TYR B CA 1
ATOM 6470 C C . TYR B 1 403 ? -7.055 17.219 17.281 1 82.25 403 TYR B C 1
ATOM 6472 O O . TYR B 1 403 ? -6.055 17.594 17.891 1 82.25 403 TYR B O 1
ATOM 6480 N N . SER B 1 404 ? -7.414 17.75 16.109 1 75.44 404 SER B N 1
ATOM 6481 C CA . SER B 1 404 ? -6.812 19 15.633 1 75.44 404 SER B CA 1
ATOM 6482 C C . SER B 1 404 ? -7.438 20.203 16.328 1 75.44 404 SER B C 1
ATOM 6484 O O . SER B 1 404 ? -8.664 20.297 16.453 1 75.44 404 SER B O 1
ATOM 6486 N N . ILE B 1 405 ? -6.613 20.953 17.219 1 61.19 405 ILE B N 1
ATOM 6487 C CA . ILE B 1 405 ? -7.074 22.141 17.922 1 61.19 405 ILE B CA 1
ATOM 6488 C C . ILE B 1 405 ? -7.191 23.297 16.938 1 61.19 405 ILE B C 1
ATOM 6490 O O . ILE B 1 405 ? -6.195 23.734 16.344 1 61.19 405 ILE B O 1
ATOM 6494 N N . LYS B 1 406 ? -8.156 23.422 16.156 1 53.34 406 LYS B N 1
ATOM 6495 C CA . LYS B 1 406 ? -8.32 24.703 15.469 1 53.34 406 LYS B CA 1
ATOM 6496 C C . LYS B 1 406 ? -8.445 25.844 16.484 1 53.34 406 LYS B C 1
ATOM 6498 O O . LYS B 1 406 ? -9.289 25.797 17.375 1 53.34 406 LYS B O 1
ATOM 6503 N N . THR B 1 407 ? -7.355 26.562 16.719 1 42.84 407 THR B N 1
ATOM 6504 C CA . THR B 1 407 ? -7.508 27.859 17.375 1 42.84 407 THR B CA 1
ATOM 6505 C C . THR B 1 407 ? -8.648 28.656 16.75 1 42.84 407 THR B C 1
ATOM 6507 O O . THR B 1 407 ? -8.562 29.078 15.602 1 42.84 407 THR B O 1
ATOM 6510 N N . ASN B 1 408 ? -9.766 28.359 16.859 1 38.03 408 ASN B N 1
ATOM 6511 C CA . ASN B 1 408 ? -10.805 29.344 16.578 1 38.03 408 ASN B CA 1
ATOM 6512 C C . ASN B 1 408 ? -10.469 30.703 17.188 1 38.03 408 ASN B C 1
ATOM 6514 O O . ASN B 1 408 ? -10.57 30.875 18.406 1 38.03 408 ASN B O 1
ATOM 6518 N N . ILE B 1 409 ? -9.461 31.453 16.75 1 33.78 409 ILE B N 1
ATOM 6519 C CA . ILE B 1 409 ? -9.516 32.875 17.062 1 33.78 409 ILE B CA 1
ATOM 6520 C C . ILE B 1 409 ? -10.852 33.469 16.609 1 33.78 409 ILE B C 1
ATOM 6522 O O . ILE B 1 409 ? -11.172 33.438 15.422 1 33.78 409 ILE B O 1
ATOM 6526 N N . SER B 1 410 ? -11.914 33.406 17.375 1 30.62 410 SER B N 1
ATOM 6527 C CA . SER B 1 410 ? -12.977 34.406 17.188 1 30.62 410 SER B CA 1
ATOM 6528 C C . SER B 1 410 ? -12.422 35.688 16.609 1 30.62 410 SER B C 1
ATOM 6530 O O . SER B 1 410 ? -11.375 36.156 17.047 1 30.62 410 SER B O 1
ATOM 6532 N N . PRO B 1 411 ? -13.109 36.219 15.484 1 30.14 411 PRO B N 1
ATOM 6533 C CA . PRO B 1 411 ? -12.82 37.656 15.438 1 30.14 411 PRO B CA 1
ATOM 6534 C C . PRO B 1 411 ? -13.172 38.375 16.75 1 30.14 411 PRO B C 1
ATOM 6536 O O . PRO B 1 411 ? -14.078 37.938 17.469 1 30.14 411 PRO B O 1
#

pLDDT: mean 79.4, std 17.94, range [29.62, 96.44]

Radius of gyration: 28.51 Å; Cα contacts (8 Å, |Δi|>4): 957; chains: 2; bounding box: 89×76×76 Å

Secondary structure (DSSP, 8-state):
-HHHHHHHHTT--------------S---SEES-SPPSS-HHHHHHHHHHHHHHHHHHHHHHHHHHHSTT--HHHHHHHHHHHHHHHHHHHHHHHTTT-EE-S-HHHHHHHHHHHHHHHHHHHHHHHHS-HHHHHHS-HHHHHHHHHHHHHHHHHHHHHHHHHHHTT----S------S------TT-HHHHHHHHHHHHHHHHHHHHHHHHHHTT-HHHHHHHHHHHHHHHHHHHHHHHGGGGGGGGSEE------HHHHHHHHHHHHHHHHHHHHHHHHHHT-S---HHHHHHHHHHHHHHHHHHHHHHHHHHHTTEE--S-HHHHHH-TTHHHHHHHHHHHHHHHHHHHHS-GGGG--HHHHHHH-HHHHHHHHHHHHHHHHHHHHHHHHHHHHHHHHTT--------/-HHHHHHHHTT--------------S---SEES-SPPSS-HHHHHHHHHHHHHHHHHHHHHHHHHHHSTT--HHHHHHHHHHHHHHHHHHHHHHHTTT-EE-S-HHHHHHHHHHHHHHHHHHHHHHHHS-HHHHHHS-HHHHHHHHHHHHHHHHHHHHHHHHHHHTT----S------S------TT-HHHHHHHHHHHHHHHHHHHHHHHHHHTT-HHHHHHHHHHHHHHHHHHHHHHHGGGGGGGGSEE------HHHHHHHHHHHHHHHHHHHHHHHHHHT-S---HHHHHHHHHHHHHHHHHHHHHHHHHHHTTEE--S-HHHHHH-TTHHHHHHHHHHHHHHHHHHHHS-GGGG--HHHHHHH-HHHHHHHHHHHHHHHHHHHHHHHHHHHHHHHHTT--------

Sequence (822 aa):
MDGVRKLLRNFRLMPLNSVTIEDEPKNQSKATHDGPSAGSLFLRFGCIVFGMIGVIYYLFNAVLCLGREKCYTVSVILNLCAGIFMFTQMHFIFCNWKITILQSPIISRFGMMHLISTNFWTWMRYILIEEAVLSEEVSISKLMHTSVVEYSIICGAIIFVLWRNIGQTKQERSLKRKFQIRIDCSKTSTGLFLGLLHLTMTLTSLAISSLYTTRGLDERASNIFAVTNIVQRGSSCSTENQFSDMKWMISTKIFQESLDSILLSLGLIGQMIFFMAGIVGIAATNKWNSISLLLLFKHSTGLVQVGTQGSLIFIACKLRINDEPQSKREQPGKQTITFLLVANIGIFLMNFFEDGSAGFSKDVISFYGKTNWIYLVRSFEPLIIFYRFHSSVCLAEIWKSAYSIKTNISPMDGVRKLLRNFRLMPLNSVTIEDEPKNQSKATHDGPSAGSLFLRFGCIVFGMIGVIYYLFNAVLCLGREKCYTVSVILNLCAGIFMFTQMHFIFCNWKITILQSPIISRFGMMHLISTNFWTWMRYILIEEAVLSEEVSISKLMHTSVVEYSIICGAIIFVLWRNIGQTKQERSLKRKFQIRIDCSKTSTGLFLGLLHLTMTLTSLAISSLYTTRGLDERASNIFAVTNIVQRGSSCSTENQFSDMKWMISTKIFQESLDSILLSLGLIGQMIFFMAGIVGIAATNKWNSISLLLLFKHSTGLVQVGTQGSLIFIACKLRINDEPQSKREQPGKQTITFLLVANIGIFLMNFFEDGSAGFSKDVISFYGKTNWIYLVRSFEPLIIFYRFHSSVCLAEIWKSAYSIKTNISP

Organism: Dracunculus medinensis (NCBI:txid318479)

InterPro domains:
  IPR004878 Otopetrin [PF03189] (42-131)
  IPR004878 Otopetrin [PF03189] (139-389)
  IPR004878 Otopetrin [PTHR21522] (139-404)

Solvent-accessible surface area (backbone atoms only — not comparable to full-atom values): 43127 Å² total; per-residue (Å²): 117,66,71,62,47,54,62,50,53,74,57,52,72,70,75,79,69,80,71,72,82,59,85,69,75,84,84,64,72,51,57,42,73,68,39,72,66,47,61,55,72,58,53,52,50,49,39,51,55,24,40,45,44,25,29,30,45,24,47,43,50,23,53,53,33,71,72,38,88,89,46,55,68,65,58,31,52,49,23,46,48,52,21,50,48,51,52,50,50,51,52,48,50,69,75,45,42,21,46,24,41,60,51,60,50,66,62,51,43,51,50,40,50,50,50,33,49,51,25,51,46,53,44,50,48,62,46,64,51,56,61,70,60,54,68,68,42,52,72,64,54,53,45,28,50,52,25,38,36,51,21,24,53,50,49,25,53,36,42,48,47,45,49,67,38,44,65,61,70,81,68,84,79,56,68,78,72,70,63,57,50,62,47,76,74,74,80,33,62,68,17,41,52,53,10,49,51,50,25,39,53,45,53,31,49,49,52,53,26,50,52,30,44,77,71,69,38,50,68,62,19,34,49,52,51,41,50,50,49,42,51,52,39,50,54,52,49,62,46,56,62,52,46,64,55,43,69,76,36,40,76,47,81,66,76,62,58,65,56,60,58,50,54,49,48,54,14,48,51,29,38,44,51,51,25,50,52,49,39,53,22,48,67,67,47,87,80,84,44,74,64,54,51,50,49,43,49,35,26,51,48,46,42,52,37,52,52,53,50,52,52,47,54,63,54,46,62,28,34,29,63,44,90,43,68,67,48,63,70,61,45,59,37,46,30,48,44,38,18,51,27,38,36,28,47,29,53,22,52,51,56,56,69,46,64,77,65,65,70,66,45,68,50,35,31,70,62,61,31,62,69,54,42,52,47,50,46,52,62,29,47,60,28,42,37,42,28,30,48,48,50,25,36,51,37,50,49,32,67,45,52,24,70,53,79,72,78,73,73,69,131,118,66,70,61,45,55,60,51,52,73,58,54,73,70,75,80,69,80,72,71,82,58,87,67,76,83,85,65,72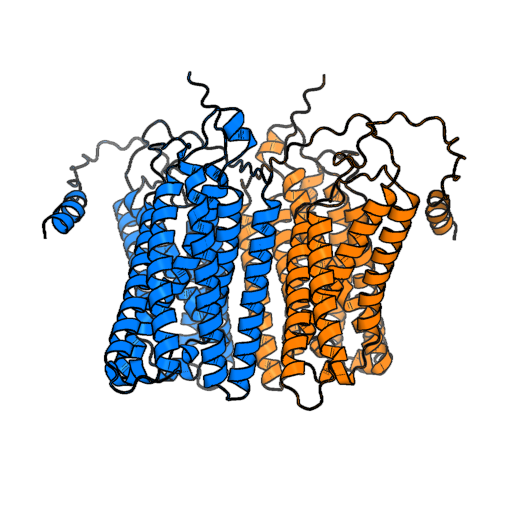,50,56,42,72,66,41,74,66,49,61,55,71,57,53,51,50,50,38,50,54,23,39,47,44,26,29,30,44,23,47,44,50,22,53,54,34,72,72,38,88,87,45,54,67,66,57,31,51,51,23,45,49,51,19,52,49,53,51,51,51,51,52,49,51,68,76,45,42,21,47,23,40,61,52,60,49,66,62,52,43,50,51,38,50,50,51,34,48,52,25,51,46,54,44,51,48,62,46,65,51,56,60,72,60,56,69,69,41,52,72,65,53,54,44,29,50,52,25,38,35,52,23,24,52,50,49,27,53,36,44,48,48,44,48,68,39,43,64,60,69,78,70,83,80,54,67,80,72,68,63,56,50,60,48,75,74,73,79,32,62,67,18,40,52,53,9,48,51,50,26,37,53,45,52,30,50,50,52,52,24,51,53,28,45,77,71,68,38,51,68,62,19,35,48,51,50,42,53,50,50,43,52,54,40,50,53,50,50,62,45,55,62,52,48,63,54,42,69,77,37,41,75,46,81,67,76,64,58,68,57,60,57,48,53,48,49,52,13,49,50,28,39,44,51,50,26,49,52,49,40,54,22,47,68,67,48,87,77,84,45,75,63,54,50,50,50,42,48,34,27,52,48,47,43,51,37,52,51,54,50,51,52,48,53,63,53,46,63,29,33,29,60,44,91,44,67,66,48,61,69,60,43,59,37,48,29,48,44,39,19,50,28,38,36,28,48,29,52,21,50,50,57,56,68,46,65,77,66,65,69,65,45,70,49,35,32,68,61,62,31,61,69,54,41,51,47,50,45,53,63,29,46,61,26,41,37,43,27,29,48,48,50,24,37,50,37,49,48,34,65,45,52,22,70,52,79,72,78,72,72,70,131

Foldseek 3Di:
DVVVVVVVVVVPPPPPPPPPPDPPPDPPDQKDLLADFLDDPLLLVLLVVLLVLLLVLLQVQLVVLVPDPPRDPVSNVVSNVVSVVSVVLSVCCVVRRRIAGAPPLPVLLVVLVVLLVVLVVLLVCLLPPDPVVVVPDDLSSVLSSLSSNLSSLSSSLSSVVSSVRYNVDDPPPSPPPPPDFDADPPPQVLLQVLLVVLLVVLVVLLVVLVVCVVVVNLVVSLLSVLVNLLVLLVVLVVLLVQLVQLVPFDFAPPPDNPSLLVLLVLLLVLLLVVLVLQLVLLVPDPDDDPVSVSSNSSSVSSNVSSVSLSVSLVRLLRTAFDPDPVCLVCVRCLSSLSNLLSSLVSVLVSLSSDPVPSPDDVSNCVRQPDVRVSSSCSNRSSSNSSNSSSSSVSSVVSSRGRNDPPPPPDD/DVVVVVVVVVVPPPPPPPPPPDPPDDPPDQKDLLADFLDDPLLLVLLVVLLVLLLVLLQVQLVVLVPDPPRDPVSNVVSNVSSVVSVVLSVCCVVRRRIAGAPPLPVLLVVLVVLLVVLVVLLVCLLPPDPVVVVPDDLSSVLSSLSSNLSSLSSSLSSVVSSVRYNVPDPPPSPPPPPDFDADPPPQVLLQVLLVVLLVVLVVLLVVLVVCVVVVNLVVSLLSVLVNLLVLLVVLVVLLVQLVQLVPFDFAPPPDNPSLLVLLVLLLVLLLVVLVLQLVLLVPDPDDDPVSVSSNSSSVSSNVSSVSLSVSLVRLLRTAFDPDPVCLVCVRCLSSLSSLLSSLVSVLVSLSSDPVPSPDDVSSCVRQPDVRVSSSCSNRSSSNSSNSSSSSVSSVVSSRGRNDPPPPPDD